Protein AF-0000000085048118 (afdb_homodimer)

Nearest PDB structures (foldseek):
  6hsn-assembly1_A-2  TM=8.984E-01  e=7.068E-44  Rattus norvegicus
  4u90-assembly1_A-2  TM=8.930E-01  e=2.311E-43  Rattus norvegicus
  4tk4-assembly1_B  TM=8.911E-01  e=8.958E-44  Rattus norvegicus
  2fu3-assembly1_A  TM=8.641E-01  e=7.173E-42  Rattus norvegicus
  1t3e-assembly1_A  TM=8.713E-01  e=2.640E-41  Rattus norvegicus

Organism: Alkalihalophilus pseudofirmus (strain ATCC BAA-2126 / JCM 17055 / OF4) (NCBI:txid398511)

Radius of gyration: 32.49 Å; Cα contacts (8 Å, |Δi|>4): 2235; chains: 2; bounding box: 49×119×71 Å

Foldseek 3Di:
DLPDFDADALQLQQVLLQVLFAAFDKDKDFLVPQAFFFAQFFFFAQAWVVNAKWFQAFFKFDQLVLQAPAAQVRWAKAWADEEDEAPDADPDADDRRYIHGYHHNHHRYHNTFEGDHHVQWDWDDDPNTIMIIGRHGDDGNYRIDGTRPVHGGGDGDGGQLDHCDPVNSVSCVNRPCRIGIGGDAFEEEEEEEDPQEDDPPDDDDPSHDHQDLLVVLCVVSVNLRHHYDYLYYQDQDLVSNLVSVVVVQVVGQEYEYEALQDSDPRRNVVVSCVVLVWAWSRQAHQEPPFRGWTWTDDDSYIYTYTYNARQRSNVCCLSHVQLSSSVNSVHQFSHFDKDKAFEAAKDFDAAQGWYWAFWDWDADPNGIYIYGQDDRDSNDDVSNVRGQKTWIDHHPDGIGGGGDMTMIGGNPDSGHNRDSD/DLPDFDADALQLQQVLLQVLFAAFDKDKDFLVPQAFFFAQFFFFAQAWVVNAKWFQAFFKFDQLVLQAPAAQVRKAKAWADEEDEAPDADPDADDRRYIHGYHHNHHRYHNTFEGDHPVQWDWDDDPNTIMIIGRHGDDGNYRIDGTRPVHGGGDGDGGQLDHCDPVNSVSCVVRPCSIGMGGDAFEEEEEEEDPQEDDPPDDDDPSHDHQDLLVVLCVVSVNLRHHYDYLYYQDQDLVSNLVSVVVVQVVGQEYEYEALLHSDPRRNVVVSCVVLVWAWSRQAHQEPPWRGWIWTDDDSYIYTYTYNARQRSNVCCLSHVQLSSSVNSVHQFSHFDKDKAFEAAKDFDAAQGWYWAFWDWDADPRGIYIYGQDDRDSNDDNSNVRGQKTWIDHHPDGIGGGGDMTMIGGNPDSGHNRDSD

pLDDT: mean 95.19, std 6.94, range [35.59, 98.88]

Secondary structure (DSSP, 8-state):
----PPPB-HHHHHHHHHTT--PPPEEEEEGGG-TT-BBSS-EE-SS-BSSS-B-SSSEEEE-GGGGTT--SSS-EEEEEEEEE-TT---SS---TTEEEEE-TTPBPPTT--EEEEGGGEEEEEETTEEEEEE-S---TTTT-BPTTSSB-TT-EEE-TT-B--HHHHHHHHHTT-SEEEEEPPPEEEEEEE-TTEEPTTSPP-TT-EE--HHHHHHHHHHHTT-EEEEEEEEPS-HHHHHHHHHHHHTT-SEEEEES--SSSTT--HHHHHHHHT-EEEES-BSEES--S-EEEEETTEEEEEE-SSHHHHHHHIIIIIHHHHHHHTT-S--BPEEEEEEE-S-B---BSSEEEEEEEEEEETTEEEEEE-S---TT--HHHHH-SEEEEE-TTB--B-TT-EEEEEETTS--BS----/----PPPB-HHHHHHHHHTT--PPPEEEEEGGG-TT-BBSS-EE-SS-BSSS-B-SSSEEEE-GGGGTT--SSS-EEEEEEEEE-TT---SS---TTEEEEE-TTPBPPTT--EEEEGGGEEEEEETTEEEEEE-S---TTTT-BPTTSSB-TT-EEE-TT-B--HHHHHHHHHTT-SEEEEEPPPEEEEEEE-TTEEPTTSPP-TT-EE--HHHHHHHHHHHTT-EEEEEEEEPS-HHHHHHHHHHHHTT-SEEEEES--SSSTT--HHHHHHHHT-EEEES-BSEES--S-EEEEETTEEEEEE-SSHHHHHHHIIIIIHHHHHHHTT-S--BPEEEEEEE-S-B---BSSEEEEEEEEEEETTEEEEEE-S---TT--HHHHH-SEEEEE-TTB--B-TT-EEEEEETTS--BS----

Solvent-accessible surface area (backbone atoms only — not comparable to full-atom values): 41717 Å² total; per-residue (Å²): 127,82,79,86,75,72,59,36,51,59,54,56,54,41,51,61,57,56,72,56,62,50,77,52,55,73,42,75,40,48,56,91,68,42,70,67,36,26,23,62,48,58,44,54,33,78,46,33,33,44,78,46,42,19,25,79,44,50,25,30,35,24,41,21,79,69,22,65,76,19,26,78,92,47,56,34,70,28,37,45,80,46,76,40,42,40,29,34,67,62,90,62,67,59,53,92,51,31,28,31,36,32,26,49,58,10,37,60,37,54,72,38,38,21,42,45,46,52,92,63,45,45,79,47,76,56,99,91,38,46,33,38,36,31,41,52,55,52,51,74,54,38,62,49,43,50,52,28,70,71,38,41,55,68,39,79,76,44,59,48,17,39,66,34,42,32,30,40,39,24,47,35,20,52,51,36,35,41,58,35,53,22,38,54,57,50,38,32,32,34,35,35,40,51,79,22,53,38,56,28,71,53,78,90,46,83,36,40,48,40,46,19,55,63,52,19,48,38,37,49,32,46,75,60,48,32,39,61,41,77,77,47,69,48,62,102,39,66,67,60,35,44,52,52,51,58,57,49,55,78,74,32,64,32,38,36,31,33,15,41,46,54,90,51,95,81,29,53,47,66,58,42,37,55,74,70,64,31,47,71,77,44,60,27,32,40,36,37,53,35,27,45,30,30,37,28,30,51,84,81,31,46,37,36,26,28,25,63,34,43,41,10,26,52,51,41,39,56,63,55,50,41,27,44,54,27,37,19,37,50,28,78,31,32,32,49,16,64,47,38,25,31,25,70,48,70,46,64,63,73,23,83,30,30,28,55,40,47,9,32,66,47,74,58,91,23,27,34,29,32,35,72,29,70,68,93,48,42,68,32,51,73,26,43,51,66,32,47,24,29,37,51,43,56,48,75,39,61,57,47,42,56,71,38,78,40,41,30,32,31,72,79,56,87,30,22,76,70,72,68,122,128,84,81,83,76,72,59,38,50,60,54,56,54,40,52,62,58,55,72,58,61,51,76,51,56,75,43,75,39,49,56,88,68,42,70,67,36,27,24,61,46,58,44,53,32,78,46,32,33,45,79,45,41,21,25,79,45,49,25,30,35,24,42,21,78,68,22,66,78,18,27,79,93,46,55,34,72,27,38,46,80,48,76,40,41,40,28,34,66,62,90,62,65,58,54,92,50,31,28,30,36,30,26,48,57,10,38,60,38,57,72,38,40,22,42,45,46,52,91,62,44,46,79,46,75,57,99,91,38,47,32,36,34,31,42,53,56,52,49,74,54,36,60,48,42,48,51,29,69,71,38,42,54,67,39,80,75,44,58,47,18,39,65,35,42,32,30,39,40,24,48,35,20,52,51,37,34,42,57,36,54,21,37,54,57,48,37,32,32,34,34,36,42,51,79,22,53,36,57,29,71,53,79,87,48,82,36,40,48,40,46,20,53,62,52,19,50,38,36,47,31,45,74,60,48,33,40,60,41,78,77,46,69,48,62,101,39,67,68,61,35,46,51,52,50,59,58,48,55,77,74,32,62,32,38,36,31,32,16,41,47,55,90,50,97,79,29,52,48,67,58,42,37,55,74,71,63,32,47,72,78,43,57,28,32,42,36,36,54,34,27,44,31,32,37,28,31,52,83,81,31,48,38,37,26,26,26,64,33,44,41,10,26,54,51,40,39,58,63,54,50,40,28,43,53,28,37,18,37,49,28,79,31,32,30,48,17,63,46,38,24,32,26,70,47,71,44,64,61,74,24,84,31,30,30,53,42,49,8,32,66,48,74,56,90,22,28,34,30,32,34,72,30,68,67,94,47,42,68,34,53,72,26,42,51,65,33,47,24,27,37,52,44,58,48,75,38,63,55,48,45,56,70,39,79,39,40,31,33,31,73,78,55,85,29,22,75,70,70,68,123

Sequence (842 aa):
MVERRKPIAVSEAVTRVMKYIKEGRVKMISIDECDGYYLAEEIKADHDVPPFDKSPYDGFAIRAEDTISATREHPVTLEVIEEIGAGSVASKSLKKGEAIRIMTGAQIPAAADAVVQFELTRECKEAERDFIEIKRSFLAGDNVSKQGEDTTKGSKLVSKGAKITPGVKALLATFGYAKVPVYQKPKVGIFATGTELLDVGDELVPGKIRNSNAYMTAGQLKKAGAEPVYFGKLVDDFDQCYEAISNAIDQVDFLITTGGVSVGDYDYLPAIYKKLGAEVLFNKVGMRPGSVTTVAALGDKLLFGLSGNPSACYVGFELFVRPILLSSFSHDKPHLQKERAVLDADFPKPNPFTRFVRSRVSIKEGRLHVIPTGLDKSGSVTSLSDANALIVLPGGTRGFTTGMDVEVLLLDGEGSKWPWEMVERRKPIAVSEAVTRVMKYIKEGRVKMISIDECDGYYLAEEIKADHDVPPFDKSPYDGFAIRAEDTISATREHPVTLEVIEEIGAGSVASKSLKKGEAIRIMTGAQIPAAADAVVQFELTRECKEAERDFIEIKRSFLAGDNVSKQGEDTTKGSKLVSKGAKITPGVKALLATFGYAKVPVYQKPKVGIFATGTELLDVGDELVPGKIRNSNAYMTAGQLKKAGAEPVYFGKLVDDFDQCYEAISNAIDQVDFLITTGGVSVGDYDYLPAIYKKLGAEVLFNKVGMRPGSVTTVAALGDKLLFGLSGNPSACYVGFELFVRPILLSSFSHDKPHLQKERAVLDADFPKPNPFTRFVRSRVSIKEGRLHVIPTGLDKSGSVTSLSDANALIVLPGGTRGFTTGMDVEVLLLDGEGSKWPWE

InterPro domains:
  IPR001453 MoaB/Mog domain [PF00994] (199-325)
  IPR001453 MoaB/Mog domain [SM00852] (189-327)
  IPR001453 MoaB/Mog domain [TIGR00177] (185-323)
  IPR005110 MoeA, N-terminal and linker domain [PF03453] (9-176)
  IPR005111 MoeA, C-terminal, domain IV [PF03454] (340-411)
  IPR036135 MoeA, N-terminal and linker domain superfamily [SSF63882] (8-185)
  IPR036425 MoaB/Mog-like domain superfamily [G3DSA:3.40.980.10] (184-337)
  IPR036425 MoaB/Mog-like domain superfamily [SSF53218] (186-331)
  IPR036688 MoeA, C-terminal, domain IV superfamily [G3DSA:2.40.340.10] (338-405)
  IPR036688 MoeA, C-terminal, domain IV superfamily [SSF63867] (338-413)
  IPR038987 Molybdopterin biosynthesis protein MoeA-like [PTHR10192] (6-411)
  IPR038987 Molybdopterin biosynthesis protein MoeA-like [cd00887] (10-411)

Structure (mmCIF, N/CA/C/O backbone):
data_AF-0000000085048118-model_v1
#
loop_
_entity.id
_entity.type
_entity.pdbx_description
1 polymer 'Molybdopterin molybdenumtransferase'
#
loop_
_atom_site.group_PDB
_atom_site.id
_atom_site.type_symbol
_atom_site.label_atom_id
_atom_site.label_alt_id
_atom_site.label_comp_id
_atom_site.label_asym_id
_atom_site.label_entity_id
_atom_site.label_seq_id
_atom_site.pdbx_PDB_ins_code
_atom_site.Cartn_x
_atom_site.Cartn_y
_atom_site.Cartn_z
_atom_site.occupancy
_atom_site.B_iso_or_equiv
_atom_site.auth_seq_id
_atom_site.auth_comp_id
_atom_site.auth_asym_id
_atom_site.auth_atom_id
_atom_site.pdbx_PDB_model_num
ATOM 1 N N . MET A 1 1 ? 12.445 41.781 16.516 1 35.59 1 MET A N 1
ATOM 2 C CA . MET A 1 1 ? 12.398 41.969 15.07 1 35.59 1 MET A CA 1
ATOM 3 C C . MET A 1 1 ? 12.148 40.625 14.359 1 35.59 1 MET A C 1
ATOM 5 O O . MET A 1 1 ? 12.734 39.625 14.727 1 35.59 1 MET A O 1
ATOM 9 N N . VAL A 1 2 ? 10.984 40.562 13.734 1 48.69 2 VAL A N 1
ATOM 10 C CA . VAL A 1 2 ? 10.609 39.344 13.062 1 48.69 2 VAL A CA 1
ATOM 11 C C . VAL A 1 2 ? 11.648 39 11.992 1 48.69 2 VAL A C 1
ATOM 13 O O . VAL A 1 2 ? 11.961 39.812 11.133 1 48.69 2 VAL A O 1
ATOM 16 N N . GLU A 1 3 ? 12.648 38.125 12.344 1 55.28 3 GLU A N 1
ATOM 17 C CA . GLU A 1 3 ? 13.617 37.688 11.344 1 55.28 3 GLU A CA 1
ATOM 18 C C . GLU A 1 3 ? 12.938 37.406 10.008 1 55.28 3 GLU A C 1
ATOM 20 O O . GLU A 1 3 ? 11.883 36.75 9.969 1 55.28 3 GLU A O 1
ATOM 25 N N . ARG A 1 4 ? 13.305 38.312 8.969 1 66.12 4 ARG A N 1
ATOM 26 C CA . ARG A 1 4 ? 12.773 38.125 7.617 1 66.12 4 ARG A CA 1
ATOM 27 C C . ARG A 1 4 ? 13.383 36.906 6.949 1 66.12 4 ARG A C 1
ATOM 29 O O . ARG A 1 4 ? 14.586 36.875 6.691 1 66.12 4 ARG A O 1
ATOM 36 N N . ARG A 1 5 ? 12.602 35.781 6.887 1 80.88 5 ARG A N 1
ATOM 37 C CA . ARG A 1 5 ? 13.023 34.531 6.227 1 80.88 5 ARG A CA 1
ATOM 38 C C . ARG A 1 5 ? 12.82 34.625 4.719 1 80.88 5 ARG A C 1
ATOM 40 O O . ARG A 1 5 ? 11.82 35.188 4.254 1 80.88 5 ARG A O 1
ATOM 47 N N . LYS A 1 6 ? 13.859 34.312 3.992 1 87.38 6 LYS A N 1
ATOM 48 C CA . LYS A 1 6 ? 13.758 34.219 2.537 1 87.38 6 LYS A CA 1
ATOM 49 C C . LYS A 1 6 ? 13.352 32.812 2.094 1 87.38 6 LYS A C 1
ATOM 51 O O . LYS A 1 6 ? 14.086 31.859 2.336 1 87.38 6 LYS A O 1
ATOM 56 N N . PRO A 1 7 ? 12.219 32.719 1.473 1 94.25 7 PRO A N 1
ATOM 57 C CA . PRO A 1 7 ? 11.789 31.391 1.032 1 94.25 7 PRO A CA 1
ATOM 58 C C . PRO A 1 7 ? 12.648 30.844 -0.105 1 94.25 7 PRO A C 1
ATOM 60 O O . PRO A 1 7 ? 13.086 31.609 -0.978 1 94.25 7 PRO A O 1
ATOM 63 N N . ILE A 1 8 ? 12.93 29.594 -0.047 1 96.69 8 ILE A N 1
ATOM 64 C CA . ILE A 1 8 ? 13.609 28.922 -1.153 1 96.69 8 ILE A CA 1
ATOM 65 C C . ILE A 1 8 ? 12.609 28.062 -1.928 1 96.69 8 ILE A C 1
ATOM 67 O O . ILE A 1 8 ? 11.531 27.75 -1.423 1 96.69 8 ILE A O 1
ATOM 71 N N . ALA A 1 9 ? 12.984 27.703 -3.154 1 96.56 9 ALA A N 1
ATOM 72 C CA . ALA A 1 9 ? 12.117 26.891 -3.99 1 96.56 9 ALA A CA 1
ATOM 73 C C . ALA A 1 9 ? 12.008 25.469 -3.438 1 96.56 9 ALA A C 1
ATOM 75 O O . ALA A 1 9 ? 12.945 24.969 -2.812 1 96.56 9 ALA A O 1
ATOM 76 N N . VAL A 1 10 ? 10.953 24.828 -3.713 1 97.88 10 VAL A N 1
ATOM 77 C CA . VAL A 1 10 ? 10.734 23.453 -3.258 1 97.88 10 VAL A CA 1
ATOM 78 C C . VAL A 1 10 ? 11.867 22.562 -3.754 1 97.88 10 VAL A C 1
ATOM 80 O O . VAL A 1 10 ? 12.43 21.781 -2.984 1 97.88 10 VAL A O 1
ATOM 83 N N . SER A 1 11 ? 12.203 22.688 -5.062 1 97.81 11 SER A N 1
ATOM 84 C CA . SER A 1 11 ? 13.258 21.875 -5.672 1 97.81 11 SER A CA 1
ATOM 85 C C . SER A 1 11 ? 14.586 22.062 -4.945 1 97.81 11 SER A C 1
ATOM 87 O O . SER A 1 11 ? 15.305 21.094 -4.699 1 97.81 11 SER A O 1
ATOM 89 N N . GLU A 1 12 ? 14.883 23.266 -4.566 1 98 12 GLU A N 1
ATOM 90 C CA . GLU A 1 12 ? 16.109 23.562 -3.85 1 98 12 GLU A CA 1
ATOM 91 C C . GLU A 1 12 ? 16.109 22.953 -2.453 1 98 12 GLU A C 1
ATOM 93 O O . GLU A 1 12 ? 17.109 22.375 -2.01 1 98 12 GLU A O 1
ATOM 98 N N . ALA A 1 13 ? 15 23.094 -1.766 1 98.5 13 ALA A N 1
ATOM 99 C CA . ALA A 1 13 ? 14.867 22.516 -0.428 1 98.5 13 ALA A CA 1
ATOM 100 C C . ALA A 1 13 ? 15.07 21 -0.452 1 98.5 13 ALA A C 1
ATOM 102 O O . ALA A 1 13 ? 15.828 20.469 0.357 1 98.5 13 ALA A O 1
ATOM 103 N N . VAL A 1 14 ? 14.469 20.312 -1.421 1 98.62 14 VAL A N 1
ATOM 104 C CA . VAL A 1 14 ? 14.594 18.875 -1.541 1 98.62 14 VAL A CA 1
ATOM 105 C C . VAL A 1 14 ? 16.047 18.5 -1.857 1 98.62 14 VAL A C 1
ATOM 107 O O . VAL A 1 14 ? 16.578 17.531 -1.301 1 98.62 14 VAL A O 1
ATOM 110 N N . THR A 1 15 ? 16.656 19.25 -2.754 1 98.44 15 THR A N 1
ATOM 111 C CA . THR A 1 15 ? 18.047 19.016 -3.121 1 98.44 15 THR A CA 1
ATOM 112 C C . THR A 1 15 ? 18.953 19.078 -1.893 1 98.44 15 THR A C 1
ATOM 114 O O . THR A 1 15 ? 19.812 18.219 -1.71 1 98.44 15 THR A O 1
ATOM 117 N N . ARG A 1 16 ? 18.703 20.062 -1.047 1 98.5 16 ARG A N 1
ATOM 118 C CA . ARG A 1 16 ? 19.531 20.234 0.15 1 98.5 16 ARG A CA 1
ATOM 119 C C . ARG A 1 16 ? 19.359 19.047 1.096 1 98.5 16 ARG A C 1
ATOM 121 O O . ARG A 1 16 ? 20.344 18.562 1.671 1 98.5 16 ARG A O 1
ATOM 128 N N . VAL A 1 17 ? 18.172 18.578 1.252 1 98.56 17 VAL A N 1
ATOM 129 C CA . VAL A 1 17 ? 17.906 17.438 2.121 1 98.56 17 VAL A CA 1
ATOM 130 C C . VAL A 1 17 ? 18.578 16.188 1.562 1 98.56 17 VAL A C 1
ATOM 132 O O . VAL A 1 17 ? 19.219 15.438 2.299 1 98.56 17 VAL A O 1
ATOM 135 N N . MET A 1 18 ? 18.484 15.984 0.236 1 98.12 18 MET A N 1
ATOM 136 C CA . MET A 1 18 ? 18.922 14.75 -0.422 1 98.12 18 MET A CA 1
ATOM 137 C C . MET A 1 18 ? 20.453 14.664 -0.44 1 98.12 18 MET A C 1
ATOM 139 O O . MET A 1 18 ? 21 13.602 -0.723 1 98.12 18 MET A O 1
ATOM 143 N N . LYS A 1 19 ? 21.156 15.719 -0.086 1 97.94 19 LYS A N 1
ATOM 144 C CA . LYS A 1 19 ? 22.609 15.688 0.043 1 97.94 19 LYS A CA 1
ATOM 145 C C . LYS A 1 19 ? 23.031 14.82 1.225 1 97.94 19 LYS A C 1
ATOM 147 O O . LYS A 1 19 ? 24.203 14.422 1.321 1 97.94 19 LYS A O 1
ATOM 152 N N . TYR A 1 20 ? 22.109 14.461 2.07 1 97.94 20 TYR A N 1
ATOM 153 C CA . TYR A 1 20 ? 22.438 13.758 3.307 1 97.94 20 TYR A CA 1
ATOM 154 C C . TYR A 1 20 ? 22.031 12.297 3.232 1 97.94 20 TYR A C 1
ATOM 156 O O . TYR A 1 20 ? 21.922 11.617 4.258 1 97.94 20 TYR A O 1
ATOM 164 N N . ILE A 1 21 ? 21.797 11.781 2.051 1 96.88 21 ILE A N 1
ATOM 165 C CA . ILE A 1 21 ? 21.438 10.383 1.867 1 96.88 21 ILE A CA 1
ATOM 166 C C . ILE A 1 21 ? 22.531 9.484 2.436 1 96.88 21 ILE A C 1
ATOM 168 O O . ILE A 1 21 ? 23.719 9.703 2.178 1 96.88 21 ILE A O 1
ATOM 172 N N . LYS A 1 22 ? 22.109 8.57 3.225 1 95.12 22 LYS A N 1
ATOM 173 C CA . LYS A 1 22 ? 22.969 7.5 3.721 1 95.12 22 LYS A CA 1
ATOM 174 C C . LYS A 1 22 ? 22.328 6.133 3.514 1 95.12 22 LYS A C 1
ATOM 176 O O . LYS A 1 22 ? 21.141 5.953 3.789 1 95.12 22 LYS A O 1
ATOM 181 N N . GLU A 1 23 ? 23.109 5.281 3.004 1 95.62 23 GLU A N 1
ATOM 182 C CA . GLU A 1 23 ? 22.578 3.934 2.828 1 95.62 23 GLU A CA 1
ATOM 183 C C . GLU A 1 23 ? 22.25 3.287 4.176 1 95.62 23 GLU A C 1
ATOM 185 O O . GLU A 1 23 ? 23.031 3.404 5.125 1 95.62 23 GLU A O 1
ATOM 190 N N . GLY A 1 24 ? 21.188 2.643 4.199 1 97 24 GLY A N 1
ATOM 191 C CA . GLY A 1 24 ? 20.734 2.01 5.426 1 97 24 GLY A CA 1
ATOM 192 C C . GLY A 1 24 ? 21.547 0.784 5.805 1 97 24 GLY A C 1
ATOM 193 O O . GLY A 1 24 ? 22.344 0.29 5.004 1 97 24 GLY A O 1
ATOM 194 N N . ARG A 1 25 ? 21.375 0.314 7.043 1 97.62 25 ARG A N 1
ATOM 195 C CA . ARG A 1 25 ? 21.984 -0.922 7.52 1 97.62 25 ARG A CA 1
ATOM 196 C C . ARG A 1 25 ? 21.234 -2.143 6.996 1 97.62 25 ARG A C 1
ATOM 198 O O . ARG A 1 25 ? 20.031 -2.084 6.777 1 97.62 25 ARG A O 1
ATOM 205 N N . VAL A 1 26 ? 21.953 -3.195 6.82 1 98.44 26 VAL A N 1
ATOM 206 C CA . VAL A 1 26 ? 21.406 -4.426 6.258 1 98.44 26 VAL A CA 1
ATOM 207 C C . VAL A 1 26 ? 21.266 -5.48 7.352 1 98.44 26 VAL A C 1
ATOM 209 O O . VAL A 1 26 ? 22.109 -5.566 8.242 1 98.44 26 VAL A O 1
ATOM 212 N N . LYS A 1 27 ? 20.188 -6.199 7.301 1 98.5 27 LYS A N 1
ATOM 213 C CA . LYS A 1 27 ? 20.031 -7.359 8.172 1 98.5 27 LYS A CA 1
ATOM 214 C C . LYS A 1 27 ? 19.406 -8.531 7.414 1 98.5 27 LYS A C 1
ATOM 216 O O . LYS A 1 27 ? 18.797 -8.336 6.359 1 98.5 27 LYS A O 1
ATOM 221 N N . MET A 1 28 ? 19.609 -9.734 7.918 1 98.69 28 MET A N 1
ATOM 222 C CA . MET A 1 28 ? 18.984 -10.938 7.395 1 98.69 28 MET A CA 1
ATOM 223 C C . MET A 1 28 ? 17.719 -11.281 8.188 1 98.69 28 MET A C 1
ATOM 225 O O . MET A 1 28 ? 17.766 -11.32 9.422 1 98.69 28 MET A O 1
ATOM 229 N N . ILE A 1 29 ? 16.672 -11.469 7.477 1 98.69 29 ILE A N 1
ATOM 230 C CA . ILE A 1 29 ? 15.453 -11.875 8.172 1 98.69 29 ILE A CA 1
ATOM 231 C C . ILE A 1 29 ? 14.828 -13.07 7.461 1 98.69 29 ILE A C 1
ATOM 233 O O . ILE A 1 29 ? 15.148 -13.352 6.305 1 98.69 29 ILE A O 1
ATOM 237 N N . SER A 1 30 ? 13.961 -13.781 8.219 1 98.75 30 SER A N 1
ATOM 238 C CA . SER A 1 30 ? 13.266 -14.922 7.637 1 98.75 30 SER A CA 1
ATOM 239 C C . SER A 1 30 ? 12.352 -14.484 6.496 1 98.75 30 SER A C 1
ATOM 241 O O . SER A 1 30 ? 11.727 -13.43 6.562 1 98.75 30 SER A O 1
ATOM 243 N N . ILE A 1 31 ? 12.211 -15.305 5.465 1 98.75 31 ILE A N 1
ATOM 244 C CA . ILE A 1 31 ? 11.305 -15.047 4.352 1 98.75 31 ILE A CA 1
ATOM 245 C C . ILE A 1 31 ? 9.875 -14.891 4.875 1 98.75 31 ILE A C 1
ATOM 247 O O . ILE A 1 31 ? 9.07 -14.18 4.281 1 98.75 31 ILE A O 1
ATOM 251 N N . ASP A 1 32 ? 9.594 -15.406 6.051 1 98.25 32 ASP A N 1
ATOM 252 C CA . ASP A 1 32 ? 8.25 -15.344 6.629 1 98.25 32 ASP A CA 1
ATOM 253 C C . ASP A 1 32 ? 7.934 -13.938 7.133 1 98.25 32 ASP A C 1
ATOM 255 O O . ASP A 1 32 ? 6.766 -13.586 7.312 1 98.25 32 ASP A O 1
ATOM 259 N N . GLU A 1 33 ? 8.953 -13.117 7.297 1 98.06 33 GLU A N 1
ATOM 260 C CA . GLU A 1 33 ? 8.781 -11.828 7.961 1 98.06 33 GLU A CA 1
ATOM 261 C C . GLU A 1 33 ? 9.141 -10.672 7.023 1 98.06 33 GLU A C 1
ATOM 263 O O . GLU A 1 33 ? 9.117 -9.508 7.43 1 98.06 33 GLU A O 1
ATOM 268 N N . CYS A 1 34 ? 9.391 -10.922 5.793 1 98.56 34 CYS A N 1
ATOM 269 C CA . CYS A 1 34 ? 10.094 -9.938 4.98 1 98.56 34 CYS A CA 1
ATOM 270 C C . CYS A 1 34 ? 9.109 -9.078 4.191 1 98.56 34 CYS A C 1
ATOM 272 O O . CYS A 1 34 ? 9.516 -8.133 3.51 1 98.56 34 CYS A O 1
ATOM 274 N N . ASP A 1 35 ? 7.797 -9.352 4.332 1 98.12 35 ASP A N 1
ATOM 275 C CA . ASP A 1 35 ? 6.809 -8.594 3.568 1 98.12 35 ASP A CA 1
ATOM 276 C C . ASP A 1 35 ? 6.91 -7.102 3.863 1 98.12 35 ASP A C 1
ATOM 278 O O . ASP A 1 35 ? 6.949 -6.695 5.027 1 98.12 35 ASP A O 1
ATOM 282 N N . GLY A 1 36 ? 7.012 -6.277 2.799 1 96.69 36 GLY A N 1
ATOM 283 C CA . GLY A 1 36 ? 6.992 -4.836 2.961 1 96.69 36 GLY A CA 1
ATOM 284 C C . GLY A 1 36 ? 8.375 -4.238 3.176 1 96.69 36 GLY A C 1
ATOM 285 O O . GLY A 1 36 ? 8.547 -3.021 3.107 1 96.69 36 GLY A O 1
ATOM 286 N N . TYR A 1 37 ? 9.391 -5.09 3.451 1 98.62 37 TYR A N 1
ATOM 287 C CA . TYR A 1 37 ? 10.773 -4.617 3.543 1 98.62 37 TYR A CA 1
ATOM 288 C C . TYR A 1 37 ? 11.336 -4.312 2.162 1 98.62 37 TYR A C 1
ATOM 290 O O . TYR A 1 37 ? 10.719 -4.633 1.146 1 98.62 37 TYR A O 1
ATOM 298 N N . TYR A 1 38 ? 12.453 -3.643 2.121 1 98.75 38 TYR A N 1
ATOM 299 C CA . TYR A 1 38 ? 13.188 -3.344 0.899 1 98.75 38 TYR A CA 1
ATOM 300 C C . TYR A 1 38 ? 14.438 -4.211 0.794 1 98.75 38 TYR A C 1
ATOM 302 O O . TYR A 1 38 ? 15.156 -4.398 1.78 1 98.75 38 TYR A O 1
ATOM 310 N N . LEU A 1 39 ? 14.672 -4.738 -0.385 1 98.81 39 LEU A N 1
ATOM 311 C CA . LEU A 1 39 ? 15.797 -5.633 -0.619 1 98.81 39 LEU A CA 1
ATOM 312 C C . LEU A 1 39 ? 17.125 -4.879 -0.508 1 98.81 39 LEU A C 1
ATOM 314 O O . LEU A 1 39 ? 17.281 -3.807 -1.098 1 98.81 39 LEU A O 1
ATOM 318 N N . ALA A 1 40 ? 18.078 -5.406 0.204 1 98.75 40 ALA A N 1
ATOM 319 C CA . ALA A 1 40 ? 19.391 -4.793 0.342 1 98.75 40 ALA A CA 1
ATOM 320 C C . ALA A 1 40 ? 20.359 -5.344 -0.702 1 98.75 40 ALA A C 1
ATOM 322 O O . ALA A 1 40 ? 21.484 -4.848 -0.839 1 98.75 40 ALA A O 1
ATOM 323 N N . GLU A 1 41 ? 19.938 -6.375 -1.42 1 98.25 41 GLU A N 1
ATOM 324 C CA . GLU A 1 41 ? 20.672 -6.977 -2.529 1 98.25 41 GLU A CA 1
ATOM 325 C C . GLU A 1 41 ? 19.734 -7.359 -3.67 1 98.25 41 GLU A C 1
ATOM 327 O O . GLU A 1 41 ? 18.531 -7.512 -3.465 1 98.25 41 GLU A O 1
ATOM 332 N N . GLU A 1 42 ? 20.297 -7.469 -4.828 1 98.06 42 GLU A N 1
ATOM 333 C CA . GLU A 1 42 ? 19.516 -7.945 -5.961 1 98.06 42 GLU A CA 1
ATOM 334 C C . GLU A 1 42 ? 19.172 -9.422 -5.809 1 98.06 42 GLU A C 1
ATOM 336 O O . GLU A 1 42 ? 19.875 -10.164 -5.117 1 98.06 42 GLU A O 1
ATOM 341 N N . ILE A 1 43 ? 18.109 -9.891 -6.352 1 97.88 43 ILE A N 1
ATOM 342 C CA . ILE A 1 43 ? 17.766 -11.305 -6.449 1 97.88 43 ILE A CA 1
ATOM 343 C C . ILE A 1 43 ? 18.312 -11.875 -7.754 1 97.88 43 ILE A C 1
ATOM 345 O O . ILE A 1 43 ? 18.031 -11.359 -8.836 1 97.88 43 ILE A O 1
ATOM 349 N N . LYS A 1 44 ? 19.047 -12.898 -7.684 1 97.56 44 LYS A N 1
ATOM 350 C CA . LYS A 1 44 ? 19.578 -13.609 -8.836 1 97.56 44 LYS A CA 1
ATOM 351 C C . LYS A 1 44 ? 19.062 -15.039 -8.898 1 97.56 44 LYS A C 1
ATOM 353 O O . LYS A 1 44 ? 18.891 -15.688 -7.863 1 97.56 44 LYS A O 1
ATOM 358 N N . ALA A 1 45 ? 18.844 -15.469 -10.078 1 97.5 45 ALA A N 1
ATOM 359 C CA . ALA A 1 45 ? 18.453 -16.859 -10.25 1 97.5 45 ALA A CA 1
ATOM 360 C C . ALA A 1 45 ? 19.625 -17.797 -9.961 1 97.5 45 ALA A C 1
ATOM 362 O O . ALA A 1 45 ? 20.703 -17.672 -10.562 1 97.5 45 ALA A O 1
ATOM 363 N N . ASP A 1 46 ? 19.469 -18.703 -9.109 1 95.94 46 ASP A N 1
ATOM 364 C CA . ASP A 1 46 ? 20.547 -19.641 -8.828 1 95.94 46 ASP A CA 1
ATOM 365 C C . ASP A 1 46 ? 20.406 -20.906 -9.656 1 95.94 46 ASP A C 1
ATOM 367 O O . ASP A 1 46 ? 21.25 -21.812 -9.562 1 95.94 46 ASP A O 1
ATOM 371 N N . HIS A 1 47 ? 19.453 -21.047 -10.438 1 97.56 47 HIS A N 1
ATOM 372 C CA . HIS A 1 47 ? 19.203 -22.125 -11.375 1 97.56 47 HIS A CA 1
ATOM 373 C C . HIS A 1 47 ? 18.266 -21.703 -12.492 1 97.56 47 HIS A C 1
ATOM 375 O O . HIS A 1 47 ? 17.641 -20.641 -12.398 1 97.56 47 HIS A O 1
ATOM 381 N N . ASP A 1 48 ? 18.156 -22.484 -13.508 1 97.69 48 ASP A N 1
ATOM 382 C CA . ASP A 1 48 ? 17.188 -22.266 -14.57 1 97.69 48 ASP A CA 1
ATOM 383 C C . ASP A 1 48 ? 15.758 -22.453 -14.062 1 97.69 48 ASP A C 1
ATOM 385 O O . ASP A 1 48 ? 15.523 -23.188 -13.102 1 97.69 48 ASP A O 1
ATOM 389 N N . VAL A 1 49 ? 14.781 -21.781 -14.688 1 96.44 49 VAL A N 1
ATOM 390 C CA . VAL A 1 49 ? 13.359 -22 -14.438 1 96.44 49 VAL A CA 1
ATOM 391 C C . VAL A 1 49 ? 12.641 -22.266 -15.758 1 96.44 49 VAL A C 1
ATOM 393 O O . VAL A 1 49 ? 12.609 -21.422 -16.641 1 96.44 49 VAL A O 1
ATOM 396 N N . PRO A 1 50 ? 12.094 -23.406 -15.852 1 96.19 50 PRO A N 1
ATOM 397 C CA . PRO A 1 50 ? 12.234 -24.562 -14.961 1 96.19 50 PRO A CA 1
ATOM 398 C C . PRO A 1 50 ? 13.656 -25.109 -14.922 1 96.19 50 PRO A C 1
ATOM 400 O O . PRO A 1 50 ? 14.453 -24.844 -15.828 1 96.19 50 PRO A O 1
ATOM 403 N N . PRO A 1 51 ? 14.016 -25.828 -13.883 1 96.88 51 PRO A N 1
ATOM 404 C CA . PRO A 1 51 ? 15.383 -26.344 -13.766 1 96.88 51 PRO A CA 1
ATOM 405 C C . PRO A 1 51 ? 15.641 -27.531 -14.695 1 96.88 51 PRO A C 1
ATOM 407 O O . PRO A 1 51 ? 16.797 -27.938 -14.867 1 96.88 51 PRO A O 1
ATOM 410 N N . PHE A 1 52 ? 14.656 -28.094 -15.367 1 96.94 52 PHE A N 1
ATOM 411 C CA . PHE A 1 52 ? 14.695 -29.203 -16.312 1 96.94 52 PHE A CA 1
ATOM 412 C C . PHE A 1 52 ? 13.539 -29.109 -17.297 1 96.94 52 PHE A C 1
ATOM 414 O O . PHE A 1 52 ? 12.578 -28.375 -17.078 1 96.94 52 PHE A O 1
ATOM 421 N N . ASP A 1 53 ? 13.758 -29.781 -18.391 1 97.5 53 ASP A N 1
ATOM 422 C CA . ASP A 1 53 ? 12.602 -29.922 -19.266 1 97.5 53 ASP A CA 1
ATOM 423 C C . ASP A 1 53 ? 11.445 -30.625 -18.531 1 97.5 53 ASP A C 1
ATOM 425 O O . ASP A 1 53 ? 11.633 -31.688 -17.953 1 97.5 53 ASP A O 1
ATOM 429 N N . LYS A 1 54 ? 10.305 -29.984 -18.531 1 96.44 54 LYS A N 1
ATOM 430 C CA . LYS A 1 54 ? 9.203 -30.578 -17.797 1 96.44 54 LYS A CA 1
ATOM 431 C C . LYS A 1 54 ? 7.938 -30.641 -18.641 1 96.44 54 LYS A C 1
ATOM 433 O O . LYS A 1 54 ? 7.824 -29.953 -19.641 1 96.44 54 LYS A O 1
ATOM 438 N N . SER A 1 55 ? 7.059 -31.5 -18.234 1 95.62 55 SER A N 1
ATOM 439 C CA . SER A 1 55 ? 5.805 -31.641 -18.969 1 95.62 55 SER A CA 1
ATOM 440 C C . SER A 1 55 ? 4.797 -30.578 -18.562 1 95.62 55 SER A C 1
ATOM 442 O O . SER A 1 55 ? 4.523 -30.406 -17.359 1 95.62 55 SER A O 1
ATOM 444 N N . PRO A 1 56 ? 4.223 -29.828 -19.438 1 92.75 56 PRO A N 1
ATOM 445 C CA . PRO A 1 56 ? 3.148 -28.891 -19.109 1 92.75 56 PRO A CA 1
ATOM 446 C C . PRO A 1 56 ? 1.774 -29.547 -19.062 1 92.75 56 PRO A C 1
ATOM 448 O O . PRO A 1 56 ? 0.781 -28.906 -18.719 1 92.75 56 PRO A O 1
ATOM 451 N N . TYR A 1 57 ? 1.734 -30.906 -19.406 1 91.25 57 TYR A N 1
ATOM 452 C CA . TYR A 1 57 ? 0.468 -31.625 -19.5 1 91.25 57 TYR A CA 1
ATOM 453 C C . TYR A 1 57 ? 0.567 -33 -18.859 1 91.25 57 TYR A C 1
ATOM 455 O O . TYR A 1 57 ? 1.666 -33.531 -18.703 1 91.25 57 TYR A O 1
ATOM 463 N N . ASP A 1 58 ? -0.625 -33.469 -18.484 1 91.38 58 ASP A N 1
ATOM 464 C CA . ASP A 1 58 ? -0.738 -34.906 -18.25 1 91.38 58 ASP A CA 1
ATOM 465 C C . ASP A 1 58 ? -0.814 -35.688 -19.562 1 91.38 58 ASP A C 1
ATOM 467 O O . ASP A 1 58 ? -1.532 -35.281 -20.469 1 91.38 58 ASP A O 1
ATOM 471 N N . GLY A 1 59 ? 0.022 -36.719 -19.609 1 95.62 59 GLY A N 1
ATOM 472 C CA . GLY A 1 59 ? 0.034 -37.469 -20.844 1 95.62 59 GLY A CA 1
ATOM 473 C C . GLY A 1 59 ? 1.12 -38.531 -20.891 1 95.62 59 GLY A C 1
ATOM 474 O O . GLY A 1 59 ? 1.271 -39.312 -19.938 1 95.62 59 GLY A O 1
ATOM 475 N N . PHE A 1 60 ? 1.734 -38.625 -22.062 1 98.06 60 PHE A N 1
ATOM 476 C CA . PHE A 1 60 ? 2.777 -39.625 -22.297 1 98.06 60 PHE A CA 1
ATOM 477 C C . PHE A 1 60 ? 4.004 -38.969 -22.938 1 98.06 60 PHE A C 1
ATOM 479 O O . PHE A 1 60 ? 3.893 -38.312 -23.953 1 98.06 60 PHE A O 1
ATOM 486 N N . ALA A 1 61 ? 5.152 -39.156 -22.266 1 98.5 61 ALA A N 1
ATOM 487 C CA . ALA A 1 61 ? 6.422 -38.781 -22.891 1 98.5 61 ALA A CA 1
ATOM 488 C C . ALA A 1 61 ? 6.832 -39.812 -23.953 1 98.5 61 ALA A C 1
ATOM 490 O O . ALA A 1 61 ? 6.789 -41.031 -23.719 1 98.5 61 ALA A O 1
ATOM 491 N N . ILE A 1 62 ? 7.25 -39.281 -25.125 1 98.56 62 ILE A N 1
ATOM 492 C CA . ILE A 1 62 ? 7.535 -40.156 -26.25 1 98.56 62 ILE A CA 1
ATOM 493 C C . ILE A 1 62 ? 8.766 -39.656 -27 1 98.56 62 ILE A C 1
ATOM 495 O O . ILE A 1 62 ? 9.242 -38.531 -26.75 1 98.56 62 ILE A O 1
ATOM 499 N N . ARG A 1 63 ? 9.297 -40.531 -27.812 1 98.31 63 ARG A N 1
ATOM 500 C CA . ARG A 1 63 ? 10.18 -40.094 -28.891 1 98.31 63 ARG A CA 1
ATOM 501 C C . ARG A 1 63 ? 9.375 -39.656 -30.109 1 98.31 63 ARG A C 1
ATOM 503 O O . ARG A 1 63 ? 8.656 -40.469 -30.719 1 98.31 63 ARG A O 1
ATOM 510 N N . ALA A 1 64 ? 9.492 -38.406 -30.469 1 98.12 64 ALA A N 1
ATOM 511 C CA . ALA A 1 64 ? 8.727 -37.875 -31.594 1 98.12 64 ALA A CA 1
ATOM 512 C C . ALA A 1 64 ? 8.938 -38.719 -32.844 1 98.12 64 ALA A C 1
ATOM 514 O O . ALA A 1 64 ? 8 -38.938 -33.625 1 98.12 64 ALA A O 1
ATOM 515 N N . GLU A 1 65 ? 10.141 -39.188 -33.094 1 97.69 65 GLU A N 1
ATOM 516 C CA . GLU A 1 65 ? 10.516 -39.969 -34.25 1 97.69 65 GLU A CA 1
ATOM 517 C C . GLU A 1 65 ? 9.672 -41.219 -34.375 1 97.69 65 GLU A C 1
ATOM 519 O O . GLU A 1 65 ? 9.453 -41.719 -35.5 1 97.69 65 GLU A O 1
ATOM 524 N N . ASP A 1 66 ? 9.203 -41.781 -33.25 1 97.88 66 ASP A N 1
ATOM 525 C CA . ASP A 1 66 ? 8.438 -43 -33.25 1 97.88 66 ASP A CA 1
ATOM 526 C C . ASP A 1 66 ? 7.008 -42.75 -33.75 1 97.88 66 ASP A C 1
ATOM 528 O O . ASP A 1 66 ? 6.242 -43.719 -33.938 1 97.88 66 ASP A O 1
ATOM 532 N N . THR A 1 67 ? 6.605 -41.5 -33.969 1 97.5 67 THR A N 1
ATOM 533 C CA . THR A 1 67 ? 5.223 -41.188 -34.344 1 97.5 67 THR A CA 1
ATOM 534 C C . THR A 1 67 ? 5.137 -40.688 -35.781 1 97.5 67 THR A C 1
ATOM 536 O O . THR A 1 67 ? 4.062 -40.281 -36.219 1 97.5 67 THR A O 1
ATOM 539 N N . ILE A 1 68 ? 6.215 -40.625 -36.531 1 96.25 68 ILE A N 1
ATOM 540 C CA . ILE A 1 68 ? 6.328 -39.969 -37.812 1 96.25 68 ILE A CA 1
ATOM 541 C C . ILE A 1 68 ? 5.289 -40.531 -38.781 1 96.25 68 ILE A C 1
ATOM 543 O O . ILE A 1 68 ? 4.75 -39.812 -39.625 1 96.25 68 ILE A O 1
ATOM 547 N N . SER A 1 69 ? 4.949 -41.75 -38.688 1 95.75 69 SER A N 1
ATOM 548 C CA . SER A 1 69 ? 4.051 -42.406 -39.656 1 95.75 69 SER A CA 1
ATOM 549 C C . SER A 1 69 ? 2.615 -42.438 -39.125 1 95.75 69 SER A C 1
ATOM 551 O O . SER A 1 69 ? 1.716 -42.938 -39.781 1 95.75 69 SER A O 1
ATOM 553 N N . ALA A 1 70 ? 2.402 -41.938 -37.969 1 96.69 70 ALA A N 1
ATOM 554 C CA . ALA A 1 70 ? 1.086 -42.031 -37.344 1 96.69 70 ALA A CA 1
ATOM 555 C C . ALA A 1 70 ? 0.069 -41.188 -38.094 1 96.69 70 ALA A C 1
ATOM 557 O O . ALA A 1 70 ? 0.314 -40 -38.375 1 96.69 70 ALA A O 1
ATOM 558 N N . THR A 1 71 ? -1.043 -41.75 -38.5 1 95.44 71 THR A N 1
ATOM 559 C CA . THR A 1 71 ? -2.209 -41.094 -39.062 1 95.44 71 THR A CA 1
ATOM 560 C C . THR A 1 71 ? -3.498 -41.625 -38.469 1 95.44 71 THR A C 1
ATOM 562 O O . THR A 1 71 ? -3.467 -42.625 -37.719 1 95.44 71 THR A O 1
ATOM 565 N N . ARG A 1 72 ? -4.547 -40.906 -38.719 1 94.75 72 ARG A N 1
ATOM 566 C CA . ARG A 1 72 ? -5.844 -41.375 -38.25 1 94.75 72 ARG A CA 1
ATOM 567 C C . ARG A 1 72 ? -6.125 -42.781 -38.781 1 94.75 72 ARG A C 1
ATOM 569 O O . ARG A 1 72 ? -6.684 -43.625 -38.062 1 94.75 72 ARG A O 1
ATOM 576 N N . GLU A 1 73 ? -5.785 -43.031 -40.062 1 95.75 73 GLU A N 1
ATOM 577 C CA . GLU A 1 73 ? -6.027 -44.312 -40.719 1 95.75 73 GLU A CA 1
ATOM 578 C C . GLU A 1 73 ? -5.012 -45.344 -40.281 1 95.75 73 GLU A C 1
ATOM 580 O O . GLU A 1 73 ? -5.324 -46.562 -40.219 1 95.75 73 GLU A O 1
ATOM 585 N N . HIS A 1 74 ? -3.83 -44.969 -39.969 1 96.19 74 HIS A N 1
ATOM 586 C CA . HIS A 1 74 ? -2.76 -45.875 -39.531 1 96.19 74 HIS A CA 1
ATOM 587 C C . HIS A 1 74 ? -2.131 -45.375 -38.219 1 96.19 74 HIS A C 1
ATOM 589 O O . HIS A 1 74 ? -1.013 -44.875 -38.219 1 96.19 74 HIS A O 1
ATOM 595 N N . PRO A 1 75 ? -2.768 -45.656 -37.125 1 97.12 75 PRO A N 1
ATOM 596 C CA . PRO A 1 75 ? -2.229 -45.219 -35.812 1 97.12 75 PRO A CA 1
ATOM 597 C C . PRO A 1 75 ? -0.967 -45.969 -35.438 1 97.12 75 PRO A C 1
ATOM 599 O O . PRO A 1 75 ? -0.733 -47.094 -35.906 1 97.12 75 PRO A O 1
ATOM 602 N N . VAL A 1 76 ? -0.167 -45.375 -34.656 1 97.44 76 VAL A N 1
ATOM 603 C CA . VAL A 1 76 ? 1.023 -46.031 -34.094 1 97.44 76 VAL A CA 1
ATOM 604 C C . VAL A 1 76 ? 0.761 -46.438 -32.656 1 97.44 76 VAL A C 1
ATOM 606 O O . VAL A 1 76 ? 0.064 -45.75 -31.922 1 97.44 76 VAL A O 1
ATOM 609 N N . THR A 1 77 ? 1.334 -47.562 -32.312 1 97.5 77 THR A N 1
ATOM 610 C CA . THR A 1 77 ? 1.183 -48.094 -30.953 1 97.5 77 THR A CA 1
ATOM 611 C C . THR A 1 77 ? 2.512 -48.062 -30.203 1 97.5 77 THR A C 1
ATOM 613 O O . THR A 1 77 ? 3.545 -48.469 -30.75 1 97.5 77 THR A O 1
ATOM 616 N N . LEU A 1 78 ? 2.455 -47.5 -29.031 1 98.19 78 LEU A N 1
ATOM 617 C CA . LEU A 1 78 ? 3.631 -47.438 -28.172 1 98.19 78 LEU A CA 1
ATOM 618 C C . LEU A 1 78 ? 3.385 -48.156 -26.859 1 98.19 78 LEU A C 1
ATOM 620 O O . LEU A 1 78 ? 2.297 -48.062 -26.281 1 98.19 78 LEU A O 1
ATOM 624 N N . GLU A 1 79 ? 4.402 -48.875 -26.312 1 98.25 79 GLU A N 1
ATOM 625 C CA . GLU A 1 79 ? 4.301 -49.594 -25.031 1 98.25 79 GLU A CA 1
ATOM 626 C C . GLU A 1 79 ? 4.609 -48.625 -23.875 1 98.25 79 GLU A C 1
ATOM 628 O O . GLU A 1 79 ? 5.625 -47.938 -23.891 1 98.25 79 GLU A O 1
ATOM 633 N N . VAL A 1 80 ? 3.746 -48.562 -22.922 1 98.38 80 VAL A N 1
ATOM 634 C CA . VAL A 1 80 ? 3.975 -47.719 -21.75 1 98.38 80 VAL A CA 1
ATOM 635 C C . VAL A 1 80 ? 4.82 -48.5 -20.734 1 98.38 80 VAL A C 1
ATOM 637 O O . VAL A 1 80 ? 4.363 -49.5 -20.156 1 98.38 80 VAL A O 1
ATOM 640 N N . ILE A 1 81 ? 6.027 -48.031 -20.375 1 97.31 81 ILE A N 1
ATOM 641 C CA . ILE A 1 81 ? 6.984 -48.844 -19.656 1 97.31 81 ILE A CA 1
ATOM 642 C C . ILE A 1 81 ? 7.145 -48.344 -18.234 1 97.31 81 ILE A C 1
ATOM 644 O O . ILE A 1 81 ? 7.727 -49.031 -17.391 1 97.31 81 ILE A O 1
ATOM 648 N N . GLU A 1 82 ? 6.672 -47.156 -17.969 1 96.94 82 GLU A N 1
ATOM 649 C CA . GLU A 1 82 ? 6.809 -46.531 -16.641 1 96.94 82 GLU A CA 1
ATOM 650 C C . GLU A 1 82 ? 5.824 -45.375 -16.469 1 96.94 82 GLU A C 1
ATOM 652 O O . GLU A 1 82 ? 5.23 -44.906 -17.453 1 96.94 82 GLU A O 1
ATOM 657 N N . GLU A 1 83 ? 5.484 -45.062 -15.289 1 95.19 83 GLU A N 1
ATOM 658 C CA . GLU A 1 83 ? 4.703 -43.906 -14.93 1 95.19 83 GLU A CA 1
ATOM 659 C C . GLU A 1 83 ? 5.461 -43 -13.945 1 95.19 83 GLU A C 1
ATOM 661 O O . GLU A 1 83 ? 6.039 -43.5 -12.977 1 95.19 83 GLU A O 1
ATOM 666 N N . ILE A 1 84 ? 5.516 -41.75 -14.266 1 94.19 84 ILE A N 1
ATOM 667 C CA . ILE A 1 84 ? 6.191 -40.812 -13.352 1 94.19 84 ILE A CA 1
ATOM 668 C C . ILE A 1 84 ? 5.312 -39.594 -13.094 1 94.19 84 ILE A C 1
ATOM 670 O O . ILE A 1 84 ? 4.605 -39.125 -13.992 1 94.19 84 ILE A O 1
ATOM 674 N N . GLY A 1 85 ? 5.344 -39.156 -11.867 1 90.88 85 GLY A N 1
ATOM 675 C CA . GLY A 1 85 ? 4.699 -37.906 -11.469 1 90.88 85 GLY A CA 1
ATOM 676 C C . GLY A 1 85 ? 5.684 -36.781 -11.188 1 90.88 85 GLY A C 1
ATOM 677 O O . GLY A 1 85 ? 6.895 -37 -11.25 1 90.88 85 GLY A O 1
ATOM 678 N N . ALA A 1 86 ? 5.098 -35.625 -10.922 1 89.75 86 ALA A N 1
ATOM 679 C CA . ALA A 1 86 ? 5.953 -34.5 -10.539 1 89.75 86 ALA A CA 1
ATOM 680 C C . ALA A 1 86 ? 6.801 -34.875 -9.32 1 89.75 86 ALA A C 1
ATOM 682 O O . ALA A 1 86 ? 6.312 -35.469 -8.367 1 89.75 86 ALA A O 1
ATOM 683 N N . GLY A 1 87 ? 8.047 -34.562 -9.43 1 92.25 87 GLY A N 1
ATOM 684 C CA . GLY A 1 87 ? 8.945 -34.812 -8.32 1 92.25 87 GLY A CA 1
ATOM 685 C C . GLY A 1 87 ? 9.781 -36.094 -8.516 1 92.25 87 GLY A C 1
ATOM 686 O O . GLY A 1 87 ? 10.742 -36.312 -7.781 1 92.25 87 GLY A O 1
ATOM 687 N N . SER A 1 88 ? 9.359 -36.844 -9.484 1 92.31 88 SER A N 1
ATOM 688 C CA . SER A 1 88 ? 10.086 -38.094 -9.742 1 92.31 88 SER A CA 1
ATOM 689 C C . SER A 1 88 ? 10.852 -38.031 -11.062 1 92.31 88 SER A C 1
ATOM 691 O O . SER A 1 88 ? 10.508 -37.219 -11.938 1 92.31 88 SER A O 1
ATOM 693 N N . VAL A 1 89 ? 11.891 -38.844 -11.102 1 95.56 89 VAL A N 1
ATOM 694 C CA . VAL A 1 89 ? 12.688 -39 -12.312 1 95.56 89 VAL A CA 1
ATOM 695 C C . VAL A 1 89 ? 12.523 -40.406 -12.859 1 95.56 89 VAL A C 1
ATOM 697 O O . VAL A 1 89 ? 12.5 -41.375 -12.094 1 95.56 89 VAL A O 1
ATOM 700 N N . ALA A 1 90 ? 12.406 -40.438 -14.156 1 96.62 90 ALA A N 1
ATOM 701 C CA . ALA A 1 90 ? 12.242 -41.75 -14.773 1 96.62 90 ALA A CA 1
ATOM 702 C C . ALA A 1 90 ? 13.469 -42.656 -14.516 1 96.62 90 ALA A C 1
ATOM 704 O O . ALA A 1 90 ? 14.602 -42.156 -14.562 1 96.62 90 ALA A O 1
ATOM 705 N N . SER A 1 91 ? 13.195 -43.844 -14.203 1 96.12 91 SER A N 1
ATOM 706 C CA . SER A 1 91 ? 14.281 -44.812 -13.992 1 96.12 91 SER A CA 1
ATOM 707 C C . SER A 1 91 ? 14.711 -45.438 -15.305 1 96.12 91 SER A C 1
ATOM 709 O O . SER A 1 91 ? 15.852 -45.906 -15.43 1 96.12 91 SER A O 1
ATOM 711 N N . LYS A 1 92 ? 13.805 -45.375 -16.25 1 94.88 92 LYS A N 1
ATOM 712 C CA . LYS A 1 92 ? 14.062 -46.031 -17.531 1 94.88 92 LYS A CA 1
ATOM 713 C C . LYS A 1 92 ? 14.258 -45 -18.641 1 94.88 92 LYS A C 1
ATOM 715 O O . LYS A 1 92 ? 13.695 -43.906 -18.578 1 94.88 92 LYS A O 1
ATOM 720 N N . SER A 1 93 ? 15.023 -45.375 -19.578 1 94.94 93 SER A N 1
ATOM 721 C CA . SER A 1 93 ? 15.172 -44.594 -20.797 1 94.94 93 SER A CA 1
ATOM 722 C C . SER A 1 93 ? 14.289 -45.156 -21.922 1 94.94 93 SER A C 1
ATOM 724 O O . SER A 1 93 ? 14.172 -46.375 -22.078 1 94.94 93 SER A O 1
ATOM 726 N N . LEU A 1 94 ? 13.742 -44.312 -22.672 1 96.69 94 LEU A N 1
ATOM 727 C CA . LEU A 1 94 ? 12.828 -44.75 -23.719 1 96.69 94 LEU A CA 1
ATOM 728 C C . LEU A 1 94 ? 13.586 -45.375 -24.875 1 96.69 94 LEU A C 1
ATOM 730 O O . LEU A 1 94 ? 14.617 -44.875 -25.312 1 96.69 94 LEU A O 1
ATOM 734 N N . LYS A 1 95 ? 13.094 -46.469 -25.281 1 96.94 95 LYS A N 1
ATOM 735 C CA . LYS A 1 95 ? 13.508 -47.094 -26.547 1 96.94 95 LYS A CA 1
ATOM 736 C C . LYS A 1 95 ? 12.453 -46.906 -27.625 1 96.94 95 LYS A C 1
ATOM 738 O O . LYS A 1 95 ? 11.414 -46.281 -27.375 1 96.94 95 LYS A O 1
ATOM 743 N N . LYS A 1 96 ? 12.852 -47.344 -28.875 1 97.38 96 LYS A N 1
ATOM 744 C CA . LYS A 1 96 ? 11.906 -47.25 -29.984 1 97.38 96 LYS A CA 1
ATOM 745 C C . LYS A 1 96 ? 10.602 -47.969 -29.641 1 97.38 96 LYS A C 1
ATOM 747 O O . LYS A 1 96 ? 10.617 -49.094 -29.141 1 97.38 96 LYS A O 1
ATOM 752 N N . GLY A 1 97 ? 9.508 -47.281 -29.844 1 97.44 97 GLY A N 1
ATOM 753 C CA . GLY A 1 97 ? 8.203 -47.906 -29.656 1 97.44 97 GLY A CA 1
ATOM 754 C C . GLY A 1 97 ? 7.727 -47.875 -28.219 1 97.44 97 GLY A C 1
ATOM 755 O O . GLY A 1 97 ? 6.758 -48.531 -27.859 1 97.44 97 GLY A O 1
ATOM 756 N N . GLU A 1 98 ? 8.383 -47.094 -27.344 1 98 98 GLU A N 1
ATOM 757 C CA . GLU A 1 98 ? 8.031 -47.031 -25.922 1 98 98 GLU A CA 1
ATOM 758 C C . GLU A 1 98 ? 7.539 -45.625 -25.547 1 98 98 GLU A C 1
ATOM 760 O O . GLU A 1 98 ? 7.777 -44.656 -26.266 1 98 98 GLU A O 1
ATOM 765 N N . ALA A 1 99 ? 6.84 -45.531 -24.484 1 98.44 99 ALA A N 1
ATOM 766 C CA . ALA A 1 99 ? 6.34 -44.312 -23.891 1 98.44 99 ALA A CA 1
ATOM 767 C C . ALA A 1 99 ? 6.387 -44.375 -22.375 1 98.44 99 ALA A C 1
ATOM 769 O O . ALA A 1 99 ? 6.469 -45.469 -21.797 1 98.44 99 ALA A O 1
ATOM 770 N N . ILE A 1 100 ? 6.449 -43.281 -21.734 1 98.12 100 ILE A N 1
ATOM 771 C CA . ILE A 1 100 ? 6.34 -43.188 -20.281 1 98.12 100 ILE A CA 1
ATOM 772 C C . ILE A 1 100 ? 5.164 -42.281 -19.922 1 98.12 100 ILE A C 1
ATOM 774 O O . ILE A 1 100 ? 5.055 -41.156 -20.422 1 98.12 100 ILE A O 1
ATOM 778 N N . ARG A 1 101 ? 4.246 -42.844 -19.125 1 96.81 101 ARG A N 1
ATOM 779 C CA . ARG A 1 101 ? 3.172 -42.031 -18.578 1 96.81 101 ARG A CA 1
ATOM 780 C C . ARG A 1 101 ? 3.729 -40.906 -17.688 1 96.81 101 ARG A C 1
ATOM 782 O O . ARG A 1 101 ? 4.535 -41.188 -16.797 1 96.81 101 ARG A O 1
ATOM 789 N N . ILE A 1 102 ? 3.357 -39.625 -17.938 1 95.69 102 ILE A N 1
ATOM 790 C CA . ILE A 1 102 ? 3.982 -38.5 -17.266 1 95.69 102 ILE A CA 1
ATOM 791 C C . ILE A 1 102 ? 2.914 -37.5 -16.844 1 95.69 102 ILE A C 1
ATOM 793 O O . ILE A 1 102 ? 1.962 -37.25 -17.578 1 95.69 102 ILE A O 1
ATOM 797 N N . MET A 1 103 ? 3.062 -36.938 -15.648 1 91.69 103 MET A N 1
ATOM 798 C CA . MET A 1 103 ? 2.131 -35.938 -15.156 1 91.69 103 MET A CA 1
ATOM 799 C C . MET A 1 103 ? 2.723 -34.531 -15.281 1 91.69 103 MET A C 1
ATOM 801 O O . MET A 1 103 ? 3.934 -34.375 -15.453 1 91.69 103 MET A O 1
ATOM 805 N N . THR A 1 104 ? 1.79 -33.562 -15.227 1 90.94 104 THR A N 1
ATOM 806 C CA . THR A 1 104 ? 2.178 -32.156 -15.305 1 90.94 104 THR A CA 1
ATOM 807 C C . THR A 1 104 ? 3.252 -31.844 -14.273 1 90.94 104 THR A C 1
ATOM 809 O O . THR A 1 104 ? 3.129 -32.219 -13.102 1 90.94 104 THR A O 1
ATOM 812 N N . GLY A 1 105 ? 4.277 -31.234 -14.75 1 92.12 105 GLY A N 1
ATOM 813 C CA . GLY A 1 105 ? 5.332 -30.781 -13.859 1 92.12 105 GLY A CA 1
ATOM 814 C C . GLY A 1 105 ? 6.496 -31.75 -13.773 1 92.12 105 GLY A C 1
ATOM 815 O O . GLY A 1 105 ? 7.578 -31.391 -13.297 1 92.12 105 GLY A O 1
ATOM 816 N N . ALA A 1 106 ? 6.332 -32.969 -14.227 1 94.81 106 ALA A N 1
ATOM 817 C CA . ALA A 1 106 ? 7.371 -34 -14.133 1 94.81 106 ALA A CA 1
ATOM 818 C C . ALA A 1 106 ? 8.492 -33.75 -15.125 1 94.81 106 ALA A C 1
ATOM 820 O O . ALA A 1 106 ? 8.258 -33.188 -16.219 1 94.81 106 ALA A O 1
ATOM 821 N N . GLN A 1 107 ? 9.719 -34.156 -14.766 1 97.31 107 GLN A N 1
ATOM 822 C CA . GLN A 1 107 ? 10.883 -34.031 -15.633 1 97.31 107 GLN A CA 1
ATOM 823 C C . GLN A 1 107 ? 10.773 -34.938 -16.844 1 97.31 107 GLN A C 1
ATOM 825 O O . GLN A 1 107 ? 10.461 -36.125 -16.703 1 97.31 107 GLN A O 1
ATOM 830 N N . ILE A 1 108 ? 11.031 -34.375 -18.016 1 98.12 108 ILE A N 1
ATOM 831 C CA . ILE A 1 108 ? 11.008 -35.188 -19.234 1 98.12 108 ILE A CA 1
ATOM 832 C C . ILE A 1 108 ? 12.062 -36.281 -19.156 1 98.12 108 ILE A C 1
ATOM 834 O O . ILE A 1 108 ? 13.234 -36 -18.875 1 98.12 108 ILE A O 1
ATOM 838 N N . PRO A 1 109 ? 11.656 -37.531 -19.359 1 97.69 109 PRO A N 1
ATOM 839 C CA . PRO A 1 109 ? 12.617 -38.656 -19.281 1 97.69 109 PRO A CA 1
ATOM 840 C C . PRO A 1 109 ? 13.695 -38.562 -20.359 1 97.69 109 PRO A C 1
ATOM 842 O O . PRO A 1 109 ? 13.516 -37.906 -21.375 1 97.69 109 PRO A O 1
ATOM 845 N N . ALA A 1 110 ? 14.727 -39.344 -20.031 1 93.56 110 ALA A N 1
ATOM 846 C CA . ALA A 1 110 ? 15.805 -39.438 -21 1 93.56 110 ALA A CA 1
ATOM 847 C C . ALA A 1 110 ? 15.297 -40 -22.328 1 93.56 110 ALA A C 1
ATOM 849 O O . ALA A 1 110 ? 14.477 -40.906 -22.344 1 93.56 110 ALA A O 1
ATOM 850 N N . ALA A 1 111 ? 15.68 -39.469 -23.406 1 95.56 111 ALA A N 1
ATOM 851 C CA . ALA A 1 111 ? 15.422 -39.906 -24.781 1 95.56 111 ALA A CA 1
ATOM 852 C C . ALA A 1 111 ? 14.039 -39.438 -25.25 1 95.56 111 ALA A C 1
ATOM 854 O O . ALA A 1 111 ? 13.695 -39.594 -26.422 1 95.56 111 ALA A O 1
ATOM 855 N N . ALA A 1 112 ? 13.188 -39.031 -24.328 1 98 112 ALA A N 1
ATOM 856 C CA . ALA A 1 112 ? 11.914 -38.438 -24.75 1 98 112 ALA A CA 1
ATOM 857 C C . ALA A 1 112 ? 12.094 -37 -25.188 1 98 112 ALA A C 1
ATOM 859 O O . ALA A 1 112 ? 12.906 -36.25 -24.625 1 98 112 ALA A O 1
ATOM 860 N N . ASP A 1 113 ? 11.297 -36.531 -26.219 1 98.12 113 ASP A N 1
ATOM 861 C CA . ASP A 1 113 ? 11.445 -35.156 -26.688 1 98.12 113 ASP A CA 1
ATOM 862 C C . ASP A 1 113 ? 10.086 -34.562 -27.031 1 98.12 113 ASP A C 1
ATOM 864 O O . ASP A 1 113 ? 10.023 -33.469 -27.625 1 98.12 113 ASP A O 1
ATOM 868 N N . ALA A 1 114 ? 9.031 -35.25 -26.688 1 98.44 114 ALA A N 1
ATOM 869 C CA . ALA A 1 114 ? 7.672 -34.719 -26.844 1 98.44 114 ALA A CA 1
ATOM 870 C C . ALA A 1 114 ? 6.719 -35.375 -25.828 1 98.44 114 ALA A C 1
ATOM 872 O O . ALA A 1 114 ? 7.012 -36.406 -25.266 1 98.44 114 ALA A O 1
ATOM 873 N N . VAL A 1 115 ? 5.641 -34.719 -25.578 1 98.38 115 VAL A N 1
ATOM 874 C CA . VAL A 1 115 ? 4.582 -35.219 -24.719 1 98.38 115 VAL A CA 1
ATOM 875 C C . VAL A 1 115 ? 3.256 -35.219 -25.469 1 98.38 115 VAL A C 1
ATOM 877 O O . VAL A 1 115 ? 2.898 -34.25 -26.125 1 98.38 115 VAL A O 1
ATOM 880 N N . VAL A 1 116 ? 2.598 -36.344 -25.438 1 97.88 116 VAL A N 1
ATOM 881 C CA . VAL A 1 116 ? 1.258 -36.438 -26 1 97.88 116 VAL A CA 1
ATOM 882 C C . VAL A 1 116 ? 0.217 -36.375 -24.891 1 97.88 116 VAL A C 1
ATOM 884 O O . VAL A 1 116 ? 0.267 -37.188 -23.938 1 97.88 116 VAL A O 1
ATOM 887 N N . GLN A 1 117 ? -0.693 -35.5 -25.016 1 94.75 117 GLN A N 1
ATOM 888 C CA . GLN A 1 117 ? -1.726 -35.344 -24 1 94.75 117 GLN A CA 1
ATOM 889 C C . GLN A 1 117 ? -2.594 -36.594 -23.906 1 94.75 117 GLN A C 1
ATOM 891 O O . GLN A 1 117 ? -2.838 -37.281 -24.922 1 94.75 117 GLN A O 1
ATOM 896 N N . PHE A 1 118 ? -3.123 -36.875 -22.766 1 92.75 118 PHE A N 1
ATOM 897 C CA . PHE A 1 118 ? -3.984 -38.031 -22.547 1 92.75 118 PHE A CA 1
ATOM 898 C C . PHE A 1 118 ? -5.137 -38.031 -23.547 1 92.75 118 PHE A C 1
ATOM 900 O O . PHE A 1 118 ? -5.48 -39.094 -24.078 1 92.75 118 PHE A O 1
ATOM 907 N N . GLU A 1 119 ? -5.68 -36.781 -23.844 1 90.5 119 GLU A N 1
ATOM 908 C CA . GLU A 1 119 ? -6.875 -36.625 -24.656 1 90.5 119 GLU A CA 1
ATOM 909 C C . GLU A 1 119 ? -6.609 -37.062 -26.109 1 90.5 119 GLU A C 1
ATOM 911 O O . GLU A 1 119 ? -7.547 -37.344 -26.859 1 90.5 119 GLU A O 1
ATOM 916 N N . LEU A 1 120 ? -5.387 -37.156 -26.453 1 94.25 120 LEU A N 1
ATOM 917 C CA . LEU A 1 120 ? -5.023 -37.438 -27.828 1 94.25 120 LEU A CA 1
ATOM 918 C C . LEU A 1 120 ? -4.555 -38.875 -27.969 1 94.25 120 LEU A C 1
ATOM 920 O O . LEU A 1 120 ? -4.023 -39.281 -29.016 1 94.25 120 LEU A O 1
ATOM 924 N N . THR A 1 121 ? -4.754 -39.688 -26.953 1 95.5 121 THR A N 1
ATOM 925 C CA . THR A 1 121 ? -4.309 -41.062 -26.984 1 95.5 121 THR A CA 1
ATOM 926 C C . THR A 1 121 ? -5.457 -42.031 -26.641 1 95.5 121 THR A C 1
ATOM 928 O O . THR A 1 121 ? -6.453 -41.594 -26.047 1 95.5 121 THR A O 1
ATOM 931 N N . ARG A 1 122 ? -5.363 -43.188 -27.141 1 95.31 122 ARG A N 1
ATOM 932 C CA . ARG A 1 122 ? -6.223 -44.281 -26.719 1 95.31 122 ARG A CA 1
ATOM 933 C C . ARG A 1 122 ? -5.422 -45.344 -26 1 95.31 122 ARG A C 1
ATOM 935 O O . ARG A 1 122 ? -4.473 -45.906 -26.547 1 95.31 122 ARG A O 1
ATOM 942 N N . GLU A 1 123 ? -5.781 -45.594 -24.781 1 94.69 123 GLU A N 1
ATOM 943 C CA . GLU A 1 123 ? -5.078 -46.594 -24 1 94.69 123 GLU A CA 1
ATOM 944 C C . GLU A 1 123 ? -5.605 -48 -24.297 1 94.69 123 GLU A C 1
ATOM 946 O O . GLU A 1 123 ? -6.809 -48.188 -24.484 1 94.69 123 GLU A O 1
ATOM 951 N N . CYS A 1 124 ? -4.711 -49 -24.375 1 93.31 124 CYS A N 1
ATOM 952 C CA . CYS A 1 124 ? -5.086 -50.375 -24.609 1 93.31 124 CYS A CA 1
ATOM 953 C C . CYS A 1 124 ? -4.18 -51.312 -23.828 1 93.31 124 CYS A C 1
ATOM 955 O O . CYS A 1 124 ? -3.078 -50.938 -23.422 1 93.31 124 CYS A O 1
ATOM 957 N N . LYS A 1 125 ? -4.684 -52.438 -23.516 1 93.06 125 LYS A N 1
ATOM 958 C CA . LYS A 1 125 ? -3.938 -53.469 -22.781 1 93.06 125 LYS A CA 1
ATOM 959 C C . LYS A 1 125 ? -3.814 -54.75 -23.609 1 93.06 125 LYS A C 1
ATOM 961 O O . LYS A 1 125 ? -4.77 -55.156 -24.266 1 93.06 125 LYS A O 1
ATOM 966 N N . GLU A 1 126 ? -2.559 -55.188 -23.688 1 90.19 126 GLU A N 1
ATOM 967 C CA . GLU A 1 126 ? -2.287 -56.469 -24.328 1 90.19 126 GLU A CA 1
ATOM 968 C C . GLU A 1 126 ? -1.421 -57.344 -23.438 1 90.19 126 GLU A C 1
ATOM 970 O O . GLU A 1 126 ? -0.282 -57 -23.125 1 90.19 126 GLU A O 1
ATOM 975 N N . ALA A 1 127 ? -1.817 -58.656 -23.125 1 91.06 127 ALA A N 1
ATOM 976 C CA . ALA A 1 127 ? -1.08 -59.625 -22.344 1 91.06 127 ALA A CA 1
ATOM 977 C C . ALA A 1 127 ? -0.524 -59 -21.062 1 91.06 127 ALA A C 1
ATOM 979 O O . ALA A 1 127 ? 0.661 -59.156 -20.75 1 91.06 127 ALA A O 1
ATOM 980 N N . GLU A 1 128 ? -1.128 -58.094 -20.406 1 89.62 128 GLU A N 1
ATOM 981 C CA . GLU A 1 128 ? -0.823 -57.469 -19.125 1 89.62 128 GLU A CA 1
ATOM 982 C C . GLU A 1 128 ? 0.098 -56.281 -19.297 1 89.62 128 GLU A C 1
ATOM 984 O O . GLU A 1 128 ? 0.638 -55.75 -18.328 1 89.62 128 GLU A O 1
ATOM 989 N N . ARG A 1 129 ? 0.404 -56 -20.562 1 93.81 129 ARG A N 1
ATOM 990 C CA . ARG A 1 129 ? 1.207 -54.812 -20.859 1 93.81 129 ARG A CA 1
ATOM 991 C C . ARG A 1 129 ? 0.324 -53.656 -21.297 1 93.81 129 ARG A C 1
ATOM 993 O O . ARG A 1 129 ? -0.733 -53.875 -21.891 1 93.81 129 ARG A O 1
ATOM 1000 N N . ASP A 1 130 ? 0.755 -52.469 -20.922 1 96.31 130 ASP A N 1
ATOM 1001 C CA . ASP A 1 130 ? 0.007 -51.25 -21.234 1 96.31 130 ASP A CA 1
ATOM 1002 C C . ASP A 1 130 ? 0.537 -50.625 -22.516 1 96.31 130 ASP A C 1
ATOM 1004 O O . ASP A 1 130 ? 1.75 -50.5 -22.703 1 96.31 130 ASP A O 1
ATOM 1008 N N . PHE A 1 131 ? -0.355 -50.25 -23.375 1 97.5 131 PHE A N 1
ATOM 1009 C CA . PHE A 1 131 ? -0.005 -49.594 -24.625 1 97.5 131 PHE A CA 1
ATOM 1010 C C . PHE A 1 131 ? -0.856 -48.344 -24.828 1 97.5 131 PHE A C 1
ATOM 1012 O O . PHE A 1 131 ? -1.894 -48.188 -24.172 1 97.5 131 PHE A O 1
ATOM 1019 N N . ILE A 1 132 ? -0.397 -47.406 -25.688 1 97.62 132 ILE A N 1
ATOM 1020 C CA . ILE A 1 132 ? -1.19 -46.281 -26.141 1 97.62 132 ILE A CA 1
ATOM 1021 C C . ILE A 1 132 ? -1.166 -46.219 -27.656 1 97.62 132 ILE A C 1
ATOM 1023 O O . ILE A 1 132 ? -0.172 -46.594 -28.297 1 97.62 132 ILE A O 1
ATOM 1027 N N . GLU A 1 133 ? -2.256 -45.781 -28.188 1 97.5 133 GLU A N 1
ATOM 1028 C CA . GLU A 1 133 ? -2.381 -45.531 -29.625 1 97.5 133 GLU A CA 1
ATOM 1029 C C . GLU A 1 133 ? -2.436 -44.031 -29.922 1 97.5 133 GLU A C 1
ATOM 1031 O O . GLU A 1 133 ? -3.176 -43.312 -29.281 1 97.5 133 GLU A O 1
ATOM 1036 N N . ILE A 1 134 ? -1.62 -43.625 -30.875 1 97.5 134 ILE A N 1
ATOM 1037 C CA . ILE A 1 134 ? -1.525 -42.25 -31.281 1 97.5 134 ILE A CA 1
ATOM 1038 C C . ILE A 1 134 ? -1.895 -42.125 -32.75 1 97.5 134 ILE A C 1
ATOM 1040 O O . ILE A 1 134 ? -1.398 -42.875 -33.594 1 97.5 134 ILE A O 1
ATOM 1044 N N . LYS A 1 135 ? -2.693 -41.062 -33.125 1 97.06 135 LYS A N 1
ATOM 1045 C CA . LYS A 1 135 ? -3.256 -40.969 -34.469 1 97.06 135 LYS A CA 1
ATOM 1046 C C . LYS A 1 135 ? -2.654 -39.812 -35.219 1 97.06 135 LYS A C 1
ATOM 1048 O O . LYS A 1 135 ? -3.182 -39.406 -36.281 1 97.06 135 LYS A O 1
ATOM 1053 N N . ARG A 1 136 ? -1.688 -39.156 -34.656 1 96.88 136 ARG A N 1
ATOM 1054 C CA . ARG A 1 136 ? -0.999 -38.094 -35.375 1 96.88 136 ARG A CA 1
ATOM 1055 C C . ARG A 1 136 ? 0.481 -38.062 -35 1 96.88 136 ARG A C 1
ATOM 1057 O O . ARG A 1 136 ? 0.885 -38.625 -33.969 1 96.88 136 ARG A O 1
ATOM 1064 N N . SER A 1 137 ? 1.246 -37.406 -35.844 1 97.5 137 SER A N 1
ATOM 1065 C CA . SER A 1 137 ? 2.678 -37.25 -35.594 1 97.5 137 SER A CA 1
ATOM 1066 C C . SER A 1 137 ? 2.971 -36.062 -34.688 1 97.5 137 SER A C 1
ATOM 1068 O O . SER A 1 137 ? 2.152 -35.156 -34.594 1 97.5 137 SER A O 1
ATOM 1070 N N . PHE A 1 138 ? 4.055 -36.156 -33.969 1 98.06 138 PHE A N 1
ATOM 1071 C CA . PHE A 1 138 ? 4.566 -35.094 -33.125 1 98.06 138 PHE A CA 1
ATOM 1072 C C . PHE A 1 138 ? 5.992 -34.719 -33.5 1 98.06 138 PHE A C 1
ATOM 1074 O O . PHE A 1 138 ? 6.707 -35.562 -34.094 1 98.06 138 PHE A O 1
ATOM 1081 N N . LEU A 1 139 ? 6.383 -33.5 -33.25 1 97.94 139 LEU A N 1
ATOM 1082 C CA . LEU A 1 139 ? 7.746 -33.031 -33.5 1 97.94 139 LEU A CA 1
ATOM 1083 C C . LEU A 1 139 ? 8.516 -32.938 -32.156 1 97.94 139 LEU A C 1
ATOM 1085 O O . LEU A 1 139 ? 7.914 -32.781 -31.109 1 97.94 139 LEU A O 1
ATOM 1089 N N . ALA A 1 140 ? 9.828 -33.062 -32.312 1 97.56 140 ALA A N 1
ATOM 1090 C CA . ALA A 1 140 ? 10.656 -32.844 -31.141 1 97.56 140 ALA A CA 1
ATOM 1091 C C . ALA A 1 140 ? 10.375 -31.453 -30.547 1 97.56 140 ALA A C 1
ATOM 1093 O O . ALA A 1 140 ? 10.344 -30.453 -31.281 1 97.56 140 ALA A O 1
ATOM 1094 N N . GLY A 1 141 ? 10.117 -31.422 -29.203 1 97.38 141 GLY A N 1
ATOM 1095 C CA . GLY A 1 141 ? 9.859 -30.156 -28.531 1 97.38 141 GLY A CA 1
ATOM 1096 C C . GLY A 1 141 ? 8.383 -29.906 -28.281 1 97.38 141 GLY A C 1
ATOM 1097 O O . GLY A 1 141 ? 8.016 -29.031 -27.5 1 97.38 141 GLY A O 1
ATOM 1098 N N . ASP A 1 142 ? 7.539 -30.703 -28.969 1 97.62 142 ASP A N 1
ATOM 1099 C CA . ASP A 1 142 ? 6.102 -30.516 -28.781 1 97.62 142 ASP A CA 1
ATOM 1100 C C . ASP A 1 142 ? 5.691 -30.766 -27.328 1 97.62 142 ASP A C 1
ATOM 1102 O O . ASP A 1 142 ? 6 -31.812 -26.766 1 97.62 142 ASP A O 1
ATOM 1106 N N . ASN A 1 143 ? 5.023 -29.797 -26.766 1 96.75 143 ASN A N 1
ATOM 1107 C CA . ASN A 1 143 ? 4.43 -29.906 -25.438 1 96.75 143 ASN A CA 1
ATOM 1108 C C . ASN A 1 143 ? 5.488 -30.172 -24.375 1 96.75 143 ASN A C 1
ATOM 1110 O O . ASN A 1 143 ? 5.301 -31.016 -23.5 1 96.75 143 ASN A O 1
ATOM 1114 N N . VAL A 1 144 ? 6.602 -29.531 -24.547 1 97.31 144 VAL A N 1
ATOM 1115 C CA . VAL A 1 144 ? 7.672 -29.562 -23.547 1 97.31 144 VAL A CA 1
ATOM 1116 C C . VAL A 1 144 ? 8.008 -28.156 -23.094 1 97.31 144 VAL A C 1
ATOM 1118 O O . VAL A 1 144 ? 8.234 -27.266 -23.906 1 97.31 144 VAL A O 1
ATOM 1121 N N . SER A 1 145 ? 7.902 -27.922 -21.828 1 96 145 SER A N 1
ATOM 1122 C CA . SER A 1 145 ? 8.453 -26.688 -21.25 1 96 145 SER A CA 1
ATOM 1123 C C . SER A 1 145 ? 9.969 -26.797 -21.094 1 96 145 SER A C 1
ATOM 1125 O O . SER A 1 145 ? 10.453 -27.609 -20.312 1 96 145 SER A O 1
ATOM 1127 N N . LYS A 1 146 ? 10.633 -25.938 -21.719 1 96.94 146 LYS A N 1
ATOM 1128 C CA . LYS A 1 146 ? 12.086 -26.078 -21.812 1 96.94 146 LYS A CA 1
ATOM 1129 C C . LYS A 1 146 ? 12.766 -25.5 -20.578 1 96.94 146 LYS A C 1
ATOM 1131 O O . LYS A 1 146 ? 12.344 -24.484 -20.047 1 96.94 146 LYS A O 1
ATOM 1136 N N . GLN A 1 147 ? 13.836 -26.203 -20.219 1 97.12 147 GLN A N 1
ATOM 1137 C CA . GLN A 1 147 ? 14.688 -25.688 -19.156 1 97.12 147 GLN A CA 1
ATOM 1138 C C . GLN A 1 147 ? 15.117 -24.25 -19.438 1 97.12 147 GLN A C 1
ATOM 1140 O O . GLN A 1 147 ? 15.555 -23.938 -20.547 1 97.12 147 GLN A O 1
ATOM 1145 N N . GLY A 1 148 ? 14.891 -23.328 -18.484 1 97 148 GLY A N 1
ATOM 1146 C CA . GLY A 1 148 ? 15.383 -21.969 -18.578 1 97 148 GLY A CA 1
ATOM 1147 C C . GLY A 1 148 ? 14.5 -21.062 -19.422 1 97 148 GLY A C 1
ATOM 1148 O O . GLY A 1 148 ? 14.844 -19.906 -19.672 1 97 148 GLY A O 1
ATOM 1149 N N . GLU A 1 149 ? 13.414 -21.531 -19.844 1 96.12 149 GLU A N 1
ATOM 1150 C CA . GLU A 1 149 ? 12.578 -20.734 -20.734 1 96.12 149 GLU A CA 1
ATOM 1151 C C . GLU A 1 149 ? 12.031 -19.5 -20.016 1 96.12 149 GLU A C 1
ATOM 1153 O O . GLU A 1 149 ? 11.789 -18.469 -20.641 1 96.12 149 GLU A O 1
ATOM 1158 N N . ASP A 1 150 ? 11.812 -19.609 -18.719 1 95.88 150 ASP A N 1
ATOM 1159 C CA . ASP A 1 150 ? 11.359 -18.469 -17.938 1 95.88 150 ASP A CA 1
ATOM 1160 C C . ASP A 1 150 ? 12.531 -17.562 -17.562 1 95.88 150 ASP A C 1
ATOM 1162 O O . ASP A 1 150 ? 12.453 -16.344 -17.719 1 95.88 150 ASP A O 1
ATOM 1166 N N . THR A 1 151 ? 13.531 -18.141 -17.031 1 96.19 151 THR A N 1
ATOM 1167 C CA . THR A 1 151 ? 14.766 -17.422 -16.734 1 96.19 151 THR A CA 1
ATOM 1168 C C . THR A 1 151 ? 15.945 -18.391 -16.641 1 96.19 151 THR A C 1
ATOM 1170 O O . THR A 1 151 ? 15.758 -19.594 -16.422 1 96.19 151 THR A O 1
ATOM 1173 N N . THR A 1 152 ? 17.156 -17.875 -16.844 1 97.62 152 THR A N 1
ATOM 1174 C CA . THR A 1 152 ? 18.359 -18.688 -16.812 1 97.62 152 THR A CA 1
ATOM 1175 C C . THR A 1 152 ? 19.172 -18.406 -15.555 1 97.62 152 THR A C 1
ATOM 1177 O O . THR A 1 152 ? 19.094 -17.328 -14.977 1 97.62 152 THR A O 1
ATOM 1180 N N . LYS A 1 153 ? 19.922 -19.422 -15.18 1 97.81 153 LYS A N 1
ATOM 1181 C CA . LYS A 1 153 ? 20.828 -19.281 -14.039 1 97.81 153 LYS A CA 1
ATOM 1182 C C . LYS A 1 153 ? 21.703 -18.047 -14.203 1 97.81 153 LYS A C 1
ATOM 1184 O O . LYS A 1 153 ? 22.25 -17.797 -15.281 1 97.81 153 LYS A O 1
ATOM 1189 N N . GLY A 1 154 ? 21.75 -17.25 -13.195 1 97.31 154 GLY A N 1
ATOM 1190 C CA . GLY A 1 154 ? 22.609 -16.094 -13.195 1 97.31 154 GLY A CA 1
ATOM 1191 C C . GLY A 1 154 ? 21.875 -14.805 -13.539 1 97.31 154 GLY A C 1
ATOM 1192 O O . GLY A 1 154 ? 22.391 -13.711 -13.312 1 97.31 154 GLY A O 1
ATOM 1193 N N . SER A 1 155 ? 20.656 -14.93 -14.016 1 96.94 155 SER A N 1
ATOM 1194 C CA . SER A 1 155 ? 19.891 -13.75 -14.391 1 96.94 155 SER A CA 1
ATOM 1195 C C . SER A 1 155 ? 19.594 -12.875 -13.18 1 96.94 155 SER A C 1
ATOM 1197 O O . SER A 1 155 ? 19.297 -13.375 -12.094 1 96.94 155 SER A O 1
ATOM 1199 N N . LYS A 1 156 ? 19.688 -11.562 -13.359 1 96.88 156 LYS A N 1
ATOM 1200 C CA . LYS A 1 156 ? 19.25 -10.594 -12.359 1 96.88 156 LYS A CA 1
ATOM 1201 C C . LYS A 1 156 ? 17.734 -10.367 -12.453 1 96.88 156 LYS A C 1
ATOM 1203 O O . LYS A 1 156 ? 17.234 -9.945 -13.5 1 96.88 156 LYS A O 1
ATOM 1208 N N . LEU A 1 157 ? 17.047 -10.617 -11.422 1 96.56 157 LEU A N 1
ATOM 1209 C CA . LEU A 1 157 ? 15.594 -10.664 -11.5 1 96.56 157 LEU A CA 1
ATOM 1210 C C . LEU A 1 157 ? 14.977 -9.445 -10.828 1 96.56 157 LEU A C 1
ATOM 1212 O O . LEU A 1 157 ? 14.016 -8.867 -11.344 1 96.56 157 LEU A O 1
ATOM 1216 N N . VAL A 1 158 ? 15.453 -9.047 -9.633 1 97.69 158 VAL A N 1
ATOM 1217 C CA . VAL A 1 158 ? 14.953 -7.898 -8.891 1 97.69 158 VAL A CA 1
ATOM 1218 C C . VAL A 1 158 ? 16.125 -7.066 -8.383 1 97.69 158 VAL A C 1
ATOM 1220 O O . VAL A 1 158 ? 17.094 -7.609 -7.855 1 97.69 158 VAL A O 1
ATOM 1223 N N . SER A 1 159 ? 16.031 -5.785 -8.516 1 97.75 159 SER A N 1
ATOM 1224 C CA . SER A 1 159 ? 17.125 -4.887 -8.148 1 97.75 159 SER A CA 1
ATOM 1225 C C . SER A 1 159 ? 17.141 -4.633 -6.641 1 97.75 159 SER A C 1
ATOM 1227 O O . SER A 1 159 ? 16.109 -4.719 -5.98 1 97.75 159 SER A O 1
ATOM 1229 N N . LYS A 1 160 ? 18.344 -4.336 -6.215 1 97.88 160 LYS A N 1
ATOM 1230 C CA . LYS A 1 160 ? 18.469 -3.766 -4.879 1 97.88 160 LYS A CA 1
ATOM 1231 C C . LYS A 1 160 ? 17.578 -2.537 -4.711 1 97.88 160 LYS A C 1
ATOM 1233 O O . LYS A 1 160 ? 17.453 -1.732 -5.637 1 97.88 160 LYS A O 1
ATOM 1238 N N . GLY A 1 161 ? 16.922 -2.432 -3.52 1 98.25 161 GLY A N 1
ATOM 1239 C CA . GLY A 1 161 ? 16.078 -1.275 -3.258 1 98.25 161 GLY A CA 1
ATOM 1240 C C . GLY A 1 161 ? 14.617 -1.523 -3.568 1 98.25 161 GLY A C 1
ATOM 1241 O O . GLY A 1 161 ? 13.766 -0.696 -3.25 1 98.25 161 GLY A O 1
ATOM 1242 N N . ALA A 1 162 ? 14.328 -2.684 -4.148 1 97.88 162 ALA A N 1
ATOM 1243 C CA . ALA A 1 162 ? 12.938 -3.01 -4.465 1 97.88 162 ALA A CA 1
ATOM 1244 C C . ALA A 1 162 ? 12.164 -3.408 -3.209 1 97.88 162 ALA A C 1
ATOM 1246 O O . ALA A 1 162 ? 12.703 -4.102 -2.34 1 97.88 162 ALA A O 1
ATOM 1247 N N . LYS A 1 163 ? 10.938 -2.973 -3.137 1 97.81 163 LYS A N 1
ATOM 1248 C CA . LYS A 1 163 ? 10.055 -3.422 -2.068 1 97.81 163 LYS A CA 1
ATOM 1249 C C . LYS A 1 163 ? 9.648 -4.879 -2.268 1 97.81 163 LYS A C 1
ATOM 1251 O O . LYS A 1 163 ? 9.383 -5.305 -3.395 1 97.81 163 LYS A O 1
ATOM 1256 N N . ILE A 1 164 ? 9.516 -5.625 -1.228 1 98.5 164 ILE A N 1
ATOM 1257 C CA . ILE A 1 164 ? 9.172 -7.039 -1.326 1 98.5 164 ILE A CA 1
ATOM 1258 C C . ILE A 1 164 ? 7.648 -7.195 -1.382 1 98.5 164 ILE A C 1
ATOM 1260 O O . ILE A 1 164 ? 6.969 -7.078 -0.361 1 98.5 164 ILE A O 1
ATOM 1264 N N . THR A 1 165 ? 7.141 -7.414 -2.549 1 97.88 165 THR A N 1
ATOM 1265 C CA . THR A 1 165 ? 5.746 -7.734 -2.83 1 97.88 165 THR A CA 1
ATOM 1266 C C . THR A 1 165 ? 5.543 -9.25 -2.879 1 97.88 165 THR A C 1
ATOM 1268 O O . THR A 1 165 ? 6.508 -10.016 -2.836 1 97.88 165 THR A O 1
ATOM 1271 N N . PRO A 1 166 ? 4.309 -9.695 -2.926 1 98.38 166 PRO A N 1
ATOM 1272 C CA . PRO A 1 166 ? 4.082 -11.141 -3.051 1 98.38 166 PRO A CA 1
ATOM 1273 C C . PRO A 1 166 ? 4.805 -11.75 -4.25 1 98.38 166 PRO A C 1
ATOM 1275 O O . PRO A 1 166 ? 5.344 -12.852 -4.152 1 98.38 166 PRO A O 1
ATOM 1278 N N . GLY A 1 167 ? 4.836 -11.008 -5.316 1 97.88 167 GLY A N 1
ATOM 1279 C CA . GLY A 1 167 ? 5.574 -11.484 -6.477 1 97.88 167 GLY A CA 1
ATOM 1280 C C . GLY A 1 167 ? 7.066 -11.609 -6.223 1 97.88 167 GLY A C 1
ATOM 1281 O O . GLY A 1 167 ? 7.688 -12.594 -6.637 1 97.88 167 GLY A O 1
ATOM 1282 N N . VAL A 1 168 ? 7.645 -10.648 -5.543 1 98.44 168 VAL A N 1
ATOM 1283 C CA . VAL A 1 168 ? 9.055 -10.695 -5.191 1 98.44 168 VAL A CA 1
ATOM 1284 C C . VAL A 1 168 ? 9.312 -11.844 -4.215 1 98.44 168 VAL A C 1
ATOM 1286 O O . VAL A 1 168 ? 10.312 -12.555 -4.328 1 98.44 168 VAL A O 1
ATOM 1289 N N . LYS A 1 169 ? 8.414 -12.078 -3.312 1 98.38 169 LYS A N 1
ATOM 1290 C CA . LYS A 1 169 ? 8.523 -13.164 -2.338 1 98.38 169 LYS A CA 1
ATOM 1291 C C . LYS A 1 169 ? 8.5 -14.523 -3.027 1 98.38 169 LYS A C 1
ATOM 1293 O O . LYS A 1 169 ? 9.203 -15.445 -2.609 1 98.38 169 LYS A O 1
ATOM 1298 N N . ALA A 1 170 ? 7.691 -14.664 -4.062 1 98.5 170 ALA A N 1
ATOM 1299 C CA . ALA A 1 170 ? 7.688 -15.883 -4.863 1 98.5 170 ALA A CA 1
ATOM 1300 C C . ALA A 1 170 ? 9.07 -16.172 -5.438 1 98.5 170 ALA A C 1
ATOM 1302 O O . ALA A 1 170 ? 9.531 -17.312 -5.434 1 98.5 170 ALA A O 1
ATOM 1303 N N . LEU A 1 171 ? 9.75 -15.141 -5.922 1 98.38 171 LEU A N 1
ATOM 1304 C CA . LEU A 1 171 ? 11.086 -15.305 -6.473 1 98.38 171 LEU A CA 1
ATOM 1305 C C . LEU A 1 171 ? 12.086 -15.672 -5.379 1 98.38 171 LEU A C 1
ATOM 1307 O O . LEU A 1 171 ? 12.938 -16.531 -5.574 1 98.38 171 LEU A O 1
ATOM 1311 N N . LEU A 1 172 ? 11.945 -14.953 -4.227 1 98.69 172 LEU A N 1
ATOM 1312 C CA . LEU A 1 172 ? 12.812 -15.289 -3.1 1 98.69 172 LEU A CA 1
ATOM 1313 C C . LEU A 1 172 ? 12.703 -16.766 -2.75 1 98.69 172 LEU A C 1
ATOM 1315 O O . LEU A 1 172 ? 13.719 -17.453 -2.586 1 98.69 172 LEU A O 1
ATOM 1319 N N . ALA A 1 173 ? 11.477 -17.281 -2.717 1 98.56 173 ALA A N 1
ATOM 1320 C CA . ALA A 1 173 ? 11.234 -18.688 -2.385 1 98.56 173 ALA A CA 1
ATOM 1321 C C . ALA A 1 173 ? 11.773 -19.609 -3.479 1 98.56 173 ALA A C 1
ATOM 1323 O O . ALA A 1 173 ? 12.422 -20.625 -3.189 1 98.56 173 ALA A O 1
ATOM 1324 N N . THR A 1 174 ? 11.547 -19.234 -4.711 1 98.19 174 THR A N 1
ATOM 1325 C CA . THR A 1 174 ? 11.969 -20.031 -5.863 1 98.19 174 THR A CA 1
ATOM 1326 C C . THR A 1 174 ? 13.477 -20.234 -5.863 1 98.19 174 THR A C 1
ATOM 1328 O O . THR A 1 174 ? 13.969 -21.312 -6.18 1 98.19 174 THR A O 1
ATOM 1331 N N . PHE A 1 175 ? 14.195 -19.234 -5.418 1 98.19 175 PHE A N 1
ATOM 1332 C CA . PHE A 1 175 ? 15.641 -19.266 -5.586 1 98.19 175 PHE A CA 1
ATOM 1333 C C . PHE A 1 175 ? 16.344 -19.469 -4.246 1 98.19 175 PHE A C 1
ATOM 1335 O O . PHE A 1 175 ? 17.547 -19.234 -4.125 1 98.19 175 PHE A O 1
ATOM 1342 N N . GLY A 1 176 ? 15.602 -19.766 -3.209 1 98.06 176 GLY A N 1
ATOM 1343 C CA . GLY A 1 176 ? 16.188 -20.344 -2.014 1 98.06 176 GLY A CA 1
ATOM 1344 C C . GLY A 1 176 ? 16.578 -19.312 -0.976 1 98.06 176 GLY A C 1
ATOM 1345 O O . GLY A 1 176 ? 17.453 -19.578 -0.139 1 98.06 176 GLY A O 1
ATOM 1346 N N . TYR A 1 177 ? 15.992 -18.172 -0.995 1 98.25 177 TYR A N 1
ATOM 1347 C CA . TYR A 1 177 ? 16.281 -17.156 0.002 1 98.25 177 TYR A CA 1
ATOM 1348 C C . TYR A 1 177 ? 15.469 -17.375 1.268 1 98.25 177 TYR A C 1
ATOM 1350 O O . TYR A 1 177 ? 14.539 -16.609 1.554 1 98.25 177 TYR A O 1
ATOM 1358 N N . ALA A 1 178 ? 15.875 -18.359 2.047 1 98.38 178 ALA A N 1
ATOM 1359 C CA . ALA A 1 178 ? 15.211 -18.594 3.33 1 98.38 178 ALA A CA 1
ATOM 1360 C C . ALA A 1 178 ? 15.461 -17.438 4.289 1 98.38 178 ALA A C 1
ATOM 1362 O O . ALA A 1 178 ? 14.594 -17.094 5.102 1 98.38 178 ALA A O 1
ATOM 1363 N N . LYS A 1 179 ? 16.625 -16.906 4.191 1 98.56 179 LYS A N 1
ATOM 1364 C CA . LYS A 1 179 ? 16.984 -15.648 4.816 1 98.56 179 LYS A CA 1
ATOM 1365 C C . LYS A 1 179 ? 17.188 -14.555 3.77 1 98.56 179 LYS A C 1
ATOM 1367 O O . LYS A 1 179 ? 17.906 -14.75 2.787 1 98.56 179 LYS A O 1
ATOM 1372 N N . VAL A 1 180 ? 16.531 -13.461 3.955 1 98.81 180 VAL A N 1
ATOM 1373 C CA . VAL A 1 180 ? 16.453 -12.406 2.949 1 98.81 180 VAL A CA 1
ATOM 1374 C C . VAL A 1 180 ? 17.234 -11.18 3.422 1 98.81 180 VAL A C 1
ATOM 1376 O O . VAL A 1 180 ? 17.016 -10.688 4.535 1 98.81 180 VAL A O 1
ATOM 1379 N N . PRO A 1 181 ? 18.188 -10.703 2.645 1 98.81 181 PRO A N 1
ATOM 1380 C CA . PRO A 1 181 ? 18.844 -9.438 2.986 1 98.81 181 PRO A CA 1
ATOM 1381 C C . PRO A 1 181 ? 17.922 -8.234 2.777 1 98.81 181 PRO A C 1
ATOM 1383 O O . PRO A 1 181 ? 17.547 -7.934 1.645 1 98.81 181 PRO A O 1
ATOM 1386 N N . VAL A 1 182 ? 17.594 -7.539 3.848 1 98.88 182 VAL A N 1
ATOM 1387 C CA . VAL A 1 182 ? 16.719 -6.375 3.758 1 98.88 182 VAL A CA 1
ATOM 1388 C C . VAL A 1 182 ? 17.375 -5.191 4.48 1 98.88 182 VAL A C 1
ATOM 1390 O O . VAL A 1 182 ? 18.297 -5.367 5.266 1 98.88 182 VAL A O 1
ATOM 1393 N N . TYR A 1 183 ? 16.938 -4.027 4.145 1 98.81 183 TYR A N 1
ATOM 1394 C CA . TYR A 1 183 ? 17.328 -2.852 4.918 1 98.81 183 TYR A CA 1
ATOM 1395 C C . TYR A 1 183 ? 16.578 -2.801 6.242 1 98.81 183 TYR A C 1
ATOM 1397 O O . TYR A 1 183 ? 15.375 -3.082 6.297 1 98.81 183 TYR A O 1
ATOM 1405 N N . GLN A 1 184 ? 17.312 -2.422 7.273 1 98.5 184 GLN A N 1
ATOM 1406 C CA . GLN A 1 184 ? 16.688 -2.195 8.57 1 98.5 184 GLN A CA 1
ATOM 1407 C C . GLN A 1 184 ? 15.766 -0.981 8.531 1 98.5 184 GLN A C 1
ATOM 1409 O O . GLN A 1 184 ? 16.047 -0.001 7.84 1 98.5 184 GLN A O 1
ATOM 1414 N N . LYS A 1 185 ? 14.688 -1.093 9.25 1 98.31 185 LYS A N 1
ATOM 1415 C CA . LYS A 1 185 ? 13.82 0.072 9.383 1 98.31 185 LYS A CA 1
ATOM 1416 C C . LYS A 1 185 ? 14.477 1.156 10.234 1 98.31 185 LYS A C 1
ATOM 1418 O O . LYS A 1 185 ? 14.812 0.925 11.398 1 98.31 185 LYS A O 1
ATOM 1423 N N . PRO A 1 186 ? 14.703 2.35 9.664 1 98.31 186 PRO A N 1
ATOM 1424 C CA . PRO A 1 186 ? 15.258 3.422 10.492 1 98.31 186 PRO A CA 1
ATOM 1425 C C . PRO A 1 186 ? 14.32 3.836 11.625 1 98.31 186 PRO A C 1
ATOM 1427 O O . PRO A 1 186 ? 13.102 3.873 11.445 1 98.31 186 PRO A O 1
ATOM 1430 N N . LYS A 1 187 ? 14.922 4.051 12.766 1 98.44 187 LYS A N 1
ATOM 1431 C CA . LYS A 1 187 ? 14.18 4.625 13.883 1 98.44 187 LYS A CA 1
ATOM 1432 C C . LYS A 1 187 ? 14.039 6.137 13.734 1 98.44 187 LYS A C 1
ATOM 1434 O O . LYS A 1 187 ? 15.039 6.848 13.609 1 98.44 187 LYS A O 1
ATOM 1439 N N . VAL A 1 188 ? 12.812 6.617 13.703 1 98.81 188 VAL A N 1
ATOM 1440 C CA . VAL A 1 188 ? 12.57 8.047 13.555 1 98.81 188 VAL A CA 1
ATOM 1441 C C . VAL A 1 188 ? 11.797 8.57 14.758 1 98.81 188 VAL A C 1
ATOM 1443 O O . VAL A 1 188 ? 10.672 8.125 15.031 1 98.81 188 VAL A O 1
ATOM 1446 N N . GLY A 1 189 ? 12.445 9.5 15.5 1 98.81 189 GLY A N 1
ATOM 1447 C CA . GLY A 1 189 ? 11.797 10.109 16.656 1 98.81 189 GLY A CA 1
ATOM 1448 C C . GLY A 1 189 ? 10.789 11.18 16.266 1 98.81 189 GLY A C 1
ATOM 1449 O O . GLY A 1 189 ? 10.977 11.891 15.281 1 98.81 189 GLY A O 1
ATOM 1450 N N . ILE A 1 190 ? 9.773 11.305 17.047 1 98.81 190 ILE A N 1
ATOM 1451 C CA . ILE A 1 190 ? 8.75 12.328 16.859 1 98.81 190 ILE A CA 1
ATOM 1452 C C . ILE A 1 190 ? 8.516 13.07 18.172 1 98.81 190 ILE A C 1
ATOM 1454 O O . ILE A 1 190 ? 8.305 12.445 19.219 1 98.81 190 ILE A O 1
ATOM 1458 N N . PHE A 1 191 ? 8.625 14.359 18.156 1 98 191 PHE A N 1
ATOM 1459 C CA . PHE A 1 191 ? 8.117 15.219 19.203 1 98 191 PHE A CA 1
ATOM 1460 C C . PHE A 1 191 ? 6.961 16.078 18.703 1 98 191 PHE A C 1
ATOM 1462 O O . PHE A 1 191 ? 7.004 16.578 17.578 1 98 191 PHE A O 1
ATOM 1469 N N . ALA A 1 192 ? 5.977 16.188 19.5 1 96.44 192 ALA A N 1
ATOM 1470 C CA . ALA A 1 192 ? 4.945 17.203 19.25 1 96.44 192 ALA A CA 1
ATOM 1471 C C . ALA A 1 192 ? 5.199 18.453 20.062 1 96.44 192 ALA A C 1
ATOM 1473 O O . ALA A 1 192 ? 5.555 18.391 21.25 1 96.44 192 ALA A O 1
ATOM 1474 N N . THR A 1 193 ? 5.109 19.547 19.375 1 91.44 193 THR A N 1
ATOM 1475 C CA . THR A 1 193 ? 5.277 20.828 20.047 1 91.44 193 THR A CA 1
ATOM 1476 C C . THR A 1 193 ? 3.979 21.641 20.016 1 91.44 193 THR A C 1
ATOM 1478 O O . THR A 1 193 ? 3.299 21.688 19 1 91.44 193 THR A O 1
ATOM 1481 N N . GLY A 1 194 ? 3.691 22.203 21.188 1 88.69 194 GLY A N 1
ATOM 1482 C CA . GLY A 1 194 ? 2.508 23.047 21.297 1 88.69 194 GLY A CA 1
ATOM 1483 C C . GLY A 1 194 ? 1.803 22.906 22.625 1 88.69 194 GLY A C 1
ATOM 1484 O O . GLY A 1 194 ? 1.378 21.797 23 1 88.69 194 GLY A O 1
ATOM 1485 N N . THR A 1 195 ? 1.652 24.016 23.281 1 88.12 195 THR A N 1
ATOM 1486 C CA . THR A 1 195 ? 0.985 24.016 24.578 1 88.12 195 THR A CA 1
ATOM 1487 C C . THR A 1 195 ? -0.504 23.719 24.422 1 88.12 195 THR A C 1
ATOM 1489 O O . THR A 1 195 ? -1.168 23.328 25.375 1 88.12 195 THR A O 1
ATOM 1492 N N . GLU A 1 196 ? -0.95 23.906 23.266 1 93.25 196 GLU A N 1
ATOM 1493 C CA . GLU A 1 196 ? -2.369 23.719 22.984 1 93.25 196 GLU A CA 1
ATOM 1494 C C . GLU A 1 196 ? -2.719 22.234 22.859 1 93.25 196 GLU A C 1
ATOM 1496 O O . GLU A 1 196 ? -3.896 21.859 22.875 1 93.25 196 GLU A O 1
ATOM 1501 N N . LEU A 1 197 ? -1.761 21.344 22.844 1 96.06 197 LEU A N 1
ATOM 1502 C CA . LEU A 1 197 ? -2.008 19.953 22.453 1 96.06 197 LEU A CA 1
ATOM 1503 C C . LEU A 1 197 ? -2.416 19.109 23.656 1 96.06 197 LEU A C 1
ATOM 1505 O O . LEU A 1 197 ? -1.784 19.188 24.719 1 96.06 197 LEU A O 1
ATOM 1509 N N . LEU A 1 198 ? -3.467 18.391 23.453 1 97.25 198 LEU A N 1
ATOM 1510 C CA . LEU A 1 198 ? -3.9 17.328 24.359 1 97.25 198 LEU A CA 1
ATOM 1511 C C . LEU A 1 198 ? -3.492 15.961 23.828 1 97.25 198 LEU A C 1
ATOM 1513 O O . LEU A 1 198 ? -3.166 15.82 22.641 1 97.25 198 LEU A O 1
ATOM 1517 N N . ASP A 1 199 ? -3.48 14.953 24.75 1 96.94 199 ASP A N 1
ATOM 1518 C CA . ASP A 1 199 ? -3.363 13.578 24.281 1 96.94 199 ASP A CA 1
ATOM 1519 C C . ASP A 1 199 ? -4.668 13.102 23.641 1 96.94 199 ASP A C 1
ATOM 1521 O O . ASP A 1 199 ? -5.734 13.664 23.906 1 96.94 199 ASP A O 1
ATOM 1525 N N . VAL A 1 200 ? -4.605 12.086 22.875 1 97.69 200 VAL A N 1
ATOM 1526 C CA . VAL A 1 200 ? -5.738 11.602 22.094 1 97.69 200 VAL A CA 1
ATOM 1527 C C . VAL A 1 200 ? -6.891 11.242 23.031 1 97.69 200 VAL A C 1
ATOM 1529 O O . VAL A 1 200 ? -8.047 11.547 22.75 1 97.69 200 VAL A O 1
ATOM 1532 N N . GLY A 1 201 ? -6.582 10.68 24.125 1 96.94 201 GLY A N 1
ATOM 1533 C CA . GLY A 1 201 ? -7.613 10.188 25.031 1 96.94 201 GLY A CA 1
ATOM 1534 C C . GLY A 1 201 ? -8.117 11.242 25.984 1 96.94 201 GLY A C 1
ATOM 1535 O O . GLY A 1 201 ? -9.047 10.992 26.766 1 96.94 201 GLY A O 1
ATOM 1536 N N . ASP A 1 202 ? -7.582 12.461 25.969 1 97 202 ASP A N 1
ATOM 1537 C CA . ASP A 1 202 ? -7.934 13.523 26.922 1 97 202 ASP A CA 1
ATOM 1538 C C . ASP A 1 202 ? -9.281 14.141 26.562 1 97 202 ASP A C 1
ATOM 1540 O O . ASP A 1 202 ? -9.672 14.188 25.406 1 97 202 ASP A O 1
ATOM 1544 N N . GLU A 1 203 ? -9.906 14.633 27.578 1 96.62 203 GLU A N 1
ATOM 1545 C CA . GLU A 1 203 ? -11.078 15.477 27.375 1 96.62 203 GLU A CA 1
ATOM 1546 C C . GLU A 1 203 ? -10.672 16.844 26.812 1 96.62 203 GLU A C 1
ATOM 1548 O O . GLU A 1 203 ? -9.602 17.359 27.125 1 96.62 203 GLU A O 1
ATOM 1553 N N . LEU A 1 204 ? -11.586 17.375 26.078 1 96.38 204 LEU A N 1
ATOM 1554 C CA . LEU A 1 204 ? -11.297 18.688 25.5 1 96.38 204 LEU A CA 1
ATOM 1555 C C . LEU A 1 204 ? -11.297 19.766 26.578 1 96.38 204 LEU A C 1
ATOM 1557 O O . LEU A 1 204 ? -12.102 19.719 27.516 1 96.38 204 LEU A O 1
ATOM 1561 N N . VAL A 1 205 ? -10.375 20.719 26.391 1 95.75 205 VAL A N 1
ATOM 1562 C CA . VAL A 1 205 ? -10.203 21.891 27.234 1 95.75 205 VAL A CA 1
ATOM 1563 C C . VAL A 1 205 ? -10.273 23.156 26.391 1 95.75 205 VAL A C 1
ATOM 1565 O O . VAL A 1 205 ? -9.766 23.188 25.266 1 95.75 205 VAL A O 1
ATOM 1568 N N . PRO A 1 206 ? -10.922 24.203 26.922 1 95.06 206 PRO A N 1
ATOM 1569 C CA . PRO A 1 206 ? -10.969 25.438 26.141 1 95.06 206 PRO A CA 1
ATOM 1570 C C . PRO A 1 206 ? -9.586 25.891 25.688 1 95.06 206 PRO A C 1
ATOM 1572 O O . PRO A 1 206 ? -8.633 25.891 26.469 1 95.06 206 PRO A O 1
ATOM 1575 N N . GLY A 1 207 ? -9.57 26.172 24.391 1 95.88 207 GLY A N 1
ATOM 1576 C CA . GLY A 1 207 ? -8.344 26.688 23.828 1 95.88 207 GLY A CA 1
ATOM 1577 C C . GLY A 1 207 ? -7.375 25.609 23.391 1 95.88 207 GLY A C 1
ATOM 1578 O O . GLY A 1 207 ? -6.324 25.906 22.812 1 95.88 207 GLY A O 1
ATOM 1579 N N . LYS A 1 208 ? -7.781 24.375 23.625 1 96.88 208 LYS A N 1
ATOM 1580 C CA . LYS A 1 208 ? -6.844 23.312 23.312 1 96.88 208 LYS A CA 1
ATOM 1581 C C . LYS A 1 208 ? -7.445 22.344 22.297 1 96.88 208 LYS A C 1
ATOM 1583 O O . LYS A 1 208 ? -8.648 22.375 22.031 1 96.88 208 LYS A O 1
ATOM 1588 N N . ILE A 1 209 ? -6.586 21.562 21.656 1 96.56 209 ILE A N 1
ATOM 1589 C CA . ILE A 1 209 ? -6.969 20.562 20.656 1 96.56 209 ILE A CA 1
ATOM 1590 C C . ILE A 1 209 ? -6.156 19.297 20.859 1 96.56 209 ILE A C 1
ATOM 1592 O O . ILE A 1 209 ? -5.109 19.312 21.5 1 96.56 209 ILE A O 1
ATOM 1596 N N . ARG A 1 210 ? -6.59 18.203 20.344 1 97.44 210 ARG A N 1
ATOM 1597 C CA . ARG A 1 210 ? -5.871 16.938 20.453 1 97.44 210 ARG A CA 1
ATOM 1598 C C . ARG A 1 210 ? -4.754 16.844 19.422 1 97.44 210 ARG A C 1
ATOM 1600 O O . ARG A 1 210 ? -4.902 17.344 18.297 1 97.44 210 ARG A O 1
ATOM 1607 N N . ASN A 1 211 ? -3.703 16.172 19.766 1 96.94 211 ASN A N 1
ATOM 1608 C CA . ASN A 1 211 ? -2.527 15.984 18.922 1 96.94 211 ASN A CA 1
ATOM 1609 C C . ASN A 1 211 ? -2.805 15 17.781 1 96.94 211 ASN A C 1
ATOM 1611 O O . ASN A 1 211 ? -2.914 13.797 18.016 1 96.94 211 ASN A O 1
ATOM 1615 N N . SER A 1 212 ? -2.926 15.477 16.594 1 97.62 212 SER A N 1
ATOM 1616 C CA . SER A 1 212 ? -3.164 14.602 15.453 1 97.62 212 SER A CA 1
ATOM 1617 C C . SER A 1 212 ? -1.888 14.375 14.648 1 97.62 212 SER A C 1
ATOM 1619 O O . SER A 1 212 ? -1.662 13.289 14.117 1 97.62 212 SER A O 1
ATOM 1621 N N . ASN A 1 213 ? -1.021 15.375 14.617 1 98.12 213 ASN A N 1
ATOM 1622 C CA . ASN A 1 213 ? 0.144 15.375 13.734 1 98.12 213 ASN A CA 1
ATOM 1623 C C . ASN A 1 213 ? 1.102 14.234 14.078 1 98.12 213 ASN A C 1
ATOM 1625 O O . ASN A 1 213 ? 1.624 13.562 13.188 1 98.12 213 ASN A O 1
ATOM 1629 N N . ALA A 1 214 ? 1.334 14.031 15.383 1 98.44 214 ALA A N 1
ATOM 1630 C CA . ALA A 1 214 ? 2.283 12.992 15.773 1 98.44 214 ALA A CA 1
ATOM 1631 C C . ALA A 1 214 ? 1.831 11.617 15.281 1 98.44 214 ALA A C 1
ATOM 1633 O O . ALA A 1 214 ? 2.639 10.836 14.773 1 98.44 214 ALA A O 1
ATOM 1634 N N . TYR A 1 215 ? 0.583 11.352 15.391 1 98.56 215 TYR A N 1
ATOM 1635 C CA . TYR A 1 215 ? 0.036 10.055 15.023 1 98.56 215 TYR A CA 1
ATOM 1636 C C . TYR A 1 215 ? -0.034 9.906 13.508 1 98.56 215 TYR A C 1
ATOM 1638 O O . TYR A 1 215 ? 0.245 8.836 12.969 1 98.56 215 TYR A O 1
ATOM 1646 N N . MET A 1 216 ? -0.419 10.984 12.82 1 98.62 216 MET A N 1
ATOM 1647 C CA . MET A 1 216 ? -0.394 11.023 11.359 1 98.62 216 MET A CA 1
ATOM 1648 C C . MET A 1 216 ? 1.013 10.766 10.828 1 98.62 216 MET A C 1
ATOM 1650 O O . MET A 1 216 ? 1.206 9.914 9.961 1 98.62 216 MET A O 1
ATOM 1654 N N . THR A 1 217 ? 1.985 11.414 11.43 1 98.81 217 THR A N 1
ATOM 1655 C CA . THR A 1 217 ? 3.381 11.281 11.023 1 98.81 217 THR A CA 1
ATOM 1656 C C . THR A 1 217 ? 3.889 9.867 11.297 1 98.81 217 THR A C 1
ATOM 1658 O O . THR A 1 217 ? 4.605 9.297 10.477 1 98.81 217 THR A O 1
ATOM 1661 N N . ALA A 1 218 ? 3.494 9.312 12.43 1 98.88 218 ALA A N 1
ATOM 1662 C CA . ALA A 1 218 ? 3.861 7.934 12.727 1 98.88 218 ALA A CA 1
ATOM 1663 C C . ALA A 1 218 ? 3.328 6.98 11.656 1 98.88 218 ALA A C 1
ATOM 1665 O O . ALA A 1 218 ? 4.023 6.055 11.242 1 98.88 218 ALA A O 1
ATOM 1666 N N . GLY A 1 219 ? 2.105 7.211 11.242 1 98.75 219 GLY A N 1
ATOM 1667 C CA . GLY A 1 219 ? 1.541 6.41 10.172 1 98.75 219 GLY A CA 1
ATOM 1668 C C . GLY A 1 219 ? 2.291 6.559 8.859 1 98.75 219 GLY A C 1
ATOM 1669 O O . GLY A 1 219 ? 2.521 5.574 8.156 1 98.75 219 GLY A O 1
ATOM 1670 N N . GLN A 1 220 ? 2.678 7.828 8.5 1 98.81 220 GLN A N 1
ATOM 1671 C CA . GLN A 1 220 ? 3.441 8.078 7.285 1 98.81 220 GLN A CA 1
ATOM 1672 C C . GLN A 1 220 ? 4.801 7.387 7.336 1 98.81 220 GLN A C 1
ATOM 1674 O O . GLN A 1 220 ? 5.273 6.863 6.324 1 98.81 220 GLN A O 1
ATOM 1679 N N . LEU A 1 221 ? 5.395 7.398 8.539 1 98.88 221 LEU A N 1
ATOM 1680 C CA . LEU A 1 221 ? 6.684 6.746 8.727 1 98.88 221 LEU A CA 1
ATOM 1681 C C . LEU A 1 221 ? 6.574 5.242 8.492 1 98.88 221 LEU A C 1
ATOM 1683 O O . LEU A 1 221 ? 7.395 4.66 7.777 1 98.88 221 LEU A O 1
ATOM 1687 N N . LYS A 1 222 ? 5.566 4.613 9.062 1 98.5 222 LYS A N 1
ATOM 1688 C CA . LYS A 1 222 ? 5.367 3.182 8.867 1 98.5 222 LYS A CA 1
ATOM 1689 C C . LYS A 1 222 ? 5.137 2.855 7.395 1 98.5 222 LYS A C 1
ATOM 1691 O O . LYS A 1 222 ? 5.707 1.896 6.867 1 98.5 222 LYS A O 1
ATOM 1696 N N . LYS A 1 223 ? 4.371 3.68 6.77 1 97.94 223 LYS A N 1
ATOM 1697 C CA . LYS A 1 223 ? 4.09 3.496 5.348 1 97.94 223 LYS A CA 1
ATOM 1698 C C . LYS A 1 223 ? 5.367 3.59 4.52 1 97.94 223 LYS A C 1
ATOM 1700 O O . LYS A 1 223 ? 5.523 2.869 3.529 1 97.94 223 LYS A O 1
ATOM 1705 N N . ALA A 1 224 ? 6.281 4.43 4.961 1 98.06 224 ALA A N 1
ATOM 1706 C CA . ALA A 1 224 ? 7.531 4.648 4.234 1 98.06 224 ALA A CA 1
ATOM 1707 C C . ALA A 1 224 ? 8.57 3.602 4.613 1 98.06 224 ALA A C 1
ATOM 1709 O O . ALA A 1 224 ? 9.688 3.6 4.078 1 98.06 224 ALA A O 1
ATOM 1710 N N . GLY A 1 225 ? 8.281 2.699 5.523 1 97.69 225 GLY A N 1
ATOM 1711 C CA . GLY A 1 225 ? 9.172 1.604 5.867 1 97.69 225 GLY A CA 1
ATOM 1712 C C . GLY A 1 225 ? 10.062 1.914 7.055 1 97.69 225 GLY A C 1
ATOM 1713 O O . GLY A 1 225 ? 11.109 1.289 7.23 1 97.69 225 GLY A O 1
ATOM 1714 N N . ALA A 1 226 ? 9.688 2.926 7.891 1 98.56 226 ALA A N 1
ATOM 1715 C CA . ALA A 1 226 ? 10.477 3.301 9.062 1 98.56 226 ALA A CA 1
ATOM 1716 C C . ALA A 1 226 ? 9.781 2.883 10.352 1 98.56 226 ALA A C 1
ATOM 1718 O O . ALA A 1 226 ? 8.648 2.391 10.32 1 98.56 226 ALA A O 1
ATOM 1719 N N . GLU A 1 227 ? 10.492 2.955 11.453 1 98.44 227 GLU A N 1
ATOM 1720 C CA . GLU A 1 227 ? 9.977 2.68 12.789 1 98.44 227 GLU A CA 1
ATOM 1721 C C . GLU A 1 227 ? 9.836 3.963 13.602 1 98.44 227 GLU A C 1
ATOM 1723 O O . GLU A 1 227 ? 10.836 4.543 14.023 1 98.44 227 GLU A O 1
ATOM 1728 N N . PRO A 1 228 ? 8.586 4.418 13.812 1 98.75 228 PRO A N 1
ATOM 1729 C CA . PRO A 1 228 ? 8.406 5.648 14.586 1 98.75 228 PRO A CA 1
ATOM 1730 C C . PRO A 1 228 ? 8.633 5.438 16.078 1 98.75 228 PRO A C 1
ATOM 1732 O O . PRO A 1 228 ? 8.273 4.387 16.625 1 98.75 228 PRO A O 1
ATOM 1735 N N . VAL A 1 229 ? 9.242 6.363 16.719 1 98.69 229 VAL A N 1
ATOM 1736 C CA . VAL A 1 229 ? 9.391 6.457 18.156 1 98.69 229 VAL A CA 1
ATOM 1737 C C . VAL A 1 229 ? 8.812 7.781 18.656 1 98.69 229 VAL A C 1
ATOM 1739 O O . VAL A 1 229 ? 9.445 8.836 18.516 1 98.69 229 VAL A O 1
ATOM 1742 N N . TYR A 1 230 ? 7.668 7.691 19.219 1 98.5 230 TYR A N 1
ATOM 1743 C CA . TYR A 1 230 ? 7.051 8.914 19.719 1 98.5 230 TYR A CA 1
ATOM 1744 C C . TYR A 1 230 ? 7.543 9.227 21.125 1 98.5 230 TYR A C 1
ATOM 1746 O O . TYR A 1 230 ? 7.312 8.453 22.062 1 98.5 230 TYR A O 1
ATOM 1754 N N . PHE A 1 231 ? 8.188 10.398 21.328 1 98.06 231 PHE A N 1
ATOM 1755 C CA . PHE A 1 231 ? 8.805 10.781 22.609 1 98.06 231 PHE A CA 1
ATOM 1756 C C . PHE A 1 231 ? 7.859 11.664 23.422 1 98.06 231 PHE A C 1
ATOM 1758 O O . PHE A 1 231 ? 8.172 12.031 24.547 1 98.06 231 PHE A O 1
ATOM 1765 N N . GLY A 1 232 ? 6.727 12.016 22.828 1 96.81 232 GLY A N 1
ATOM 1766 C CA . GLY A 1 232 ? 5.754 12.82 23.547 1 96.81 232 GLY A CA 1
ATOM 1767 C C . GLY A 1 232 ? 5.789 14.281 23.172 1 96.81 232 GLY A C 1
ATOM 1768 O O . GLY A 1 232 ? 6.293 14.641 22.109 1 96.81 232 GLY A O 1
ATOM 1769 N N . LYS A 1 233 ? 5.16 15.133 23.953 1 95.38 233 LYS A N 1
ATOM 1770 C CA . LYS A 1 233 ? 5.055 16.578 23.75 1 95.38 233 LYS A CA 1
ATOM 1771 C C . LYS A 1 233 ? 6.191 17.312 24.438 1 95.38 233 LYS A C 1
ATOM 1773 O O . LYS A 1 233 ? 6.574 16.969 25.562 1 95.38 233 LYS A O 1
ATOM 1778 N N . LEU A 1 234 ? 6.715 18.297 23.766 1 92.88 234 LEU A N 1
ATOM 1779 C CA . LEU A 1 234 ? 7.703 19.172 24.391 1 92.88 234 LEU A CA 1
ATOM 1780 C C . LEU A 1 234 ? 7.027 20.219 25.266 1 92.88 234 LEU A C 1
ATOM 1782 O O . LEU A 1 234 ? 5.953 20.719 24.922 1 92.88 234 LEU A O 1
ATOM 1786 N N . VAL A 1 235 ? 7.707 20.547 26.312 1 84.38 235 VAL A N 1
ATOM 1787 C CA . VAL A 1 235 ? 7.176 21.547 27.25 1 84.38 235 VAL A CA 1
ATOM 1788 C C . VAL A 1 235 ? 7.645 22.938 26.828 1 84.38 235 VAL A C 1
ATOM 1790 O O . VAL A 1 235 ? 8.633 23.078 26.109 1 84.38 235 VAL A O 1
ATOM 1793 N N . ASP A 1 236 ? 6.961 23.906 27.266 1 81.62 236 ASP A N 1
ATOM 1794 C CA . ASP A 1 236 ? 7.285 25.281 26.891 1 81.62 236 ASP A CA 1
ATOM 1795 C C . ASP A 1 236 ? 8.398 25.844 27.781 1 81.62 236 ASP A C 1
ATOM 1797 O O . ASP A 1 236 ? 8.219 26.875 28.438 1 81.62 236 ASP A O 1
ATOM 1801 N N . ASP A 1 237 ? 9.453 25.172 27.812 1 88.62 237 ASP A N 1
ATOM 1802 C CA . ASP A 1 237 ? 10.672 25.547 28.516 1 88.62 237 ASP A CA 1
ATOM 1803 C C . ASP A 1 237 ? 11.914 25.203 27.688 1 88.62 237 ASP A C 1
ATOM 1805 O O . ASP A 1 237 ? 12.117 24.047 27.312 1 88.62 237 ASP A O 1
ATOM 1809 N N . PHE A 1 238 ? 12.703 26.188 27.469 1 91.75 238 PHE A N 1
ATOM 1810 C CA . PHE A 1 238 ? 13.828 26.078 26.547 1 91.75 238 PHE A CA 1
ATOM 1811 C C . PHE A 1 238 ? 14.781 24.969 26.984 1 91.75 238 PHE A C 1
ATOM 1813 O O . PHE A 1 238 ? 15.133 24.094 26.203 1 91.75 238 PHE A O 1
ATOM 1820 N N . ASP A 1 239 ? 15.164 24.984 28.25 1 95.12 239 ASP A N 1
ATOM 1821 C CA . ASP A 1 239 ? 16.172 24.047 28.75 1 95.12 239 ASP A CA 1
ATOM 1822 C C . ASP A 1 239 ? 15.625 22.625 28.734 1 95.12 239 ASP A C 1
ATOM 1824 O O . ASP A 1 239 ? 16.344 21.672 28.391 1 95.12 239 ASP A O 1
ATOM 1828 N N . GLN A 1 240 ? 14.414 22.453 29.094 1 94.12 240 GLN A N 1
ATOM 1829 C CA . GLN A 1 240 ? 13.789 21.141 29.094 1 94.12 240 GLN A CA 1
ATOM 1830 C C . GLN A 1 240 ? 13.633 20.609 27.672 1 94.12 240 GLN A C 1
ATOM 1832 O O . GLN A 1 240 ? 13.82 19.422 27.422 1 94.12 240 GLN A O 1
ATOM 1837 N N . CYS A 1 241 ? 13.336 21.516 26.812 1 94.44 241 CYS A N 1
ATOM 1838 C CA . CYS A 1 241 ? 13.227 21.125 25.422 1 94.44 241 CYS A CA 1
ATOM 1839 C C . CYS A 1 241 ? 14.578 20.719 24.859 1 94.44 241 CYS A C 1
ATOM 1841 O O . CYS A 1 241 ? 14.688 19.688 24.172 1 94.44 241 CYS A O 1
ATOM 1843 N N . TYR A 1 242 ? 15.57 21.516 25.172 1 96 242 TYR A N 1
ATOM 1844 C CA . TYR A 1 242 ? 16.922 21.219 24.703 1 96 242 TYR A CA 1
ATOM 1845 C C . TYR A 1 242 ? 17.359 19.844 25.203 1 96 242 TYR A C 1
ATOM 1847 O O . TYR A 1 242 ? 17.891 19.047 24.422 1 96 242 TYR A O 1
ATOM 1855 N N . GLU A 1 243 ? 17.125 19.578 26.453 1 97 243 GLU A N 1
ATOM 1856 C CA . GLU A 1 243 ? 17.531 18.297 27.031 1 97 243 GLU A CA 1
ATOM 1857 C C . GLU A 1 243 ? 16.781 17.141 26.391 1 97 243 GLU A C 1
ATOM 1859 O O . GLU A 1 243 ? 17.375 16.094 26.078 1 97 243 GLU A O 1
ATOM 1864 N N . ALA A 1 244 ? 15.523 17.266 26.234 1 96.94 244 ALA A N 1
ATOM 1865 C CA . ALA A 1 244 ? 14.695 16.219 25.641 1 96.94 244 ALA A CA 1
ATOM 1866 C C . ALA A 1 244 ? 15.156 15.914 24.219 1 96.94 244 ALA A C 1
ATOM 1868 O O . ALA A 1 244 ? 15.352 14.742 23.859 1 96.94 244 ALA A O 1
ATOM 1869 N N . ILE A 1 245 ? 15.383 16.922 23.453 1 97.19 245 ILE A N 1
ATOM 1870 C CA . ILE A 1 245 ? 15.781 16.781 22.062 1 97.19 245 ILE A CA 1
ATOM 1871 C C . ILE A 1 245 ? 17.172 16.156 21.984 1 97.19 245 ILE A C 1
ATOM 1873 O O . ILE A 1 245 ? 17.406 15.219 21.219 1 97.19 245 ILE A O 1
ATOM 1877 N N . SER A 1 246 ? 18.047 16.656 22.797 1 97.44 246 SER A N 1
ATOM 1878 C CA . SER A 1 246 ? 19.422 16.141 22.828 1 97.44 246 SER A CA 1
ATOM 1879 C C . SER A 1 246 ? 19.438 14.656 23.141 1 97.44 246 SER A C 1
ATOM 1881 O O . SER A 1 246 ? 20.141 13.883 22.484 1 97.44 246 SER A O 1
ATOM 1883 N N . ASN A 1 247 ? 18.656 14.266 24.078 1 97.75 247 ASN A N 1
ATOM 1884 C CA . ASN A 1 247 ? 18.578 12.867 24.484 1 97.75 247 ASN A CA 1
ATOM 1885 C C . ASN A 1 247 ? 17.953 12 23.375 1 97.75 247 ASN A C 1
ATOM 1887 O O . ASN A 1 247 ? 18.406 10.883 23.141 1 97.75 247 ASN A O 1
ATOM 1891 N N . ALA A 1 248 ? 16.969 12.492 22.766 1 98.12 248 ALA A N 1
ATOM 1892 C CA . ALA A 1 248 ? 16.25 11.742 21.734 1 98.12 248 ALA A CA 1
ATOM 1893 C C . ALA A 1 248 ? 17.125 11.531 20.5 1 98.12 248 ALA A C 1
ATOM 1895 O O . ALA A 1 248 ? 17.078 10.461 19.891 1 98.12 248 ALA A O 1
ATOM 1896 N N . ILE A 1 249 ? 17.891 12.531 20.156 1 97.88 249 ILE A N 1
ATOM 1897 C CA . ILE A 1 249 ? 18.719 12.484 18.953 1 97.88 249 ILE A CA 1
ATOM 1898 C C . ILE A 1 249 ? 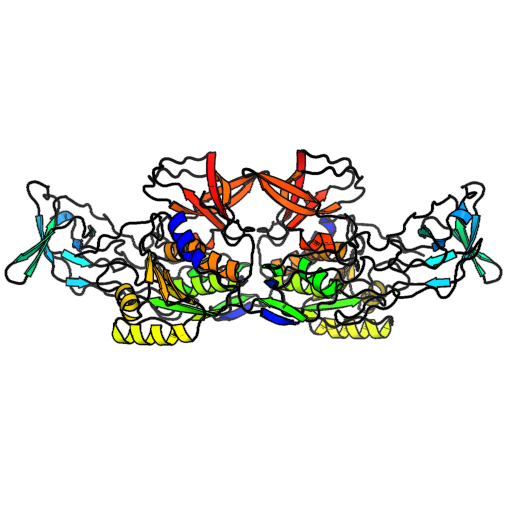19.641 11.281 19.016 1 97.88 249 ILE A C 1
ATOM 1900 O O . ILE A 1 249 ? 19.859 10.602 18 1 97.88 249 ILE A O 1
ATOM 1904 N N . ASP A 1 250 ? 20.094 10.875 20.156 1 96.31 250 ASP A N 1
ATOM 1905 C CA . ASP A 1 250 ? 21.047 9.781 20.328 1 96.31 250 ASP A CA 1
ATOM 1906 C C . ASP A 1 250 ? 20.359 8.43 20.172 1 96.31 250 ASP A C 1
ATOM 1908 O O . ASP A 1 250 ? 21.016 7.406 20 1 96.31 250 ASP A O 1
ATOM 1912 N N . GLN A 1 251 ? 19.094 8.406 20.156 1 97.88 251 GLN A N 1
ATOM 1913 C CA . GLN A 1 251 ? 18.359 7.148 20.188 1 97.88 251 GLN A CA 1
ATOM 1914 C C . GLN A 1 251 ? 17.766 6.828 18.812 1 97.88 251 GLN A C 1
ATOM 1916 O O . GLN A 1 251 ? 17.219 5.738 18.609 1 97.88 251 GLN A O 1
ATOM 1921 N N . VAL A 1 252 ? 17.828 7.766 17.891 1 98.19 252 VAL A N 1
ATOM 1922 C CA . VAL A 1 252 ? 17.094 7.598 16.625 1 98.19 252 VAL A CA 1
ATOM 1923 C C . VAL A 1 252 ? 18 7.949 15.453 1 98.19 252 VAL A C 1
ATOM 1925 O O . VAL A 1 252 ? 19.078 8.516 15.641 1 98.19 252 VAL A O 1
ATOM 1928 N N . ASP A 1 253 ? 17.578 7.566 14.242 1 97.62 253 ASP A N 1
ATOM 1929 C CA . ASP A 1 253 ? 18.312 7.871 13.016 1 97.62 253 ASP A CA 1
ATOM 1930 C C . ASP A 1 253 ? 17.922 9.25 12.484 1 97.62 253 ASP A C 1
ATOM 1932 O O . ASP A 1 253 ? 18.75 9.93 11.859 1 97.62 253 ASP A O 1
ATOM 1936 N N . PHE A 1 254 ? 16.688 9.68 12.672 1 97.88 254 PHE A N 1
ATOM 1937 C CA . PHE A 1 254 ? 16.125 10.984 12.344 1 97.88 254 PHE A CA 1
ATOM 1938 C C . PHE A 1 254 ? 15.211 11.477 13.461 1 97.88 254 PHE A C 1
ATOM 1940 O O . PHE A 1 254 ? 14.711 10.68 14.258 1 97.88 254 PHE A O 1
ATOM 1947 N N . LEU A 1 255 ? 15.078 12.773 13.531 1 98.62 255 LEU A N 1
ATOM 1948 C CA . LEU A 1 255 ? 14.141 13.359 14.484 1 98.62 255 LEU A CA 1
ATOM 1949 C C . LEU A 1 255 ? 13.18 14.312 13.781 1 98.62 255 LEU A C 1
ATOM 1951 O O . LEU A 1 255 ? 13.602 15.133 12.961 1 98.62 255 LEU A O 1
ATOM 1955 N N . ILE A 1 256 ? 11.906 14.148 14.039 1 98.69 256 ILE A N 1
ATOM 1956 C CA . ILE A 1 256 ? 10.859 15.023 13.531 1 98.69 256 ILE A CA 1
ATOM 1957 C C . ILE A 1 256 ? 10.18 15.742 14.688 1 98.69 256 ILE A C 1
ATOM 1959 O O . ILE A 1 256 ? 9.828 15.125 15.695 1 98.69 256 ILE A O 1
ATOM 1963 N N . THR A 1 257 ? 10.094 17.016 14.578 1 97.38 257 THR A N 1
ATOM 1964 C CA . THR A 1 257 ? 9.219 17.781 15.453 1 97.38 257 THR A CA 1
ATOM 1965 C C . THR A 1 257 ? 8.031 18.344 14.672 1 97.38 257 THR A C 1
ATOM 1967 O O . THR A 1 257 ? 8.188 18.797 13.531 1 97.38 257 THR A O 1
ATOM 1970 N N . THR A 1 258 ? 6.855 18.203 15.18 1 95.94 258 THR A N 1
ATOM 1971 C CA . THR A 1 258 ? 5.676 18.828 14.586 1 95.94 258 THR A CA 1
ATOM 1972 C C . THR A 1 258 ? 5.27 20.078 15.359 1 95.94 258 THR A C 1
ATOM 1974 O O . THR A 1 258 ? 5.023 20.016 16.562 1 95.94 258 THR A O 1
ATOM 1977 N N . GLY A 1 259 ? 5.281 21.172 14.672 1 89.75 259 GLY A N 1
ATOM 1978 C CA . GLY A 1 259 ? 5.062 22.469 15.32 1 89.75 259 GLY A CA 1
ATOM 1979 C C . GLY A 1 259 ? 6.344 23.109 15.797 1 89.75 259 GLY A C 1
ATOM 1980 O O . GLY A 1 259 ? 7.434 22.578 15.602 1 89.75 259 GLY A O 1
ATOM 1981 N N . GLY A 1 260 ? 6.301 24.328 16.297 1 78 260 GLY A N 1
ATOM 1982 C CA . GLY A 1 260 ? 7.395 25.016 16.953 1 78 260 GLY A CA 1
ATOM 1983 C C . GLY A 1 260 ? 8.391 25.625 16 1 78 260 GLY A C 1
ATOM 1984 O O . GLY A 1 260 ? 9.5 25.984 16.391 1 78 260 GLY A O 1
ATOM 1985 N N . VAL A 1 261 ? 7.988 25.688 14.742 1 72.31 261 VAL A N 1
ATOM 1986 C CA . VAL A 1 261 ? 8.977 26.156 13.773 1 72.31 261 VAL A CA 1
ATOM 1987 C C . VAL A 1 261 ? 8.586 27.531 13.242 1 72.31 261 VAL A C 1
ATOM 1989 O O . VAL A 1 261 ? 9.242 28.062 12.352 1 72.31 261 VAL A O 1
ATOM 1992 N N . SER A 1 262 ? 7.621 28.062 13.789 1 69.94 262 SER A N 1
ATOM 1993 C CA . SER A 1 262 ? 7.203 29.375 13.328 1 69.94 262 SER A CA 1
ATOM 1994 C C . SER A 1 262 ? 7.957 30.484 14.055 1 69.94 262 SER A C 1
ATOM 1996 O O . SER A 1 262 ? 8.938 30.219 14.758 1 69.94 262 SER A O 1
ATOM 1998 N N . VAL A 1 263 ? 7.852 31.703 13.633 1 56.53 263 VAL A N 1
ATOM 1999 C CA . VAL A 1 263 ? 8.609 32.844 14.133 1 56.53 263 VAL A CA 1
ATOM 2000 C C . VAL A 1 263 ? 7.953 33.375 15.406 1 56.53 263 VAL A C 1
ATOM 2002 O O . VAL A 1 263 ? 8.453 34.344 16.016 1 56.53 263 VAL A O 1
ATOM 2005 N N . GLY A 1 264 ? 7.039 32.656 15.875 1 58.41 264 GLY A N 1
ATOM 2006 C CA . GLY A 1 264 ? 6.391 33.25 17.047 1 58.41 264 GLY A CA 1
ATOM 2007 C C . GLY A 1 264 ? 7.227 33.125 18.297 1 58.41 264 GLY A C 1
ATOM 2008 O O . GLY A 1 264 ? 8.211 32.406 18.344 1 58.41 264 GLY A O 1
ATOM 2009 N N . ASP A 1 265 ? 6.992 33.938 19.234 1 53.31 265 ASP A N 1
ATOM 2010 C CA . ASP A 1 265 ? 7.699 34.094 20.5 1 53.31 265 ASP A CA 1
ATOM 2011 C C . ASP A 1 265 ? 7.82 32.781 21.25 1 53.31 265 ASP A C 1
ATOM 2013 O O . ASP A 1 265 ? 8.711 32.625 22.078 1 53.31 265 ASP A O 1
ATOM 2017 N N . TYR A 1 266 ? 7.145 31.844 20.812 1 60.78 266 TYR A N 1
ATOM 2018 C CA . TYR A 1 266 ? 7.105 30.609 21.578 1 60.78 266 TYR A CA 1
ATOM 2019 C C . TYR A 1 266 ? 7.734 29.453 20.812 1 60.78 266 TYR A C 1
ATOM 2021 O O . TYR A 1 266 ? 7.641 28.297 21.219 1 60.78 266 TYR A O 1
ATOM 2029 N N . ASP A 1 267 ? 8.461 29.859 19.797 1 77.44 267 ASP A N 1
ATOM 2030 C CA . ASP A 1 267 ? 9.078 28.781 19.016 1 77.44 267 ASP A CA 1
ATOM 2031 C C . ASP A 1 267 ? 10.562 28.656 19.344 1 77.44 267 ASP A C 1
ATOM 2033 O O . ASP A 1 267 ? 11.383 29.453 18.859 1 77.44 267 ASP A O 1
ATOM 2037 N N . TYR A 1 268 ? 10.945 27.641 20.109 1 83.62 268 TYR A N 1
ATOM 2038 C CA . TYR A 1 268 ? 12.281 27.453 20.656 1 83.62 268 TYR A CA 1
ATOM 2039 C C . TYR A 1 268 ? 13.164 26.688 19.672 1 83.62 268 TYR A C 1
ATOM 2041 O O . TYR A 1 268 ? 14.391 26.656 19.828 1 83.62 268 TYR A O 1
ATOM 2049 N N . LEU A 1 269 ? 12.617 26.125 18.641 1 89 269 LEU A N 1
ATOM 2050 C CA . LEU A 1 269 ? 13.344 25.156 17.828 1 89 269 LEU A CA 1
ATOM 2051 C C . LEU A 1 269 ? 14.531 25.812 17.125 1 89 269 LEU A C 1
ATOM 2053 O O . LEU A 1 269 ? 15.633 25.266 17.109 1 89 269 LEU A O 1
ATOM 2057 N N . PRO A 1 270 ? 14.336 27.016 16.578 1 87.44 270 PRO A N 1
ATOM 2058 C CA . PRO A 1 270 ? 15.508 27.672 15.969 1 87.44 270 PRO A CA 1
ATOM 2059 C C . PRO A 1 270 ? 16.656 27.859 16.953 1 87.44 270 PRO A C 1
ATOM 2061 O O . PRO A 1 270 ? 17.812 27.609 16.625 1 87.44 270 PRO A O 1
ATOM 2064 N N . ALA A 1 271 ? 16.297 28.281 18.156 1 91.06 271 ALA A N 1
ATOM 2065 C CA . ALA A 1 271 ? 17.312 28.484 19.172 1 91.06 271 ALA A CA 1
ATOM 2066 C C . ALA A 1 271 ? 17.922 27.156 19.609 1 91.06 271 ALA A C 1
ATOM 2068 O O . ALA A 1 271 ? 19.109 27.078 19.922 1 91.06 271 ALA A O 1
ATOM 2069 N N . ILE A 1 272 ? 17.156 26.172 19.656 1 93.94 272 ILE A N 1
ATOM 2070 C CA . ILE A 1 272 ? 17.609 24.828 20.047 1 93.94 272 ILE A CA 1
ATOM 2071 C C . ILE A 1 272 ? 18.594 24.312 19 1 93.94 272 ILE A C 1
ATOM 2073 O O . ILE A 1 272 ? 19.625 23.734 19.344 1 93.94 272 ILE A O 1
ATOM 2077 N N . TYR A 1 273 ? 18.328 24.484 17.703 1 95 273 TYR A N 1
ATOM 2078 C CA . TYR A 1 273 ? 19.234 24.062 16.641 1 95 273 TYR A CA 1
ATOM 2079 C C . TYR A 1 273 ? 20.594 24.75 16.781 1 95 273 TYR A C 1
ATOM 2081 O O . TYR A 1 273 ? 21.641 24.109 16.641 1 95 273 TYR A O 1
ATOM 2089 N N . LYS A 1 274 ? 20.531 26.031 17.125 1 95.06 274 LYS A N 1
ATOM 2090 C CA . LYS A 1 274 ? 21.75 26.797 17.312 1 95.06 274 LYS A CA 1
ATOM 2091 C C . LYS A 1 274 ? 22.562 26.25 18.484 1 95.06 274 LYS A C 1
ATOM 2093 O O . LYS A 1 274 ? 23.781 26.031 18.359 1 95.06 274 LYS A O 1
ATOM 2098 N N . LYS A 1 275 ? 21.875 26.031 19.562 1 96.62 275 LYS A N 1
ATOM 2099 C CA . LYS A 1 275 ? 22.562 25.531 20.75 1 96.62 275 LYS A CA 1
ATOM 2100 C C . LYS A 1 275 ? 23.156 24.141 20.5 1 96.62 275 LYS A C 1
ATOM 2102 O O . LYS A 1 275 ? 24.234 23.828 21.016 1 96.62 275 LYS A O 1
ATOM 2107 N N . LEU A 1 276 ? 22.5 23.359 19.719 1 97.06 276 LEU A N 1
ATOM 2108 C CA . LEU A 1 276 ? 22.969 22.031 19.375 1 97.06 276 LEU A CA 1
ATOM 2109 C C . LEU A 1 276 ? 24.172 22.094 18.438 1 97.06 276 LEU A C 1
ATOM 2111 O O . LEU A 1 276 ? 24.906 21.109 18.297 1 97.06 276 LEU A O 1
ATOM 2115 N N . GLY A 1 277 ? 24.344 23.203 17.75 1 97.44 277 GLY A N 1
ATOM 2116 C CA . GLY A 1 277 ? 25.359 23.328 16.719 1 97.44 277 GLY A CA 1
ATOM 2117 C C . GLY A 1 277 ? 24.922 22.734 15.383 1 97.44 277 GLY A C 1
ATOM 2118 O O . GLY A 1 277 ? 25.75 22.328 14.57 1 97.44 277 GLY A O 1
ATOM 2119 N N . ALA A 1 278 ? 23.641 22.703 15.164 1 97.75 278 ALA A N 1
ATOM 2120 C CA . ALA A 1 278 ? 23.109 22.156 13.914 1 97.75 278 ALA A CA 1
ATOM 2121 C C . ALA A 1 278 ? 23.156 23.203 12.797 1 97.75 278 ALA A C 1
ATOM 2123 O O . ALA A 1 278 ? 23 24.406 13.055 1 97.75 278 ALA A O 1
ATOM 2124 N N . GLU A 1 279 ? 23.359 22.766 11.609 1 97.75 279 GLU A N 1
ATOM 2125 C CA . GLU A 1 279 ? 23.281 23.609 10.422 1 97.75 279 GLU A CA 1
ATOM 2126 C C . GLU A 1 279 ? 21.859 23.656 9.859 1 97.75 279 GLU A C 1
ATOM 2128 O O . GLU A 1 279 ? 21.344 22.625 9.406 1 97.75 279 GLU A O 1
ATOM 2133 N N . VAL A 1 280 ? 21.266 24.797 9.898 1 96.94 280 VAL A N 1
ATOM 2134 C CA . VAL A 1 280 ? 19.938 24.938 9.32 1 96.94 280 VAL A CA 1
ATOM 2135 C C . VAL A 1 280 ? 20.031 24.984 7.793 1 96.94 280 VAL A C 1
ATOM 2137 O O . VAL A 1 280 ? 20.578 25.922 7.227 1 96.94 280 VAL A O 1
ATOM 2140 N N . LEU A 1 281 ? 19.469 23.969 7.133 1 97.69 281 LEU A N 1
ATOM 2141 C CA . LEU A 1 281 ? 19.531 23.875 5.68 1 97.69 281 LEU A CA 1
ATOM 2142 C C . LEU A 1 281 ? 18.562 24.875 5.035 1 97.69 281 LEU A C 1
ATOM 2144 O O . LEU A 1 281 ? 18.859 25.438 3.982 1 97.69 281 LEU A O 1
ATOM 2148 N N . PHE A 1 282 ? 17.438 25.031 5.621 1 96.88 282 PHE A N 1
ATOM 2149 C CA . PHE A 1 282 ? 16.453 26.031 5.266 1 96.88 282 PHE A CA 1
ATOM 2150 C C . PHE A 1 282 ? 15.398 26.172 6.359 1 96.88 282 PHE A C 1
ATOM 2152 O O . PHE A 1 282 ? 15.25 25.281 7.199 1 96.88 282 PHE A O 1
ATOM 2159 N N . ASN A 1 283 ? 14.703 27.266 6.41 1 95.5 283 ASN A N 1
ATOM 2160 C CA . ASN A 1 283 ? 13.672 27.484 7.418 1 95.5 283 ASN A CA 1
ATOM 2161 C C . ASN A 1 283 ? 12.414 28.094 6.816 1 95.5 283 ASN A C 1
ATOM 2163 O O . ASN A 1 283 ? 11.5 28.5 7.543 1 95.5 283 ASN A O 1
ATOM 2167 N N . LYS A 1 284 ? 12.352 28.219 5.539 1 95.69 284 LYS A N 1
ATOM 2168 C CA . LYS A 1 284 ? 11.172 28.688 4.809 1 95.69 284 LYS A CA 1
ATOM 2169 C C . LYS A 1 284 ? 11.211 28.219 3.355 1 95.69 284 LYS A C 1
ATOM 2171 O O . LYS A 1 284 ? 12.242 28.312 2.693 1 95.69 284 LYS A O 1
ATOM 2176 N N . VAL A 1 285 ? 10.117 27.672 2.893 1 96.69 285 VAL A N 1
ATOM 2177 C CA . VAL A 1 285 ? 10.008 27.141 1.538 1 96.69 285 VAL A CA 1
ATOM 2178 C C . VAL A 1 285 ? 8.867 27.844 0.8 1 96.69 285 VAL A C 1
ATOM 2180 O O . VAL A 1 285 ? 7.812 28.109 1.383 1 96.69 285 VAL A O 1
ATOM 2183 N N . GLY A 1 286 ? 9.047 28.172 -0.449 1 96.25 286 GLY A N 1
ATOM 2184 C CA . GLY A 1 286 ? 8.031 28.812 -1.276 1 96.25 286 GLY A CA 1
ATOM 2185 C C . GLY A 1 286 ? 6.918 27.859 -1.679 1 96.25 286 GLY A C 1
ATOM 2186 O O . GLY A 1 286 ? 6.73 27.578 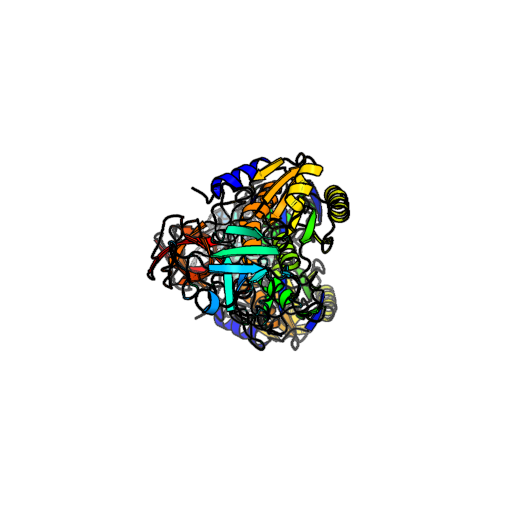-2.865 1 96.25 286 GLY A O 1
ATOM 2187 N N . MET A 1 287 ? 6.152 27.406 -0.686 1 96.5 287 MET A N 1
ATOM 2188 C CA . MET A 1 287 ? 5.062 26.469 -0.942 1 96.5 287 MET A CA 1
ATOM 2189 C C . MET A 1 287 ? 3.893 26.719 -0 1 96.5 287 MET A C 1
ATOM 2191 O O . MET A 1 287 ? 4.047 27.375 1.027 1 96.5 287 MET A O 1
ATOM 2195 N N . ARG A 1 288 ? 2.746 26.281 -0.369 1 95.12 288 ARG A N 1
ATOM 2196 C CA . ARG A 1 288 ? 1.543 26.219 0.455 1 95.12 288 ARG A CA 1
ATOM 2197 C C . ARG A 1 288 ? 0.833 24.875 0.296 1 95.12 288 ARG A C 1
ATOM 2199 O O . ARG A 1 288 ? 0.607 24.422 -0.826 1 95.12 288 ARG A O 1
ATOM 2206 N N . PRO A 1 289 ? 0.481 24.281 1.32 1 95.19 289 PRO A N 1
ATOM 2207 C CA . PRO A 1 289 ? 0.875 24.609 2.693 1 95.19 289 PRO A CA 1
ATOM 2208 C C . PRO A 1 289 ? 2.322 24.234 2.996 1 95.19 289 PRO A C 1
ATOM 2210 O O . PRO A 1 289 ? 3 23.641 2.148 1 95.19 289 PRO A O 1
ATOM 2213 N N . GLY A 1 290 ? 2.871 24.594 4.129 1 94.25 290 GLY A N 1
ATOM 2214 C CA . GLY A 1 290 ? 4.137 24.094 4.633 1 94.25 290 GLY A CA 1
ATOM 2215 C C . GLY A 1 290 ? 5.289 25.062 4.445 1 94.25 290 GLY A C 1
ATOM 2216 O O . GLY A 1 290 ? 6.453 24.656 4.492 1 94.25 290 GLY A O 1
ATOM 2217 N N . SER A 1 291 ? 4.941 26.344 4.238 1 94.31 291 SER A N 1
ATOM 2218 C CA . SER A 1 291 ? 5.977 27.344 4.023 1 94.31 291 SER A CA 1
ATOM 2219 C C . SER A 1 291 ? 6.969 27.375 5.184 1 94.31 291 SER A C 1
ATOM 2221 O O . SER A 1 291 ? 8.164 27.562 4.977 1 94.31 291 SER A O 1
ATOM 2223 N N . VAL A 1 292 ? 6.422 27.172 6.352 1 91.06 292 VAL A N 1
ATOM 2224 C CA . VAL A 1 292 ? 7.285 27.234 7.527 1 91.06 292 VAL A CA 1
ATOM 2225 C C . VAL A 1 292 ? 7.75 25.828 7.898 1 91.06 292 VAL A C 1
ATOM 2227 O O . VAL A 1 292 ? 7.188 25.203 8.797 1 91.06 292 VAL A O 1
ATOM 2230 N N . THR A 1 293 ? 8.562 25.203 7.188 1 95.06 293 THR A N 1
ATOM 2231 C CA . THR A 1 293 ? 9.273 23.953 7.418 1 95.06 293 THR A CA 1
ATOM 2232 C C . THR A 1 293 ? 10.766 24.219 7.605 1 95.06 293 THR A C 1
ATOM 2234 O O . THR A 1 293 ? 11.359 25.016 6.879 1 95.06 293 THR A O 1
ATOM 2237 N N . THR A 1 294 ? 11.305 23.656 8.641 1 96.44 294 THR A N 1
ATOM 2238 C CA . THR A 1 294 ? 12.727 23.797 8.906 1 96.44 294 THR A CA 1
ATOM 2239 C C . THR A 1 294 ? 13.414 22.422 8.898 1 96.44 294 THR A C 1
ATOM 2241 O O . THR A 1 294 ? 12.891 21.469 9.469 1 96.44 294 THR A O 1
ATOM 2244 N N . VAL A 1 295 ? 14.523 22.328 8.172 1 98 295 VAL A N 1
ATOM 2245 C CA . VAL A 1 295 ? 15.367 21.141 8.234 1 98 295 VAL A CA 1
ATOM 2246 C C . VAL A 1 295 ? 16.797 21.547 8.617 1 98 295 VAL A C 1
ATOM 2248 O O . VAL A 1 295 ? 17.344 22.516 8.086 1 98 295 VAL A O 1
ATOM 2251 N N . ALA A 1 296 ? 17.297 20.891 9.594 1 98 296 ALA A N 1
ATOM 2252 C CA . ALA A 1 296 ? 18.656 21.109 10.055 1 98 296 ALA A CA 1
ATOM 2253 C C . ALA A 1 296 ? 19.469 19.812 10.055 1 98 296 ALA A C 1
ATOM 2255 O O . ALA A 1 296 ? 18.891 18.719 10.039 1 98 296 ALA A O 1
ATOM 2256 N N . ALA A 1 297 ? 20.766 19.969 9.961 1 98.31 297 ALA A N 1
ATOM 2257 C CA . ALA A 1 297 ? 21.672 18.828 10.016 1 98.31 297 ALA A CA 1
ATOM 2258 C C . ALA A 1 297 ? 22.609 18.922 11.227 1 98.31 297 ALA A C 1
ATOM 2260 O O . ALA A 1 297 ? 23.281 19.938 11.422 1 98.31 297 ALA A O 1
ATOM 2261 N N . LEU A 1 298 ? 22.562 18.016 12.078 1 97.94 298 LEU A N 1
ATOM 2262 C CA . LEU A 1 298 ? 23.547 17.797 13.133 1 97.94 298 LEU A CA 1
ATOM 2263 C C . LEU A 1 298 ? 24.516 16.688 12.75 1 97.94 298 LEU A C 1
ATOM 2265 O O . LEU A 1 298 ? 24.219 15.5 12.969 1 97.94 298 LEU A O 1
ATOM 2269 N N . GLY A 1 299 ? 25.672 17.031 12.219 1 95.19 299 GLY A N 1
ATOM 2270 C CA . GLY A 1 299 ? 26.469 16.031 11.531 1 95.19 299 GLY A CA 1
ATOM 2271 C C . GLY A 1 299 ? 25.75 15.422 10.336 1 95.19 299 GLY A C 1
ATOM 2272 O O . GLY A 1 299 ? 25.297 16.141 9.445 1 95.19 299 GLY A O 1
ATOM 2273 N N . ASP A 1 300 ? 25.562 14.203 10.43 1 92.56 300 ASP A N 1
ATOM 2274 C CA . ASP A 1 300 ? 24.891 13.523 9.32 1 92.56 300 ASP A CA 1
ATOM 2275 C C . ASP A 1 300 ? 23.438 13.242 9.656 1 92.56 300 ASP A C 1
ATOM 2277 O O . ASP A 1 300 ? 22.719 12.648 8.844 1 92.56 300 ASP A O 1
ATOM 2281 N N . LYS A 1 301 ? 23 13.719 10.781 1 96.44 301 LYS A N 1
ATOM 2282 C CA . LYS A 1 301 ? 21.641 13.445 11.203 1 96.44 301 LYS A CA 1
ATOM 2283 C C . LYS A 1 301 ? 20.719 14.617 10.867 1 96.44 301 LYS A C 1
ATOM 2285 O O . LYS A 1 301 ? 21 15.758 11.227 1 96.44 301 LYS A O 1
ATOM 2290 N N . LEU A 1 302 ? 19.672 14.312 10.211 1 98.38 302 LEU A N 1
ATOM 2291 C CA . LEU A 1 302 ? 18.719 15.344 9.836 1 98.38 302 LEU A CA 1
ATOM 2292 C C . LEU A 1 302 ? 17.656 15.523 10.922 1 98.38 302 LEU A C 1
ATOM 2294 O O . LEU A 1 302 ? 17.172 14.539 11.484 1 98.38 302 LEU A O 1
ATOM 2298 N N . LEU A 1 303 ? 17.391 16.734 11.25 1 98.38 303 LEU A N 1
ATOM 2299 C CA . LEU A 1 303 ? 16.312 17.188 12.133 1 98.38 303 LEU A CA 1
ATOM 2300 C C . LEU A 1 303 ? 15.234 17.922 11.352 1 98.38 303 LEU A C 1
ATOM 2302 O O . LEU A 1 303 ? 15.5 18.969 10.742 1 98.38 303 LEU A O 1
ATOM 2306 N N . PHE A 1 304 ? 14.039 17.328 11.32 1 98.38 304 PHE A N 1
ATOM 2307 C CA . PHE A 1 304 ? 12.938 17.891 10.547 1 98.38 304 PHE A CA 1
ATOM 2308 C C . PHE A 1 304 ? 11.969 18.625 11.461 1 98.38 304 PHE A C 1
ATOM 2310 O O . PHE A 1 304 ? 11.352 18.031 12.344 1 98.38 304 PHE A O 1
ATOM 2317 N N . GLY A 1 305 ? 11.875 19.938 11.297 1 97.25 305 GLY A N 1
ATOM 2318 C CA . GLY A 1 305 ? 10.82 20.719 11.906 1 97.25 305 GLY A CA 1
ATOM 2319 C C . GLY A 1 305 ? 9.648 20.969 10.977 1 97.25 305 GLY A C 1
ATOM 2320 O O . GLY A 1 305 ? 9.664 21.906 10.172 1 97.25 305 GLY A O 1
ATOM 2321 N N . LEU A 1 306 ? 8.562 20.141 11.117 1 97.12 306 LEU A N 1
ATOM 2322 C CA . LEU A 1 306 ? 7.375 20.266 10.273 1 97.12 306 LEU A CA 1
ATOM 2323 C C . LEU A 1 306 ? 6.344 21.172 10.914 1 97.12 306 LEU A C 1
ATOM 2325 O O . LEU A 1 306 ? 6.41 21.453 12.117 1 97.12 306 LEU A O 1
ATOM 2329 N N . SER A 1 307 ? 5.453 21.641 10.117 1 94.06 307 SER A N 1
ATOM 2330 C CA . SER A 1 307 ? 4.406 22.562 10.562 1 94.06 307 SER A CA 1
ATOM 2331 C C . SER A 1 307 ? 3.51 21.906 11.609 1 94.06 307 SER A C 1
ATOM 2333 O O . SER A 1 307 ? 3.297 20.688 11.578 1 94.06 307 SER A O 1
ATOM 2335 N N . GLY A 1 308 ? 2.965 22.75 12.453 1 93.12 308 GLY A N 1
ATOM 2336 C CA . GLY A 1 308 ? 1.972 22.25 13.398 1 93.12 308 GLY A CA 1
ATOM 2337 C C . GLY A 1 308 ? 0.596 22.094 12.781 1 93.12 308 GLY A C 1
ATOM 2338 O O . GLY A 1 308 ? -0.28 21.453 13.367 1 93.12 308 GLY A O 1
ATOM 2339 N N . ASN A 1 309 ? 0.372 22.703 11.633 1 93.25 309 ASN A N 1
ATOM 2340 C CA . ASN A 1 309 ? -0.876 22.516 10.906 1 93.25 309 ASN A CA 1
ATOM 2341 C C . ASN A 1 309 ? -0.912 21.172 10.188 1 93.25 309 ASN A C 1
ATOM 2343 O O . ASN A 1 309 ? 0.028 20.812 9.477 1 93.25 309 ASN A O 1
ATOM 2347 N N . PRO A 1 310 ? -1.928 20.422 10.336 1 95.88 310 PRO A N 1
ATOM 2348 C CA . PRO A 1 310 ? -1.961 19.016 9.883 1 95.88 310 PRO A CA 1
ATOM 2349 C C . PRO A 1 310 ? -1.662 18.875 8.398 1 95.88 310 PRO A C 1
ATOM 2351 O O . PRO A 1 310 ? -0.822 18.062 8.008 1 95.88 310 PRO A O 1
ATOM 2354 N N . SER A 1 311 ? -2.311 19.641 7.531 1 96 311 SER A N 1
ATOM 2355 C CA . SER A 1 311 ? -2.092 19.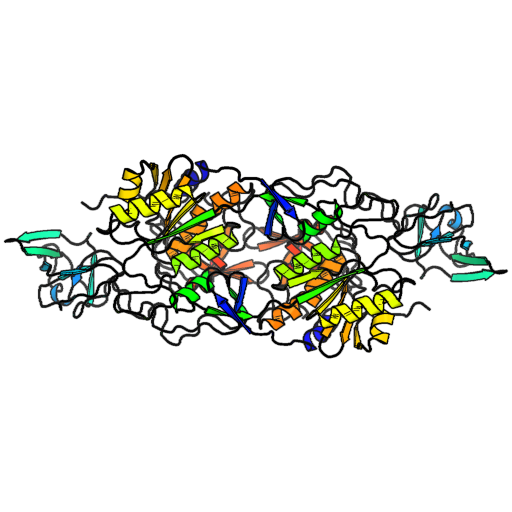516 6.094 1 96 311 SER A CA 1
ATOM 2356 C C . SER A 1 311 ? -0.662 19.891 5.723 1 96 311 SER A C 1
ATOM 2358 O O . SER A 1 311 ? -0.045 19.234 4.879 1 96 311 SER A O 1
ATOM 2360 N N . ALA A 1 312 ? -0.179 20.953 6.359 1 96.12 312 ALA A N 1
ATOM 2361 C CA . ALA A 1 312 ? 1.199 21.375 6.121 1 96.12 312 ALA A CA 1
ATOM 2362 C C . ALA A 1 312 ? 2.186 20.312 6.594 1 96.12 312 ALA A C 1
ATOM 2364 O O . ALA A 1 312 ? 3.174 20.016 5.914 1 96.12 312 ALA A O 1
ATOM 2365 N N . CYS A 1 313 ? 1.921 19.734 7.746 1 97.31 313 CYS A N 1
ATOM 2366 C CA . CYS A 1 313 ? 2.74 18.656 8.297 1 97.31 313 CYS A CA 1
ATOM 2367 C C . CYS A 1 313 ? 2.787 17.469 7.352 1 97.31 313 CYS A C 1
ATOM 2369 O O . CYS A 1 313 ? 3.867 16.969 7.027 1 97.31 313 CYS A O 1
ATOM 2371 N N . TYR A 1 314 ? 1.625 17.094 6.848 1 98.38 314 TYR A N 1
ATOM 2372 C CA . TYR A 1 314 ? 1.479 15.961 5.945 1 98.38 314 TYR A CA 1
ATOM 2373 C C . TYR A 1 314 ? 2.287 16.172 4.672 1 98.38 314 TYR A C 1
ATOM 2375 O O . TYR A 1 314 ? 3.049 15.289 4.262 1 98.38 314 TYR A O 1
ATOM 2383 N N . VAL A 1 315 ? 2.141 17.312 4.086 1 98.31 315 VAL A N 1
ATOM 2384 C CA . VAL A 1 315 ? 2.801 17.609 2.822 1 98.31 315 VAL A CA 1
ATOM 2385 C C . VAL A 1 315 ? 4.312 17.703 3.035 1 98.31 315 VAL A C 1
ATOM 2387 O O . VAL A 1 315 ? 5.09 17.188 2.232 1 98.31 315 VAL A O 1
ATOM 2390 N N . GLY A 1 316 ? 4.723 18.344 4.117 1 98.44 316 GLY A N 1
ATOM 2391 C CA . GLY A 1 316 ? 6.141 18.406 4.426 1 98.44 316 GLY A CA 1
ATOM 2392 C C . GLY A 1 316 ? 6.793 17.047 4.555 1 98.44 316 GLY A C 1
ATOM 2393 O O . GLY A 1 316 ? 7.906 16.828 4.066 1 98.44 316 GLY A O 1
ATOM 2394 N N . PHE A 1 317 ? 6.09 16.125 5.258 1 98.81 317 PHE A N 1
ATOM 2395 C CA . PHE A 1 317 ? 6.594 14.758 5.379 1 98.81 317 PHE A CA 1
ATOM 2396 C C . PHE A 1 317 ? 6.824 14.141 4 1 98.81 317 PHE A C 1
ATOM 2398 O O . PHE A 1 317 ? 7.902 13.609 3.725 1 98.81 317 PHE A O 1
ATOM 2405 N N . GLU A 1 318 ? 5.824 14.227 3.123 1 98.75 318 GLU A N 1
ATOM 2406 C CA . GLU A 1 318 ? 5.859 13.57 1.818 1 98.75 318 GLU A CA 1
ATOM 2407 C C . GLU A 1 318 ? 6.961 14.148 0.938 1 98.75 318 GLU A C 1
ATOM 2409 O O . GLU A 1 318 ? 7.562 13.438 0.131 1 98.75 318 GLU A O 1
ATOM 2414 N N . LEU A 1 319 ? 7.262 15.453 1.124 1 98.69 319 LEU A N 1
ATOM 2415 C CA . LEU A 1 319 ? 8.188 16.109 0.216 1 98.69 319 LEU A CA 1
ATOM 2416 C C . LEU A 1 319 ? 9.625 15.992 0.718 1 98.69 319 LEU A C 1
ATOM 2418 O O . LEU A 1 319 ? 10.562 15.945 -0.079 1 98.69 319 LEU A O 1
ATOM 2422 N N . PHE A 1 320 ? 9.789 15.914 2.043 1 98.75 320 PHE A N 1
ATOM 2423 C CA . PHE A 1 320 ? 11.148 16.094 2.543 1 98.75 320 PHE A CA 1
ATOM 2424 C C . PHE A 1 320 ? 11.602 14.859 3.322 1 98.75 320 PHE A C 1
ATOM 2426 O O . PHE A 1 320 ? 12.758 14.445 3.225 1 98.75 320 PHE A O 1
ATOM 2433 N N . VAL A 1 321 ? 10.734 14.195 4.109 1 98.81 321 VAL A N 1
ATOM 2434 C CA . VAL A 1 321 ? 11.109 13.062 4.953 1 98.81 321 VAL A CA 1
ATOM 2435 C C . VAL A 1 321 ? 11.094 11.781 4.133 1 98.81 321 VAL A C 1
ATOM 2437 O O . VAL A 1 321 ? 12.078 11.031 4.109 1 98.81 321 VAL A O 1
ATOM 2440 N N . ARG A 1 322 ? 10.062 11.555 3.367 1 98.69 322 ARG A N 1
ATOM 2441 C CA . ARG A 1 322 ? 9.844 10.328 2.605 1 98.69 322 ARG A CA 1
ATOM 2442 C C . ARG A 1 322 ? 11.008 10.062 1.651 1 98.69 322 ARG A C 1
ATOM 2444 O O . ARG A 1 322 ? 11.547 8.961 1.616 1 98.69 322 ARG A O 1
ATOM 2451 N N . PRO A 1 323 ? 11.461 11.078 0.885 1 98.69 323 PRO A N 1
ATOM 2452 C CA . PRO A 1 323 ? 12.5 10.773 -0.104 1 98.69 323 PRO A CA 1
ATOM 2453 C C . PRO A 1 323 ? 13.812 10.336 0.536 1 98.69 323 PRO A C 1
ATOM 2455 O O . PRO A 1 323 ? 14.5 9.461 0.004 1 98.69 323 PRO A O 1
ATOM 2458 N N . ILE A 1 324 ? 14.141 10.922 1.644 1 98 324 ILE A N 1
ATOM 2459 C CA . ILE A 1 324 ? 15.398 10.555 2.285 1 98 324 ILE A CA 1
ATOM 2460 C C . ILE A 1 324 ? 15.281 9.148 2.867 1 98 324 ILE A C 1
ATOM 2462 O O . ILE A 1 324 ? 16.234 8.367 2.816 1 98 324 ILE A O 1
ATOM 2466 N N . LEU A 1 325 ? 14.156 8.812 3.432 1 98.44 325 LEU A N 1
ATOM 2467 C CA . LEU A 1 325 ? 13.938 7.469 3.961 1 98.44 325 LEU A CA 1
ATOM 2468 C C . LEU A 1 325 ? 14.039 6.422 2.854 1 98.44 325 LEU A C 1
ATOM 2470 O O . LEU A 1 325 ? 14.766 5.441 2.986 1 98.44 325 LEU A O 1
ATOM 2474 N N . LEU A 1 326 ? 13.359 6.637 1.741 1 98.62 326 LEU A N 1
ATOM 2475 C CA . LEU A 1 326 ? 13.344 5.676 0.645 1 98.62 326 LEU A CA 1
ATOM 2476 C C . LEU A 1 326 ? 14.719 5.574 -0.008 1 98.62 326 LEU A C 1
ATOM 2478 O O . LEU A 1 326 ? 15.117 4.496 -0.459 1 98.62 326 LEU A O 1
ATOM 2482 N N . SER A 1 327 ? 15.398 6.715 -0.042 1 98.38 327 SER A N 1
ATOM 2483 C CA . SER A 1 327 ? 16.75 6.688 -0.584 1 98.38 327 SER A CA 1
ATOM 2484 C C . SER A 1 327 ? 17.672 5.836 0.281 1 98.38 327 SER A C 1
ATOM 2486 O O . SER A 1 327 ? 18.594 5.195 -0.229 1 98.38 327 SER A O 1
ATOM 2488 N N . SER A 1 328 ? 17.438 5.832 1.558 1 97.88 328 SER A N 1
ATOM 2489 C CA . SER A 1 328 ? 18.266 5.023 2.453 1 97.88 328 SER A CA 1
ATOM 2490 C C . SER A 1 328 ? 18.094 3.535 2.168 1 97.88 328 SER A C 1
ATOM 2492 O O . SER A 1 328 ? 18.938 2.725 2.535 1 97.88 328 SER A O 1
ATOM 2494 N N . PHE A 1 329 ? 17.016 3.137 1.503 1 98.5 329 PHE A N 1
ATOM 2495 C CA . PHE A 1 329 ? 16.766 1.76 1.087 1 98.5 329 PHE A CA 1
ATOM 2496 C C . PHE A 1 329 ? 17.297 1.521 -0.326 1 98.5 329 PHE A C 1
ATOM 2498 O O . PHE A 1 329 ? 16.969 0.506 -0.947 1 98.5 329 PHE A O 1
ATOM 2505 N N . SER A 1 330 ? 17.906 2.469 -0.938 1 98 330 SER A N 1
ATOM 2506 C CA . SER A 1 330 ? 18.375 2.408 -2.318 1 98 330 SER A CA 1
ATOM 2507 C C . SER A 1 330 ? 17.219 2.305 -3.295 1 98 330 SER A C 1
ATOM 2509 O O . SER A 1 330 ? 17.328 1.681 -4.352 1 98 330 SER A O 1
ATOM 2511 N N . HIS A 1 331 ? 16.094 2.809 -2.859 1 97.81 331 HIS A N 1
ATOM 2512 C CA . HIS A 1 331 ? 14.961 2.863 -3.773 1 97.81 331 HIS A CA 1
ATOM 2513 C C . HIS A 1 331 ? 15.234 3.809 -4.938 1 97.81 331 HIS A C 1
ATOM 2515 O O . HIS A 1 331 ? 15.711 4.93 -4.734 1 97.81 331 HIS A O 1
ATOM 2521 N N . ASP A 1 332 ? 14.961 3.484 -6.133 1 96.38 332 ASP A N 1
ATOM 2522 C CA . ASP A 1 332 ? 15.367 4.242 -7.312 1 96.38 332 ASP A CA 1
ATOM 2523 C C . ASP A 1 332 ? 14.398 5.387 -7.598 1 96.38 332 ASP A C 1
ATOM 2525 O O . ASP A 1 332 ? 14.719 6.305 -8.359 1 96.38 332 ASP A O 1
ATOM 2529 N N . LYS A 1 333 ? 13.219 5.344 -7.031 1 98 333 LYS A N 1
ATOM 2530 C CA . LYS A 1 333 ? 12.203 6.383 -7.188 1 98 333 LYS A CA 1
ATOM 2531 C C . LYS A 1 333 ? 11.727 6.891 -5.832 1 98 333 LYS A C 1
ATOM 2533 O O . LYS A 1 333 ? 10.562 6.707 -5.465 1 98 333 LYS A O 1
ATOM 2538 N N . PRO A 1 334 ? 12.547 7.605 -5.117 1 98.25 334 PRO A N 1
ATOM 2539 C CA . PRO A 1 334 ? 12.227 7.938 -3.725 1 98.25 334 PRO A CA 1
ATOM 2540 C C . PRO A 1 334 ? 11.195 9.055 -3.602 1 98.25 334 PRO A C 1
ATOM 2542 O O . PRO A 1 334 ? 10.594 9.234 -2.537 1 98.25 334 PRO A O 1
ATOM 2545 N N . HIS A 1 335 ? 10.938 9.852 -4.672 1 98.69 335 HIS A N 1
ATOM 2546 C CA . HIS A 1 335 ? 9.984 10.953 -4.621 1 98.69 335 HIS A CA 1
ATOM 2547 C C . HIS A 1 335 ? 8.594 10.5 -5.047 1 98.69 335 HIS A C 1
ATOM 2549 O O . HIS A 1 335 ? 8.438 9.414 -5.617 1 98.69 335 HIS A O 1
ATOM 2555 N N . LEU A 1 336 ? 7.539 11.281 -4.738 1 98.62 336 LEU A N 1
ATOM 2556 C CA . LEU A 1 336 ? 6.188 10.969 -5.176 1 98.62 336 LEU A CA 1
ATOM 2557 C C . LEU A 1 336 ? 6.102 10.93 -6.699 1 98.62 336 LEU A C 1
ATOM 2559 O O . LEU A 1 336 ? 6.766 11.711 -7.379 1 98.62 336 LEU A O 1
ATOM 2563 N N . GLN A 1 337 ? 5.312 10.039 -7.145 1 98.25 337 GLN A N 1
ATOM 2564 C CA . GLN A 1 337 ? 5.086 9.938 -8.586 1 98.25 337 GLN A CA 1
ATOM 2565 C C . GLN A 1 337 ? 4.336 11.156 -9.109 1 98.25 337 GLN A C 1
ATOM 2567 O O . GLN A 1 337 ? 3.27 11.508 -8.602 1 98.25 337 GLN A O 1
ATOM 2572 N N . LYS A 1 338 ? 4.906 11.789 -10.023 1 98.31 338 LYS A N 1
ATOM 2573 C CA . LYS A 1 338 ? 4.285 12.953 -10.656 1 98.31 338 LYS A CA 1
ATOM 2574 C C . LYS A 1 338 ? 3.627 12.57 -11.977 1 98.31 338 LYS A C 1
ATOM 2576 O O . LYS A 1 338 ? 4.238 11.898 -12.812 1 98.31 338 LYS A O 1
ATOM 2581 N N . GLU A 1 339 ? 2.369 12.938 -12.148 1 98.19 339 GLU A N 1
ATOM 2582 C CA . GLU A 1 339 ? 1.609 12.672 -13.367 1 98.19 339 GLU A CA 1
ATOM 2583 C C . GLU A 1 339 ? 0.729 13.859 -13.742 1 98.19 339 GLU A C 1
ATOM 2585 O O . GLU A 1 339 ? 0.659 14.844 -13.008 1 98.19 339 GLU A O 1
ATOM 2590 N N . ARG A 1 340 ? 0.116 13.797 -14.922 1 97.94 340 ARG A N 1
ATOM 2591 C CA . ARG A 1 340 ? -0.883 14.773 -15.352 1 97.94 340 ARG A CA 1
ATOM 2592 C C . ARG A 1 340 ? -2.293 14.219 -15.188 1 97.94 340 ARG A C 1
ATOM 2594 O O . ARG A 1 340 ? -2.514 13.016 -15.328 1 97.94 340 ARG A O 1
ATOM 2601 N N . ALA A 1 341 ? -3.24 15.016 -14.867 1 98.69 341 ALA A N 1
ATOM 2602 C CA . ALA A 1 341 ? -4.645 14.656 -14.711 1 98.69 341 ALA A CA 1
ATOM 2603 C C . ALA A 1 341 ? -5.559 15.789 -15.156 1 98.69 341 ALA A C 1
ATOM 2605 O O . ALA A 1 341 ? -5.16 16.953 -15.141 1 98.69 341 ALA A O 1
ATOM 2606 N N . VAL A 1 342 ? -6.738 15.445 -15.531 1 98.69 342 VAL A N 1
ATOM 2607 C CA . VAL A 1 342 ? -7.742 16.438 -15.883 1 98.69 342 VAL A CA 1
ATOM 2608 C C . VAL A 1 342 ? -8.406 16.969 -14.617 1 98.69 342 VAL A C 1
ATOM 2610 O O . VAL A 1 342 ? -8.922 16.203 -13.805 1 98.69 342 VAL A O 1
ATOM 2613 N N . LEU A 1 343 ? -8.391 18.266 -14.5 1 98.44 343 LEU A N 1
ATOM 2614 C CA . LEU A 1 343 ? -9.008 18.906 -13.336 1 98.44 343 LEU A CA 1
ATOM 2615 C C . LEU A 1 343 ? -10.523 18.891 -13.445 1 98.44 343 LEU A C 1
ATOM 2617 O O . LEU A 1 343 ? -11.086 19.344 -14.445 1 98.44 343 LEU A O 1
ATOM 2621 N N . ASP A 1 344 ? -11.242 18.438 -12.406 1 98 344 ASP A N 1
ATOM 2622 C CA . ASP A 1 344 ? -12.688 18.281 -12.469 1 98 344 ASP A CA 1
ATOM 2623 C C . ASP A 1 344 ? -13.391 19.328 -11.602 1 98 344 ASP A C 1
ATOM 2625 O O . ASP A 1 344 ? -14.578 19.188 -11.289 1 98 344 ASP A O 1
ATOM 2629 N N . ALA A 1 345 ? -12.703 20.312 -11.117 1 96.62 345 ALA A N 1
ATOM 2630 C CA . ALA A 1 345 ? -13.266 21.438 -10.359 1 96.62 345 ALA A CA 1
ATOM 2631 C C . ALA A 1 345 ? -12.477 22.719 -10.602 1 96.62 345 ALA A C 1
ATOM 2633 O O . ALA A 1 345 ? -11.266 22.672 -10.836 1 96.62 345 ALA A O 1
ATOM 2634 N N . ASP A 1 346 ? -13.164 23.812 -10.484 1 95.81 346 ASP A N 1
ATOM 2635 C CA . ASP A 1 346 ? -12.477 25.094 -10.625 1 95.81 346 ASP A CA 1
ATOM 2636 C C . ASP A 1 346 ? -11.602 25.391 -9.414 1 95.81 346 ASP A C 1
ATOM 2638 O O . ASP A 1 346 ? -11.945 25.016 -8.289 1 95.81 346 ASP A O 1
ATOM 2642 N N . PHE A 1 347 ? -10.484 25.984 -9.648 1 94.56 347 PHE A N 1
ATOM 2643 C CA . PHE A 1 347 ? -9.609 26.531 -8.625 1 94.56 347 PHE A CA 1
ATOM 2644 C C . PHE A 1 347 ? -9.133 27.938 -9.016 1 94.56 347 PHE A C 1
ATOM 2646 O O . PHE A 1 347 ? -7.996 28.109 -9.453 1 94.56 347 PHE A O 1
ATOM 2653 N N . PRO A 1 348 ? -9.898 28.922 -8.734 1 92.81 348 PRO A N 1
ATOM 2654 C CA . PRO A 1 348 ? -9.641 30.25 -9.289 1 92.81 348 PRO A CA 1
ATOM 2655 C C . PRO A 1 348 ? -8.633 31.047 -8.461 1 92.81 348 PRO A C 1
ATOM 2657 O O . PRO A 1 348 ? -8.141 32.094 -8.922 1 92.81 348 PRO A O 1
ATOM 2660 N N . LYS A 1 349 ? -8.211 30.609 -7.363 1 90.06 349 LYS A N 1
ATOM 2661 C CA . LYS A 1 349 ? -7.344 31.359 -6.453 1 90.06 349 LYS A CA 1
ATOM 2662 C C . LYS A 1 349 ? -5.949 31.531 -7.039 1 90.06 349 LYS A C 1
ATOM 2664 O O . LYS A 1 349 ? -5.414 30.625 -7.668 1 90.06 349 LYS A O 1
ATOM 2669 N N . PRO A 1 350 ? -5.398 32.75 -6.793 1 93.19 350 PRO A N 1
ATOM 2670 C CA . PRO A 1 350 ? -4 32.938 -7.195 1 93.19 350 PRO A CA 1
ATOM 2671 C C . PRO A 1 350 ? -3.035 32.094 -6.371 1 93.19 350 PRO A C 1
ATOM 2673 O O . PRO A 1 350 ? -3.307 31.797 -5.203 1 93.19 350 PRO A O 1
ATOM 2676 N N . ASN A 1 351 ? -1.917 31.781 -7.043 1 93.19 351 ASN A N 1
ATOM 2677 C CA . ASN A 1 351 ? -0.877 31 -6.387 1 93.19 351 ASN A CA 1
ATOM 2678 C C . ASN A 1 351 ? 0.46 31.734 -6.375 1 93.19 351 ASN A C 1
ATOM 2680 O O . ASN A 1 351 ? 1.31 31.5 -7.238 1 93.19 351 ASN A O 1
ATOM 2684 N N . PRO A 1 352 ? 0.683 32.562 -5.395 1 92.12 352 PRO A N 1
ATOM 2685 C CA . PRO A 1 352 ? 1.979 33.25 -5.324 1 92.12 352 PRO A CA 1
ATOM 2686 C C . PRO A 1 352 ? 3.139 32.281 -5.098 1 92.12 352 PRO A C 1
ATOM 2688 O O . PRO A 1 352 ? 4.273 32.562 -5.492 1 92.12 352 PRO A O 1
ATOM 2691 N N . PHE A 1 353 ? 2.865 31.141 -4.516 1 93.94 353 PHE A N 1
ATOM 2692 C CA . PHE A 1 353 ? 3.791 30.047 -4.277 1 93.94 353 PHE A CA 1
ATOM 2693 C C . PHE A 1 353 ? 3.242 28.75 -4.855 1 93.94 353 PHE A C 1
ATOM 2695 O O . PHE A 1 353 ? 2.068 28.672 -5.223 1 93.94 353 PHE A O 1
ATOM 2702 N N . THR A 1 354 ? 4.227 27.797 -5 1 96.19 354 THR A N 1
ATOM 2703 C CA . THR A 1 354 ? 3.738 26.484 -5.406 1 96.19 354 THR A CA 1
ATOM 2704 C C . THR A 1 354 ? 2.719 25.938 -4.402 1 96.19 354 THR A C 1
ATOM 2706 O O . THR A 1 354 ? 2.967 25.953 -3.195 1 96.19 354 THR A O 1
ATOM 2709 N N . ARG A 1 355 ? 1.597 25.562 -4.902 1 96.81 355 ARG A N 1
ATOM 2710 C CA . ARG A 1 355 ? 0.541 25.062 -4.035 1 96.81 355 ARG A CA 1
ATOM 2711 C C . ARG A 1 355 ? 0.387 23.547 -4.191 1 96.81 355 ARG A C 1
ATOM 2713 O O . ARG A 1 355 ? 0.408 23.031 -5.309 1 96.81 355 ARG A O 1
ATOM 2720 N N . PHE A 1 356 ? 0.334 22.891 -3.129 1 97.5 356 PHE A N 1
ATOM 2721 C CA . PHE A 1 356 ? 0.014 21.484 -3.061 1 97.5 356 PHE A CA 1
ATOM 2722 C C . PHE A 1 356 ? -1.383 21.266 -2.488 1 97.5 356 PHE A C 1
ATOM 2724 O O . PHE A 1 356 ? -1.578 21.328 -1.273 1 97.5 356 PHE A O 1
ATOM 2731 N N . VAL A 1 357 ? -2.328 20.953 -3.352 1 97.06 357 VAL A N 1
ATOM 2732 C CA . VAL A 1 357 ? -3.73 20.875 -2.957 1 97.06 357 VAL A CA 1
ATOM 2733 C C . VAL A 1 357 ? -4.117 19.406 -2.721 1 97.06 357 VAL A C 1
ATOM 2735 O O . VAL A 1 357 ? -4 18.578 -3.623 1 97.06 357 VAL A O 1
ATOM 2738 N N . ARG A 1 358 ? -4.543 19.109 -1.514 1 97.44 358 ARG A N 1
ATOM 2739 C CA . ARG A 1 358 ? -5.062 17.766 -1.257 1 97.44 358 ARG A CA 1
ATOM 2740 C C . ARG A 1 358 ? -6.199 17.422 -2.213 1 97.44 358 ARG A C 1
ATOM 2742 O O . ARG A 1 358 ? -7.137 18.203 -2.375 1 97.44 358 ARG A O 1
ATOM 2749 N N . SER A 1 359 ? -6.07 16.234 -2.779 1 97.94 359 SER A N 1
ATOM 2750 C CA . SER A 1 359 ? -7.008 15.914 -3.852 1 97.94 359 SER A CA 1
ATOM 2751 C C . SER A 1 359 ? -7.199 14.406 -3.986 1 97.94 359 SER A C 1
ATOM 2753 O O . SER A 1 359 ? -6.555 13.625 -3.285 1 97.94 359 SER A O 1
ATOM 2755 N N . ARG A 1 360 ? -8.164 14.094 -4.766 1 97.75 360 ARG A N 1
ATOM 2756 C CA . ARG A 1 360 ? -8.438 12.695 -5.094 1 97.75 360 ARG A CA 1
ATOM 2757 C C . ARG A 1 360 ? -8.375 12.469 -6.602 1 97.75 360 ARG A C 1
ATOM 2759 O O . ARG A 1 360 ? -9.078 13.125 -7.367 1 97.75 360 ARG A O 1
ATOM 2766 N N . VAL A 1 361 ? -7.516 11.586 -6.984 1 97.94 361 VAL A N 1
ATOM 2767 C CA . VAL A 1 361 ? -7.406 11.164 -8.375 1 97.94 361 VAL A CA 1
ATOM 2768 C C . VAL A 1 361 ? -8.312 9.961 -8.625 1 97.94 361 VAL A C 1
ATOM 2770 O O . VAL A 1 361 ? -8.406 9.062 -7.781 1 97.94 361 VAL A O 1
ATOM 2773 N N . SER A 1 362 ? -8.977 9.938 -9.664 1 97.56 362 SER A N 1
ATOM 2774 C CA . SER A 1 362 ? -9.75 8.805 -10.172 1 97.56 362 SER A CA 1
ATOM 2775 C C . SER A 1 362 ? -9.43 8.531 -11.641 1 97.56 362 SER A C 1
ATOM 2777 O O . SER A 1 362 ? -8.789 9.352 -12.305 1 97.56 362 SER A O 1
ATOM 2779 N N . ILE A 1 363 ? -9.734 7.371 -12.094 1 97.62 363 ILE A N 1
ATOM 2780 C CA . ILE A 1 363 ? -9.516 6.992 -13.484 1 97.62 363 ILE A CA 1
ATOM 2781 C C . ILE A 1 363 ? -10.852 6.938 -14.227 1 97.62 363 ILE A C 1
ATOM 2783 O O . ILE A 1 363 ? -11.789 6.266 -13.781 1 97.62 363 ILE A O 1
ATOM 2787 N N . LYS A 1 364 ? -10.984 7.707 -15.234 1 96.19 364 LYS A N 1
ATOM 2788 C CA . LYS A 1 364 ? -12.148 7.699 -16.109 1 96.19 364 LYS A CA 1
ATOM 2789 C C . LYS A 1 364 ? -11.742 7.375 -17.547 1 96.19 364 LYS A C 1
ATOM 2791 O O . LYS A 1 364 ? -11.031 8.156 -18.188 1 96.19 364 LYS A O 1
ATOM 2796 N N . GLU A 1 365 ? -12.156 6.207 -18 1 94.38 365 GLU A N 1
ATOM 2797 C CA . GLU A 1 365 ? -11.844 5.75 -19.344 1 94.38 365 GLU A CA 1
ATOM 2798 C C . GLU A 1 365 ? -10.344 5.738 -19.594 1 94.38 365 GLU A C 1
ATOM 2800 O O . GLU A 1 365 ? -9.867 6.266 -20.609 1 94.38 365 GLU A O 1
ATOM 2805 N N . GLY A 1 366 ? -9.672 5.375 -18.625 1 96.44 366 GLY A N 1
ATOM 2806 C CA . GLY A 1 366 ? -8.234 5.184 -18.734 1 96.44 366 GLY A CA 1
ATOM 2807 C C . GLY A 1 366 ? -7.445 6.457 -18.5 1 96.44 366 GLY A C 1
ATOM 2808 O O . GLY A 1 366 ? -6.211 6.445 -18.562 1 96.44 366 GLY A O 1
ATOM 2809 N N . ARG A 1 367 ? -8.133 7.559 -18.203 1 97.5 367 ARG A N 1
ATOM 2810 C CA . ARG A 1 367 ? -7.457 8.836 -17.984 1 97.5 367 ARG A CA 1
ATOM 2811 C C . ARG A 1 367 ? -7.598 9.297 -16.547 1 97.5 367 ARG A C 1
ATOM 2813 O O . ARG A 1 367 ? -8.664 9.164 -15.945 1 97.5 367 ARG A O 1
ATOM 2820 N N . LEU A 1 368 ? -6.543 9.938 -16.062 1 98.56 368 LEU A N 1
ATOM 2821 C CA . LEU A 1 368 ? -6.562 10.445 -14.695 1 98.56 368 LEU A CA 1
ATOM 2822 C C . LEU A 1 368 ? -7.383 11.727 -14.602 1 98.56 368 LEU A C 1
ATOM 2824 O O . LEU A 1 368 ? -7.234 12.625 -15.438 1 98.56 368 LEU A O 1
ATOM 2828 N N . HIS A 1 369 ? -8.258 11.758 -13.664 1 98.69 369 HIS A N 1
ATOM 2829 C CA . HIS A 1 369 ? -9 12.945 -13.266 1 98.69 369 HIS A CA 1
ATOM 2830 C C . HIS A 1 369 ? -8.742 13.289 -11.805 1 98.69 369 HIS A C 1
ATOM 2832 O O . HIS A 1 369 ? -8.422 12.414 -11 1 98.69 369 HIS A O 1
ATOM 2838 N N . VAL A 1 370 ? -8.852 14.555 -11.484 1 98.56 370 VAL A N 1
ATOM 2839 C CA . VAL A 1 370 ? -8.531 14.922 -10.102 1 98.56 370 VAL A CA 1
ATOM 2840 C C . VAL A 1 370 ? -9.484 16.016 -9.625 1 98.56 370 VAL A C 1
ATOM 2842 O O . VAL A 1 370 ? -9.922 16.859 -10.414 1 98.56 370 VAL A O 1
ATOM 2845 N N . ILE A 1 371 ? -9.836 15.969 -8.375 1 97.88 371 ILE A N 1
ATOM 2846 C CA . ILE A 1 371 ? -10.688 16.953 -7.727 1 97.88 371 ILE A CA 1
ATOM 2847 C C . ILE A 1 371 ? -10.148 17.266 -6.328 1 97.88 371 ILE A C 1
ATOM 2849 O O . ILE A 1 371 ? -9.727 16.359 -5.609 1 97.88 371 ILE A O 1
ATOM 2853 N N . PRO A 1 372 ? -10.008 18.5 -5.895 1 96.06 372 PRO A N 1
ATOM 2854 C CA . PRO A 1 372 ? -9.625 18.812 -4.512 1 96.06 372 PRO A CA 1
ATOM 2855 C C . PRO A 1 372 ? -10.555 18.156 -3.49 1 96.06 372 PRO A C 1
ATOM 2857 O O . PRO A 1 372 ? -11.758 18.016 -3.748 1 96.06 372 PRO A O 1
ATOM 2860 N N . THR A 1 373 ? -9.859 17.703 -2.354 1 92.19 373 THR A N 1
ATOM 2861 C CA . THR A 1 373 ? -10.641 17.047 -1.315 1 92.19 373 THR A CA 1
ATOM 2862 C C . THR A 1 373 ? -11.047 18.031 -0.227 1 92.19 373 THR A C 1
ATOM 2864 O O . THR A 1 373 ? -10.203 18.484 0.551 1 92.19 373 THR A O 1
ATOM 2867 N N . GLY A 1 374 ? -12.047 18.75 -0.256 1 84.19 374 GLY A N 1
ATOM 2868 C CA . GLY A 1 374 ? -12.57 19.547 0.843 1 84.19 374 GLY A CA 1
ATOM 2869 C C . GLY A 1 374 ? -11.938 20.922 0.928 1 84.19 374 GLY A C 1
ATOM 2870 O O . GLY A 1 374 ? -11.523 21.484 -0.087 1 84.19 374 GLY A O 1
ATOM 2871 N N . LEU A 1 375 ? -11.891 21.422 2.23 1 83.88 375 LEU A N 1
ATOM 2872 C CA . LEU A 1 375 ? -11.414 22.766 2.51 1 83.88 375 LEU A CA 1
ATOM 2873 C C . LEU A 1 375 ? -9.906 22.859 2.295 1 83.88 375 LEU A C 1
ATOM 2875 O O . LEU A 1 375 ? -9.148 22.047 2.816 1 83.88 375 LEU A O 1
ATOM 2879 N N . ASP A 1 376 ? -9.5 23.781 1.44 1 85.44 376 ASP A N 1
ATOM 2880 C CA . ASP A 1 376 ? -8.078 23.969 1.146 1 85.44 376 ASP A CA 1
ATOM 2881 C C . ASP A 1 376 ? -7.441 24.953 2.117 1 85.44 376 ASP A C 1
ATOM 2883 O O . ASP A 1 376 ? -7.078 26.062 1.729 1 85.44 376 ASP A O 1
ATOM 2887 N N . LYS A 1 377 ? -7.32 24.562 3.338 1 87.38 377 LYS A N 1
ATOM 2888 C CA . LYS A 1 377 ? -6.637 25.297 4.395 1 87.38 377 LYS A CA 1
ATOM 2889 C C . LYS A 1 377 ? -5.594 24.438 5.09 1 87.38 377 LYS A C 1
ATOM 2891 O O . LYS A 1 377 ? -5.762 23.219 5.199 1 87.38 377 LYS A O 1
ATOM 2896 N N . SER A 1 378 ? -4.562 25.062 5.555 1 83.06 378 SER A N 1
ATOM 2897 C CA . SER A 1 378 ? -3.43 24.344 6.133 1 83.06 378 SER A CA 1
ATOM 2898 C C . SER A 1 378 ? -3.84 23.594 7.391 1 83.06 378 SER A C 1
ATOM 2900 O O . SER A 1 378 ? -3.238 22.562 7.73 1 83.06 378 SER A O 1
ATOM 2902 N N . GLY A 1 379 ? -4.844 24.094 8.039 1 85.38 379 GLY A N 1
ATOM 2903 C CA . GLY A 1 379 ? -5.262 23.484 9.297 1 85.38 379 GLY A CA 1
ATOM 2904 C C . GLY A 1 379 ? -6.32 22.406 9.117 1 85.38 379 GLY A C 1
ATOM 2905 O O . GLY A 1 379 ? -6.691 21.734 10.078 1 85.38 379 GLY A O 1
ATOM 2906 N N . SER A 1 380 ? -6.719 22.188 7.902 1 88.06 380 SER A N 1
ATOM 2907 C CA . SER A 1 380 ? -7.777 21.219 7.656 1 88.06 380 SER A CA 1
ATOM 2908 C C . SER A 1 380 ? -7.262 19.797 7.809 1 88.06 380 SER A C 1
ATOM 2910 O O . SER A 1 380 ? -6.203 19.453 7.285 1 88.06 380 SER A O 1
ATOM 2912 N N . VAL A 1 381 ? -8 18.984 8.523 1 91.5 381 VAL A N 1
ATOM 2913 C CA . VAL A 1 381 ? -7.598 17.609 8.758 1 91.5 381 VAL A CA 1
ATOM 2914 C C . VAL A 1 381 ? -8.523 16.656 7.996 1 91.5 381 VAL A C 1
ATOM 2916 O O . VAL A 1 381 ? -8.109 15.57 7.59 1 91.5 381 VAL A O 1
ATOM 2919 N N . THR A 1 382 ? -9.711 17.062 7.707 1 91.94 382 THR A N 1
ATOM 2920 C CA . THR A 1 382 ? -10.719 16.172 7.129 1 91.94 382 THR A CA 1
ATOM 2921 C C . THR A 1 382 ? -10.359 15.828 5.684 1 91.94 382 THR A C 1
ATOM 2923 O O . THR A 1 382 ? -10.648 14.727 5.219 1 91.94 382 THR A O 1
ATOM 2926 N N . SER A 1 383 ? -9.727 16.75 5.012 1 92.06 383 SER A N 1
ATOM 2927 C CA . SER A 1 383 ? -9.406 16.547 3.604 1 92.06 383 SER A CA 1
ATOM 2928 C C . SER A 1 383 ? -8.344 15.461 3.432 1 92.06 383 SER A C 1
ATOM 2930 O O . SER A 1 383 ? -8.188 14.898 2.342 1 92.06 383 SER A O 1
ATOM 2932 N N . LEU A 1 384 ? -7.609 15.156 4.453 1 93.94 384 LEU A N 1
ATOM 2933 C CA . LEU A 1 384 ? -6.48 14.234 4.379 1 93.94 384 LEU A CA 1
ATOM 2934 C C . LEU A 1 384 ? -6.961 12.789 4.262 1 93.94 384 LEU A C 1
ATOM 2936 O O . LEU A 1 384 ? -6.305 11.961 3.621 1 93.94 384 LEU A O 1
ATOM 2940 N N . SER A 1 385 ? -8.117 12.484 4.844 1 93.25 385 SER A N 1
ATOM 2941 C CA . SER A 1 385 ? -8.602 11.109 4.875 1 93.25 385 SER A CA 1
ATOM 2942 C C . SER A 1 385 ? -9.016 10.641 3.486 1 93.25 385 SER A C 1
ATOM 2944 O O . SER A 1 385 ? -8.859 9.461 3.154 1 93.25 385 SER A O 1
ATOM 2946 N N . ASP A 1 386 ? -9.391 11.555 2.643 1 93 386 ASP A N 1
ATOM 2947 C CA . ASP A 1 386 ? -9.898 11.164 1.33 1 93 386 ASP A CA 1
ATOM 2948 C C . ASP A 1 386 ? -8.852 11.398 0.245 1 93 386 ASP A C 1
ATOM 2950 O O . ASP A 1 386 ? -9.016 10.953 -0.892 1 93 386 ASP A O 1
ATOM 2954 N N . ALA A 1 387 ? -7.812 12.07 0.614 1 96.5 387 ALA A N 1
ATOM 2955 C CA . ALA A 1 387 ? -6.812 12.445 -0.385 1 96.5 387 ALA A CA 1
ATOM 2956 C C . ALA A 1 387 ? -5.957 11.242 -0.778 1 96.5 387 ALA A C 1
ATOM 2958 O O . ALA A 1 387 ? -5.555 10.453 0.078 1 96.5 387 ALA A O 1
ATOM 2959 N N . ASN A 1 388 ? -5.754 11.086 -2.104 1 97.69 388 ASN A N 1
ATOM 2960 C CA . ASN A 1 388 ? -4.797 10.102 -2.6 1 97.69 388 ASN A CA 1
ATOM 2961 C C . ASN A 1 388 ? -3.791 10.734 -3.559 1 97.69 388 ASN A C 1
ATOM 2963 O O . ASN A 1 388 ? -3.023 10.031 -4.215 1 97.69 388 ASN A O 1
ATOM 2967 N N . ALA A 1 389 ? -3.859 12.07 -3.611 1 98.38 389 ALA A N 1
ATOM 2968 C CA . ALA A 1 389 ? -2.934 12.836 -4.441 1 98.38 389 ALA A CA 1
ATOM 2969 C C . ALA A 1 389 ? -2.832 14.281 -3.961 1 98.38 389 ALA A C 1
ATOM 2971 O O . ALA A 1 389 ? -3.607 14.711 -3.104 1 98.38 389 ALA A O 1
ATOM 2972 N N . LEU A 1 390 ? -1.827 14.984 -4.465 1 98.5 390 LEU A N 1
ATOM 2973 C CA . LEU A 1 390 ? -1.681 16.438 -4.348 1 98.5 390 LEU A CA 1
ATOM 2974 C C . LEU A 1 390 ? -1.654 17.094 -5.727 1 98.5 390 LEU A C 1
ATOM 2976 O O . LEU A 1 390 ? -0.801 16.766 -6.555 1 98.5 390 LEU A O 1
ATOM 2980 N N . ILE A 1 391 ? -2.564 17.984 -6.004 1 98.19 391 ILE A N 1
ATOM 2981 C CA . ILE A 1 391 ? -2.43 18.828 -7.188 1 98.19 391 ILE A CA 1
ATOM 2982 C C . ILE A 1 391 ? -1.269 19.812 -7 1 98.19 391 ILE A C 1
ATOM 2984 O O . ILE A 1 391 ? -1.111 20.391 -5.926 1 98.19 391 ILE A O 1
ATOM 2988 N N . VAL A 1 392 ? -0.455 19.953 -7.98 1 98.12 392 VAL A N 1
ATOM 2989 C CA . VAL A 1 392 ? 0.652 20.891 -7.945 1 98.12 392 VAL A CA 1
ATOM 2990 C C . VAL A 1 392 ? 0.326 22.109 -8.82 1 98.12 392 VAL A C 1
ATOM 2992 O O . VAL A 1 392 ? 0.263 22 -10.047 1 98.12 392 VAL A O 1
ATOM 2995 N N . LEU A 1 393 ? 0.11 23.203 -8.227 1 97.19 393 LEU A N 1
ATOM 2996 C CA . LEU A 1 393 ? -0.12 24.469 -8.93 1 97.19 393 LEU A CA 1
ATOM 2997 C C . LEU A 1 393 ? 1.095 25.375 -8.812 1 97.19 393 LEU A C 1
ATOM 2999 O O . LEU A 1 393 ? 1.422 25.859 -7.723 1 97.19 393 LEU A O 1
ATOM 3003 N N . PRO A 1 394 ? 1.745 25.672 -9.906 1 95.44 394 PRO A N 1
ATOM 3004 C CA . PRO A 1 394 ? 2.996 26.438 -9.852 1 95.44 394 PRO A CA 1
ATOM 3005 C C . PRO A 1 394 ? 2.801 27.859 -9.344 1 95.44 394 PRO A C 1
ATOM 3007 O O . PRO A 1 394 ? 1.753 28.469 -9.586 1 95.44 394 PRO A O 1
ATOM 3010 N N . GLY A 1 395 ? 3.816 28.312 -8.633 1 93.81 395 GLY A N 1
ATOM 3011 C CA . GLY A 1 395 ? 3.811 29.719 -8.234 1 93.81 395 GLY A CA 1
ATOM 3012 C C . GLY A 1 395 ? 3.707 30.672 -9.406 1 93.81 395 GLY A C 1
ATOM 3013 O O . GLY A 1 395 ? 4.309 30.438 -10.453 1 93.81 395 GLY A O 1
ATOM 3014 N N . GLY A 1 396 ? 2.91 31.734 -9.195 1 93.12 396 GLY A N 1
ATOM 3015 C CA . GLY A 1 396 ? 2.756 32.75 -10.234 1 93.12 396 GLY A CA 1
ATOM 3016 C C . GLY A 1 396 ? 1.578 32.469 -11.148 1 93.12 396 GLY A C 1
ATOM 3017 O O . GLY A 1 396 ? 1.362 33.219 -12.117 1 93.12 396 GLY A O 1
ATOM 3018 N N . THR A 1 397 ? 0.84 31.422 -10.82 1 91.62 397 THR A N 1
ATOM 3019 C CA . THR A 1 397 ? -0.292 31.062 -11.672 1 91.62 397 THR A CA 1
ATOM 3020 C C . THR A 1 397 ? -1.608 31.453 -11 1 91.62 397 THR A C 1
ATOM 3022 O O . THR A 1 397 ? -1.638 31.781 -9.812 1 91.62 397 THR A O 1
ATOM 3025 N N . ARG A 1 398 ? -2.662 31.594 -11.797 1 86.69 398 ARG A N 1
ATOM 3026 C CA . ARG A 1 398 ? -4.031 31.734 -11.312 1 86.69 398 ARG A CA 1
ATOM 3027 C C . ARG A 1 398 ? -5.031 31.172 -12.32 1 86.69 398 ARG A C 1
ATOM 3029 O O . ARG A 1 398 ? -4.68 30.938 -13.477 1 86.69 398 ARG A O 1
ATOM 3036 N N . GLY A 1 399 ? -6.188 30.859 -11.727 1 86 399 GLY A N 1
ATOM 3037 C CA . GLY A 1 399 ? -7.324 30.641 -12.602 1 86 399 GLY A CA 1
ATOM 3038 C C . GLY A 1 399 ? -7.324 29.266 -13.242 1 86 399 GLY A C 1
ATOM 3039 O O . GLY A 1 399 ? -7.594 29.141 -14.445 1 86 399 GLY A O 1
ATOM 3040 N N . PHE A 1 400 ? -7.109 28.203 -12.516 1 95.62 400 PHE A N 1
ATOM 3041 C CA . PHE A 1 400 ? -7.32 26.875 -13.07 1 95.62 400 PHE A CA 1
ATOM 3042 C C . PHE A 1 400 ? -8.805 26.531 -13.117 1 95.62 400 PHE A C 1
ATOM 3044 O O . PHE A 1 400 ? -9.555 26.844 -12.18 1 95.62 400 PHE A O 1
ATOM 3051 N N . THR A 1 401 ? -9.25 25.969 -14.234 1 97 401 THR A N 1
ATOM 3052 C CA . THR A 1 401 ? -10.672 25.672 -14.406 1 97 401 THR A CA 1
ATOM 3053 C C . THR A 1 401 ? -10.867 24.203 -14.805 1 97 401 THR A C 1
ATOM 3055 O O . THR A 1 401 ? -9.938 23.547 -15.273 1 97 401 THR A O 1
ATOM 3058 N N . THR A 1 402 ? -12.047 23.766 -14.625 1 97.5 402 THR A N 1
ATOM 3059 C CA . THR A 1 402 ? -12.445 22.422 -14.984 1 97.5 402 THR A CA 1
ATOM 3060 C C . THR A 1 402 ? -12.047 22.094 -16.422 1 97.5 402 THR A C 1
ATOM 3062 O O . THR A 1 402 ? -12.227 22.922 -17.312 1 97.5 402 THR A O 1
ATOM 3065 N N . GLY A 1 403 ? -11.469 20.938 -16.609 1 97.44 403 GLY A N 1
ATOM 3066 C CA . GLY A 1 403 ? -11.094 20.484 -17.938 1 97.44 403 GLY A CA 1
ATOM 3067 C C . GLY A 1 403 ? -9.617 20.688 -18.234 1 97.44 403 GLY A C 1
ATOM 3068 O O . GLY A 1 403 ? -9.07 20.062 -19.141 1 97.44 403 GLY A O 1
ATOM 3069 N N . MET A 1 404 ? -8.977 21.531 -17.484 1 97.25 404 MET A N 1
ATOM 3070 C CA . MET A 1 404 ? -7.555 21.781 -17.688 1 97.25 404 MET A CA 1
ATOM 3071 C C . MET A 1 404 ? -6.719 20.594 -17.219 1 97.25 404 MET A C 1
ATOM 3073 O O . MET A 1 404 ? -7.117 19.891 -16.297 1 97.25 404 MET A O 1
ATOM 3077 N N . ASP A 1 405 ? -5.52 20.453 -17.828 1 97.06 405 ASP A N 1
ATOM 3078 C CA . ASP A 1 405 ? -4.527 19.5 -17.328 1 97.06 405 ASP A CA 1
ATOM 3079 C C . ASP A 1 405 ? -3.689 20.109 -16.203 1 97.06 405 ASP A C 1
ATOM 3081 O O . ASP A 1 405 ? -3.203 21.234 -16.344 1 97.06 405 ASP A O 1
ATOM 3085 N N . VAL A 1 406 ? -3.602 19.391 -15.164 1 97.94 406 VAL A N 1
ATOM 3086 C CA . VAL A 1 406 ? -2.766 19.812 -14.047 1 97.94 406 VAL A CA 1
ATOM 3087 C C . VAL A 1 406 ? -1.807 18.688 -13.656 1 97.94 406 VAL A C 1
ATOM 3089 O O . VAL A 1 406 ? -2.014 17.531 -14.031 1 97.94 406 VAL A O 1
ATOM 3092 N N . GLU A 1 407 ? -0.744 19.062 -12.992 1 97.94 407 GLU A N 1
ATOM 3093 C CA . GLU A 1 407 ? 0.17 18.062 -12.438 1 97.94 407 GLU A CA 1
ATOM 3094 C C . GLU A 1 407 ? -0.31 17.578 -11.07 1 97.94 407 GLU A C 1
ATOM 3096 O O . GLU A 1 407 ? -0.867 18.344 -10.289 1 97.94 407 GLU A O 1
ATOM 3101 N N . VAL A 1 408 ? -0.134 16.266 -10.844 1 98.56 408 VAL A N 1
ATOM 3102 C CA . VAL A 1 408 ? -0.51 15.68 -9.562 1 98.56 408 VAL A CA 1
ATOM 3103 C C . VAL A 1 408 ? 0.639 14.82 -9.031 1 98.56 408 VAL A C 1
ATOM 3105 O O . VAL A 1 408 ? 1.403 14.242 -9.812 1 98.56 408 VAL A O 1
ATOM 3108 N N . LEU A 1 409 ? 0.836 14.781 -7.766 1 98.75 409 LEU A N 1
ATOM 3109 C CA . LEU A 1 409 ? 1.681 13.836 -7.047 1 98.75 409 LEU A CA 1
ATOM 3110 C C . LEU A 1 409 ? 0.84 12.734 -6.402 1 98.75 409 LEU A C 1
ATOM 3112 O O . LEU A 1 409 ? -0.027 13.023 -5.574 1 98.75 409 LEU A O 1
ATOM 3116 N N . LEU A 1 410 ? 1.086 11.523 -6.82 1 98.5 410 LEU A N 1
ATOM 3117 C CA . LEU A 1 410 ? 0.319 10.398 -6.293 1 98.5 410 LEU A CA 1
ATOM 3118 C C . LEU A 1 410 ? 0.868 9.945 -4.945 1 98.5 410 LEU A C 1
ATOM 3120 O O . LEU A 1 410 ? 2.064 9.688 -4.812 1 98.5 410 LEU A O 1
ATOM 3124 N N . LEU A 1 411 ? 0.003 9.828 -3.963 1 98.12 411 LEU A N 1
ATOM 3125 C CA . LEU A 1 411 ? 0.426 9.492 -2.607 1 98.12 411 LEU A CA 1
ATOM 3126 C C . LEU A 1 411 ? 0.675 7.996 -2.467 1 98.12 411 LEU A C 1
ATOM 3128 O O . LEU A 1 411 ? 1.359 7.562 -1.539 1 98.12 411 LEU A O 1
ATOM 3132 N N . ASP A 1 412 ? 0.054 7.176 -3.385 1 95.38 412 ASP A N 1
ATOM 3133 C CA . ASP A 1 412 ? 0.242 5.727 -3.4 1 95.38 412 ASP A CA 1
ATOM 3134 C C . ASP A 1 412 ? 0.703 5.246 -4.773 1 95.38 412 ASP A C 1
ATOM 3136 O O . ASP A 1 412 ? 0.193 4.254 -5.293 1 95.38 412 ASP A O 1
ATOM 3140 N N . GLY A 1 413 ? 1.612 5.98 -5.375 1 95.5 413 GLY A N 1
ATOM 3141 C CA . GLY A 1 413 ? 2.15 5.609 -6.676 1 95.5 413 GLY A CA 1
ATOM 3142 C C . GLY A 1 413 ? 3.506 4.934 -6.59 1 95.5 413 GLY A C 1
ATOM 3143 O O . GLY A 1 413 ? 3.957 4.574 -5.504 1 95.5 413 GLY A O 1
ATOM 3144 N N . GLU A 1 414 ? 4.145 4.707 -7.758 1 95.31 414 GLU A N 1
ATOM 3145 C CA . GLU A 1 414 ? 5.414 3.998 -7.848 1 95.31 414 GLU A CA 1
ATOM 3146 C C . GLU A 1 414 ? 6.586 4.914 -7.512 1 95.31 414 GLU A C 1
ATOM 3148 O O . GLU A 1 414 ? 7.719 4.457 -7.355 1 95.31 414 GLU A O 1
ATOM 3153 N N . GLY A 1 415 ? 6.344 6.203 -7.418 1 97.5 415 GLY A N 1
ATOM 3154 C CA . GLY A 1 415 ? 7.402 7.164 -7.148 1 97.5 415 GLY A CA 1
ATOM 3155 C C . GLY A 1 415 ? 8.023 7.734 -8.406 1 97.5 415 GLY A C 1
ATOM 3156 O O . GLY A 1 415 ? 7.52 7.516 -9.508 1 97.5 415 GLY A O 1
ATOM 3157 N N . SER A 1 416 ? 8.969 8.602 -8.227 1 97.88 416 SER A N 1
ATOM 3158 C CA . SER A 1 416 ? 9.734 9.195 -9.32 1 97.88 416 SER A CA 1
ATOM 3159 C C . SER A 1 416 ? 11.164 9.508 -8.883 1 97.88 416 SER A C 1
ATOM 3161 O O . SER A 1 416 ? 11.461 9.555 -7.691 1 97.88 416 SER A O 1
ATOM 3163 N N . LYS A 1 417 ? 12.016 9.617 -9.852 1 97.12 417 LYS A N 1
ATOM 3164 C CA . LYS A 1 417 ? 13.406 9.953 -9.57 1 97.12 417 LYS A CA 1
ATOM 3165 C C . LYS A 1 417 ? 13.531 11.406 -9.102 1 97.12 417 LYS A C 1
ATOM 3167 O O . LYS A 1 417 ? 14.273 11.695 -8.164 1 97.12 417 LYS A O 1
ATOM 3172 N N . TRP A 1 418 ? 12.766 12.352 -9.75 1 97.56 418 TRP A N 1
ATOM 3173 C CA . TRP A 1 418 ? 12.82 13.781 -9.477 1 97.56 418 TRP A CA 1
ATOM 3174 C C . TRP A 1 418 ? 11.609 14.5 -10.062 1 97.56 418 TRP A C 1
ATOM 3176 O O . TRP A 1 418 ? 11.57 14.773 -11.266 1 97.56 418 TRP A O 1
ATOM 3186 N N . PRO A 1 419 ? 10.664 14.914 -9.242 1 95.94 419 PRO A N 1
ATOM 3187 C CA . PRO A 1 419 ? 9.438 15.492 -9.789 1 95.94 419 PRO A CA 1
ATOM 3188 C C . PRO A 1 419 ? 9.492 17.016 -9.875 1 95.94 419 PRO A C 1
ATOM 3190 O O . PRO A 1 419 ? 8.492 17.656 -10.195 1 95.94 419 PRO A O 1
ATOM 3193 N N . TRP A 1 420 ? 10.633 17.672 -9.562 1 92.19 420 TRP A N 1
ATOM 3194 C CA . TRP A 1 420 ? 10.672 19.125 -9.398 1 92.19 420 TRP A CA 1
ATOM 3195 C C . TRP A 1 420 ? 11.305 19.797 -10.609 1 92.19 420 TRP A C 1
ATOM 3197 O O . TRP A 1 420 ? 11.82 20.906 -10.516 1 92.19 420 TRP A O 1
ATOM 3207 N N . GLU A 1 421 ? 11.188 19.219 -11.836 1 79.19 421 GLU A N 1
ATOM 3208 C CA . GLU A 1 421 ? 11.727 19.875 -13.023 1 79.19 421 GLU A CA 1
ATOM 3209 C C . GLU A 1 421 ? 10.883 21.078 -13.414 1 79.19 421 GLU A C 1
ATOM 3211 O O . GLU A 1 421 ? 9.688 21.125 -13.125 1 79.19 421 GLU A O 1
ATOM 3216 N N . MET B 1 1 ? -11.688 -42.906 -15.484 1 35.62 1 MET B N 1
ATOM 3217 C CA . MET B 1 1 ? -12.344 -42 -16.422 1 35.62 1 MET B CA 1
ATOM 3218 C C . MET B 1 1 ? -12.164 -40.562 -15.992 1 35.62 1 MET B C 1
ATOM 3220 O O . MET B 1 1 ? -12.273 -40.219 -14.812 1 35.62 1 MET B O 1
ATOM 3224 N N . VAL B 1 2 ? -11.406 -39.844 -16.828 1 49.06 2 VAL B N 1
ATOM 3225 C CA . VAL B 1 2 ? -11.125 -38.438 -16.5 1 49.06 2 VAL B CA 1
ATOM 3226 C C . VAL B 1 2 ? -12.445 -37.656 -16.344 1 49.06 2 VAL B C 1
ATOM 3228 O O . VAL B 1 2 ? -13.289 -37.688 -17.234 1 49.06 2 VAL B O 1
ATOM 3231 N N . GLU B 1 3 ? -12.961 -37.562 -15.07 1 55.16 3 GLU B N 1
ATOM 3232 C CA . GLU B 1 3 ? -14.156 -36.75 -14.836 1 55.16 3 GLU B CA 1
ATOM 3233 C C . GLU B 1 3 ? -14.125 -35.469 -15.656 1 55.16 3 GLU B C 1
ATOM 3235 O O . GLU B 1 3 ? -13.102 -34.781 -15.695 1 55.16 3 GLU B O 1
ATOM 3240 N N . ARG B 1 4 ? -15.094 -35.406 -16.703 1 66 4 ARG B N 1
ATOM 3241 C CA . ARG B 1 4 ? -15.219 -34.219 -17.547 1 66 4 ARG B CA 1
ATOM 3242 C C . ARG B 1 4 ? -15.797 -33.062 -16.75 1 66 4 ARG B C 1
ATOM 3244 O O . ARG B 1 4 ? -16.938 -33.125 -16.297 1 66 4 ARG B O 1
ATOM 3251 N N . ARG B 1 5 ? -14.922 -32.094 -16.328 1 80.81 5 ARG B N 1
ATOM 3252 C CA . ARG B 1 5 ? -15.328 -30.875 -15.617 1 80.81 5 ARG B CA 1
ATOM 3253 C C . ARG B 1 5 ? -15.867 -29.828 -16.578 1 80.81 5 ARG B C 1
ATOM 3255 O O . ARG B 1 5 ? -15.344 -29.656 -17.672 1 80.81 5 ARG B O 1
ATOM 3262 N N . LYS B 1 6 ? -17.031 -29.312 -16.266 1 87.19 6 LYS B N 1
ATOM 3263 C CA . LYS B 1 6 ? -17.594 -28.203 -17.031 1 87.19 6 LYS B CA 1
ATOM 3264 C C . LYS B 1 6 ? -17.156 -26.859 -16.453 1 87.19 6 LYS B C 1
ATOM 3266 O O . LYS B 1 6 ? -17.469 -26.547 -15.305 1 87.19 6 LYS B O 1
ATOM 3271 N N . PRO B 1 7 ? -16.438 -26.125 -17.234 1 94.19 7 PRO B N 1
ATOM 3272 C CA . PRO B 1 7 ? -15.984 -24.844 -16.734 1 94.19 7 PRO B CA 1
ATOM 3273 C C . PRO B 1 7 ? -17.125 -23.844 -16.547 1 94.19 7 PRO B C 1
ATOM 3275 O O . PRO B 1 7 ? -18.062 -23.812 -17.359 1 94.19 7 PRO B O 1
ATOM 3278 N N . ILE B 1 8 ? -17.094 -23.094 -15.5 1 96.69 8 ILE B N 1
ATOM 3279 C CA . ILE B 1 8 ? -18.047 -22.016 -15.305 1 96.69 8 ILE B CA 1
ATOM 3280 C C . ILE B 1 8 ? -17.359 -20.672 -15.562 1 96.69 8 ILE B C 1
ATOM 3282 O O . ILE B 1 8 ? -16.125 -20.594 -15.57 1 96.69 8 ILE B O 1
ATOM 3286 N N . ALA B 1 9 ? -18.156 -19.641 -15.789 1 96.56 9 ALA B N 1
ATOM 3287 C CA . ALA B 1 9 ? -17.625 -18.312 -16.047 1 96.56 9 ALA B CA 1
ATOM 3288 C C . ALA B 1 9 ? -16.984 -17.719 -14.789 1 96.56 9 ALA B C 1
ATOM 3290 O O . ALA B 1 9 ? -17.391 -18.031 -13.672 1 96.56 9 ALA B O 1
ATOM 3291 N N . VAL B 1 10 ? -16.062 -16.875 -14.969 1 97.88 10 VAL B N 1
ATOM 3292 C CA . VAL B 1 10 ? -15.367 -16.234 -13.859 1 97.88 10 VAL B CA 1
ATOM 3293 C C . VAL B 1 10 ? -16.375 -15.523 -12.961 1 97.88 10 VAL B C 1
ATOM 3295 O O . VAL B 1 10 ? -16.344 -15.664 -11.742 1 97.88 10 VAL B O 1
ATOM 3298 N N . SER B 1 11 ? -17.312 -14.742 -13.594 1 97.81 11 SER B N 1
ATOM 3299 C CA . SER B 1 11 ? -18.328 -14 -12.859 1 97.81 11 SER B CA 1
ATOM 3300 C C . SER B 1 11 ? -19.172 -14.922 -11.992 1 97.81 11 SER B C 1
ATOM 3302 O O . SER B 1 11 ? -19.484 -14.602 -10.844 1 97.81 11 SER B O 1
ATOM 3304 N N . GLU B 1 12 ? -19.5 -16.062 -12.508 1 98 12 GLU B N 1
ATOM 3305 C CA . GLU B 1 12 ? -20.297 -17.031 -11.766 1 98 12 GLU B CA 1
ATOM 3306 C C . GLU B 1 12 ? -19.516 -17.609 -10.594 1 98 12 GLU B C 1
ATOM 3308 O O . GLU B 1 12 ? -20.047 -17.75 -9.492 1 98 12 GLU B O 1
ATOM 3313 N N . ALA B 1 13 ? -18.281 -17.953 -10.836 1 98.5 13 ALA B N 1
ATOM 3314 C CA . ALA B 1 13 ? -17.422 -18.5 -9.781 1 98.5 13 ALA B CA 1
ATOM 3315 C C . ALA B 1 13 ? -17.297 -17.516 -8.625 1 98.5 13 ALA B C 1
ATOM 3317 O O . ALA B 1 13 ? -17.453 -17.875 -7.461 1 98.5 13 ALA B O 1
ATOM 3318 N N . VAL B 1 14 ? -17.078 -16.234 -8.93 1 98.62 14 VAL B N 1
ATOM 3319 C CA . VAL B 1 14 ? -16.922 -15.203 -7.902 1 98.62 14 VAL B CA 1
ATOM 3320 C C . VAL B 1 14 ? -18.234 -15.031 -7.145 1 98.62 14 VAL B C 1
ATOM 3322 O O . VAL B 1 14 ? -18.234 -14.906 -5.918 1 98.62 14 VAL B O 1
ATOM 3325 N N . THR B 1 15 ? -19.344 -15.039 -7.875 1 98.44 15 THR B N 1
ATOM 3326 C CA . THR B 1 15 ? -20.656 -14.914 -7.262 1 98.44 15 THR B CA 1
ATOM 3327 C C . THR B 1 15 ? -20.891 -16.016 -6.238 1 98.44 15 THR B C 1
ATOM 3329 O O . THR B 1 15 ? -21.375 -15.766 -5.133 1 98.44 15 THR B O 1
ATOM 3332 N N . ARG B 1 16 ? -20.5 -17.234 -6.605 1 98.5 16 ARG B N 1
ATOM 3333 C CA . ARG B 1 16 ? -20.688 -18.375 -5.707 1 98.5 16 ARG B CA 1
ATOM 3334 C C . ARG B 1 16 ? -19.859 -18.203 -4.438 1 98.5 16 ARG B C 1
ATOM 3336 O O . ARG B 1 16 ? -20.344 -18.5 -3.34 1 98.5 16 ARG B O 1
ATOM 3343 N N . VAL B 1 17 ? -18.656 -17.75 -4.559 1 98.56 17 VAL B N 1
ATOM 3344 C CA . VAL B 1 17 ? -17.781 -17.547 -3.414 1 98.56 17 VAL B CA 1
ATOM 3345 C C . VAL B 1 17 ? -18.359 -16.453 -2.514 1 98.56 17 VAL B C 1
ATOM 3347 O O . VAL B 1 17 ? -18.422 -16.609 -1.293 1 98.56 17 VAL B O 1
ATOM 3350 N N . MET B 1 18 ? -18.859 -15.359 -3.115 1 98.12 18 MET B N 1
ATOM 3351 C CA . MET B 1 18 ? -19.266 -14.164 -2.393 1 98.12 18 MET B CA 1
ATOM 3352 C C . MET B 1 18 ? -20.578 -14.406 -1.636 1 98.12 18 MET B C 1
ATOM 3354 O O . MET B 1 18 ? -20.953 -13.617 -0.777 1 98.12 18 MET B O 1
ATOM 3358 N N . LYS B 1 19 ? -21.234 -15.523 -1.878 1 97.94 19 LYS B N 1
ATOM 3359 C CA . LYS B 1 19 ? -22.422 -15.906 -1.117 1 97.94 19 LYS B CA 1
ATOM 3360 C C . LYS B 1 19 ? -22.062 -16.25 0.324 1 97.94 19 LYS B C 1
ATOM 3362 O O . LYS B 1 19 ? -22.938 -16.312 1.192 1 97.94 19 L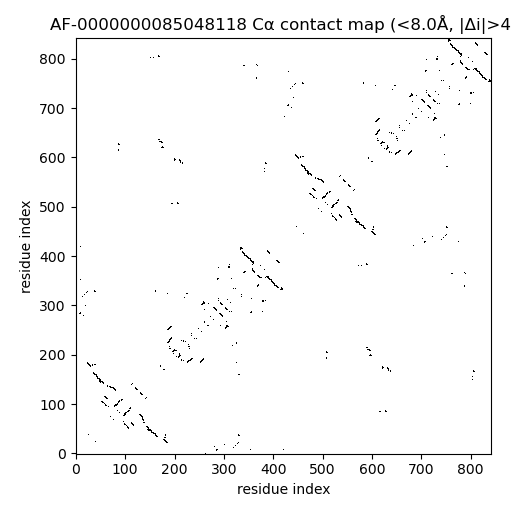YS B O 1
ATOM 3367 N N . TYR B 1 20 ? -20.797 -16.422 0.607 1 97.94 20 TYR B N 1
ATOM 3368 C CA . TYR B 1 20 ? -20.375 -16.906 1.915 1 97.94 20 TYR B CA 1
ATOM 3369 C C . TYR B 1 20 ? -19.75 -15.773 2.73 1 97.94 20 TYR B C 1
ATOM 3371 O O . TYR B 1 20 ? -19.031 -16.031 3.707 1 97.94 20 TYR B O 1
ATOM 3379 N N . ILE B 1 21 ? -19.984 -14.531 2.367 1 96.94 21 ILE B N 1
ATOM 3380 C CA . ILE B 1 21 ? -19.453 -13.391 3.098 1 96.94 21 ILE B CA 1
ATOM 3381 C C . ILE B 1 21 ? -19.938 -13.422 4.543 1 96.94 21 ILE B C 1
ATOM 3383 O O . ILE B 1 21 ? -21.125 -13.641 4.797 1 96.94 21 ILE B O 1
ATOM 3387 N N . LYS B 1 22 ? -19.016 -13.289 5.418 1 95.12 22 LYS B N 1
ATOM 3388 C CA . LYS B 1 22 ? -19.312 -13.109 6.84 1 95.12 22 LYS B CA 1
ATOM 3389 C C . LYS B 1 22 ? -18.562 -11.906 7.402 1 95.12 22 LYS B C 1
ATOM 3391 O O . LYS B 1 22 ? -17.359 -11.727 7.133 1 95.12 22 LYS B O 1
ATOM 3396 N N . GLU B 1 23 ? -19.281 -11.148 8.094 1 95.69 23 GLU B N 1
ATOM 3397 C CA . GLU B 1 23 ? -18.609 -10 8.711 1 95.69 23 GLU B CA 1
ATOM 3398 C C . GLU B 1 23 ? -17.578 -10.453 9.742 1 95.69 23 GLU B C 1
ATOM 3400 O O . GLU B 1 23 ? -17.844 -11.375 10.516 1 95.69 23 GLU B O 1
ATOM 3405 N N . GLY B 1 24 ? -16.516 -9.82 9.719 1 97.06 24 GLY B N 1
ATOM 3406 C CA . GLY B 1 24 ? -15.414 -10.172 10.617 1 97.06 24 GLY B CA 1
ATOM 3407 C C . GLY B 1 24 ? -15.688 -9.797 12.062 1 97.06 24 GLY B C 1
ATOM 3408 O O . GLY B 1 24 ? -16.641 -9.07 12.352 1 97.06 24 GLY B O 1
ATOM 3409 N N . ARG B 1 25 ? -14.875 -10.312 12.977 1 97.69 25 ARG B N 1
ATOM 3410 C CA . ARG B 1 25 ? -14.922 -9.953 14.391 1 97.69 25 ARG B CA 1
ATOM 3411 C C . ARG B 1 25 ? -14.25 -8.609 14.641 1 97.69 25 ARG B C 1
ATOM 3413 O O . ARG B 1 25 ? -13.32 -8.234 13.922 1 97.69 25 ARG B O 1
ATOM 3420 N N . VAL B 1 26 ? -14.734 -7.93 15.609 1 98.44 26 VAL B N 1
ATOM 3421 C CA . VAL B 1 26 ? -14.25 -6.59 15.93 1 98.44 26 VAL B CA 1
ATOM 3422 C C . VAL B 1 26 ? -13.406 -6.633 17.203 1 98.44 26 VAL B C 1
ATOM 3424 O O . VAL B 1 26 ? -13.711 -7.383 18.125 1 98.44 26 VAL B O 1
ATOM 3427 N N . LYS B 1 27 ? -12.344 -5.887 17.203 1 98.5 27 LYS B N 1
ATOM 3428 C CA . LYS B 1 27 ? -11.555 -5.691 18.406 1 98.5 27 LYS B CA 1
ATOM 3429 C C . LYS B 1 27 ? -11.109 -4.238 18.547 1 98.5 27 LYS B C 1
ATOM 3431 O O . LYS B 1 27 ? -11.125 -3.486 17.578 1 98.5 27 LYS B O 1
ATOM 3436 N N . MET B 1 28 ? -10.812 -3.844 19.781 1 98.69 28 MET B N 1
ATOM 3437 C CA . MET B 1 28 ? -10.242 -2.527 20.062 1 98.69 28 MET B CA 1
ATOM 3438 C C . MET B 1 28 ? -8.727 -2.596 20.156 1 98.69 28 MET B C 1
ATOM 3440 O O . MET B 1 28 ? -8.18 -3.453 20.844 1 98.69 28 MET B O 1
ATOM 3444 N N . ILE B 1 29 ? -8.094 -1.733 19.422 1 98.69 29 ILE B N 1
ATOM 3445 C CA . ILE B 1 29 ? -6.641 -1.696 19.531 1 98.69 29 ILE B CA 1
ATOM 3446 C C . ILE B 1 29 ? -6.172 -0.254 19.703 1 98.69 29 ILE B C 1
ATOM 3448 O O . ILE B 1 29 ? -6.922 0.688 19.438 1 98.69 29 ILE B O 1
ATOM 3452 N N . SER B 1 30 ? -4.934 -0.131 20.219 1 98.75 30 SER B N 1
ATOM 3453 C CA . SER B 1 30 ? -4.355 1.197 20.406 1 98.75 30 SER B CA 1
ATOM 3454 C C . SER B 1 30 ? -4.191 1.913 19.062 1 98.75 30 SER B C 1
ATOM 3456 O O . SER B 1 30 ? -3.842 1.289 18.062 1 98.75 30 SER B O 1
ATOM 3458 N N . ILE B 1 31 ? -4.375 3.219 19.031 1 98.75 31 ILE B N 1
ATOM 3459 C CA . ILE B 1 31 ? -4.156 4.035 17.844 1 98.75 31 ILE B CA 1
ATOM 3460 C C . ILE B 1 31 ? -2.721 3.863 17.344 1 98.75 31 ILE B C 1
ATOM 3462 O O . ILE B 1 31 ? -2.447 3.98 16.156 1 98.75 31 ILE B O 1
ATOM 3466 N N . ASP B 1 32 ? -1.822 3.426 18.219 1 98.25 32 ASP B N 1
ATOM 3467 C CA . ASP B 1 32 ? -0.415 3.266 17.875 1 98.25 32 ASP B CA 1
ATOM 3468 C C . ASP B 1 32 ? -0.204 2.033 16.984 1 98.25 32 ASP B C 1
ATOM 3470 O O . ASP B 1 32 ? 0.813 1.919 16.312 1 98.25 32 ASP B O 1
ATOM 3474 N N . GLU B 1 33 ? -1.179 1.148 16.969 1 98.06 33 GLU B N 1
ATOM 3475 C CA . GLU B 1 33 ? -1 -0.15 16.312 1 98.06 33 GLU B CA 1
ATOM 3476 C C . GLU B 1 33 ? -1.983 -0.333 15.164 1 98.06 33 GLU B C 1
ATOM 3478 O O . GLU B 1 33 ? -2.023 -1.395 14.539 1 98.06 33 GLU B O 1
ATOM 3483 N N . CYS B 1 34 ? -2.717 0.65 14.797 1 98.56 34 CYS B N 1
ATOM 3484 C CA . CYS B 1 34 ? -3.906 0.421 13.984 1 98.56 34 CYS B CA 1
ATOM 3485 C C . CYS B 1 34 ? -3.602 0.616 12.508 1 98.56 34 CYS B C 1
ATOM 3487 O O . CYS B 1 34 ? -4.461 0.383 11.656 1 98.56 34 CYS B O 1
ATOM 3489 N N . ASP B 1 35 ? -2.346 0.983 12.172 1 98.12 35 ASP B N 1
ATOM 3490 C CA . ASP B 1 35 ? -2.004 1.232 10.773 1 98.12 35 ASP B CA 1
ATOM 3491 C C . ASP B 1 35 ? -2.277 0.001 9.914 1 98.12 35 ASP B C 1
ATOM 3493 O O . ASP B 1 35 ? -1.867 -1.108 10.266 1 98.12 35 ASP B O 1
ATOM 3497 N N . GLY B 1 36 ? -3.029 0.189 8.805 1 96.62 36 GLY B N 1
ATOM 3498 C CA . GLY B 1 36 ? -3.248 -0.888 7.852 1 96.62 36 GLY B CA 1
ATOM 3499 C C . GLY B 1 36 ? -4.461 -1.735 8.18 1 96.62 36 GLY B C 1
ATOM 3500 O O . GLY B 1 36 ? -4.895 -2.549 7.359 1 96.62 36 GLY B O 1
ATOM 3501 N N . TYR B 1 37 ? -5.039 -1.586 9.398 1 98.62 37 TYR B N 1
ATOM 3502 C CA . TYR B 1 37 ? -6.285 -2.264 9.742 1 98.62 37 TYR B CA 1
ATOM 3503 C C . TYR B 1 37 ? -7.473 -1.604 9.055 1 98.62 37 TYR B C 1
ATOM 3505 O O . TYR B 1 37 ? -7.336 -0.535 8.453 1 98.62 37 TYR B O 1
ATOM 3513 N N . TYR B 1 38 ? -8.602 -2.268 9.07 1 98.75 38 TYR B N 1
ATOM 3514 C CA . TYR B 1 38 ? -9.859 -1.758 8.547 1 98.75 38 TYR B CA 1
ATOM 3515 C C . TYR B 1 38 ? -10.805 -1.371 9.68 1 98.75 38 TYR B C 1
ATOM 3517 O O . TYR B 1 38 ? -10.93 -2.1 10.664 1 98.75 38 TYR B O 1
ATOM 3525 N N . LEU B 1 39 ? -11.422 -0.222 9.531 1 98.81 39 LEU B N 1
ATOM 3526 C CA . LEU B 1 39 ? -12.312 0.3 10.562 1 98.81 39 LEU B CA 1
ATOM 3527 C C . LEU B 1 39 ? -13.562 -0.565 10.688 1 98.81 39 LEU B C 1
ATOM 3529 O O . LEU B 1 39 ? -14.203 -0.897 9.688 1 98.81 39 LEU B O 1
ATOM 3533 N N . ALA B 1 40 ? -13.953 -0.927 11.875 1 98.75 40 ALA B N 1
ATOM 3534 C CA . ALA B 1 40 ? -15.156 -1.713 12.125 1 98.75 40 ALA B CA 1
ATOM 3535 C C . ALA B 1 40 ? -16.359 -0.808 12.398 1 98.75 40 ALA B C 1
ATOM 3537 O O . ALA B 1 40 ? -17.5 -1.278 12.477 1 98.75 40 ALA B O 1
ATOM 3538 N N . GLU B 1 41 ? -16.094 0.479 12.562 1 98.25 41 GLU B N 1
ATOM 3539 C CA . GLU B 1 41 ? -17.109 1.516 12.734 1 98.25 41 GLU B CA 1
ATOM 3540 C C . GLU B 1 41 ? -16.734 2.781 11.969 1 98.25 41 GLU B C 1
ATOM 3542 O O . GLU B 1 41 ? -15.57 2.994 11.633 1 98.25 41 GLU B O 1
ATOM 3547 N N . GLU B 1 42 ? -17.734 3.561 11.688 1 98.06 42 GLU B N 1
ATOM 3548 C CA . GLU B 1 42 ? -17.484 4.855 11.062 1 98.06 42 GLU B CA 1
ATOM 3549 C C . GLU B 1 42 ? -16.797 5.809 12.039 1 98.06 42 GLU B C 1
ATOM 3551 O O . GLU B 1 42 ? -16.922 5.664 13.258 1 98.06 42 GLU B O 1
ATOM 3556 N N . ILE B 1 43 ? -16.031 6.742 11.594 1 97.88 43 ILE B N 1
ATOM 3557 C CA . ILE B 1 43 ? -15.484 7.832 12.391 1 97.88 43 ILE B CA 1
ATOM 3558 C C . ILE B 1 43 ? -16.438 9.023 12.359 1 97.88 43 ILE B C 1
ATOM 3560 O O . ILE B 1 43 ? -16.797 9.508 11.281 1 97.88 43 ILE B O 1
ATOM 3564 N N . LYS B 1 44 ? -16.797 9.5 13.461 1 97.62 44 LYS B N 1
ATOM 3565 C CA . LYS B 1 44 ? -17.656 10.68 13.594 1 97.62 44 LYS B CA 1
ATOM 3566 C C . LYS B 1 44 ? -16.922 11.797 14.344 1 97.62 44 LYS B C 1
ATOM 3568 O O . LYS B 1 44 ? -16.156 11.531 15.273 1 97.62 44 LYS B O 1
ATOM 3573 N N . ALA B 1 45 ? -17.188 12.961 13.922 1 97.5 45 ALA B N 1
ATOM 3574 C CA . ALA B 1 45 ? -16.641 14.102 14.648 1 97.5 45 ALA B CA 1
ATOM 3575 C C . ALA B 1 45 ? -17.312 14.273 16 1 97.5 45 ALA B C 1
ATOM 3577 O O . ALA B 1 45 ? -18.547 14.383 16.078 1 97.5 45 ALA B O 1
ATOM 3578 N N . ASP B 1 46 ? -16.594 14.32 17.031 1 96 46 ASP B N 1
ATOM 3579 C CA . ASP B 1 46 ? -17.188 14.508 18.344 1 96 46 ASP B CA 1
ATOM 3580 C C . ASP B 1 46 ? -17.188 15.977 18.75 1 96 46 ASP B C 1
ATOM 3582 O O . ASP B 1 46 ? -17.672 16.328 19.828 1 96 46 ASP B O 1
ATOM 3586 N N . HIS B 1 47 ? -16.688 16.828 17.984 1 97.56 47 HIS B N 1
ATOM 3587 C CA . HIS B 1 47 ? -16.672 18.281 18.156 1 97.56 47 HIS B CA 1
ATOM 3588 C C . HIS B 1 47 ? -16.469 18.984 16.812 1 97.56 47 HIS B C 1
ATOM 3590 O O . HIS B 1 47 ? -16.109 18.344 15.82 1 97.56 47 HIS B O 1
ATOM 3596 N N . ASP B 1 48 ? -16.688 20.266 16.781 1 97.75 48 ASP B N 1
ATOM 3597 C CA . ASP B 1 48 ? -16.391 21.078 15.617 1 97.75 48 ASP B CA 1
ATOM 3598 C C . ASP B 1 48 ? -14.883 21.141 15.359 1 97.75 48 ASP B C 1
ATOM 3600 O O . ASP B 1 48 ? -14.078 21.016 16.297 1 97.75 48 ASP B O 1
ATOM 3604 N N . VAL B 1 49 ? -14.469 21.344 14.102 1 96.5 49 VAL B N 1
ATOM 3605 C CA . VAL B 1 49 ? -13.078 21.609 13.742 1 96.5 49 VAL B CA 1
ATOM 3606 C C . VAL B 1 49 ? -13 22.891 12.898 1 96.5 49 VAL B C 1
ATOM 3608 O O . VAL B 1 49 ? -13.57 22.953 11.805 1 96.5 49 VAL B O 1
ATOM 3611 N N . PRO B 1 50 ? -12.336 23.828 13.398 1 96.25 50 PRO B N 1
ATOM 3612 C CA . PRO B 1 50 ? -11.805 23.938 14.758 1 96.25 50 PRO B CA 1
ATOM 3613 C C . PRO B 1 50 ? -12.891 23.969 15.828 1 96.25 50 PRO B C 1
ATOM 3615 O O . PRO B 1 50 ? -14.055 24.266 15.516 1 96.25 50 PRO B O 1
ATOM 3618 N N . PRO B 1 51 ? -12.57 23.641 17.062 1 96.94 51 PRO B N 1
ATOM 3619 C CA . PRO B 1 51 ? -13.578 23.609 18.125 1 96.94 51 PRO B CA 1
ATOM 3620 C C . PRO B 1 51 ? -13.984 25.016 18.594 1 96.94 51 PRO B C 1
ATOM 3622 O O . PRO B 1 51 ? -14.969 25.172 19.312 1 96.94 51 PRO B O 1
ATOM 3625 N N . PHE B 1 52 ? -13.312 26.062 18.172 1 97 52 PHE B N 1
ATOM 3626 C CA . PHE B 1 52 ? -13.555 27.469 18.484 1 97 52 PHE B CA 1
ATOM 3627 C C . PHE B 1 52 ? -13.031 28.359 17.359 1 97 52 PHE B C 1
ATOM 3629 O O . PHE B 1 52 ? -12.25 27.922 16.516 1 97 52 PHE B O 1
ATOM 3636 N N . ASP B 1 53 ? -13.578 29.547 17.359 1 97.5 53 ASP B N 1
ATOM 3637 C CA . ASP B 1 53 ? -12.953 30.516 16.453 1 97.5 53 ASP B CA 1
ATOM 3638 C C . ASP B 1 53 ? -11.477 30.703 16.812 1 97.5 53 ASP B C 1
ATOM 3640 O O . ASP B 1 53 ? -11.141 30.969 17.969 1 97.5 53 ASP B O 1
ATOM 3644 N N . LYS B 1 54 ? -10.625 30.516 15.836 1 96.5 54 LYS B N 1
ATOM 3645 C CA . LYS B 1 54 ? -9.203 30.625 16.156 1 96.5 54 LYS B CA 1
ATOM 3646 C C . LYS B 1 54 ? -8.492 31.547 15.156 1 96.5 54 LYS B C 1
ATOM 3648 O O . LYS B 1 54 ? -9.008 31.812 14.07 1 96.5 54 LYS B O 1
ATOM 3653 N N . SER B 1 55 ? -7.363 32.031 15.578 1 95.81 55 SER B N 1
ATOM 3654 C CA . SER B 1 55 ? -6.59 32.906 14.711 1 95.81 55 SER B CA 1
ATOM 3655 C C . SER B 1 55 ? -5.75 32.125 13.719 1 95.81 55 SER B C 1
ATOM 3657 O O . SER B 1 55 ? -5.004 31.219 14.109 1 95.81 55 SER B O 1
ATOM 3659 N N . PRO B 1 56 ? -5.812 32.344 12.461 1 92.88 56 PRO B N 1
ATOM 3660 C CA . PRO B 1 56 ? -4.934 31.719 11.477 1 92.88 56 PRO B CA 1
ATOM 3661 C C . PRO B 1 56 ? -3.592 32.438 11.336 1 92.88 56 PRO B C 1
ATOM 3663 O O . PRO B 1 56 ? -2.715 31.969 10.602 1 92.88 56 PRO B O 1
ATOM 3666 N N . TYR B 1 57 ? -3.424 33.594 12.109 1 91.31 57 TYR B N 1
ATOM 3667 C CA . TYR B 1 57 ? -2.227 34.438 11.977 1 91.31 57 TYR B CA 1
ATOM 3668 C C . TYR B 1 57 ? -1.722 34.875 13.344 1 91.31 57 TYR B C 1
ATOM 3670 O O . TYR B 1 57 ? -2.477 34.875 14.32 1 91.31 57 TYR B O 1
ATOM 3678 N N . ASP B 1 58 ? -0.421 35.188 13.328 1 91.44 58 ASP B N 1
ATOM 3679 C CA . ASP B 1 58 ? 0.097 35.969 14.43 1 91.44 58 ASP B CA 1
ATOM 3680 C C . ASP B 1 58 ? -0.275 37.469 14.25 1 91.44 58 ASP B C 1
ATOM 3682 O O . ASP B 1 58 ? -0.161 38 13.148 1 91.44 58 ASP B O 1
ATOM 3686 N N . GLY B 1 59 ? -0.812 38 15.328 1 95.69 59 GLY B N 1
ATOM 3687 C CA . GLY B 1 59 ? -1.228 39.406 15.227 1 95.69 59 GLY B CA 1
ATOM 3688 C C . GLY B 1 59 ? -1.953 39.906 16.453 1 95.69 59 GLY B C 1
ATOM 3689 O O . GLY B 1 59 ? -1.483 39.688 17.578 1 95.69 59 GLY B O 1
ATOM 3690 N N . PHE B 1 60 ? -3.014 40.656 16.156 1 98.06 60 PHE B N 1
ATOM 3691 C CA . PHE B 1 60 ? -3.803 41.25 17.234 1 98.06 60 PHE B CA 1
ATOM 3692 C C . PHE B 1 60 ? -5.293 41.031 17 1 98.06 60 PHE B C 1
ATOM 3694 O O . PHE B 1 60 ? -5.809 41.312 15.922 1 98.06 60 PHE B O 1
ATOM 3701 N N . ALA B 1 61 ? -5.934 40.438 18.016 1 98.5 61 ALA B N 1
ATOM 3702 C CA . ALA B 1 61 ? -7.391 40.375 18 1 98.5 61 ALA B CA 1
ATOM 3703 C C . ALA B 1 61 ? -8.023 41.719 18.344 1 98.5 61 ALA B C 1
ATOM 3705 O O . ALA B 1 61 ? -7.613 42.375 19.312 1 98.5 61 ALA B O 1
ATOM 3706 N N . ILE B 1 62 ? -9.031 42.094 17.531 1 98.56 62 ILE B N 1
ATOM 3707 C CA . ILE B 1 62 ? -9.609 43.438 17.688 1 98.56 62 ILE B CA 1
ATOM 3708 C C . ILE B 1 62 ? -11.125 43.344 17.5 1 98.56 62 ILE B C 1
ATOM 3710 O O . ILE B 1 62 ? -11.656 42.344 17.062 1 98.56 62 ILE B O 1
ATOM 3714 N N . ARG B 1 63 ? -11.758 44.406 17.953 1 98.31 63 ARG B N 1
ATOM 3715 C CA . ARG B 1 63 ? -13.109 44.719 17.469 1 98.31 63 ARG B CA 1
ATOM 3716 C C . ARG B 1 63 ? -13.07 45.438 16.141 1 98.31 63 ARG B C 1
ATOM 3718 O O . ARG B 1 63 ? -12.555 46.562 16.047 1 98.31 63 ARG B O 1
ATOM 3725 N N . ALA B 1 64 ? -13.602 44.844 15.109 1 98.12 64 ALA B N 1
ATOM 3726 C CA . ALA B 1 64 ? -13.57 45.438 13.773 1 98.12 64 ALA B CA 1
ATOM 3727 C C . ALA B 1 64 ? -14.156 46.844 13.797 1 98.12 64 ALA B C 1
ATOM 3729 O O . ALA B 1 64 ? -13.648 47.75 13.125 1 98.12 64 ALA B O 1
ATOM 3730 N N . GLU B 1 65 ? -15.188 47.062 14.562 1 97.69 65 GLU B N 1
ATOM 3731 C CA . GLU B 1 65 ? -15.891 48.344 14.648 1 97.69 65 GLU B CA 1
ATOM 3732 C C . GLU B 1 65 ? -14.953 49.469 15.102 1 97.69 65 GLU B C 1
ATOM 3734 O O . GLU B 1 65 ? -15.164 50.625 14.758 1 97.69 65 GLU B O 1
ATOM 3739 N N . ASP B 1 66 ? -13.914 49.125 15.875 1 97.88 66 ASP B N 1
ATOM 3740 C CA . ASP B 1 66 ? -12.992 50.125 16.406 1 97.88 66 ASP B CA 1
ATOM 3741 C C . ASP B 1 66 ? -12.031 50.594 15.312 1 97.88 66 ASP B C 1
ATOM 3743 O O . ASP B 1 66 ? -11.258 51.531 15.531 1 97.88 66 ASP B O 1
ATOM 3747 N N . THR B 1 67 ? -12.062 50.031 14.109 1 97.5 67 THR B N 1
ATOM 3748 C CA . THR B 1 67 ? -11.102 50.375 13.062 1 97.5 67 THR B CA 1
ATOM 3749 C C . THR B 1 67 ? -11.797 51.062 11.898 1 97.5 67 THR B C 1
ATOM 3751 O O . THR B 1 67 ? -11.164 51.375 10.883 1 97.5 67 THR B O 1
ATOM 3754 N N . ILE B 1 68 ? -13.078 51.312 11.945 1 96.12 68 ILE B N 1
ATOM 3755 C CA . ILE B 1 68 ? -13.906 51.781 10.836 1 96.12 68 ILE B CA 1
ATOM 3756 C C . ILE B 1 68 ? -13.336 53.062 10.258 1 96.12 68 ILE B C 1
ATOM 3758 O O . ILE B 1 68 ? -13.414 53.312 9.047 1 96.12 68 ILE B O 1
ATOM 3762 N N . SER B 1 69 ? -12.75 53.906 11.031 1 95.69 69 SER B N 1
ATOM 3763 C CA . SER B 1 69 ? -12.266 55.219 10.586 1 95.69 69 SER B CA 1
ATOM 3764 C C . SER B 1 69 ? -10.789 55.156 10.211 1 95.69 69 SER B C 1
ATOM 3766 O O . SER B 1 69 ? -10.203 56.188 9.82 1 95.69 69 SER B O 1
ATOM 3768 N N . ALA B 1 70 ? -10.172 54.062 10.391 1 96.62 70 ALA B N 1
ATOM 3769 C CA . ALA B 1 70 ? -8.727 53.938 10.172 1 96.62 70 ALA B CA 1
ATOM 3770 C C . ALA B 1 70 ? -8.383 54.125 8.695 1 96.62 70 ALA B C 1
ATOM 3772 O O . ALA B 1 70 ? -8.977 53.469 7.824 1 96.62 70 ALA B O 1
ATOM 3773 N N . THR B 1 71 ? -7.484 55.031 8.375 1 95.38 71 THR B N 1
ATOM 3774 C CA . THR B 1 71 ? -6.883 55.25 7.062 1 95.38 71 THR B CA 1
ATOM 3775 C C . THR B 1 71 ? -5.379 55.469 7.188 1 95.38 71 THR B C 1
ATOM 3777 O O . THR B 1 71 ? -4.852 55.562 8.297 1 95.38 71 THR B O 1
ATOM 3780 N N . ARG B 1 72 ? -4.727 55.375 6.059 1 94.75 72 ARG B N 1
ATOM 3781 C CA . ARG B 1 72 ? -3.291 55.625 6.055 1 94.75 72 ARG B CA 1
ATOM 3782 C C . ARG B 1 72 ? -2.988 57 6.645 1 94.75 72 ARG B C 1
ATOM 3784 O O . ARG B 1 72 ? -1.997 57.188 7.359 1 94.75 72 ARG B O 1
ATOM 3791 N N . GLU B 1 73 ? -3.822 58.031 6.285 1 95.69 73 GLU B N 1
ATOM 3792 C CA . GLU B 1 73 ? -3.645 59.406 6.734 1 95.69 73 GLU B CA 1
ATOM 3793 C C . GLU B 1 73 ? -4.09 59.562 8.188 1 95.69 73 GLU B C 1
ATOM 3795 O O . GLU B 1 73 ? -3.541 60.375 8.922 1 95.69 73 GLU B O 1
ATOM 3800 N N . HIS B 1 74 ? -5.059 58.812 8.617 1 96.19 74 HIS B N 1
ATOM 3801 C CA . HIS B 1 74 ? -5.594 58.906 9.977 1 96.19 74 HIS B CA 1
ATOM 3802 C C . HIS B 1 74 ? -5.641 57.5 10.617 1 96.19 74 HIS B C 1
ATOM 3804 O O . HIS B 1 74 ? -6.719 56.938 10.766 1 96.19 74 HIS B O 1
ATOM 3810 N N . PRO B 1 75 ? -4.527 57.031 11.086 1 97.12 75 PRO B N 1
ATOM 3811 C CA . PRO B 1 75 ? -4.496 55.688 11.711 1 97.12 75 PRO B CA 1
ATOM 3812 C C . PRO B 1 75 ? -5.234 55.656 13.047 1 97.12 75 PRO B C 1
ATOM 3814 O O . PRO B 1 75 ? -5.422 56.688 13.688 1 97.12 7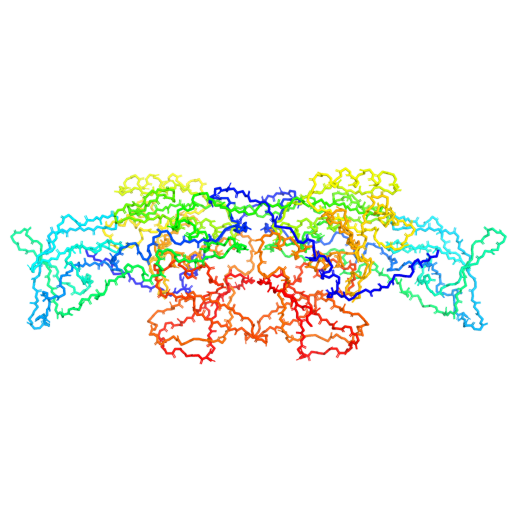5 PRO B O 1
ATOM 3817 N N . VAL B 1 76 ? -5.695 54.531 13.406 1 97.44 76 VAL B N 1
ATOM 3818 C CA . VAL B 1 76 ? -6.332 54.312 14.695 1 97.44 76 VAL B CA 1
ATOM 3819 C C . VAL B 1 76 ? -5.355 53.625 15.648 1 97.44 76 VAL B C 1
ATOM 3821 O O . VAL B 1 76 ? -4.562 52.781 15.219 1 97.44 76 VAL B O 1
ATOM 3824 N N . THR B 1 77 ? -5.453 54.031 16.891 1 97.5 77 THR B N 1
ATOM 3825 C CA . THR B 1 77 ? -4.594 53.438 17.922 1 97.5 77 THR B CA 1
ATOM 3826 C C . THR B 1 77 ? -5.406 52.594 18.891 1 97.5 77 THR B C 1
ATOM 3828 O O . THR B 1 77 ? -6.453 53.031 19.375 1 97.5 77 THR B O 1
ATOM 3831 N N . LEU B 1 78 ? -4.93 51.406 19.094 1 98.19 78 LEU B N 1
ATOM 3832 C CA . LEU B 1 78 ? -5.562 50.5 20.062 1 98.19 78 LEU B CA 1
ATOM 3833 C C . LEU B 1 78 ? -4.59 50.094 21.156 1 98.19 78 LEU B C 1
ATOM 3835 O O . LEU B 1 78 ? -3.408 49.844 20.891 1 98.19 78 LEU B O 1
ATOM 3839 N N . GLU B 1 79 ? -5.07 50 22.422 1 98.25 79 GLU B N 1
ATOM 3840 C CA . GLU B 1 79 ? -4.246 49.562 23.547 1 98.25 79 GLU B CA 1
ATOM 3841 C C . GLU B 1 79 ? -4.184 48.031 23.641 1 98.25 79 GLU B C 1
ATOM 3843 O O . GLU B 1 79 ? -5.219 47.375 23.609 1 98.25 79 GLU B O 1
ATOM 3848 N N . VAL B 1 80 ? -3.021 47.5 23.688 1 98.38 80 VAL B N 1
ATOM 3849 C CA . VAL B 1 80 ? -2.852 46.031 23.844 1 98.38 80 VAL B CA 1
ATOM 3850 C C . VAL B 1 80 ? -2.953 45.656 25.312 1 98.38 80 VAL B C 1
ATOM 3852 O O . VAL B 1 80 ? -2.086 46.031 26.109 1 98.38 80 VAL B O 1
ATOM 3855 N N . ILE B 1 81 ? -3.922 44.844 25.719 1 97.31 81 ILE B N 1
ATOM 3856 C CA . ILE B 1 81 ? -4.242 44.688 27.141 1 97.31 81 ILE B CA 1
ATOM 3857 C C . ILE B 1 81 ? -3.828 43.281 27.609 1 97.31 81 ILE B C 1
ATOM 3859 O O . ILE B 1 81 ? -3.793 43.031 28.812 1 97.31 81 ILE B O 1
ATOM 3863 N N . GLU B 1 82 ? -3.568 42.406 26.672 1 96.94 82 GLU B N 1
ATOM 3864 C CA . GLU B 1 82 ? -3.213 41 27 1 96.94 82 GLU B CA 1
ATOM 3865 C C . GLU B 1 82 ? -2.529 40.344 25.812 1 96.94 82 GLU B C 1
ATOM 3867 O O . GLU B 1 82 ? -2.562 40.844 24.703 1 96.94 82 GLU B O 1
ATOM 3872 N N . GLU B 1 83 ? -1.758 39.344 26.094 1 95.19 83 GLU B N 1
ATOM 3873 C CA . GLU B 1 83 ? -1.17 38.469 25.078 1 95.19 83 GLU B CA 1
ATOM 3874 C C . GLU B 1 83 ? -1.566 37.031 25.312 1 95.19 83 GLU B C 1
ATOM 3876 O O . GLU B 1 83 ? -1.519 36.531 26.453 1 95.19 83 GLU B O 1
ATOM 3881 N N . ILE B 1 84 ? -2.025 36.375 24.266 1 94.31 84 ILE B N 1
ATOM 3882 C CA . ILE B 1 84 ? -2.385 34.969 24.406 1 94.31 84 ILE B CA 1
ATOM 3883 C C . ILE B 1 84 ? -1.771 34.156 23.266 1 94.31 84 ILE B C 1
ATOM 3885 O O . ILE B 1 84 ? -1.672 34.656 22.141 1 94.31 84 ILE B O 1
ATOM 3889 N N . GLY B 1 85 ? -1.338 32.969 23.609 1 91.06 85 GLY B N 1
ATOM 3890 C CA . GLY B 1 85 ? -0.863 32 22.641 1 91.06 85 GLY B CA 1
ATOM 3891 C C . GLY B 1 85 ? -1.816 30.828 22.453 1 91.06 85 GLY B C 1
ATOM 3892 O O . GLY B 1 85 ? -2.846 30.75 23.125 1 91.06 85 GLY B O 1
ATOM 3893 N N . ALA B 1 86 ? -1.437 30 21.5 1 90 86 ALA B N 1
ATOM 3894 C CA . ALA B 1 86 ? -2.234 28.781 21.312 1 90 86 ALA B CA 1
ATOM 3895 C C . ALA B 1 86 ? -2.326 27.984 22.609 1 90 86 ALA B C 1
ATOM 3897 O O . ALA B 1 86 ? -1.334 27.828 23.328 1 90 86 ALA B O 1
ATOM 3898 N N . GLY B 1 87 ? -3.516 27.594 22.906 1 92.44 87 GLY B N 1
ATOM 3899 C CA . GLY B 1 87 ? -3.723 26.781 24.094 1 92.44 87 GLY B CA 1
ATOM 3900 C C . GLY B 1 87 ? -4.262 27.594 25.266 1 92.44 87 GLY B C 1
ATOM 3901 O O . GLY B 1 87 ? -4.707 27.016 26.266 1 92.44 87 GLY B O 1
ATOM 3902 N N . SER B 1 88 ? -4.18 28.891 25.109 1 92.38 88 SER B N 1
ATOM 3903 C CA . SER B 1 88 ? -4.664 29.75 26.172 1 92.38 88 SER B CA 1
ATOM 3904 C C . SER B 1 88 ? -5.941 30.484 25.766 1 92.38 88 SER B C 1
ATOM 3906 O O . SER B 1 88 ? -6.207 30.656 24.578 1 92.38 88 SER B O 1
ATOM 3908 N N . VAL B 1 89 ? -6.688 30.828 26.812 1 95.62 89 VAL B N 1
ATOM 3909 C CA . VAL B 1 89 ? -7.895 31.641 26.641 1 95.62 89 VAL B CA 1
ATOM 3910 C C . VAL B 1 89 ? -7.703 33 27.281 1 95.62 89 VAL B C 1
ATOM 3912 O O . VAL B 1 89 ? -7.125 33.125 28.375 1 95.62 89 VAL B O 1
ATOM 3915 N N . ALA B 1 90 ? -8.188 33.969 26.562 1 96.62 90 ALA B N 1
ATOM 3916 C CA . ALA B 1 90 ? -8.055 35.344 27.109 1 96.62 90 ALA B CA 1
ATOM 3917 C C . ALA B 1 90 ? -8.805 35.469 28.422 1 96.62 90 ALA B C 1
ATOM 3919 O O . ALA B 1 90 ? -9.906 34.938 28.578 1 96.62 90 ALA B O 1
ATOM 3920 N N . SER B 1 91 ? -8.164 36.094 29.328 1 96.12 91 SER B N 1
ATOM 3921 C CA . SER B 1 91 ? -8.797 36.375 30.609 1 96.12 91 SER B CA 1
ATOM 3922 C C . SER B 1 91 ? -9.633 37.625 30.578 1 96.12 91 SER B C 1
ATOM 3924 O O . SER B 1 91 ? -10.57 37.781 31.359 1 96.12 91 SER B O 1
ATOM 3926 N N . LYS B 1 92 ? -9.305 38.469 29.609 1 94.81 92 LYS B N 1
ATOM 3927 C CA . LYS B 1 92 ? -9.984 39.75 29.5 1 94.81 92 LYS B CA 1
ATOM 3928 C C . LYS B 1 92 ? -10.867 39.812 28.266 1 94.81 92 LYS B C 1
ATOM 3930 O O . LYS B 1 92 ? -10.586 39.156 27.266 1 94.81 92 LYS B O 1
ATOM 3935 N N . SER B 1 93 ? -11.883 40.562 28.406 1 94.81 93 SER B N 1
ATOM 3936 C CA . SER B 1 93 ? -12.734 40.875 27.266 1 94.81 93 SER B CA 1
ATOM 3937 C C . SER B 1 93 ? -12.367 42.25 26.656 1 94.81 93 SER B C 1
ATOM 3939 O O . SER B 1 93 ? -12.07 43.188 27.391 1 94.81 93 SER B O 1
ATOM 3941 N N . LEU B 1 94 ? -12.422 42.344 25.406 1 96.62 94 LEU B N 1
ATOM 3942 C CA . LEU B 1 94 ? -12.023 43.562 24.734 1 96.62 94 LEU B CA 1
ATOM 3943 C C . LEU B 1 94 ? -13.07 44.656 24.922 1 96.62 94 LEU B C 1
ATOM 3945 O O . LEU B 1 94 ? -14.273 44.406 24.797 1 96.62 94 LEU B O 1
ATOM 3949 N N . LYS B 1 95 ? -12.594 45.781 25.266 1 96.94 95 LYS B N 1
ATOM 3950 C CA . LYS B 1 95 ? -13.398 47 25.234 1 96.94 95 LYS B CA 1
ATOM 3951 C C . LYS B 1 95 ? -13.023 47.875 24.031 1 96.94 95 LYS B C 1
ATOM 3953 O O . LYS B 1 95 ? -12.148 47.5 23.234 1 96.94 95 LYS B O 1
ATOM 3958 N N . LYS B 1 96 ? -13.852 48.969 23.859 1 97.38 96 LYS B N 1
ATOM 3959 C CA . LYS B 1 96 ? -13.562 49.906 22.781 1 97.38 96 LYS B CA 1
ATOM 3960 C C . LYS B 1 96 ? -12.133 50.406 22.859 1 97.38 96 LYS B C 1
ATOM 3962 O O . LYS B 1 96 ? -11.672 50.812 23.938 1 97.38 96 LYS B O 1
ATOM 3967 N N . GLY B 1 97 ? -11.43 50.344 21.766 1 97.44 97 GLY B N 1
ATOM 3968 C CA . GLY B 1 97 ? -10.094 50.906 21.703 1 97.44 97 GLY B CA 1
ATOM 3969 C C . GLY B 1 97 ? -9.023 49.938 22.219 1 97.44 97 GLY B C 1
ATOM 3970 O O . GLY B 1 97 ? -7.883 50.344 22.438 1 97.44 97 GLY B O 1
ATOM 3971 N N . GLU B 1 98 ? -9.359 48.656 22.438 1 98 98 GLU B N 1
ATOM 3972 C CA . GLU B 1 98 ? -8.414 47.688 22.984 1 98 98 GLU B CA 1
ATOM 3973 C C . GLU B 1 98 ? -8.109 46.594 21.969 1 98 98 GLU B C 1
ATOM 3975 O O . GLU B 1 98 ? -8.859 46.406 21 1 98 98 GLU B O 1
ATOM 3980 N N . ALA B 1 99 ? -7.051 45.938 22.141 1 98.44 99 ALA B N 1
ATOM 3981 C CA . ALA B 1 99 ? -6.609 44.781 21.344 1 98.44 99 ALA B CA 1
ATOM 3982 C C . ALA B 1 99 ? -5.934 43.75 22.234 1 98.44 99 ALA B C 1
ATOM 3984 O O . ALA B 1 99 ? -5.508 44.031 23.344 1 98.44 99 ALA B O 1
ATOM 3985 N N . ILE B 1 100 ? -5.93 42.531 21.812 1 98.12 100 ILE B N 1
ATOM 3986 C CA . ILE B 1 100 ? -5.191 41.469 22.469 1 98.12 100 ILE B CA 1
ATOM 3987 C C . ILE B 1 100 ? -4.199 40.844 21.469 1 98.12 100 ILE B C 1
ATOM 3989 O O . ILE B 1 100 ? -4.578 40.469 20.359 1 98.12 100 ILE B O 1
ATOM 3993 N N . ARG B 1 101 ? -2.914 40.844 21.891 1 96.88 101 ARG B N 1
ATOM 3994 C CA . ARG B 1 101 ? -1.921 40.156 21.094 1 96.88 101 ARG B CA 1
ATOM 3995 C C . ARG B 1 101 ? -2.225 38.656 21.047 1 96.88 101 ARG B C 1
ATOM 3997 O O . ARG B 1 101 ? -2.457 38.031 22.078 1 96.88 101 ARG B O 1
ATOM 4004 N N . ILE B 1 102 ? -2.299 38.062 19.828 1 95.75 102 ILE B N 1
ATOM 4005 C CA . ILE B 1 102 ? -2.773 36.688 19.656 1 95.75 102 ILE B CA 1
ATOM 4006 C C . ILE B 1 102 ? -1.872 35.938 18.672 1 95.75 102 ILE B C 1
ATOM 4008 O O . ILE B 1 102 ? -1.444 36.5 17.672 1 95.75 102 ILE B O 1
ATOM 4012 N N . MET B 1 103 ? -1.566 34.688 19 1 91.88 103 MET B N 1
ATOM 4013 C CA . MET B 1 103 ? -0.749 33.844 18.125 1 91.88 103 MET B CA 1
ATOM 4014 C C . MET B 1 103 ? -1.616 32.875 17.328 1 91.88 103 MET B C 1
ATOM 4016 O O . MET B 1 103 ? -2.77 32.656 17.688 1 91.88 103 MET B O 1
ATOM 4020 N N . THR B 1 104 ? -0.993 32.406 16.234 1 91.12 104 THR B N 1
ATOM 4021 C CA . THR B 1 104 ? -1.664 31.422 15.375 1 91.12 104 THR B CA 1
ATOM 4022 C C . THR B 1 104 ? -2.186 30.25 16.188 1 91.12 104 THR B C 1
ATOM 4024 O O . THR B 1 104 ? -1.464 29.688 17.016 1 91.12 104 THR B O 1
ATOM 4027 N N . GLY B 1 105 ? -3.418 29.969 15.961 1 92.25 105 GLY B N 1
ATOM 4028 C CA . GLY B 1 105 ? -4.012 28.812 16.609 1 92.25 105 GLY B CA 1
ATOM 4029 C C . GLY B 1 105 ? -4.773 29.141 17.875 1 92.25 105 GLY B C 1
ATOM 4030 O O . GLY B 1 105 ? -5.562 28.344 18.359 1 92.25 105 GLY B O 1
ATOM 4031 N N . ALA B 1 106 ? -4.57 30.328 18.438 1 94.94 106 ALA B N 1
ATOM 4032 C CA . ALA B 1 106 ? -5.203 30.719 19.688 1 94.94 106 ALA B CA 1
ATOM 4033 C C . ALA B 1 106 ? -6.688 31.016 19.484 1 94.94 106 ALA B C 1
ATOM 4035 O O . ALA B 1 106 ? -7.098 31.469 18.422 1 94.94 106 ALA B O 1
ATOM 4036 N N . GLN B 1 107 ? -7.492 30.781 20.531 1 97.38 107 GLN B N 1
ATOM 4037 C CA . GLN B 1 107 ? -8.922 31.062 20.531 1 97.38 107 GLN B CA 1
ATOM 4038 C C . GLN B 1 107 ? -9.195 32.562 20.484 1 97.38 107 GLN B C 1
ATOM 4040 O O . GLN B 1 107 ? -8.609 33.312 21.25 1 97.38 107 GLN B O 1
ATOM 4045 N N . ILE B 1 108 ? -10.078 32.969 19.562 1 98.12 108 ILE B N 1
ATOM 4046 C CA . ILE B 1 108 ? -10.445 34.375 19.469 1 98.12 108 ILE B CA 1
ATOM 4047 C C . ILE B 1 108 ? -11.086 34.812 20.797 1 98.12 108 ILE B C 1
ATOM 4049 O O . ILE B 1 108 ? -12.023 34.188 21.281 1 98.12 108 ILE B O 1
ATOM 4053 N N . PRO B 1 109 ? -10.555 35.875 21.375 1 97.69 109 PRO B N 1
ATOM 4054 C CA . PRO B 1 109 ? -11.102 36.375 22.656 1 97.69 109 PRO B CA 1
ATOM 4055 C C . PRO B 1 109 ? -12.539 36.844 22.531 1 97.69 109 PRO B C 1
ATOM 4057 O O . PRO B 1 109 ? -13 37.156 21.422 1 97.69 109 PRO B O 1
ATOM 4060 N N . ALA B 1 110 ? -13.117 36.906 23.719 1 93.62 110 ALA B N 1
ATOM 4061 C CA . ALA B 1 110 ? -14.469 37.438 23.781 1 93.62 110 ALA B CA 1
ATOM 4062 C C . ALA B 1 110 ? -14.516 38.875 23.234 1 93.62 110 ALA B C 1
ATOM 4064 O O . ALA B 1 110 ? -13.625 39.688 23.516 1 93.62 110 ALA B O 1
ATOM 4065 N N . ALA B 1 111 ? -15.461 39.219 22.453 1 95.62 111 ALA B N 1
ATOM 4066 C CA . ALA B 1 111 ? -15.773 40.531 21.922 1 95.62 111 ALA B CA 1
ATOM 4067 C C . ALA B 1 111 ? -14.891 40.844 20.719 1 95.62 111 ALA B C 1
ATOM 4069 O O . ALA B 1 111 ? -15.102 41.875 20.047 1 95.62 111 ALA B O 1
ATOM 4070 N N . ALA B 1 112 ? -13.836 40.094 20.516 1 98 112 ALA B N 1
ATOM 4071 C CA . ALA B 1 112 ? -13.047 40.281 19.297 1 98 112 ALA B CA 1
ATOM 4072 C C . ALA B 1 112 ? -13.719 39.594 18.109 1 98 112 ALA B C 1
ATOM 4074 O O . ALA B 1 112 ? -14.328 38.531 18.266 1 98 112 ALA B O 1
ATOM 4075 N N . ASP B 1 113 ? -13.602 40.188 16.875 1 98.12 113 ASP B N 1
ATOM 4076 C CA . ASP B 1 113 ? -14.234 39.562 15.719 1 98.12 113 ASP B CA 1
ATOM 4077 C C . ASP B 1 113 ? -13.359 39.688 14.469 1 98.12 113 ASP B C 1
ATOM 4079 O O . ASP B 1 113 ? -13.805 39.406 13.359 1 98.12 113 ASP B O 1
ATOM 4083 N N . ALA B 1 114 ? -12.133 40.125 14.664 1 98.38 114 ALA B N 1
ATOM 4084 C CA . ALA B 1 114 ? -11.156 40.188 13.586 1 98.38 114 ALA B CA 1
ATOM 4085 C C . ALA B 1 114 ? -9.734 40.094 14.133 1 98.38 114 ALA B C 1
ATOM 4087 O O . ALA B 1 114 ? -9.5 40.312 15.32 1 98.38 114 ALA B O 1
ATOM 4088 N N . VAL B 1 115 ? -8.828 39.688 13.305 1 98.38 115 VAL B N 1
ATOM 4089 C CA . VAL B 1 115 ? -7.41 39.656 13.648 1 98.38 115 VAL B CA 1
ATOM 4090 C C . VAL B 1 115 ? -6.609 40.469 12.641 1 98.38 115 VAL B C 1
ATOM 4092 O O . VAL B 1 115 ? -6.809 40.344 11.43 1 98.38 115 VAL B O 1
ATOM 4095 N N . VAL B 1 116 ? -5.785 41.344 13.141 1 97.88 116 VAL B N 1
ATOM 4096 C CA . VAL B 1 116 ? -4.867 42.094 12.312 1 97.88 116 VAL B CA 1
ATOM 4097 C C . VAL B 1 116 ? -3.469 41.5 12.383 1 97.88 116 VAL B C 1
ATOM 4099 O O . VAL B 1 116 ? -2.908 41.344 13.469 1 97.88 116 VAL B O 1
ATOM 4102 N N . GLN B 1 117 ? -2.938 41.188 11.266 1 94.75 117 GLN B N 1
ATOM 4103 C CA . GLN B 1 117 ? -1.609 40.594 11.227 1 94.75 117 GLN B CA 1
ATOM 4104 C C . GLN B 1 117 ? -0.553 41.562 11.766 1 94.75 117 GLN B C 1
ATOM 4106 O O . GLN B 1 117 ? -0.665 42.75 11.602 1 94.75 117 GLN B O 1
ATOM 4111 N N . PHE B 1 118 ? 0.484 41 12.312 1 92.81 118 PHE B N 1
ATOM 4112 C CA . PHE 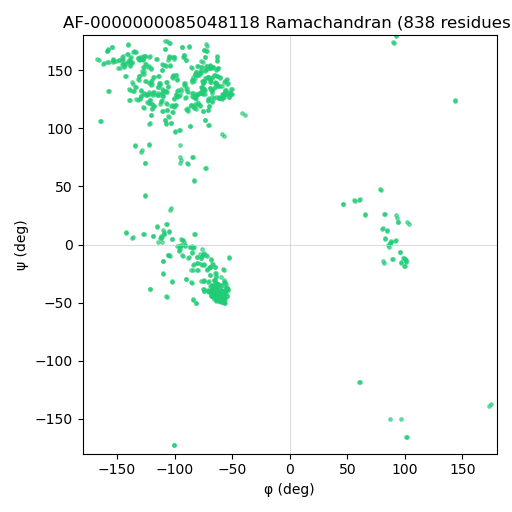B 1 118 ? 1.575 41.812 12.859 1 92.81 118 PHE B CA 1
ATOM 4113 C C . PHE B 1 118 ? 2.113 42.781 11.812 1 92.81 118 PHE B C 1
ATOM 4115 O O . PHE B 1 118 ? 2.393 43.938 12.117 1 92.81 118 PHE B O 1
ATOM 4122 N N . GLU B 1 119 ? 2.168 42.281 10.516 1 90.62 119 GLU B N 1
ATOM 4123 C CA . GLU B 1 119 ? 2.789 43 9.422 1 90.62 119 GLU B CA 1
ATOM 4124 C C . GLU B 1 119 ? 1.988 44.25 9.078 1 90.62 119 GLU B C 1
ATOM 4126 O O . GLU B 1 119 ? 2.514 45.188 8.461 1 90.62 119 GLU B O 1
ATOM 4131 N N . LEU B 1 120 ? 0.798 44.312 9.523 1 94.19 120 LEU B N 1
ATOM 4132 C CA . LEU B 1 120 ? -0.089 45.406 9.172 1 94.19 120 LEU B CA 1
ATOM 4133 C C . LEU B 1 120 ? -0.246 46.375 10.336 1 94.19 120 LEU B C 1
ATOM 4135 O O . LEU B 1 120 ? -1.102 47.281 10.305 1 94.19 120 LEU B O 1
ATOM 4139 N N . THR B 1 121 ? 0.564 46.219 11.352 1 95.5 121 THR B N 1
ATOM 4140 C CA . THR B 1 121 ? 0.464 47.094 12.531 1 95.5 121 THR B CA 1
ATOM 4141 C C . THR B 1 121 ? 1.812 47.719 12.852 1 95.5 121 THR B C 1
ATOM 4143 O O . THR B 1 121 ? 2.857 47.219 12.422 1 95.5 121 THR B O 1
ATOM 4146 N N . ARG B 1 122 ? 1.753 48.844 13.453 1 95.25 122 ARG B N 1
ATOM 4147 C CA . ARG B 1 122 ? 2.924 49.438 14.07 1 95.25 122 ARG B CA 1
ATOM 4148 C C . ARG B 1 122 ? 2.793 49.469 15.586 1 95.25 122 ARG B C 1
ATOM 4150 O O . ARG B 1 122 ? 1.837 50.062 16.125 1 95.25 122 ARG B O 1
ATOM 4157 N N . GLU B 1 123 ? 3.705 48.875 16.234 1 94.69 123 GLU B N 1
ATOM 4158 C CA . GLU B 1 123 ? 3.674 48.844 17.703 1 94.69 123 GLU B CA 1
ATOM 4159 C C . GLU B 1 123 ? 4.297 50.094 18.297 1 94.69 123 GLU B C 1
ATOM 4161 O O . GLU B 1 123 ? 5.289 50.594 17.781 1 94.69 123 GLU B O 1
ATOM 4166 N N . CYS B 1 124 ? 3.695 50.625 19.359 1 93.31 124 CYS B N 1
ATOM 4167 C CA . CYS B 1 124 ? 4.215 51.781 20.062 1 93.31 124 CYS B CA 1
ATOM 4168 C C . CYS B 1 124 ? 3.986 51.688 21.562 1 93.31 124 CYS B C 1
ATOM 4170 O O . CYS B 1 124 ? 3.137 50.906 22.016 1 93.31 124 CYS B O 1
ATOM 4172 N N . LYS B 1 125 ? 4.809 52.312 22.281 1 93.06 125 LYS B N 1
ATOM 4173 C CA . LYS B 1 125 ? 4.715 52.312 23.734 1 93.06 125 LYS B CA 1
ATOM 4174 C C . LYS B 1 125 ? 4.508 53.719 24.266 1 93.06 125 LYS B C 1
ATOM 4176 O O . LYS B 1 125 ? 5.117 54.656 23.766 1 93.06 125 LYS B O 1
ATOM 4181 N N . GLU B 1 126 ? 3.484 53.812 25.109 1 90.25 126 GLU B N 1
ATOM 4182 C CA . GLU B 1 126 ? 3.234 55.094 25.812 1 90.25 126 GLU B CA 1
ATOM 4183 C C . GLU B 1 126 ? 3.078 54.844 27.312 1 90.25 126 GLU B C 1
ATOM 4185 O O . GLU B 1 126 ? 2.16 54.156 27.75 1 90.25 126 GLU B O 1
ATOM 4190 N N . ALA B 1 127 ? 3.834 55.562 28.234 1 91.12 127 ALA B N 1
ATOM 4191 C CA . ALA B 1 127 ? 3.766 55.5 29.688 1 91.12 127 ALA B CA 1
ATOM 4192 C C . ALA B 1 127 ? 3.73 54.062 30.172 1 91.12 127 ALA B C 1
ATOM 4194 O O . ALA B 1 127 ? 2.875 53.688 30.969 1 91.12 127 ALA B O 1
ATOM 4195 N N . GLU B 1 128 ? 4.371 53.094 29.578 1 89.56 128 GLU B N 1
ATOM 4196 C CA . GLU B 1 128 ? 4.562 51.719 29.953 1 89.56 128 GLU B CA 1
ATOM 4197 C C . GLU B 1 128 ? 3.426 50.844 29.438 1 89.56 128 GLU B C 1
ATOM 4199 O O . GLU B 1 128 ? 3.297 49.688 29.828 1 89.56 128 GLU B O 1
ATOM 4204 N N . ARG B 1 129 ? 2.535 51.5 28.719 1 93.88 129 ARG B N 1
ATOM 4205 C CA . ARG B 1 129 ? 1.449 50.75 28.094 1 93.88 129 ARG B CA 1
ATOM 4206 C C . ARG B 1 129 ? 1.766 50.469 26.625 1 93.88 129 ARG B C 1
ATOM 4208 O O . ARG B 1 129 ? 2.447 51.25 25.969 1 93.88 129 ARG B O 1
ATOM 4215 N N . ASP B 1 130 ? 1.311 49.312 26.188 1 96.38 130 ASP B N 1
ATOM 4216 C CA . ASP B 1 130 ? 1.553 48.875 24.812 1 96.38 130 ASP B CA 1
ATOM 4217 C C . ASP B 1 130 ? 0.373 49.25 23.906 1 96.38 130 ASP B C 1
ATOM 4219 O O . ASP B 1 130 ? -0.785 49.062 24.297 1 96.38 130 ASP B O 1
ATOM 4223 N N . PHE B 1 131 ? 0.67 49.812 22.797 1 97.5 131 PHE B N 1
ATOM 4224 C CA . PHE B 1 131 ? -0.347 50.188 21.812 1 97.5 131 PHE B CA 1
ATOM 4225 C C . PHE B 1 131 ? 0.03 49.688 20.422 1 97.5 131 PHE B C 1
ATOM 4227 O O . PHE B 1 131 ? 1.187 49.312 20.172 1 97.5 131 PHE B O 1
ATOM 4234 N N . ILE B 1 132 ? -0.957 49.562 19.531 1 97.62 132 ILE B N 1
ATOM 4235 C CA . ILE B 1 132 ? -0.726 49.312 18.109 1 97.62 132 ILE B CA 1
ATOM 4236 C C . ILE B 1 132 ? -1.459 50.344 17.266 1 97.62 132 ILE B C 1
ATOM 4238 O O . ILE B 1 132 ? -2.52 50.844 17.656 1 97.62 132 ILE B O 1
ATOM 4242 N N . GLU B 1 133 ? -0.853 50.656 16.172 1 97.5 133 GLU B N 1
ATOM 4243 C CA . GLU B 1 133 ? -1.453 51.531 15.18 1 97.5 133 GLU B CA 1
ATOM 4244 C C . GLU B 1 133 ? -1.863 50.75 13.93 1 97.5 133 GLU B C 1
ATOM 4246 O O . GLU B 1 133 ? -1.082 49.969 13.406 1 97.5 133 GLU B O 1
ATOM 4251 N N . ILE B 1 134 ? -3.088 51 13.508 1 97.5 134 ILE B N 1
ATOM 4252 C CA . ILE B 1 134 ? -3.654 50.344 12.344 1 97.5 134 ILE B CA 1
ATOM 4253 C C . ILE B 1 134 ? -4.039 51.375 11.297 1 97.5 134 ILE B C 1
ATOM 4255 O O . ILE B 1 134 ? -4.691 52.375 11.609 1 97.5 134 ILE B O 1
ATOM 4259 N N . LYS B 1 135 ? -3.74 51.094 9.984 1 97.06 135 LYS B N 1
ATOM 4260 C CA . LYS B 1 135 ? -3.889 52.094 8.945 1 97.06 135 LYS B CA 1
ATOM 4261 C C . LYS B 1 135 ? -5.012 51.75 7.98 1 97.06 135 LYS B C 1
ATOM 4263 O O . LYS B 1 135 ? -5.117 52.344 6.898 1 97.06 135 LYS B O 1
ATOM 4268 N N . ARG B 1 136 ? -5.727 50.719 8.273 1 96.88 136 ARG B N 1
ATOM 4269 C CA . ARG B 1 136 ? -6.871 50.344 7.453 1 96.88 136 ARG B CA 1
ATOM 4270 C C . ARG B 1 136 ? -7.984 49.75 8.305 1 96.88 136 ARG B C 1
ATOM 4272 O O . ARG B 1 136 ? -7.75 49.312 9.438 1 96.88 136 ARG B O 1
ATOM 4279 N N . SER B 1 137 ? -9.172 49.75 7.727 1 97.44 137 SER B N 1
ATOM 4280 C CA . SER B 1 137 ? -10.32 49.156 8.422 1 97.44 137 SER B CA 1
ATOM 4281 C C . SER B 1 137 ? -10.414 47.656 8.188 1 97.44 137 SER B C 1
ATOM 4283 O O . SER B 1 137 ? -9.859 47.156 7.219 1 97.44 137 SER B O 1
ATOM 4285 N N . PHE B 1 138 ? -11 46.969 9.156 1 98.06 138 PHE B N 1
ATOM 4286 C CA . PHE B 1 138 ? -11.281 45.562 9.078 1 98.06 138 PHE B CA 1
ATOM 4287 C C . PHE B 1 138 ? -12.766 45.281 9.266 1 98.06 138 PHE B C 1
ATOM 4289 O O . PHE B 1 138 ? -13.477 46.094 9.867 1 98.06 138 PHE B O 1
ATOM 4296 N N . LEU B 1 139 ? -13.25 44.188 8.711 1 97.88 139 LEU B N 1
ATOM 4297 C CA . LEU B 1 139 ? -14.625 43.75 8.891 1 97.88 139 LEU B CA 1
ATOM 4298 C C . LEU B 1 139 ? -14.703 42.594 9.867 1 97.88 139 LEU B C 1
ATOM 4300 O O . LEU B 1 139 ? -13.734 41.844 10.031 1 97.88 139 LEU B O 1
ATOM 4304 N N . ALA B 1 140 ? -15.875 42.5 10.492 1 97.56 140 ALA B N 1
ATOM 4305 C CA . ALA B 1 140 ? -16.094 41.312 11.328 1 97.56 140 ALA B CA 1
ATOM 4306 C C . ALA B 1 140 ? -15.883 40.031 10.523 1 97.56 140 ALA B C 1
ATOM 4308 O O . ALA B 1 140 ? -16.406 39.906 9.414 1 97.56 140 ALA B O 1
ATOM 4309 N N . GLY B 1 141 ? -15.047 39.125 11.102 1 97.38 141 GLY B N 1
ATOM 4310 C CA . GLY B 1 141 ? -14.781 37.844 10.438 1 97.38 141 GLY B CA 1
ATOM 4311 C C . GLY B 1 141 ? -13.445 37.844 9.711 1 97.38 141 GLY B C 1
ATOM 4312 O O . GLY B 1 141 ? -12.953 36.75 9.344 1 97.38 141 GLY B O 1
ATOM 4313 N N . ASP B 1 142 ? -12.875 39.031 9.531 1 97.62 142 ASP B N 1
ATOM 4314 C CA . ASP B 1 142 ? -11.594 39.094 8.828 1 97.62 142 ASP B CA 1
ATOM 4315 C C . ASP B 1 142 ? -10.523 38.312 9.586 1 97.62 142 ASP B C 1
ATOM 4317 O O . ASP B 1 142 ? -10.297 38.531 10.773 1 97.62 142 ASP B O 1
ATOM 4321 N N . ASN B 1 143 ? -9.891 37.406 8.891 1 96.81 143 ASN B N 1
ATOM 4322 C CA . ASN B 1 143 ? -8.742 36.656 9.406 1 96.81 143 ASN B CA 1
ATOM 4323 C C . ASN B 1 143 ? -9.117 35.844 10.641 1 96.81 143 ASN B C 1
ATOM 4325 O O . ASN B 1 143 ? -8.367 35.844 11.625 1 96.81 143 ASN B O 1
ATOM 4329 N N . VAL B 1 144 ? -10.281 35.281 10.609 1 97.31 144 VAL B N 1
ATOM 4330 C CA . VAL B 1 144 ? -10.734 34.375 11.664 1 97.31 144 VAL B CA 1
ATOM 4331 C C . VAL B 1 144 ? -11.117 33.031 11.055 1 97.31 144 VAL B C 1
ATOM 4333 O O . VAL B 1 144 ? -11.875 32.969 10.086 1 97.31 144 VAL B O 1
ATOM 4336 N N . SER B 1 145 ? -10.5 32 11.516 1 96.06 145 SER B N 1
ATOM 4337 C CA . SER B 1 145 ? -10.977 30.656 11.203 1 96.06 145 SER B CA 1
ATOM 4338 C C . SER B 1 145 ? -12.18 30.281 12.055 1 96.06 145 SER B C 1
ATOM 4340 O O . SER B 1 145 ? -12.078 30.188 13.281 1 96.06 145 SER B O 1
ATOM 4342 N N . LYS B 1 146 ? -13.227 30.031 11.414 1 97 146 LYS B N 1
ATOM 4343 C CA . LYS B 1 146 ? -14.492 29.875 12.125 1 97 146 LYS B CA 1
ATOM 4344 C C . LYS B 1 146 ? -14.633 28.469 12.695 1 97 146 LYS B C 1
ATOM 4346 O O . LYS B 1 146 ? -14.25 27.484 12.055 1 97 146 LYS B O 1
ATOM 4351 N N . GLN B 1 147 ? -15.242 28.453 13.875 1 97.19 147 GLN B N 1
ATOM 4352 C CA . GLN B 1 147 ? -15.594 27.172 14.461 1 97.19 147 GLN B CA 1
ATOM 4353 C C . GLN B 1 147 ? -16.406 26.312 13.484 1 97.19 147 GLN B C 1
ATOM 4355 O O . GLN B 1 147 ? -17.359 26.797 12.883 1 97.19 147 GLN B O 1
ATOM 4360 N N . GLY B 1 148 ? -15.969 25.062 13.227 1 97.06 148 GLY B N 1
ATOM 4361 C CA . GLY B 1 148 ? -16.734 24.109 12.438 1 97.06 148 GLY B CA 1
ATOM 4362 C C . GLY B 1 148 ? -16.547 24.297 10.945 1 97.06 148 GLY B C 1
ATOM 4363 O O . GLY B 1 148 ? -17.203 23.625 10.141 1 97.06 148 GLY B O 1
ATOM 4364 N N . GLU B 1 149 ? -15.703 25.156 10.555 1 96.19 149 GLU B N 1
ATOM 4365 C CA . GLU B 1 149 ? -15.562 25.422 9.125 1 96.19 149 GLU B CA 1
ATOM 4366 C C . GLU B 1 149 ? -15.016 24.203 8.383 1 96.19 149 GLU B C 1
ATOM 4368 O O . GLU B 1 149 ? -15.312 24.016 7.207 1 96.19 149 GLU B O 1
ATOM 4373 N N . ASP B 1 150 ? -14.219 23.406 9.039 1 95.88 150 ASP B N 1
ATOM 4374 C CA . ASP B 1 150 ? -13.703 22.172 8.445 1 95.88 150 ASP B CA 1
ATOM 4375 C C . ASP B 1 150 ? -14.734 21.047 8.539 1 95.88 150 ASP B C 1
ATOM 4377 O O . ASP B 1 150 ? -15 20.375 7.543 1 95.88 150 ASP B O 1
ATOM 4381 N N . THR B 1 151 ? -15.234 20.859 9.695 1 96.25 151 THR B N 1
ATOM 4382 C CA . THR B 1 151 ? -16.312 19.906 9.906 1 96.25 151 THR B CA 1
ATOM 4383 C C . THR B 1 151 ? -17.078 20.219 11.188 1 96.25 151 THR B C 1
ATOM 4385 O O . THR B 1 151 ? -16.562 20.922 12.062 1 96.25 151 THR B O 1
ATOM 4388 N N . THR B 1 152 ? -18.344 19.75 11.273 1 97.62 152 THR B N 1
ATOM 4389 C CA . THR B 1 152 ? -19.188 20.031 12.43 1 97.62 152 THR B CA 1
ATOM 4390 C C . THR B 1 152 ? -19.359 18.766 13.273 1 97.62 152 THR B C 1
ATOM 4392 O O . THR B 1 152 ? -19.25 17.656 12.758 1 97.62 152 THR B O 1
ATOM 4395 N N . LYS B 1 153 ? -19.625 19.016 14.523 1 97.81 153 LYS B N 1
ATOM 4396 C CA . LYS B 1 153 ? -19.906 17.922 15.438 1 97.81 153 LYS B CA 1
ATOM 4397 C C . LYS B 1 153 ? -21 17.016 14.875 1 97.81 153 LYS B C 1
ATOM 4399 O O . LYS B 1 153 ? -22.016 17.5 14.367 1 97.81 153 LYS B O 1
ATOM 4404 N N . GLY B 1 154 ? -20.75 15.758 14.883 1 97.38 154 GLY B N 1
ATOM 4405 C CA . GLY B 1 154 ? -21.75 14.789 14.445 1 97.38 154 GLY B CA 1
ATOM 4406 C C . GLY B 1 154 ? -21.547 14.336 13.016 1 97.38 154 GLY B C 1
ATOM 4407 O O . GLY B 1 154 ? -22.125 13.336 12.586 1 97.38 154 GLY B O 1
ATOM 4408 N N . SER B 1 155 ? -20.688 15.016 12.289 1 96.94 155 SER B N 1
ATOM 4409 C CA . SER B 1 155 ? -20.438 14.664 10.898 1 96.94 155 SER B CA 1
ATOM 4410 C C . SER B 1 155 ? -19.812 13.273 10.781 1 96.94 155 SER B C 1
ATOM 4412 O O . SER B 1 155 ? -18.953 12.906 11.578 1 96.94 155 SER B O 1
ATOM 4414 N N . LYS B 1 156 ? -20.266 12.5 9.797 1 96.94 156 LYS B N 1
ATOM 4415 C CA . LYS B 1 156 ? -19.625 11.234 9.43 1 96.94 156 LYS B CA 1
ATOM 4416 C C . LYS B 1 156 ? -18.422 11.469 8.523 1 96.94 156 LYS B C 1
ATOM 4418 O O . LYS B 1 156 ? -18.562 12.039 7.441 1 96.94 156 LYS B O 1
ATOM 4423 N N . LEU B 1 157 ? -17.297 11.062 8.938 1 96.56 157 LEU B N 1
ATOM 4424 C CA . LEU B 1 157 ? -16.062 11.461 8.266 1 96.56 157 LEU B CA 1
ATOM 4425 C C . LEU B 1 157 ? -15.484 10.297 7.465 1 96.56 157 LEU B C 1
ATOM 4427 O O . LEU B 1 157 ? -15.016 10.484 6.34 1 96.56 157 LEU B O 1
ATOM 4431 N N . VAL B 1 158 ? -15.438 9.078 8.047 1 97.69 158 VAL B N 1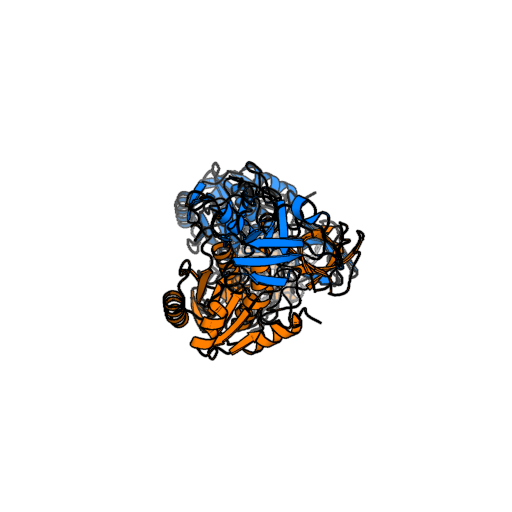
ATOM 4432 C CA . VAL B 1 158 ? -14.914 7.887 7.387 1 97.69 158 VAL B CA 1
ATOM 4433 C C . VAL B 1 158 ? -15.859 6.711 7.605 1 97.69 158 VAL B C 1
ATOM 4435 O O . VAL B 1 158 ? -16.344 6.492 8.719 1 97.69 158 VAL B O 1
ATOM 4438 N N . SER B 1 159 ? -16.125 5.984 6.582 1 97.75 159 SER B N 1
ATOM 4439 C CA . SER B 1 159 ? -17.078 4.883 6.637 1 97.75 159 SER B CA 1
ATOM 4440 C C . SER B 1 159 ? -16.453 3.639 7.262 1 97.75 159 SER B C 1
ATOM 4442 O O . SER B 1 159 ? -15.242 3.451 7.199 1 97.75 159 SER B O 1
ATOM 4444 N N . LYS B 1 160 ? -17.359 2.865 7.828 1 97.88 160 LYS B N 1
ATOM 4445 C CA . LYS B 1 160 ? -16.984 1.503 8.195 1 97.88 160 LYS B CA 1
ATOM 4446 C C . LYS B 1 160 ? -16.406 0.753 7 1 97.88 160 LYS B C 1
ATOM 4448 O O . LYS B 1 160 ? -16.891 0.897 5.875 1 97.88 160 LYS B O 1
ATOM 4453 N N . GLY B 1 161 ? -15.312 -0.025 7.273 1 98.25 161 GLY B N 1
ATOM 4454 C CA . GLY B 1 161 ? -14.711 -0.804 6.199 1 98.25 161 GLY B CA 1
ATOM 4455 C C . GLY B 1 161 ? -13.539 -0.105 5.535 1 98.25 161 GLY B C 1
ATOM 4456 O O . GLY B 1 161 ? -12.836 -0.701 4.719 1 98.25 161 GLY B O 1
ATOM 4457 N N . ALA B 1 162 ? -13.297 1.15 5.918 1 97.88 162 ALA B N 1
ATOM 4458 C CA . ALA B 1 162 ? -12.172 1.892 5.34 1 97.88 162 ALA B CA 1
ATOM 4459 C C . ALA B 1 162 ? -10.844 1.43 5.938 1 97.88 162 ALA B C 1
ATOM 4461 O O . ALA B 1 162 ? -10.758 1.157 7.137 1 97.88 162 ALA B O 1
ATOM 4462 N N . LYS B 1 163 ? -9.859 1.345 5.105 1 97.75 163 LYS B N 1
ATOM 4463 C CA . LYS B 1 163 ? -8.5 1.075 5.586 1 97.75 163 LYS B CA 1
ATOM 4464 C C . LYS B 1 163 ? -7.934 2.277 6.328 1 97.75 163 LYS B C 1
ATOM 4466 O O . LYS B 1 163 ? -8.133 3.422 5.914 1 97.75 163 LYS B O 1
ATOM 4471 N N . ILE B 1 164 ? -7.184 2.072 7.344 1 98.5 164 ILE B N 1
ATOM 4472 C CA . ILE B 1 164 ? -6.629 3.162 8.141 1 98.5 164 ILE B CA 1
ATOM 4473 C C . ILE B 1 164 ? -5.312 3.633 7.523 1 98.5 164 ILE B C 1
ATOM 4475 O O . ILE B 1 164 ? -4.281 2.973 7.668 1 98.5 164 ILE B O 1
ATOM 4479 N N . THR B 1 165 ? -5.363 4.723 6.836 1 97.88 165 THR B N 1
ATOM 4480 C CA . THR B 1 165 ? -4.223 5.438 6.273 1 97.88 165 THR B CA 1
ATOM 4481 C C . THR B 1 165 ? -3.744 6.523 7.227 1 97.88 165 THR B C 1
ATOM 4483 O O . THR B 1 165 ? -4.391 6.797 8.242 1 97.88 165 THR B O 1
ATOM 4486 N N . PRO B 1 166 ? -2.605 7.125 6.953 1 98.38 166 PRO B N 1
ATOM 4487 C CA . PRO B 1 166 ? -2.158 8.227 7.809 1 98.38 166 PRO B CA 1
ATOM 4488 C C . PRO B 1 166 ? -3.201 9.336 7.941 1 98.38 166 PRO B C 1
ATOM 4490 O O . PRO B 1 166 ? -3.387 9.891 9.023 1 98.38 166 PRO B O 1
ATOM 4493 N N . GLY B 1 167 ? -3.877 9.602 6.859 1 97.88 167 GLY B N 1
ATOM 4494 C CA . GLY B 1 167 ? -4.945 10.586 6.918 1 97.88 167 GLY B CA 1
ATOM 4495 C C . GLY B 1 167 ? -6.086 10.172 7.828 1 97.88 167 GLY B C 1
ATOM 4496 O O . GLY B 1 167 ? -6.605 10.992 8.594 1 97.88 167 GLY B O 1
ATOM 4497 N N . VAL B 1 168 ? -6.469 8.922 7.777 1 98.44 168 VAL B N 1
ATOM 4498 C CA . VAL B 1 168 ? -7.52 8.398 8.648 1 98.44 168 VAL B CA 1
ATOM 4499 C C . VAL B 1 168 ? -7.039 8.422 10.102 1 98.44 168 VAL B C 1
ATOM 4501 O O . VAL B 1 168 ? -7.805 8.758 11.008 1 98.44 168 VAL B O 1
ATOM 4504 N N . LYS B 1 169 ? -5.812 8.117 10.336 1 98.44 169 LYS B N 1
ATOM 4505 C CA . LYS B 1 169 ? -5.227 8.133 11.672 1 98.44 169 LYS B CA 1
ATOM 4506 C C . LYS B 1 169 ? -5.234 9.539 12.266 1 98.44 169 LYS B C 1
ATOM 4508 O O . LYS B 1 169 ? -5.445 9.711 13.469 1 98.44 169 LYS B O 1
ATOM 4513 N N . ALA B 1 170 ? -4.992 10.547 11.43 1 98.5 170 ALA B N 1
ATOM 4514 C CA . ALA B 1 170 ? -5.098 11.93 11.867 1 98.5 170 ALA B CA 1
ATOM 4515 C C . ALA B 1 170 ? -6.492 12.234 12.406 1 98.5 170 ALA B C 1
ATOM 4517 O O . ALA B 1 170 ? -6.641 12.898 13.43 1 98.5 170 ALA B O 1
ATOM 4518 N N . LEU B 1 171 ? -7.504 11.742 11.727 1 98.38 171 LEU B N 1
ATOM 4519 C CA . LEU B 1 171 ? -8.883 11.953 12.172 1 98.38 171 LEU B CA 1
ATOM 4520 C C . LEU B 1 171 ? -9.156 11.211 13.469 1 98.38 171 LEU B C 1
ATOM 4522 O O . LEU B 1 171 ? -9.797 11.75 14.375 1 98.38 171 LEU B O 1
ATOM 4526 N N . LEU B 1 172 ? -8.664 9.938 13.516 1 98.69 172 LEU B N 1
ATOM 4527 C CA . LEU B 1 172 ? -8.82 9.18 14.75 1 98.69 172 LEU B CA 1
ATOM 4528 C C . LEU B 1 172 ? -8.25 9.945 15.938 1 98.69 172 LEU B C 1
ATOM 4530 O O . LEU B 1 172 ? -8.906 10.062 16.969 1 98.69 172 LEU B O 1
ATOM 4534 N N . ALA B 1 173 ? -7.07 10.523 15.758 1 98.56 173 ALA B N 1
ATOM 4535 C CA . ALA B 1 173 ? -6.414 11.281 16.828 1 98.56 173 ALA B CA 1
ATOM 4536 C C . ALA B 1 173 ? -7.18 12.562 17.141 1 98.56 173 ALA B C 1
ATOM 4538 O O . ALA B 1 173 ? -7.395 12.891 18.312 1 98.56 173 ALA B O 1
ATOM 4539 N N . THR B 1 174 ? -7.633 13.242 16.125 1 98.19 174 THR B N 1
ATOM 4540 C CA . THR B 1 174 ? -8.352 14.5 16.266 1 98.19 174 THR B CA 1
ATOM 4541 C C . THR B 1 174 ? -9.617 14.312 17.094 1 98.19 174 THR B C 1
ATOM 4543 O O . THR B 1 174 ? -9.953 15.164 17.922 1 98.19 174 THR B O 1
ATOM 4546 N N . PHE B 1 175 ? -10.234 13.18 16.938 1 98.19 175 PHE B N 1
ATOM 4547 C CA . PHE B 1 175 ? -11.555 13.008 17.547 1 98.19 175 PHE B CA 1
ATOM 4548 C C . PHE B 1 175 ? -11.5 12.039 18.719 1 98.19 175 PHE B C 1
ATOM 4550 O O . PHE B 1 175 ? -12.531 11.539 19.172 1 98.19 175 PHE B O 1
ATOM 4557 N N . GLY B 1 176 ? -10.336 11.656 19.141 1 98.06 176 GLY B N 1
ATOM 4558 C CA . GLY B 1 176 ? -10.156 11.07 20.469 1 98.06 176 GLY B CA 1
ATOM 4559 C C . GLY B 1 176 ? -10.25 9.555 20.469 1 98.06 176 GLY B C 1
ATOM 4560 O O . GLY B 1 176 ? -10.562 8.953 21.5 1 98.06 176 GLY B O 1
ATOM 4561 N N . TYR B 1 177 ? -9.984 8.93 19.391 1 98.25 177 TYR B N 1
ATOM 4562 C CA . TYR B 1 177 ? -10 7.469 19.328 1 98.25 177 TYR B CA 1
ATOM 4563 C C . TYR B 1 177 ? -8.664 6.891 19.781 1 98.25 177 TYR B C 1
ATOM 4565 O O . TYR B 1 177 ? -7.898 6.367 18.969 1 98.25 177 TYR B O 1
ATOM 4573 N N . ALA B 1 178 ? -8.445 6.918 21.078 1 98.44 178 ALA B N 1
ATOM 4574 C CA . ALA B 1 178 ? -7.242 6.301 21.625 1 98.44 178 ALA B CA 1
ATOM 4575 C C . ALA B 1 178 ? -7.258 4.789 21.422 1 98.44 178 ALA B C 1
ATOM 4577 O O . ALA B 1 178 ? -6.207 4.172 21.219 1 98.44 178 ALA B O 1
ATOM 4578 N N . LYS B 1 179 ? -8.414 4.258 21.531 1 98.56 179 LYS B N 1
ATOM 4579 C CA . LYS B 1 179 ? -8.711 2.885 21.125 1 98.56 179 LYS B CA 1
ATOM 4580 C C . LYS B 1 179 ? -9.594 2.857 19.891 1 98.56 179 LYS B C 1
ATOM 4582 O O . LYS B 1 179 ? -10.625 3.529 19.844 1 98.56 179 LYS B O 1
ATOM 4587 N N . VAL B 1 180 ? -9.18 2.129 18.906 1 98.81 180 VAL B N 1
ATOM 4588 C CA . VAL B 1 180 ? -9.805 2.16 17.578 1 98.81 180 VAL B CA 1
ATOM 4589 C C . VAL B 1 180 ? -10.516 0.835 17.312 1 98.81 180 VAL B C 1
ATOM 4591 O O . VAL B 1 180 ? -9.922 -0.236 17.469 1 98.81 180 VAL B O 1
ATOM 4594 N N . PRO B 1 181 ? -11.797 0.87 17.016 1 98.81 181 PRO B N 1
ATOM 4595 C CA . PRO B 1 181 ? -12.469 -0.36 16.594 1 98.81 181 PRO B CA 1
ATOM 4596 C C . PRO B 1 181 ? -12.047 -0.826 15.203 1 98.81 181 PRO B C 1
ATOM 4598 O O . PRO B 1 181 ? -12.297 -0.133 14.211 1 98.81 181 PRO B O 1
ATOM 4601 N N . VAL B 1 182 ? -11.422 -1.988 15.125 1 98.88 182 VAL B N 1
ATOM 4602 C CA . VAL B 1 182 ? -10.953 -2.52 13.844 1 98.88 182 VAL B CA 1
ATOM 4603 C C . VAL B 1 182 ? -11.43 -3.961 13.68 1 98.88 182 VAL B C 1
ATOM 4605 O O . VAL B 1 182 ? -11.836 -4.602 14.656 1 98.88 182 VAL B O 1
ATOM 4608 N N . TYR B 1 183 ? -11.453 -4.402 12.484 1 98.81 183 TYR B N 1
ATOM 4609 C CA . TYR B 1 183 ? -11.688 -5.82 12.234 1 98.81 183 TYR B CA 1
ATOM 4610 C C . TYR B 1 183 ? -10.438 -6.641 12.562 1 98.81 183 TYR B C 1
ATOM 4612 O O . TYR B 1 183 ? -9.32 -6.234 12.234 1 98.81 183 TYR B O 1
ATOM 4620 N N . GLN B 1 184 ? -10.688 -7.789 13.18 1 98.5 184 GLN B N 1
ATOM 4621 C CA . GLN B 1 184 ? -9.602 -8.727 13.422 1 98.5 184 GLN B CA 1
ATOM 4622 C C . GLN B 1 184 ? -9.086 -9.312 12.109 1 98.5 184 GLN B C 1
ATOM 4624 O O . GLN B 1 184 ? -9.852 -9.539 11.18 1 98.5 184 GLN B O 1
ATOM 4629 N N . LYS B 1 185 ? -7.797 -9.523 12.078 1 98.25 185 LYS B N 1
ATOM 4630 C CA . LYS B 1 185 ? -7.23 -10.211 10.922 1 98.25 185 LYS B CA 1
ATOM 4631 C C . LYS B 1 185 ? -7.641 -11.68 10.914 1 98.25 185 LYS B C 1
ATOM 4633 O O . LYS B 1 185 ? -7.34 -12.422 11.852 1 98.25 185 LYS B O 1
ATOM 4638 N N . PRO B 1 186 ? -8.352 -12.125 9.875 1 98.31 186 PRO B N 1
ATOM 4639 C CA . PRO B 1 186 ? -8.68 -13.555 9.805 1 98.31 186 PRO B CA 1
ATOM 4640 C C . PRO B 1 186 ? -7.438 -14.438 9.688 1 98.31 186 PRO B C 1
ATOM 4642 O O . PRO B 1 186 ? -6.477 -14.07 9 1 98.31 186 PRO B O 1
ATOM 4645 N N . LYS B 1 187 ? -7.469 -15.523 10.414 1 98.5 187 LYS B N 1
ATOM 4646 C CA . LYS B 1 187 ? -6.434 -16.531 10.258 1 98.5 187 LYS B CA 1
ATOM 4647 C C . LYS B 1 187 ? -6.707 -17.406 9.039 1 98.5 187 LYS B C 1
ATOM 4649 O O . LYS B 1 187 ? -7.773 -18.016 8.93 1 98.5 187 LYS B O 1
ATOM 4654 N N . VAL B 1 188 ? -5.777 -17.453 8.109 1 98.81 188 VAL B N 1
ATOM 4655 C CA . VAL B 1 188 ? -5.941 -18.25 6.898 1 98.81 188 VAL B CA 1
ATOM 4656 C C . VAL B 1 188 ? -4.832 -19.297 6.812 1 98.81 188 VAL B C 1
ATOM 4658 O O . VAL B 1 188 ? -3.648 -18.938 6.754 1 98.81 188 VAL B O 1
ATOM 4661 N N . GLY B 1 189 ? -5.238 -20.578 6.848 1 98.81 189 GLY B N 1
ATOM 4662 C CA . GLY B 1 189 ? -4.281 -21.672 6.727 1 98.81 189 GLY B CA 1
ATOM 4663 C C . GLY B 1 189 ? -3.816 -21.891 5.301 1 98.81 189 GLY B C 1
ATOM 4664 O O . GLY B 1 189 ? -4.582 -21.703 4.352 1 98.81 189 GLY B O 1
ATOM 4665 N N . ILE B 1 190 ? -2.613 -22.312 5.152 1 98.81 190 ILE B N 1
ATOM 4666 C CA . ILE B 1 190 ? -2.039 -22.641 3.854 1 98.81 190 ILE B CA 1
ATOM 4667 C C . ILE B 1 190 ? -1.392 -24.031 3.916 1 98.81 190 ILE B C 1
ATOM 4669 O O . ILE B 1 190 ? -0.603 -24.312 4.82 1 98.81 190 ILE B O 1
ATOM 4673 N N . PHE B 1 191 ? -1.769 -24.891 3.043 1 98 191 PHE B N 1
ATOM 4674 C CA . PHE B 1 191 ? -1.027 -26.109 2.758 1 98 191 PHE B CA 1
ATOM 4675 C C . PHE B 1 191 ? -0.449 -26.078 1.348 1 98 191 PHE B C 1
ATOM 4677 O O . PHE B 1 191 ? -1.106 -25.625 0.412 1 98 191 PHE B O 1
ATOM 4684 N N . ALA B 1 192 ? 0.741 -26.531 1.232 1 96.5 192 ALA B N 1
ATOM 4685 C CA . ALA B 1 192 ? 1.301 -26.797 -0.089 1 96.5 192 ALA B CA 1
ATOM 4686 C C . ALA B 1 192 ? 1.186 -28.281 -0.437 1 96.5 192 ALA B C 1
ATOM 4688 O O . ALA B 1 192 ? 1.429 -29.141 0.409 1 96.5 192 ALA B O 1
ATOM 4689 N N . THR B 1 193 ? 0.704 -28.5 -1.624 1 91.56 193 THR B N 1
ATOM 4690 C CA . THR B 1 193 ? 0.591 -29.875 -2.098 1 91.56 193 THR B CA 1
ATOM 4691 C C . THR B 1 193 ? 1.529 -30.109 -3.275 1 91.56 193 THR B C 1
ATOM 4693 O O . THR B 1 193 ? 1.624 -29.281 -4.184 1 91.56 193 THR B O 1
ATOM 4696 N N . GLY B 1 194 ? 2.195 -31.266 -3.184 1 88.81 194 GLY B N 1
ATOM 4697 C CA . GLY B 1 194 ? 3.088 -31.656 -4.262 1 88.81 194 GLY B CA 1
ATOM 4698 C C . GLY B 1 194 ? 4.34 -32.375 -3.771 1 88.81 194 GLY B C 1
ATOM 4699 O O . GLY B 1 194 ? 5.109 -31.812 -2.99 1 88.81 194 GLY B O 1
ATOM 4700 N N . THR B 1 195 ? 4.535 -33.531 -4.289 1 88.19 195 THR B N 1
ATOM 4701 C CA . THR B 1 195 ? 5.703 -34.312 -3.916 1 88.19 195 THR B CA 1
ATOM 4702 C C . THR B 1 195 ? 6.98 -33.688 -4.469 1 88.19 195 THR B C 1
ATOM 4704 O O . THR B 1 195 ? 8.078 -33.969 -3.973 1 88.19 195 THR B O 1
ATOM 4707 N N . GLU B 1 196 ? 6.793 -32.906 -5.418 1 93.19 196 GLU B N 1
ATOM 4708 C CA . GLU B 1 196 ? 7.926 -32.25 -6.094 1 93.19 196 GLU B CA 1
ATOM 4709 C C . GLU B 1 196 ? 8.492 -31.109 -5.262 1 93.19 196 GLU B C 1
ATOM 4711 O O . GLU B 1 196 ? 9.586 -30.625 -5.539 1 93.19 196 GLU B O 1
ATOM 4716 N N . LEU B 1 197 ? 7.844 -30.703 -4.195 1 96.06 197 LEU B N 1
ATOM 4717 C CA . LEU B 1 197 ? 8.172 -29.438 -3.535 1 96.06 197 LEU B CA 1
ATOM 4718 C C . LEU B 1 197 ? 9.258 -29.656 -2.48 1 96.06 197 LEU B C 1
ATOM 4720 O O . LEU B 1 197 ? 9.18 -30.594 -1.681 1 96.06 197 LEU B O 1
ATOM 4724 N N . LEU B 1 198 ? 10.227 -28.797 -2.561 1 97.25 198 LEU B N 1
ATOM 4725 C CA . LEU B 1 198 ? 11.242 -28.641 -1.524 1 97.25 198 LEU B CA 1
ATOM 4726 C C . LEU B 1 198 ? 10.93 -27.438 -0.646 1 97.25 198 LEU B C 1
ATOM 4728 O O . LEU B 1 198 ? 10.141 -26.562 -1.026 1 97.25 198 LEU B O 1
ATOM 4732 N N . ASP B 1 199 ? 11.562 -27.422 0.572 1 97 199 ASP B N 1
ATOM 4733 C CA . ASP B 1 199 ? 11.531 -26.188 1.352 1 97 199 ASP B CA 1
ATOM 4734 C C . ASP B 1 199 ? 12.469 -25.141 0.754 1 97 199 ASP B C 1
ATOM 4736 O O . ASP B 1 199 ? 13.391 -25.484 0.01 1 97 199 ASP B O 1
ATOM 4740 N N . VAL B 1 200 ? 12.281 -23.938 1.088 1 97.69 200 VAL B N 1
ATOM 4741 C CA . VAL B 1 200 ? 13 -22.812 0.492 1 97.69 200 VAL B CA 1
ATOM 4742 C C . VAL B 1 200 ? 14.5 -22.984 0.716 1 97.69 200 VAL B C 1
ATOM 4744 O O . VAL B 1 200 ? 15.297 -22.734 -0.189 1 97.69 200 VAL B O 1
ATOM 4747 N N . GLY B 1 201 ? 14.867 -23.453 1.848 1 97 201 GLY B N 1
ATOM 4748 C CA . GLY B 1 201 ? 16.281 -23.547 2.199 1 97 201 GLY B CA 1
ATOM 4749 C C . GLY B 1 201 ? 16.922 -24.828 1.729 1 97 201 GLY B C 1
ATOM 4750 O O . GLY B 1 201 ? 18.141 -25.016 1.887 1 97 201 GLY B O 1
ATOM 4751 N N . ASP B 1 202 ? 16.188 -25.75 1.108 1 97.06 202 ASP B N 1
ATOM 4752 C CA . ASP B 1 202 ? 16.703 -27.047 0.698 1 97.06 202 ASP B CA 1
ATOM 4753 C C . ASP B 1 202 ? 17.578 -26.938 -0.549 1 97.06 202 ASP B C 1
ATOM 4755 O O . ASP B 1 202 ? 17.359 -26.047 -1.379 1 97.06 202 ASP B O 1
ATOM 4759 N N . GLU B 1 203 ? 18.469 -27.859 -0.647 1 96.62 203 GLU B N 1
ATOM 4760 C CA . GLU B 1 203 ? 19.203 -28.016 -1.902 1 96.62 203 GLU B CA 1
ATOM 4761 C C . GLU B 1 203 ? 18.312 -28.625 -2.982 1 96.62 203 GLU B C 1
ATOM 4763 O O . GLU B 1 203 ? 17.406 -29.422 -2.686 1 96.62 203 GLU B O 1
ATOM 4768 N N . LEU B 1 204 ? 18.641 -28.266 -4.176 1 96.38 204 LEU B N 1
ATOM 4769 C CA . LEU B 1 204 ? 17.844 -28.797 -5.281 1 96.38 204 LEU B CA 1
ATOM 4770 C C . LEU B 1 204 ? 18.109 -30.281 -5.48 1 96.38 204 LEU B C 1
ATOM 4772 O O . LEU B 1 204 ? 19.234 -30.75 -5.32 1 96.38 204 LEU B O 1
ATOM 4776 N N . VAL B 1 205 ? 17.031 -30.969 -5.836 1 95.75 205 VAL B N 1
ATOM 4777 C CA . VAL B 1 205 ? 17.016 -32.406 -6.137 1 95.75 205 VAL B CA 1
ATOM 4778 C C . VAL B 1 205 ? 16.406 -32.625 -7.52 1 95.75 205 VAL B C 1
ATOM 4780 O O . VAL B 1 205 ? 15.453 -31.953 -7.902 1 95.75 205 VAL B O 1
ATOM 4783 N N . PRO B 1 206 ? 16.984 -33.562 -8.281 1 95.06 206 PRO B N 1
ATOM 4784 C CA . PRO B 1 206 ? 16.406 -33.844 -9.594 1 95.06 206 PRO B CA 1
ATOM 4785 C C . PRO B 1 206 ? 14.906 -34.094 -9.531 1 95.06 206 PRO B C 1
ATOM 4787 O O . PRO B 1 206 ? 14.445 -34.875 -8.672 1 95.06 206 PRO B O 1
ATOM 4790 N N . GLY B 1 207 ? 14.242 -33.375 -10.398 1 95.81 207 GLY B N 1
ATOM 4791 C CA . GLY B 1 207 ? 12.812 -33.562 -10.508 1 95.81 207 GLY B CA 1
ATOM 4792 C C . GLY B 1 207 ? 12.016 -32.75 -9.523 1 95.81 207 GLY B C 1
ATOM 4793 O O . GLY B 1 207 ? 10.781 -32.75 -9.547 1 95.81 207 GLY B O 1
ATOM 4794 N N . LYS B 1 208 ? 12.734 -32 -8.719 1 96.81 208 LYS B N 1
ATOM 4795 C CA . LYS B 1 208 ? 12.016 -31.266 -7.691 1 96.81 208 LYS B CA 1
ATOM 4796 C C . LYS B 1 208 ? 12.273 -29.766 -7.816 1 96.81 208 LYS B C 1
ATOM 4798 O O . LYS B 1 208 ? 13.18 -29.344 -8.531 1 96.81 208 LYS B O 1
ATOM 4803 N N . ILE B 1 209 ? 11.406 -28.953 -7.211 1 96.5 209 ILE B N 1
ATOM 4804 C CA . ILE B 1 209 ? 11.492 -27.5 -7.207 1 96.5 209 ILE B CA 1
ATOM 4805 C C . ILE B 1 209 ? 11.156 -26.969 -5.816 1 96.5 209 ILE B C 1
ATOM 4807 O O . ILE B 1 209 ? 10.547 -27.672 -5.008 1 96.5 209 ILE B O 1
ATOM 4811 N N . ARG B 1 210 ? 11.523 -25.781 -5.516 1 97.44 210 ARG B N 1
ATOM 4812 C CA . ARG B 1 210 ? 11.227 -25.172 -4.223 1 97.44 210 ARG B CA 1
ATOM 4813 C C . ARG B 1 210 ? 9.805 -24.609 -4.199 1 97.44 210 ARG B C 1
ATOM 4815 O O . ARG B 1 210 ? 9.312 -24.109 -5.211 1 97.44 210 ARG B O 1
ATOM 4822 N N . ASN B 1 211 ? 9.195 -24.625 -3.061 1 96.94 211 ASN B N 1
ATOM 4823 C CA . ASN B 1 211 ? 7.836 -24.156 -2.834 1 96.94 211 ASN B CA 1
ATOM 4824 C C . ASN B 1 211 ? 7.77 -22.625 -2.865 1 96.94 211 ASN B C 1
ATOM 4826 O O . ASN B 1 211 ? 8.227 -21.969 -1.935 1 96.94 211 ASN B O 1
ATOM 4830 N N . SER B 1 212 ? 7.227 -22.078 -3.893 1 97.62 212 SER B N 1
ATOM 4831 C CA . SER B 1 212 ? 7.098 -20.625 -3.984 1 97.62 212 SER B CA 1
ATOM 4832 C C . SER B 1 212 ? 5.672 -20.172 -3.666 1 97.62 212 SER B C 1
ATOM 4834 O O . SER B 1 212 ? 5.469 -19.109 -3.068 1 97.62 212 SER B O 1
ATOM 4836 N N . ASN B 1 213 ? 4.695 -21 -3.986 1 98.12 213 ASN B N 1
ATOM 4837 C CA . ASN B 1 213 ? 3.289 -20.625 -3.914 1 98.12 213 ASN B CA 1
ATOM 4838 C C . ASN B 1 213 ? 2.865 -20.312 -2.482 1 98.12 213 ASN B C 1
ATOM 4840 O O . ASN B 1 213 ? 2.146 -19.344 -2.242 1 98.12 213 ASN B O 1
ATOM 4844 N N . ALA B 1 214 ? 3.309 -21.141 -1.54 1 98.5 214 ALA B N 1
ATOM 4845 C CA . ALA B 1 214 ? 2.893 -20.938 -0.156 1 98.5 214 ALA B CA 1
ATOM 4846 C C . ALA B 1 214 ? 3.35 -19.562 0.35 1 98.5 214 ALA B C 1
ATOM 4848 O O . ALA B 1 214 ? 2.588 -18.859 1.008 1 98.5 214 ALA B O 1
ATOM 4849 N N . TYR B 1 215 ? 4.535 -19.203 0.02 1 98.56 215 TYR B N 1
ATOM 4850 C CA . TYR B 1 215 ? 5.113 -17.953 0.495 1 98.56 215 TYR B CA 1
ATOM 4851 C C . TYR B 1 215 ? 4.508 -16.766 -0.24 1 98.56 215 TYR B C 1
ATOM 4853 O O . TYR B 1 215 ? 4.254 -15.719 0.364 1 98.56 215 TYR B O 1
ATOM 4861 N N . MET B 1 216 ? 4.289 -16.906 -1.546 1 98.62 216 MET B N 1
ATOM 4862 C CA . MET B 1 216 ? 3.588 -15.906 -2.34 1 98.62 216 MET B CA 1
ATOM 4863 C C . MET B 1 216 ? 2.189 -15.648 -1.788 1 98.62 216 MET B C 1
ATOM 4865 O O . MET B 1 216 ? 1.805 -14.508 -1.559 1 98.62 216 MET B O 1
ATOM 4869 N N . THR B 1 217 ? 1.493 -16.734 -1.486 1 98.81 217 THR B N 1
ATOM 4870 C CA . THR B 1 217 ? 0.133 -16.641 -0.966 1 98.81 217 THR B CA 1
ATOM 4871 C C . THR B 1 217 ? 0.121 -16 0.417 1 98.81 217 THR B C 1
ATOM 4873 O O . THR B 1 217 ? -0.75 -15.188 0.72 1 98.81 217 THR B O 1
ATOM 4876 N N . ALA B 1 218 ? 1.097 -16.344 1.231 1 98.88 218 ALA B N 1
ATOM 4877 C CA . ALA B 1 218 ? 1.212 -15.719 2.541 1 98.88 218 ALA B CA 1
ATOM 4878 C C . ALA B 1 218 ? 1.383 -14.203 2.406 1 98.88 218 ALA B C 1
ATOM 4880 O O . ALA B 1 218 ? 0.785 -13.438 3.162 1 98.88 218 ALA B O 1
ATOM 4881 N N . GLY B 1 219 ? 2.197 -13.805 1.454 1 98.75 219 GLY B N 1
ATOM 4882 C CA . GLY B 1 219 ? 2.359 -12.383 1.189 1 98.75 219 GLY B CA 1
ATOM 4883 C C . GLY B 1 219 ? 1.079 -11.711 0.733 1 98.75 219 GLY B C 1
ATOM 4884 O O . GLY B 1 219 ? 0.767 -10.602 1.164 1 98.75 219 GLY B O 1
ATOM 4885 N N . GLN B 1 220 ? 0.312 -12.391 -0.173 1 98.81 220 GLN B N 1
ATOM 4886 C CA . GLN B 1 220 ? -0.96 -11.859 -0.649 1 98.81 220 GLN B CA 1
ATOM 4887 C C . GLN B 1 220 ? -1.961 -11.727 0.495 1 98.81 220 GLN B C 1
ATOM 4889 O O . GLN B 1 220 ? -2.721 -10.758 0.549 1 98.81 220 GLN B O 1
ATOM 4894 N N . LEU B 1 221 ? -1.915 -12.711 1.404 1 98.88 221 LEU B N 1
ATOM 4895 C CA . LEU B 1 221 ? -2.803 -12.68 2.561 1 98.88 221 LEU B CA 1
ATOM 4896 C C . LEU B 1 221 ? -2.496 -11.484 3.451 1 98.88 221 LEU B C 1
ATOM 4898 O O . LEU B 1 221 ? -3.408 -10.766 3.865 1 98.88 221 LEU B O 1
ATOM 4902 N N . LYS B 1 222 ? -1.236 -11.258 3.74 1 98.5 222 LYS B N 1
ATOM 4903 C CA . LYS B 1 222 ? -0.847 -10.109 4.562 1 98.5 222 LYS B CA 1
ATOM 4904 C C . LYS B 1 222 ? -1.256 -8.797 3.906 1 98.5 222 LYS B C 1
ATOM 4906 O O . LYS B 1 222 ? -1.785 -7.902 4.57 1 98.5 222 LYS B O 1
ATOM 4911 N N . LYS B 1 223 ? -1.065 -8.742 2.631 1 97.94 223 LYS B N 1
ATOM 4912 C CA . LYS B 1 223 ? -1.438 -7.551 1.875 1 97.94 223 LYS B CA 1
ATOM 4913 C C . LYS B 1 223 ? -2.939 -7.297 1.953 1 97.94 223 LYS B C 1
ATOM 4915 O O . LYS B 1 223 ? -3.377 -6.145 2.012 1 97.94 223 LYS B O 1
ATOM 4920 N N . ALA B 1 224 ? -3.699 -8.375 2.006 1 98.06 224 ALA B N 1
ATOM 4921 C CA . ALA B 1 224 ? -5.156 -8.266 2.039 1 98.06 224 ALA B CA 1
ATOM 4922 C C . ALA B 1 224 ? -5.66 -8.062 3.465 1 98.06 224 ALA B C 1
ATOM 4924 O O . ALA B 1 224 ? -6.867 -7.93 3.689 1 98.06 224 ALA B O 1
ATOM 4925 N N . GLY B 1 225 ? -4.793 -8.039 4.453 1 97.69 225 GLY B N 1
ATOM 4926 C CA . GLY B 1 225 ? -5.172 -7.742 5.828 1 97.69 225 GLY B CA 1
ATOM 4927 C C . GLY B 1 225 ? -5.461 -8.984 6.645 1 97.69 225 GLY B C 1
ATOM 4928 O O . GLY B 1 225 ? -6.156 -8.922 7.66 1 97.69 225 GLY B O 1
ATOM 4929 N N . ALA B 1 226 ? -4.969 -10.172 6.203 1 98.56 226 ALA B N 1
ATOM 4930 C CA . ALA B 1 226 ? -5.188 -11.43 6.918 1 98.56 226 ALA B CA 1
ATOM 4931 C C . ALA B 1 226 ? -3.9 -11.914 7.578 1 98.56 226 ALA B C 1
ATOM 4933 O O . ALA B 1 226 ? -2.836 -11.32 7.391 1 98.56 226 ALA B O 1
ATOM 4934 N N . GLU B 1 227 ? -4.027 -12.898 8.445 1 98.44 227 GLU B N 1
ATOM 4935 C CA . GLU B 1 227 ? -2.904 -13.547 9.109 1 98.44 227 GLU B CA 1
ATOM 4936 C C . GLU B 1 227 ? -2.689 -14.961 8.57 1 98.44 227 GLU B C 1
ATOM 4938 O O . GLU B 1 227 ? -3.482 -15.867 8.844 1 98.44 227 GLU B O 1
ATOM 4943 N N . PRO B 1 228 ? -1.614 -15.148 7.785 1 98.81 228 PRO B N 1
ATOM 4944 C CA . PRO B 1 228 ? -1.361 -16.484 7.242 1 98.81 228 PRO B CA 1
ATOM 4945 C C . PRO B 1 228 ? -0.823 -17.453 8.289 1 98.81 228 PRO B C 1
ATOM 4947 O O . PRO B 1 228 ? -0.041 -17.062 9.164 1 98.81 228 PRO B O 1
ATOM 4950 N N . VAL B 1 229 ? -1.265 -18.656 8.258 1 98.69 229 VAL B N 1
ATOM 4951 C CA . VAL B 1 229 ? -0.748 -19.781 9.023 1 98.69 229 VAL B CA 1
ATOM 4952 C C . VAL B 1 229 ? -0.306 -20.891 8.078 1 98.69 229 VAL B C 1
ATOM 4954 O O . VAL B 1 229 ? -1.14 -21.625 7.543 1 98.69 229 VAL B O 1
ATOM 4957 N N . TYR B 1 230 ? 0.958 -21 7.922 1 98.5 230 TYR B N 1
ATOM 4958 C CA . TYR B 1 230 ? 1.467 -22.047 7.035 1 98.5 230 TYR B CA 1
ATOM 4959 C C . TYR B 1 230 ? 1.622 -23.359 7.785 1 98.5 230 TYR B C 1
ATOM 4961 O O . TYR B 1 230 ? 2.412 -23.453 8.727 1 98.5 230 TYR B O 1
ATOM 4969 N N . PHE B 1 231 ? 0.917 -24.422 7.359 1 98.06 231 PHE B N 1
ATOM 4970 C CA . PHE B 1 231 ? 0.89 -25.719 8.039 1 98.06 231 PHE B CA 1
ATOM 4971 C C . PHE B 1 231 ? 1.889 -26.672 7.41 1 98.06 231 PHE B C 1
ATOM 4973 O O . PHE B 1 231 ? 2.066 -27.797 7.895 1 98.06 231 PHE B O 1
ATOM 4980 N N . GLY B 1 232 ? 2.52 -26.266 6.324 1 96.81 232 GLY B N 1
ATOM 4981 C CA . GLY B 1 232 ? 3.52 -27.109 5.691 1 96.81 232 GLY B CA 1
ATOM 4982 C C . GLY B 1 232 ? 3 -27.828 4.461 1 96.81 232 GLY B C 1
ATOM 4983 O O . GLY B 1 232 ? 1.995 -27.422 3.875 1 96.81 232 GLY B O 1
ATOM 4984 N N . LYS B 1 233 ? 3.717 -28.812 4 1 95.38 233 LYS B N 1
ATOM 4985 C CA . LYS B 1 233 ? 3.402 -29.609 2.814 1 95.38 233 LYS B CA 1
ATOM 4986 C C . LYS B 1 233 ? 2.586 -30.844 3.18 1 95.38 233 LYS B C 1
ATOM 4988 O O . LYS B 1 233 ? 2.846 -31.484 4.195 1 95.38 233 LYS B O 1
ATOM 4993 N N . LEU B 1 234 ? 1.607 -31.125 2.359 1 92.94 234 LEU B N 1
ATOM 4994 C CA . LEU B 1 234 ? 0.854 -32.375 2.521 1 92.94 234 LEU B CA 1
ATOM 4995 C C . LEU B 1 234 ? 1.612 -33.531 1.925 1 92.94 234 LEU B C 1
ATOM 4997 O O . LEU B 1 234 ? 2.268 -33.406 0.89 1 92.94 234 LEU B O 1
ATOM 5001 N N . VAL B 1 235 ? 1.446 -34.656 2.562 1 84.56 235 VAL B N 1
ATOM 5002 C CA . VAL B 1 235 ? 2.113 -35.875 2.098 1 84.56 235 VAL B CA 1
ATOM 5003 C C . VAL B 1 235 ? 1.22 -36.625 1.099 1 84.56 235 VAL B C 1
ATOM 5005 O O . VAL B 1 235 ? 0.006 -36.406 1.065 1 84.56 235 VAL B O 1
ATOM 5008 N N . ASP B 1 236 ? 1.812 -37.438 0.323 1 81.69 236 ASP B N 1
ATOM 5009 C CA . ASP B 1 236 ? 1.062 -38.156 -0.702 1 81.69 236 ASP B CA 1
ATOM 5010 C C . ASP B 1 236 ? 0.392 -39.406 -0.121 1 81.69 236 ASP B C 1
ATOM 5012 O O . ASP B 1 236 ? 0.621 -40.5 -0.597 1 81.69 236 ASP B O 1
ATOM 5016 N N . ASP B 1 237 ? -0.351 -39.188 0.876 1 88.69 237 ASP B N 1
ATOM 5017 C CA . ASP B 1 237 ? -1.158 -40.188 1.548 1 88.69 237 ASP B CA 1
ATOM 5018 C C . ASP B 1 237 ? -2.535 -39.656 1.916 1 88.69 237 ASP B C 1
ATOM 5020 O O . ASP B 1 237 ? -2.641 -38.656 2.631 1 88.69 237 ASP B O 1
ATOM 5024 N N . PHE B 1 238 ? -3.537 -40.312 1.474 1 91.88 238 PHE B N 1
ATOM 5025 C CA . PHE B 1 238 ? -4.906 -39.812 1.585 1 91.88 238 PHE B CA 1
ATOM 5026 C C . PHE B 1 238 ? -5.285 -39.594 3.045 1 91.88 238 PHE B C 1
ATOM 5028 O O . PHE B 1 238 ? -5.762 -38.531 3.41 1 91.88 238 PHE B O 1
ATOM 5035 N N . ASP B 1 239 ? -5.031 -40.594 3.873 1 95.19 239 ASP B N 1
ATOM 5036 C CA . ASP B 1 239 ? -5.465 -40.531 5.266 1 95.19 239 ASP B CA 1
ATOM 5037 C C . ASP B 1 239 ? -4.695 -39.469 6.027 1 95.19 239 ASP B C 1
ATOM 5039 O O . ASP B 1 239 ? -5.273 -38.719 6.832 1 95.19 239 ASP B O 1
ATOM 5043 N N . GLN B 1 240 ? -3.443 -39.344 5.773 1 94.12 240 GLN B N 1
ATOM 5044 C CA . GLN B 1 240 ? -2.629 -38.312 6.422 1 94.12 240 GLN B CA 1
ATOM 5045 C C . GLN B 1 240 ? -3.035 -36.938 5.969 1 94.12 240 GLN B C 1
ATOM 5047 O O . GLN B 1 240 ? -3.061 -36 6.77 1 94.12 240 GLN B O 1
ATOM 5052 N N . CYS B 1 241 ? -3.371 -36.844 4.73 1 94.44 241 CYS B N 1
ATOM 5053 C CA . CYS B 1 241 ? -3.84 -35.594 4.203 1 94.44 241 CYS B CA 1
ATOM 5054 C C . CYS B 1 241 ? -5.172 -35.188 4.828 1 94.44 241 CYS B C 1
ATOM 5056 O O . CYS B 1 241 ? -5.355 -34.031 5.246 1 94.44 241 CYS B O 1
ATOM 5058 N N . TYR B 1 242 ? -6.055 -36.156 4.875 1 96 242 TYR B N 1
ATOM 5059 C CA . TYR B 1 242 ? -7.367 -35.938 5.469 1 96 242 TYR B CA 1
ATOM 5060 C C . TYR B 1 242 ? -7.234 -35.438 6.91 1 96 242 TYR B C 1
ATOM 5062 O O . TYR B 1 242 ? -7.871 -34.469 7.312 1 96 242 TYR B O 1
ATOM 5070 N N . GLU B 1 243 ? -6.391 -36.094 7.664 1 97.06 243 GLU B N 1
ATOM 5071 C CA . GLU B 1 243 ? -6.203 -35.75 9.07 1 97.06 243 GLU B CA 1
ATOM 5072 C C . GLU B 1 243 ? -5.594 -34.375 9.211 1 97.06 243 GLU B C 1
ATOM 5074 O O . GLU B 1 243 ? -6.031 -33.562 10.055 1 97.06 243 GLU B O 1
ATOM 5079 N N . ALA B 1 244 ? -4.621 -34.062 8.445 1 97 244 ALA B N 1
ATOM 5080 C CA . ALA B 1 244 ? -3.963 -32.781 8.492 1 97 244 ALA B CA 1
ATOM 5081 C C . ALA B 1 244 ? -4.945 -31.656 8.172 1 97 244 ALA B C 1
ATOM 5083 O O . ALA B 1 244 ? -5.023 -30.656 8.898 1 97 244 ALA B O 1
ATOM 5084 N N . ILE B 1 245 ? -5.711 -31.844 7.148 1 97.19 245 ILE B N 1
ATOM 5085 C CA . ILE B 1 245 ? -6.66 -30.828 6.695 1 97.19 245 ILE B CA 1
ATOM 5086 C C . ILE B 1 245 ? -7.77 -30.656 7.734 1 97.19 245 ILE B C 1
ATOM 5088 O O . ILE B 1 245 ? -8.117 -29.547 8.102 1 97.19 245 ILE B O 1
ATOM 5092 N N . SER B 1 246 ? -8.25 -31.766 8.219 1 97.44 246 SER B N 1
ATOM 5093 C CA . SER B 1 246 ? -9.305 -31.719 9.227 1 97.44 246 SER B CA 1
ATOM 5094 C C . SER B 1 246 ? -8.867 -30.953 10.469 1 97.44 246 SER B C 1
ATOM 5096 O O . SER B 1 246 ? -9.609 -30.125 10.984 1 97.44 246 SER B O 1
ATOM 5098 N N . ASN B 1 247 ? -7.668 -31.203 10.883 1 97.81 247 ASN B N 1
ATOM 5099 C CA . ASN B 1 247 ? -7.125 -30.531 12.055 1 97.81 247 ASN B CA 1
ATOM 5100 C C . ASN B 1 247 ? -6.91 -29.031 11.797 1 97.81 247 ASN B C 1
ATOM 5102 O O . ASN B 1 247 ? -7.172 -28.203 12.672 1 97.81 247 ASN B O 1
ATOM 5106 N N . ALA B 1 248 ? -6.449 -28.719 10.664 1 98.12 248 ALA B N 1
ATOM 5107 C CA . ALA B 1 248 ? -6.141 -27.328 10.312 1 98.12 248 ALA B CA 1
ATOM 5108 C C . ALA B 1 248 ? -7.41 -26.5 10.211 1 98.12 248 ALA B C 1
ATOM 5110 O O . ALA B 1 248 ? -7.434 -25.328 10.633 1 98.12 248 ALA B O 1
ATOM 5111 N N . ILE B 1 249 ? -8.445 -27.078 9.672 1 97.88 249 ILE B N 1
ATOM 5112 C CA . ILE B 1 249 ? -9.703 -26.375 9.445 1 97.88 249 ILE B CA 1
ATOM 5113 C C . ILE B 1 249 ? -10.227 -25.812 10.758 1 97.88 249 ILE B C 1
ATOM 5115 O O . ILE B 1 249 ? -10.734 -24.688 10.805 1 97.88 249 ILE B O 1
ATOM 5119 N N . ASP B 1 250 ? -10 -26.453 11.867 1 96.38 250 ASP B N 1
ATOM 5120 C CA . ASP B 1 250 ? -10.508 -26.047 13.172 1 96.38 250 ASP B CA 1
ATOM 5121 C C . ASP B 1 250 ? -9.695 -24.875 13.734 1 96.38 250 ASP B C 1
ATOM 5123 O O . ASP B 1 250 ? -10.125 -24.203 14.68 1 96.38 250 ASP B O 1
ATOM 5127 N N . GLN B 1 251 ? -8.609 -24.578 13.156 1 97.94 251 GLN B N 1
ATOM 5128 C CA . GLN B 1 251 ? -7.688 -23.594 13.727 1 97.94 251 GLN B CA 1
ATOM 5129 C C . GLN B 1 251 ? -7.73 -22.281 12.961 1 97.94 251 GLN B C 1
ATOM 5131 O O . GLN B 1 251 ? -7.117 -21.297 13.375 1 97.94 251 GLN B O 1
ATOM 5136 N N . VAL B 1 252 ? -8.422 -22.266 11.82 1 98.19 252 VAL B N 1
ATOM 5137 C CA . VAL B 1 252 ? -8.328 -21.094 10.938 1 98.19 252 VAL B CA 1
ATOM 5138 C C . VAL B 1 252 ? -9.727 -20.688 10.477 1 98.19 252 VAL B C 1
ATOM 5140 O O . VAL B 1 252 ? -10.695 -21.438 10.672 1 98.19 252 VAL B O 1
ATOM 5143 N N . ASP B 1 253 ? -9.836 -19.484 9.914 1 97.62 253 ASP B N 1
ATOM 5144 C CA . ASP B 1 253 ? -11.094 -18.969 9.375 1 97.62 253 ASP B CA 1
ATOM 5145 C C . ASP B 1 253 ? -11.312 -19.438 7.941 1 97.62 253 ASP B C 1
ATOM 5147 O O . ASP B 1 253 ? -12.445 -19.625 7.504 1 97.62 253 ASP B O 1
ATOM 5151 N N . PHE B 1 254 ? -10.242 -19.594 7.16 1 97.88 254 PHE B N 1
ATOM 5152 C CA . PHE B 1 254 ? -10.188 -20.109 5.797 1 97.88 254 PHE B CA 1
ATOM 5153 C C . PHE B 1 254 ? -8.992 -21.031 5.617 1 97.88 254 PHE B C 1
ATOM 5155 O O . PHE B 1 254 ? -8.023 -20.969 6.379 1 97.88 254 PHE B O 1
ATOM 5162 N N . LEU B 1 255 ? -9.117 -21.938 4.676 1 98.62 255 LEU B N 1
ATOM 5163 C CA . LEU B 1 255 ? -7.996 -22.797 4.34 1 98.62 255 LEU B CA 1
ATOM 5164 C C . LEU B 1 255 ? -7.695 -22.75 2.846 1 98.62 255 LEU B C 1
ATOM 5166 O O . LEU B 1 255 ? -8.609 -22.812 2.021 1 98.62 255 LEU B O 1
ATOM 5170 N N . ILE B 1 256 ? -6.449 -22.531 2.518 1 98.69 256 ILE B N 1
ATOM 5171 C CA . ILE B 1 256 ? -5.965 -22.531 1.142 1 98.69 256 ILE B CA 1
ATOM 5172 C C . ILE B 1 256 ? -5 -23.703 0.932 1 98.69 256 ILE B C 1
ATOM 5174 O O . ILE B 1 256 ? -4.105 -23.922 1.75 1 98.69 256 ILE B O 1
ATOM 5178 N N . THR B 1 257 ? -5.242 -24.453 -0.067 1 97.44 257 THR B N 1
ATOM 5179 C CA . THR B 1 257 ? -4.246 -25.406 -0.553 1 97.44 257 THR B CA 1
ATOM 5180 C C . THR B 1 257 ? -3.707 -24.969 -1.913 1 97.44 257 THR B C 1
ATOM 5182 O O . THR B 1 257 ? -4.461 -24.5 -2.766 1 97.44 257 THR B O 1
ATOM 5185 N N . THR B 1 258 ? -2.439 -25 -2.09 1 96 258 THR B N 1
ATOM 5186 C CA . THR B 1 258 ? -1.828 -24.734 -3.387 1 96 258 THR B CA 1
ATOM 5187 C C . THR B 1 258 ? -1.388 -26.031 -4.051 1 96 258 THR B C 1
ATOM 5189 O O . THR B 1 258 ? -0.608 -26.797 -3.477 1 96 258 THR B O 1
ATOM 5192 N N . GLY B 1 259 ? -1.943 -26.297 -5.188 1 89.94 259 GLY B N 1
ATOM 5193 C CA . GLY B 1 259 ? -1.729 -27.562 -5.855 1 89.94 259 GLY B CA 1
ATOM 5194 C C . GLY B 1 259 ? -2.752 -28.625 -5.477 1 89.94 259 GLY B C 1
ATOM 5195 O O . GLY B 1 259 ? -3.662 -28.359 -4.688 1 89.94 259 GLY B O 1
ATOM 5196 N N . GLY B 1 260 ? -2.738 -29.75 -6.098 1 78.12 260 GLY B N 1
ATOM 5197 C CA . GLY B 1 260 ? -3.518 -30.922 -5.73 1 78.12 260 GLY B CA 1
ATOM 5198 C C . GLY B 1 260 ? -4.953 -30.859 -6.219 1 78.12 260 GLY B C 1
ATOM 5199 O O . GLY B 1 260 ? -5.805 -31.625 -5.754 1 78.12 260 GLY B O 1
ATOM 5200 N N . VAL B 1 261 ? -5.195 -29.938 -7.121 1 72.31 261 VAL B N 1
ATOM 5201 C CA . VAL B 1 261 ? -6.594 -29.766 -7.508 1 72.31 261 VAL B CA 1
ATOM 5202 C C . VAL B 1 261 ? -6.793 -30.219 -8.953 1 72.31 261 VAL B C 1
ATOM 5204 O O . VAL B 1 261 ? -7.883 -30.078 -9.508 1 72.31 261 VAL B O 1
ATOM 5207 N N . SER B 1 262 ? -5.82 -30.766 -9.469 1 70.12 262 SER B N 1
ATOM 5208 C CA . SER B 1 262 ? -5.953 -31.234 -10.844 1 70.12 262 SER B CA 1
ATOM 5209 C C . SER B 1 262 ? -6.512 -32.656 -10.898 1 70.12 262 SER B C 1
ATOM 5211 O O . SER B 1 262 ? -6.988 -33.188 -9.891 1 70.12 262 SER B O 1
ATOM 5213 N N . VAL B 1 263 ? -6.867 -33.156 -12.031 1 56.62 263 VAL B N 1
ATOM 5214 C CA . VAL B 1 263 ? -7.543 -34.438 -12.227 1 56.62 263 VAL B CA 1
ATOM 5215 C C . VAL B 1 263 ? -6.516 -35.562 -12.234 1 56.62 263 VAL B C 1
ATOM 5217 O O . VAL B 1 263 ? -6.875 -36.719 -12.359 1 56.62 263 VAL B O 1
ATOM 5220 N N . GLY B 1 264 ? -5.352 -35.219 -11.898 1 58.41 264 GLY B N 1
ATOM 5221 C CA . GLY B 1 264 ? -4.387 -36.312 -11.977 1 58.41 264 GLY B CA 1
ATOM 5222 C C . GLY B 1 264 ? -4.512 -37.312 -10.844 1 58.41 264 GLY B C 1
ATOM 5223 O O . GLY B 1 264 ? -5.188 -37.031 -9.844 1 58.41 264 GLY B O 1
ATOM 5224 N N . ASP B 1 265 ? -4.07 -38.469 -11.023 1 52.94 265 ASP B N 1
ATOM 5225 C CA . ASP B 1 265 ? -4.141 -39.625 -10.141 1 52.94 265 ASP B CA 1
ATOM 5226 C C . ASP B 1 265 ? -3.615 -39.281 -8.742 1 52.94 265 ASP B C 1
ATOM 5228 O O . ASP B 1 265 ? -3.957 -39.938 -7.766 1 52.94 265 ASP B O 1
ATOM 5232 N N . TYR B 1 266 ? -3.012 -38.188 -8.625 1 60.5 266 TYR B N 1
ATOM 5233 C CA . TYR B 1 266 ? -2.352 -37.906 -7.359 1 60.5 266 TYR B CA 1
ATOM 5234 C C . TYR B 1 266 ? -3.004 -36.719 -6.668 1 60.5 266 TYR B C 1
ATOM 5236 O O . TYR B 1 266 ? -2.482 -36.219 -5.672 1 60.5 266 TYR B O 1
ATOM 5244 N N . ASP B 1 267 ? -4.191 -36.406 -7.164 1 77.38 267 ASP B N 1
ATOM 5245 C CA . ASP B 1 267 ? -4.852 -35.281 -6.535 1 77.38 267 ASP B CA 1
ATOM 5246 C C . ASP B 1 267 ? -5.957 -35.75 -5.59 1 77.38 267 ASP B C 1
ATOM 5248 O O . ASP B 1 267 ? -7.051 -36.094 -6.035 1 77.38 267 ASP B O 1
ATOM 5252 N N . TYR B 1 268 ? -5.711 -35.688 -4.277 1 83.69 268 TYR B N 1
ATOM 5253 C CA . TYR B 1 268 ? -6.578 -36.219 -3.236 1 83.69 268 TYR B CA 1
ATOM 5254 C C . TYR B 1 268 ? -7.621 -35.219 -2.805 1 83.69 268 TYR B C 1
ATOM 5256 O O . TYR B 1 268 ? -8.602 -35.562 -2.137 1 83.69 268 TYR B O 1
ATOM 5264 N N . LEU B 1 269 ? -7.512 -33.969 -3.213 1 89 269 LEU B N 1
ATOM 5265 C CA . LEU B 1 269 ? -8.305 -32.906 -2.615 1 89 269 LEU B CA 1
ATOM 5266 C C . LEU B 1 269 ? -9.789 -33.094 -2.916 1 89 269 LEU B C 1
ATOM 5268 O O . LEU B 1 269 ? -10.625 -32.969 -2.027 1 89 269 LEU B O 1
ATOM 5272 N N . PRO B 1 270 ? -10.133 -33.5 -4.164 1 87.31 270 PRO B N 1
ATOM 5273 C CA . PRO B 1 270 ? -11.562 -33.719 -4.41 1 87.31 270 PRO B CA 1
ATOM 5274 C C . PRO B 1 270 ? -12.141 -34.812 -3.498 1 87.31 270 PRO B C 1
ATOM 5276 O O . PRO B 1 270 ? -13.234 -34.625 -2.957 1 87.31 270 PRO B O 1
ATOM 5279 N N . ALA B 1 271 ? -11.367 -35.844 -3.316 1 90.94 271 ALA B N 1
ATOM 5280 C CA . ALA B 1 271 ? -11.812 -36.938 -2.443 1 90.94 271 ALA B CA 1
ATOM 5281 C C . ALA B 1 271 ? -11.859 -36.5 -0.987 1 90.94 271 ALA B C 1
ATOM 5283 O O . ALA B 1 271 ? -12.727 -36.906 -0.222 1 90.94 271 ALA B O 1
ATOM 5284 N N . ILE B 1 272 ? -10.953 -35.688 -0.616 1 93.94 272 ILE B N 1
ATOM 5285 C CA . ILE B 1 272 ? -10.891 -35.188 0.746 1 93.94 272 ILE B CA 1
ATOM 5286 C C . ILE B 1 272 ? -12.102 -34.281 1.016 1 93.94 272 ILE B C 1
ATOM 5288 O O . ILE B 1 272 ? -12.719 -34.375 2.08 1 93.94 272 ILE B O 1
ATOM 5292 N N . TYR B 1 273 ? -12.516 -33.438 0.072 1 94.94 273 TYR B N 1
ATOM 5293 C CA . TYR B 1 273 ? -13.695 -32.594 0.223 1 94.94 273 TYR B CA 1
ATOM 5294 C C . TYR B 1 273 ? -14.945 -33.438 0.44 1 94.94 273 TYR B C 1
ATOM 5296 O O . TYR B 1 273 ? -15.773 -33.125 1.297 1 94.94 273 TYR B O 1
ATOM 5304 N N . LYS B 1 274 ? -15 -34.531 -0.323 1 95.06 274 LYS B N 1
ATOM 5305 C CA . LYS B 1 274 ? -16.141 -35.438 -0.203 1 95.06 274 LYS B CA 1
ATOM 5306 C C . LYS B 1 274 ? -16.188 -36.062 1.18 1 95.06 274 LYS B C 1
ATOM 5308 O O . LYS B 1 274 ? -17.234 -36.094 1.822 1 95.06 274 LYS B O 1
ATOM 5313 N N . LYS B 1 275 ? -15.047 -36.562 1.595 1 96.62 275 LYS B N 1
ATOM 5314 C CA . LYS B 1 275 ? -14.984 -37.188 2.9 1 96.62 275 LYS B CA 1
ATOM 5315 C C . LYS B 1 275 ? -15.32 -36.219 4.02 1 96.62 275 LYS B C 1
ATOM 5317 O O . LYS B 1 275 ? -15.953 -36.594 5.012 1 96.62 275 LYS B O 1
ATOM 5322 N N . LEU B 1 276 ? -14.945 -35 3.863 1 97.06 276 LEU B N 1
ATOM 5323 C CA . LEU B 1 276 ? -15.219 -33.969 4.84 1 97.06 276 LEU B CA 1
ATOM 5324 C C . LEU B 1 276 ? -16.703 -33.594 4.855 1 97.06 276 LEU B C 1
ATOM 5326 O O . LEU B 1 276 ? -17.188 -33 5.816 1 97.06 276 LEU B O 1
ATOM 5330 N N . GLY B 1 277 ? -17.406 -33.875 3.764 1 97.44 277 GLY B N 1
ATOM 5331 C CA . GLY B 1 277 ? -18.781 -33.438 3.598 1 97.44 277 GLY B CA 1
ATOM 5332 C C . GLY B 1 277 ? -18.891 -32 3.102 1 97.44 277 GLY B C 1
ATOM 5333 O O . GLY B 1 277 ? -19.891 -31.344 3.342 1 97.44 277 GLY B O 1
ATOM 5334 N N . ALA B 1 278 ? -17.875 -31.562 2.42 1 97.75 278 ALA B N 1
ATOM 5335 C CA . ALA B 1 278 ? -17.875 -30.203 1.899 1 97.75 278 ALA B CA 1
ATOM 5336 C C . ALA B 1 278 ? -18.656 -30.109 0.584 1 97.75 278 ALA B C 1
ATOM 5338 O O . ALA B 1 278 ? -18.641 -31.062 -0.207 1 97.75 278 ALA B O 1
ATOM 5339 N N . GLU B 1 279 ? -19.281 -29.016 0.357 1 97.69 279 GLU B N 1
ATOM 5340 C CA . GLU B 1 279 ? -19.938 -28.734 -0.912 1 97.69 279 GLU B CA 1
ATOM 5341 C C . GLU B 1 279 ? -18.984 -28.062 -1.891 1 97.69 279 GLU B C 1
ATOM 5343 O O . GLU B 1 279 ? -18.516 -26.938 -1.645 1 97.69 279 GLU B O 1
ATOM 5348 N N . VAL B 1 280 ? -18.688 -28.719 -2.959 1 96.88 280 VAL B N 1
ATOM 5349 C CA . VAL B 1 280 ? -17.828 -28.125 -3.984 1 96.88 280 VAL B CA 1
ATOM 5350 C C . VAL B 1 280 ? -18.625 -27.094 -4.777 1 96.88 280 VAL B C 1
ATOM 5352 O O . VAL B 1 280 ? -19.562 -27.453 -5.504 1 96.88 280 VAL B O 1
ATOM 5355 N N . LEU B 1 281 ? -18.25 -25.828 -4.676 1 97.69 281 LEU B N 1
ATOM 5356 C CA . LEU B 1 281 ? -18.938 -24.734 -5.359 1 97.69 281 LEU B CA 1
ATOM 5357 C C . LEU B 1 281 ? -18.609 -24.734 -6.852 1 97.69 281 LEU B C 1
ATOM 5359 O O . LEU B 1 281 ? -19.469 -24.422 -7.68 1 97.69 281 LEU B O 1
ATOM 5363 N N . PHE B 1 282 ? -17.406 -25.031 -7.16 1 96.88 282 PHE B N 1
ATOM 5364 C CA . PHE B 1 282 ? -16.922 -25.234 -8.523 1 96.88 282 PHE B CA 1
ATOM 5365 C C . PHE B 1 282 ? -15.547 -25.875 -8.516 1 96.88 282 PHE B C 1
ATOM 5367 O O . PHE B 1 282 ? -14.844 -25.844 -7.504 1 96.88 282 PHE B O 1
ATOM 5374 N N . ASN B 1 283 ? -15.156 -26.484 -9.594 1 95.5 283 ASN B N 1
ATOM 5375 C CA . ASN B 1 283 ? -13.852 -27.141 -9.68 1 95.5 283 ASN B CA 1
ATOM 5376 C C . ASN B 1 283 ? -13.172 -26.859 -11.016 1 95.5 283 ASN B C 1
ATOM 5378 O O . ASN B 1 283 ? -12.125 -27.438 -11.32 1 95.5 283 ASN B O 1
ATOM 5382 N N . LYS B 1 284 ? -13.727 -26.031 -11.82 1 95.69 284 LYS B N 1
ATOM 5383 C CA . LYS B 1 284 ? -13.148 -25.562 -13.078 1 95.69 284 LYS B CA 1
ATOM 5384 C C . LYS B 1 284 ? -13.742 -24.234 -13.5 1 95.69 284 LYS B C 1
ATOM 5386 O O . LYS B 1 284 ? -14.961 -24.047 -13.445 1 95.69 284 LYS B O 1
ATOM 5391 N N . VAL B 1 285 ? -12.906 -23.297 -13.859 1 96.69 285 VAL B N 1
ATOM 5392 C CA . VAL B 1 285 ? -13.32 -21.953 -14.258 1 96.69 285 VAL B CA 1
ATOM 5393 C C . VAL B 1 285 ? -12.828 -21.656 -15.672 1 96.69 285 VAL B C 1
ATOM 5395 O O . VAL B 1 285 ? -11.703 -22.016 -16.031 1 96.69 285 VAL B O 1
ATOM 5398 N N . GLY B 1 286 ? -13.633 -21.031 -16.484 1 96.31 286 GLY B N 1
ATOM 5399 C CA . GLY B 1 286 ? -13.273 -20.641 -17.844 1 96.31 286 GLY B CA 1
ATOM 5400 C C . GLY B 1 286 ? -12.297 -19.484 -17.891 1 96.31 286 GLY B C 1
ATOM 5401 O O . GLY B 1 286 ? -12.617 -18.422 -18.422 1 96.31 286 GLY B O 1
ATOM 5402 N N . MET B 1 287 ? -11.078 -19.719 -17.391 1 96.62 287 MET B N 1
ATOM 5403 C CA . MET B 1 287 ? -10.062 -18.672 -17.359 1 96.62 287 MET B CA 1
ATOM 5404 C C . MET B 1 287 ? -8.672 -19.266 -17.594 1 96.62 287 MET B C 1
ATOM 5406 O O . MET B 1 287 ? -8.477 -20.469 -17.438 1 96.62 287 MET B O 1
ATOM 5410 N N . ARG B 1 288 ? -7.754 -18.453 -17.984 1 95.19 288 ARG B N 1
ATOM 5411 C CA . ARG B 1 288 ? -6.324 -18.734 -18.062 1 95.19 288 ARG B CA 1
ATOM 5412 C C . ARG B 1 288 ? -5.5 -17.578 -17.516 1 95.19 288 ARG B C 1
ATOM 5414 O O . ARG B 1 288 ? -5.723 -16.422 -17.891 1 95.19 288 ARG B O 1
ATOM 5421 N N . PRO B 1 289 ? -4.594 -17.844 -16.719 1 95.19 289 PRO B N 1
ATOM 5422 C CA . PRO B 1 289 ? -4.371 -19.125 -16.031 1 95.19 289 PRO B CA 1
ATOM 5423 C C . PRO B 1 289 ? -5.398 -19.391 -14.938 1 95.19 289 PRO B C 1
ATOM 5425 O O . PRO B 1 289 ? -6.246 -18.547 -14.656 1 95.19 289 PRO B O 1
ATOM 5428 N N . GLY B 1 290 ? -5.434 -20.578 -14.352 1 94.31 290 GLY B N 1
ATOM 5429 C CA . GLY B 1 290 ? -6.188 -20.859 -13.141 1 94.31 290 GLY B CA 1
ATOM 5430 C C . GLY B 1 290 ? -7.473 -21.625 -13.398 1 94.31 290 GLY B C 1
ATOM 5431 O O . GLY B 1 290 ? -8.375 -21.625 -12.562 1 94.31 290 GLY B O 1
ATOM 5432 N N . SER B 1 291 ? -7.547 -22.234 -14.578 1 94.38 291 SER B N 1
ATOM 5433 C CA . SER B 1 291 ? -8.75 -22.984 -14.93 1 94.38 291 SER B CA 1
ATOM 5434 C C . SER B 1 291 ? -9.07 -24.047 -13.875 1 94.38 291 SER B C 1
ATOM 5436 O O . SER B 1 291 ? -10.242 -24.281 -13.57 1 94.38 291 SER B O 1
ATOM 5438 N N . VAL B 1 292 ? -8.023 -24.625 -13.359 1 91.25 292 VAL B N 1
ATOM 5439 C CA . VAL B 1 292 ? -8.227 -25.672 -12.375 1 91.25 292 VAL B CA 1
ATOM 5440 C C . VAL B 1 292 ? -8.156 -25.078 -10.969 1 91.25 292 VAL B C 1
ATOM 5442 O O . VAL B 1 292 ? -7.113 -25.156 -10.312 1 91.25 292 VAL B O 1
ATOM 5445 N N . THR B 1 293 ? -9.07 -24.375 -10.523 1 95.06 293 THR B N 1
ATOM 5446 C CA . THR B 1 293 ? -9.312 -23.859 -9.18 1 95.06 293 THR B CA 1
ATOM 5447 C C . THR B 1 293 ? -10.57 -24.469 -8.578 1 95.06 293 THR B C 1
ATOM 5449 O O . THR B 1 293 ? -11.586 -24.625 -9.258 1 95.06 293 THR B O 1
ATOM 5452 N N . THR B 1 294 ? -10.438 -24.953 -7.395 1 96.44 294 THR B N 1
ATOM 5453 C CA . THR B 1 294 ? -11.578 -25.531 -6.688 1 96.44 294 THR B CA 1
ATOM 5454 C C . THR B 1 294 ? -11.875 -24.75 -5.414 1 96.44 294 THR B C 1
ATOM 5456 O O . THR B 1 294 ? -10.961 -24.391 -4.668 1 96.44 294 THR B O 1
ATOM 5459 N N . VAL B 1 295 ? -13.148 -24.406 -5.223 1 98 295 VAL B N 1
ATOM 5460 C CA . VAL B 1 295 ? -13.594 -23.844 -3.959 1 98 295 VAL B CA 1
ATOM 5461 C C . VAL B 1 295 ? -14.727 -24.688 -3.383 1 98 295 VAL B C 1
ATOM 5463 O O . VAL B 1 295 ? -15.648 -25.062 -4.105 1 98 295 VAL B O 1
ATOM 5466 N N . ALA B 1 296 ? -14.578 -25.031 -2.17 1 98 296 ALA B N 1
ATOM 5467 C CA . 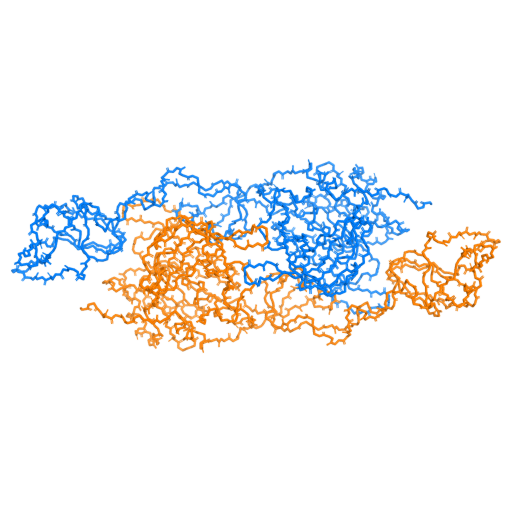ALA B 1 296 ? -15.586 -25.812 -1.455 1 98 296 ALA B CA 1
ATOM 5468 C C . ALA B 1 296 ? -16 -25.109 -0.166 1 98 296 ALA B C 1
ATOM 5470 O O . ALA B 1 296 ? -15.281 -24.25 0.345 1 98 296 ALA B O 1
ATOM 5471 N N . ALA B 1 297 ? -17.203 -25.422 0.271 1 98.31 297 ALA B N 1
ATOM 5472 C CA . ALA B 1 297 ? -17.719 -24.891 1.531 1 98.31 297 ALA B CA 1
ATOM 5473 C C . ALA B 1 297 ? -18 -26.016 2.529 1 98.31 297 ALA B C 1
ATOM 5475 O O . ALA B 1 297 ? -18.703 -26.984 2.215 1 98.31 297 ALA B O 1
ATOM 5476 N N . LEU B 1 298 ? -17.359 -26 3.619 1 97.94 298 LEU B N 1
ATOM 5477 C CA . LEU B 1 298 ? -17.688 -26.812 4.785 1 97.94 298 LEU B CA 1
ATOM 5478 C C . LEU B 1 298 ? -18.453 -26 5.82 1 97.94 298 LEU B C 1
ATOM 5480 O O . LEU B 1 298 ? -17.844 -25.312 6.641 1 97.94 298 LEU B O 1
ATOM 5484 N N . GLY B 1 299 ? -19.766 -26.109 5.824 1 95.19 299 GLY B N 1
ATOM 5485 C CA . GLY B 1 299 ? -20.562 -25.109 6.527 1 95.19 299 GLY B CA 1
ATOM 5486 C C . GLY B 1 299 ? -20.359 -23.703 5.996 1 95.19 299 GLY B C 1
ATOM 5487 O O . GLY B 1 299 ? -20.531 -23.453 4.805 1 95.19 299 GLY B O 1
ATOM 5488 N N . ASP B 1 300 ? -19.891 -22.906 6.824 1 92.5 300 ASP B N 1
ATOM 5489 C CA . ASP B 1 300 ? -19.688 -21.531 6.406 1 92.5 300 ASP B CA 1
ATOM 5490 C C . ASP B 1 300 ? -18.203 -21.266 6.109 1 92.5 300 ASP B C 1
ATOM 5492 O O . ASP B 1 300 ? -17.828 -20.156 5.758 1 92.5 300 ASP B O 1
ATOM 5496 N N . LYS B 1 301 ? -17.422 -22.297 6.188 1 96.44 301 LYS B N 1
ATOM 5497 C CA . LYS B 1 301 ? -15.984 -22.125 5.977 1 96.44 301 LYS B CA 1
ATOM 5498 C C . LYS B 1 301 ? -15.594 -22.484 4.543 1 96.44 301 LYS B C 1
ATOM 5500 O O . LYS B 1 301 ? -15.93 -23.547 4.047 1 96.44 301 LYS B O 1
ATOM 5505 N N . LEU B 1 302 ? -14.93 -21.578 3.932 1 98.38 302 LEU B N 1
ATOM 5506 C CA . LEU B 1 302 ? -14.5 -21.797 2.557 1 98.38 302 LEU B CA 1
ATOM 5507 C C . LEU B 1 302 ? -13.125 -22.469 2.518 1 98.38 302 LEU B C 1
ATOM 5509 O O . LEU B 1 302 ? -12.242 -22.109 3.295 1 98.38 302 LEU B O 1
ATOM 5513 N N . LEU B 1 303 ? -13 -23.453 1.703 1 98.31 303 LEU B N 1
ATOM 5514 C CA . LEU B 1 303 ? -11.766 -24.156 1.365 1 98.31 303 LEU B CA 1
ATOM 5515 C C . LEU B 1 303 ? -11.352 -23.859 -0.075 1 98.31 303 LEU B C 1
ATOM 5517 O O . LEU B 1 303 ? -12.086 -24.188 -1.012 1 98.31 303 LEU B O 1
ATOM 5521 N N . PHE B 1 304 ? -10.219 -23.203 -0.212 1 98.38 304 PHE B N 1
ATOM 5522 C CA . PHE B 1 304 ? -9.742 -22.797 -1.529 1 98.38 304 PHE B CA 1
ATOM 5523 C C . PHE B 1 304 ? -8.641 -23.719 -2.02 1 98.38 304 PHE B C 1
ATOM 5525 O O . PHE B 1 304 ? -7.582 -23.828 -1.396 1 98.38 304 PHE B O 1
ATOM 5532 N N . GLY B 1 305 ? -8.914 -24.453 -3.07 1 97.25 305 GLY B N 1
ATOM 5533 C CA . GLY B 1 305 ? -7.891 -25.188 -3.795 1 97.25 305 GLY B CA 1
ATOM 5534 C C . GLY B 1 305 ? -7.359 -24.438 -5.004 1 97.25 305 GLY B C 1
ATOM 5535 O O . GLY B 1 305 ? -7.941 -24.516 -6.09 1 97.25 305 GLY B O 1
ATOM 5536 N N . LEU B 1 306 ? -6.191 -23.766 -4.844 1 97.12 306 LEU B N 1
ATOM 5537 C CA . LEU B 1 306 ? -5.586 -22.984 -5.922 1 97.12 306 LEU B CA 1
ATOM 5538 C C . LEU B 1 306 ? -4.594 -23.844 -6.711 1 97.12 306 LEU B C 1
ATOM 5540 O O . LEU B 1 306 ? -4.156 -24.891 -6.234 1 97.12 306 LEU B O 1
ATOM 5544 N N . SER B 1 307 ? -4.289 -23.391 -7.871 1 94.06 307 SER B N 1
ATOM 5545 C CA . SER B 1 307 ? -3.371 -24.094 -8.766 1 94.06 307 SER B CA 1
ATOM 5546 C C . SER B 1 307 ? -1.979 -24.203 -8.148 1 94.06 307 SER B C 1
ATOM 5548 O O . SER B 1 307 ? -1.553 -23.312 -7.406 1 94.06 307 SER B O 1
ATOM 5550 N N . GLY B 1 308 ? -1.297 -25.25 -8.547 1 93.19 308 GLY B N 1
ATOM 5551 C CA . GLY B 1 308 ? 0.097 -25.375 -8.156 1 93.19 308 GLY B CA 1
ATOM 5552 C C . GLY B 1 308 ? 1.035 -24.547 -9 1 93.19 308 GLY B C 1
ATOM 5553 O O . GLY B 1 308 ? 2.195 -24.344 -8.633 1 93.19 308 GLY B O 1
ATOM 5554 N N . ASN B 1 309 ? 0.568 -24.078 -10.148 1 93.31 309 ASN B N 1
ATOM 5555 C CA . ASN B 1 309 ? 1.349 -23.172 -10.984 1 93.31 309 ASN B CA 1
ATOM 5556 C C . ASN B 1 309 ? 1.339 -21.75 -10.422 1 93.31 309 ASN B C 1
ATOM 5558 O O . ASN B 1 309 ? 0.275 -21.203 -10.125 1 93.31 309 ASN B O 1
ATOM 5562 N N . PRO B 1 310 ? 2.438 -21.141 -10.281 1 95.94 310 PRO B N 1
ATOM 5563 C CA . PRO B 1 310 ? 2.557 -19.875 -9.539 1 95.94 310 PRO B CA 1
ATOM 5564 C C . PRO B 1 310 ? 1.646 -18.781 -10.086 1 95.94 310 PRO B C 1
ATOM 5566 O O . PRO B 1 310 ? 0.916 -18.141 -9.328 1 95.94 310 PRO B O 1
ATOM 5569 N N . SER B 1 311 ? 1.64 -18.531 -11.383 1 96.06 311 SER B N 1
ATOM 5570 C CA . SER B 1 311 ? 0.814 -17.484 -11.961 1 96.06 311 SER B CA 1
ATOM 5571 C C . SER B 1 311 ? -0.67 -17.766 -11.766 1 96.06 311 SER B C 1
ATOM 5573 O O . SER B 1 311 ? -1.45 -16.859 -11.469 1 96.06 311 SER B O 1
ATOM 5575 N N . ALA B 1 312 ? -1.007 -19.047 -11.961 1 96.19 312 ALA B N 1
ATOM 5576 C CA . ALA B 1 312 ? -2.393 -19.453 -11.758 1 96.19 312 ALA B CA 1
ATOM 5577 C C . ALA B 1 312 ? -2.799 -19.297 -10.297 1 96.19 312 ALA B C 1
ATOM 5579 O O . ALA B 1 312 ? -3.902 -18.828 -10 1 96.19 312 ALA B O 1
ATOM 5580 N N . CYS B 1 313 ? -1.923 -19.656 -9.391 1 97.38 313 CYS B N 1
ATOM 5581 C CA . CYS B 1 313 ? -2.146 -19.516 -7.953 1 97.38 313 CYS B CA 1
ATOM 5582 C C . CYS B 1 313 ? -2.371 -18.047 -7.586 1 97.38 313 CYS B C 1
ATOM 5584 O O . CYS B 1 313 ? -3.344 -17.719 -6.902 1 97.38 313 CYS B O 1
ATOM 5586 N N . TYR B 1 314 ? -1.516 -17.188 -8.133 1 98.38 314 TYR B N 1
ATOM 5587 C CA . TYR B 1 314 ? -1.562 -15.758 -7.863 1 98.38 314 TYR B CA 1
ATOM 5588 C C . TYR B 1 314 ? -2.891 -15.164 -8.32 1 98.38 314 TYR B C 1
ATOM 5590 O O . TYR B 1 314 ? -3.549 -14.453 -7.559 1 98.38 314 TYR B O 1
ATOM 5598 N N . VAL B 1 315 ? -3.277 -15.484 -9.508 1 98.31 315 VAL B N 1
ATOM 5599 C CA . VAL B 1 315 ? -4.492 -14.93 -10.094 1 98.31 315 VAL B CA 1
ATOM 5600 C C . VAL B 1 315 ? -5.715 -15.469 -9.352 1 98.31 315 VAL B C 1
ATOM 5602 O O . VAL B 1 315 ? -6.645 -14.711 -9.055 1 98.31 315 VAL B O 1
ATOM 5605 N N . GLY B 1 316 ? -5.707 -16.75 -9.039 1 98.44 316 GLY B N 1
ATOM 5606 C CA . GLY B 1 316 ? -6.801 -17.328 -8.273 1 98.44 316 GLY B CA 1
ATOM 5607 C C . GLY B 1 316 ? -7.016 -16.641 -6.938 1 98.44 316 GLY B C 1
ATOM 5608 O O . GLY B 1 316 ? -8.156 -16.391 -6.539 1 98.44 316 GLY B O 1
ATOM 5609 N N . PHE B 1 317 ? -5.887 -16.359 -6.23 1 98.81 317 PHE B N 1
ATOM 5610 C CA . PHE B 1 317 ? -5.977 -15.648 -4.969 1 98.81 317 PHE B CA 1
ATOM 5611 C C . PHE B 1 317 ? -6.68 -14.305 -5.156 1 98.81 317 PHE B C 1
ATOM 5613 O O . PHE B 1 317 ? -7.621 -13.984 -4.43 1 98.81 317 PHE B O 1
ATOM 5620 N N . GLU B 1 318 ? -6.242 -13.523 -6.141 1 98.81 318 GLU B N 1
ATOM 5621 C CA . GLU B 1 318 ? -6.734 -12.172 -6.352 1 98.81 318 GLU B CA 1
ATOM 5622 C C . GLU B 1 318 ? -8.211 -12.172 -6.727 1 98.81 318 GLU B C 1
ATOM 5624 O O . GLU B 1 318 ? -8.953 -11.242 -6.371 1 98.81 318 GLU B O 1
ATOM 5629 N N . LEU B 1 319 ? -8.664 -13.242 -7.414 1 98.69 319 LEU B N 1
ATOM 5630 C CA . LEU B 1 319 ? -10.023 -13.234 -7.941 1 98.69 319 LEU B CA 1
ATOM 5631 C C . LEU B 1 319 ? -11 -13.82 -6.926 1 98.69 319 LEU B C 1
ATOM 5633 O O . LEU B 1 319 ? -12.172 -13.422 -6.883 1 98.69 319 LEU B O 1
ATOM 5637 N N . PHE B 1 320 ? -10.516 -14.742 -6.09 1 98.75 320 PHE B N 1
ATOM 5638 C CA . PHE B 1 320 ? -11.492 -15.508 -5.324 1 98.75 320 PHE B CA 1
ATOM 5639 C C . PHE B 1 320 ? -11.258 -15.328 -3.828 1 98.75 320 PHE B C 1
ATOM 5641 O O . PHE B 1 320 ? -12.219 -15.227 -3.055 1 98.75 320 PHE B O 1
ATOM 5648 N N . VAL B 1 321 ? -10.016 -15.258 -3.336 1 98.81 321 VAL B N 1
ATOM 5649 C CA . VAL B 1 321 ? -9.703 -15.18 -1.912 1 98.81 321 VAL B CA 1
ATOM 5650 C C . VAL B 1 321 ? -9.797 -13.734 -1.44 1 98.81 321 VAL B C 1
ATOM 5652 O O . VAL B 1 321 ? -10.5 -13.43 -0.473 1 98.81 321 VAL B O 1
ATOM 5655 N N . ARG B 1 322 ? -9.211 -12.82 -2.16 1 98.69 322 ARG B N 1
ATOM 5656 C CA . ARG B 1 322 ? -9.109 -11.406 -1.795 1 98.69 322 ARG B CA 1
ATOM 5657 C C . ARG B 1 322 ? -10.492 -10.797 -1.582 1 98.69 322 ARG B C 1
ATOM 5659 O O . ARG B 1 322 ? -10.742 -10.148 -0.564 1 98.69 322 ARG B O 1
ATOM 5666 N N . PRO B 1 323 ? -11.461 -11.031 -2.492 1 98.69 323 PRO B N 1
ATOM 5667 C CA . PRO B 1 323 ? -12.742 -10.352 -2.33 1 98.69 323 PRO B CA 1
ATOM 5668 C C . PRO B 1 323 ? -13.492 -10.797 -1.071 1 98.69 323 PRO B C 1
ATOM 5670 O O . PRO B 1 323 ? -14.141 -9.977 -0.418 1 98.69 323 PRO B O 1
ATOM 5673 N N . ILE B 1 324 ? -13.383 -12.039 -0.754 1 98 324 ILE B N 1
ATOM 5674 C CA . ILE B 1 324 ? -14.094 -12.523 0.428 1 98 324 ILE B CA 1
ATOM 5675 C C . ILE B 1 324 ? -13.43 -11.961 1.687 1 98 324 ILE B C 1
ATOM 5677 O O . ILE B 1 324 ? -14.109 -11.609 2.65 1 98 324 ILE B O 1
ATOM 5681 N N . LEU B 1 325 ? -12.133 -11.898 1.711 1 98.44 325 LEU B N 1
ATOM 5682 C CA . LEU B 1 325 ? -11.406 -11.328 2.844 1 98.44 325 LEU B CA 1
ATOM 5683 C C . LEU B 1 325 ? -11.781 -9.859 3.041 1 98.44 325 LEU B C 1
ATOM 5685 O O . LEU B 1 325 ? -12.141 -9.453 4.145 1 98.44 325 LEU B O 1
ATOM 5689 N N . LEU B 1 326 ? -11.758 -9.07 1.985 1 98.62 326 LEU B N 1
ATOM 5690 C CA . LEU B 1 326 ? -12.039 -7.645 2.076 1 98.62 326 LEU B CA 1
ATOM 5691 C C . LEU B 1 326 ? -13.508 -7.406 2.432 1 98.62 326 LEU B C 1
ATOM 5693 O O . LEU B 1 326 ? -13.828 -6.449 3.137 1 98.62 326 LEU B O 1
ATOM 5697 N N . SER B 1 327 ? -14.352 -8.289 1.913 1 98.44 327 SER B N 1
ATOM 5698 C CA . SER B 1 327 ? -15.758 -8.18 2.268 1 98.44 327 SER B CA 1
ATOM 5699 C C . SER B 1 327 ? -15.977 -8.422 3.756 1 98.44 327 SER B C 1
ATOM 5701 O O . SER B 1 327 ? -16.875 -7.82 4.363 1 98.44 327 SER B O 1
ATOM 5703 N N . SER B 1 328 ? -15.188 -9.273 4.328 1 97.88 328 SER B N 1
ATOM 5704 C CA . SER B 1 328 ? -15.312 -9.539 5.758 1 97.88 328 SER B CA 1
ATOM 5705 C C . SER B 1 328 ? -14.977 -8.305 6.586 1 97.88 328 SER B C 1
ATOM 5707 O O . SER B 1 328 ? -15.375 -8.203 7.75 1 97.88 328 SER B O 1
ATOM 5709 N N . PHE B 1 329 ? -14.273 -7.336 6.02 1 98.44 329 PHE B N 1
ATOM 5710 C CA . PHE B 1 329 ? -13.961 -6.066 6.664 1 98.44 329 PHE B CA 1
ATOM 5711 C C . PHE B 1 329 ? -15.008 -5.012 6.32 1 98.44 329 PHE B C 1
ATOM 5713 O O . PHE B 1 329 ? -14.797 -3.822 6.562 1 98.44 329 PHE B O 1
ATOM 5720 N N . SER B 1 330 ? -16.031 -5.34 5.605 1 98 330 SER B N 1
ATOM 5721 C CA . SER B 1 330 ? -17.062 -4.414 5.133 1 98 330 SER B CA 1
ATOM 5722 C C . SER B 1 330 ? -16.484 -3.404 4.148 1 98 330 SER B C 1
ATOM 5724 O O . SER B 1 330 ? -16.938 -2.26 4.086 1 98 330 SER B O 1
ATOM 5726 N N . HIS B 1 331 ? -15.414 -3.818 3.508 1 97.81 331 HIS B N 1
ATOM 5727 C CA . HIS B 1 331 ? -14.867 -2.965 2.461 1 97.81 331 HIS B CA 1
ATOM 5728 C C . HIS B 1 331 ? -15.844 -2.83 1.296 1 97.81 331 HIS B C 1
ATOM 5730 O O . HIS B 1 331 ? -16.406 -3.824 0.827 1 97.81 331 HIS B O 1
ATOM 5736 N N . ASP B 1 332 ? -16.078 -1.699 0.758 1 96.38 332 ASP B N 1
ATOM 5737 C CA . ASP B 1 332 ? -17.141 -1.456 -0.219 1 96.38 332 ASP B CA 1
ATOM 5738 C C . ASP B 1 332 ? -16.672 -1.82 -1.629 1 96.38 332 ASP B C 1
ATOM 5740 O O . ASP B 1 332 ? -17.5 -1.965 -2.537 1 96.38 332 ASP B O 1
ATOM 5744 N N . LYS B 1 333 ? -15.383 -1.94 -1.842 1 98 333 LYS B N 1
ATOM 5745 C CA . LYS B 1 333 ? -14.805 -2.309 -3.129 1 98 333 LYS B CA 1
ATOM 5746 C C . LYS B 1 333 ? -13.875 -3.514 -2.986 1 98 333 LYS B C 1
ATOM 5748 O O . LYS B 1 333 ? -12.664 -3.402 -3.195 1 98 333 LYS B O 1
ATOM 5753 N N . PRO B 1 334 ? -14.406 -4.676 -2.736 1 98.25 334 PRO B N 1
ATOM 5754 C CA . PRO B 1 334 ? -13.57 -5.82 -2.373 1 98.25 334 PRO B CA 1
ATOM 5755 C C . PRO B 1 334 ? -12.852 -6.434 -3.576 1 98.25 334 PRO B C 1
ATOM 5757 O O . PRO B 1 334 ? -11.891 -7.18 -3.412 1 98.25 334 PRO B O 1
ATOM 5760 N N . HIS B 1 335 ? -13.297 -6.148 -4.828 1 98.69 335 HIS B N 1
ATOM 5761 C CA . HIS B 1 335 ? -12.68 -6.723 -6.023 1 98.69 335 HIS B CA 1
ATOM 5762 C C . HIS B 1 335 ? -11.586 -5.816 -6.566 1 98.69 335 HIS B C 1
ATOM 5764 O O . HIS B 1 335 ? -11.484 -4.648 -6.172 1 98.69 335 HIS B O 1
ATOM 5770 N N . LEU B 1 336 ? -10.695 -6.336 -7.441 1 98.62 336 LEU B N 1
ATOM 5771 C CA . LEU B 1 336 ? -9.664 -5.523 -8.07 1 98.62 336 LEU B CA 1
ATOM 5772 C C . LEU B 1 336 ? -10.281 -4.395 -8.891 1 98.62 336 LEU B C 1
ATOM 5774 O O . LEU B 1 336 ? -11.328 -4.582 -9.516 1 98.62 336 LEU B O 1
ATOM 5778 N N . GLN B 1 337 ? -9.625 -3.312 -8.852 1 98.25 337 GLN B N 1
ATOM 5779 C CA . GLN B 1 337 ? -10.062 -2.17 -9.641 1 98.25 337 GLN B CA 1
ATOM 5780 C C . GLN B 1 337 ? -9.914 -2.449 -11.141 1 98.25 337 GLN B C 1
ATOM 5782 O O . GLN B 1 337 ? -8.836 -2.82 -11.602 1 98.25 337 GLN B O 1
ATOM 5787 N N . LYS B 1 338 ? -10.961 -2.348 -11.812 1 98.31 338 LYS B N 1
ATOM 5788 C CA . LYS B 1 338 ? -10.961 -2.541 -13.258 1 98.31 338 LYS B CA 1
ATOM 5789 C C . LYS B 1 338 ? -10.922 -1.204 -13.992 1 98.31 338 LYS B C 1
ATOM 5791 O O . LYS B 1 338 ? -11.688 -0.294 -13.68 1 98.31 338 LYS B O 1
ATOM 5796 N N . GLU B 1 339 ? -10 -1.061 -14.93 1 98.19 339 GLU B N 1
ATOM 5797 C CA . GLU B 1 339 ? -9.852 0.148 -15.734 1 98.19 339 GLU B CA 1
ATOM 5798 C C . GLU B 1 339 ? -9.523 -0.193 -17.188 1 98.19 339 GLU B C 1
ATOM 5800 O O . GLU B 1 339 ? -9.336 -1.362 -17.531 1 98.19 339 GLU B O 1
ATOM 5805 N N . ARG B 1 340 ? -9.516 0.808 -18.047 1 97.94 340 ARG B N 1
ATOM 5806 C CA . ARG B 1 340 ? -9.062 0.676 -19.422 1 97.94 340 ARG B CA 1
ATOM 5807 C C . ARG B 1 340 ? -7.648 1.231 -19.594 1 97.94 340 ARG B C 1
ATOM 5809 O O . ARG B 1 340 ? -7.27 2.188 -18.922 1 97.94 340 ARG B O 1
ATOM 5816 N N . ALA B 1 341 ? -6.852 0.669 -20.422 1 98.69 341 ALA B N 1
ATOM 5817 C CA . ALA B 1 341 ? -5.492 1.103 -20.734 1 98.69 341 ALA B CA 1
ATOM 5818 C C . ALA B 1 341 ? -5.152 0.854 -22.203 1 98.69 341 ALA B C 1
ATOM 5820 O O . ALA B 1 341 ? -5.738 -0.024 -22.828 1 98.69 341 ALA B O 1
ATOM 5821 N N . VAL B 1 342 ? -4.238 1.611 -22.688 1 98.69 342 VAL B N 1
ATOM 5822 C CA . VAL B 1 342 ? -3.742 1.413 -24.047 1 98.69 342 VAL B CA 1
ATOM 5823 C C . VAL B 1 342 ? -2.703 0.294 -24.062 1 98.69 342 VAL B C 1
ATOM 5825 O O . VAL B 1 342 ? -1.721 0.341 -23.328 1 98.69 342 VAL B O 1
ATOM 5828 N N . LEU B 1 343 ? -2.941 -0.673 -24.906 1 98.44 343 LEU B N 1
ATOM 5829 C CA . LEU B 1 343 ? -2.018 -1.796 -25.031 1 98.44 343 LEU B CA 1
ATOM 5830 C C . LEU B 1 343 ? -0.751 -1.382 -25.766 1 98.44 343 LEU B C 1
ATOM 5832 O O . LEU B 1 343 ? -0.823 -0.854 -26.891 1 98.44 343 LEU B O 1
ATOM 5836 N N . ASP B 1 344 ? 0.433 -1.672 -25.219 1 98.06 344 ASP B N 1
ATOM 5837 C CA . ASP B 1 344 ? 1.688 -1.211 -25.812 1 98.06 344 ASP B CA 1
ATOM 5838 C C . ASP B 1 344 ? 2.473 -2.375 -26.406 1 98.06 344 ASP B C 1
ATOM 5840 O O . ASP B 1 344 ? 3.668 -2.248 -26.688 1 98.06 344 ASP B O 1
ATOM 5844 N N . ALA B 1 345 ? 1.895 -3.527 -26.547 1 96.69 345 ALA B N 1
ATOM 5845 C CA . ALA B 1 345 ? 2.492 -4.691 -27.203 1 96.69 345 ALA B CA 1
ATOM 5846 C C . ALA B 1 345 ? 1.426 -5.551 -27.875 1 96.69 345 ALA B C 1
ATOM 5848 O O . ALA B 1 345 ? 0.284 -5.609 -27.406 1 96.69 345 ALA B O 1
ATOM 5849 N N . ASP B 1 346 ? 1.838 -6.23 -28.906 1 95.94 346 ASP B N 1
ATOM 5850 C CA . ASP B 1 346 ? 0.906 -7.129 -29.578 1 95.94 346 ASP B CA 1
ATOM 5851 C C . ASP B 1 346 ? 0.644 -8.375 -28.75 1 95.94 346 ASP B C 1
ATOM 5853 O O . ASP B 1 346 ? 1.533 -8.852 -28.031 1 95.94 346 ASP B O 1
ATOM 5857 N N . PHE B 1 347 ? -0.548 -8.844 -28.781 1 94.81 347 PHE B N 1
ATOM 5858 C CA . PHE B 1 347 ? -0.956 -10.133 -28.234 1 94.81 347 PHE B CA 1
ATOM 5859 C C . PHE B 1 347 ? -1.838 -10.883 -29.219 1 94.81 347 PHE B C 1
ATOM 5861 O O . PHE B 1 347 ? -3.061 -10.922 -29.062 1 94.81 347 PHE B O 1
ATOM 5868 N N . PRO B 1 348 ? -1.258 -11.594 -30.125 1 93.12 348 PRO B N 1
ATOM 5869 C CA . PRO B 1 348 ? -2.008 -12.148 -31.25 1 93.12 348 PRO B CA 1
ATOM 5870 C C . PRO B 1 348 ? -2.682 -13.477 -30.922 1 93.12 348 PRO B C 1
ATOM 5872 O O . PRO B 1 348 ? -3.539 -13.945 -31.672 1 93.12 348 PRO B O 1
ATOM 5875 N N . LYS B 1 349 ? -2.447 -14.062 -29.828 1 90.44 349 LYS B N 1
ATOM 5876 C CA . LYS B 1 349 ? -2.934 -15.391 -29.484 1 90.44 349 LYS B CA 1
ATOM 5877 C C . LYS B 1 349 ? -4.445 -15.391 -29.281 1 90.44 349 LYS B C 1
ATOM 5879 O O . LYS B 1 349 ? -5.004 -14.438 -28.734 1 90.44 349 LYS B O 1
ATOM 5884 N N . PRO B 1 350 ? -5.051 -16.516 -29.75 1 93.31 350 PRO B N 1
ATOM 5885 C CA . PRO B 1 350 ? -6.477 -16.641 -29.438 1 93.31 350 PRO B CA 1
ATOM 5886 C C . PRO B 1 350 ? -6.746 -16.859 -27.953 1 93.31 350 PRO B C 1
ATOM 5888 O O . PRO B 1 350 ? -5.91 -17.438 -27.25 1 93.31 350 PRO B O 1
ATOM 5891 N N . ASN B 1 351 ? -7.945 -16.406 -27.578 1 93.25 351 ASN B N 1
ATOM 5892 C CA . ASN B 1 351 ? -8.375 -16.562 -26.188 1 93.25 351 ASN B CA 1
ATOM 5893 C C . ASN B 1 351 ? -9.68 -17.344 -26.094 1 93.25 351 ASN B C 1
ATOM 5895 O O . ASN B 1 351 ? -10.758 -16.766 -26 1 93.25 351 ASN B O 1
ATOM 5899 N N . PRO B 1 352 ? -9.609 -18.656 -26.078 1 92.25 352 PRO B N 1
ATOM 5900 C CA . PRO B 1 352 ? -10.844 -19.438 -25.938 1 92.25 352 PRO B CA 1
ATOM 5901 C C . PRO B 1 352 ? -11.531 -19.203 -24.594 1 92.25 352 PRO B C 1
ATOM 5903 O O . PRO B 1 352 ? -12.75 -19.344 -24.484 1 92.25 352 PRO B O 1
ATOM 5906 N N . PHE B 1 353 ? -10.789 -18.797 -23.594 1 94.12 353 PHE B N 1
ATOM 5907 C CA . PHE B 1 353 ? -11.242 -18.422 -22.25 1 94.12 353 PHE B CA 1
ATOM 5908 C C . PHE B 1 353 ? -10.758 -17.031 -21.891 1 94.12 353 PHE B C 1
ATOM 5910 O O . PHE B 1 353 ? -9.906 -16.453 -22.578 1 94.12 353 PHE B O 1
ATOM 5917 N N . THR B 1 354 ? -11.469 -16.5 -20.844 1 96.31 354 THR B N 1
ATOM 5918 C CA . THR B 1 354 ? -10.961 -15.219 -20.344 1 96.31 354 THR B CA 1
ATOM 5919 C C . THR B 1 354 ? -9.508 -15.352 -19.906 1 96.31 354 THR B C 1
ATOM 5921 O O . THR B 1 354 ? -9.164 -16.266 -19.141 1 96.31 354 THR B O 1
ATOM 5924 N N . ARG B 1 355 ? -8.688 -14.516 -20.406 1 96.94 355 ARG B N 1
ATOM 5925 C CA . ARG B 1 355 ? -7.27 -14.562 -20.078 1 96.94 355 ARG B CA 1
ATOM 5926 C C . ARG B 1 355 ? -6.887 -13.414 -19.156 1 96.94 355 ARG B C 1
ATOM 5928 O O . ARG B 1 355 ? -7.305 -12.273 -19.375 1 96.94 355 ARG B O 1
ATOM 5935 N N . PHE B 1 356 ? -6.215 -13.719 -18.141 1 97.5 356 PHE B N 1
ATOM 5936 C CA . PHE B 1 356 ? -5.605 -12.742 -17.25 1 97.5 356 PHE B CA 1
ATOM 5937 C C . PHE B 1 356 ? -4.094 -12.711 -17.422 1 97.5 356 PHE B C 1
ATOM 5939 O O . PHE B 1 356 ? -3.379 -13.57 -16.906 1 97.5 356 PHE B O 1
ATOM 5946 N N . VAL B 1 357 ? -3.604 -11.688 -18.094 1 97.12 357 VAL B N 1
ATOM 5947 C CA . VAL B 1 357 ? -2.195 -11.609 -18.469 1 97.12 357 VAL B CA 1
ATOM 5948 C C . VAL B 1 357 ? -1.444 -10.719 -17.484 1 97.12 357 VAL B C 1
ATOM 5950 O O . VAL B 1 357 ? -1.778 -9.539 -17.328 1 97.12 357 VAL B O 1
ATOM 5953 N N . ARG B 1 358 ? -0.464 -11.289 -16.828 1 97.5 358 ARG B N 1
ATOM 5954 C CA . ARG B 1 358 ? 0.384 -10.461 -15.977 1 97.5 358 ARG B CA 1
ATOM 5955 C C . ARG B 1 358 ? 0.998 -9.312 -16.766 1 97.5 358 ARG B C 1
ATOM 5957 O O . ARG B 1 358 ? 1.563 -9.523 -17.844 1 97.5 358 ARG B O 1
ATOM 5964 N N . SER B 1 359 ? 0.883 -8.133 -16.172 1 98 359 SER B N 1
ATOM 5965 C CA . SER B 1 359 ? 1.265 -6.957 -16.938 1 98 359 SER B CA 1
ATOM 5966 C C . SER B 1 359 ? 1.69 -5.809 -16.031 1 98 359 SER B C 1
ATOM 5968 O O . SER B 1 359 ? 1.626 -5.926 -14.805 1 98 359 SER B O 1
ATOM 5970 N N . ARG B 1 360 ? 2.221 -4.848 -16.656 1 97.81 360 ARG B N 1
ATOM 5971 C CA . ARG B 1 360 ? 2.605 -3.619 -15.969 1 97.81 360 ARG B CA 1
ATOM 5972 C C . ARG B 1 360 ? 1.908 -2.408 -16.578 1 97.81 360 ARG B C 1
ATOM 5974 O O . ARG B 1 360 ? 2.023 -2.154 -17.781 1 97.81 360 ARG B O 1
ATOM 5981 N N . VAL B 1 361 ? 1.185 -1.723 -15.758 1 98 361 VAL B N 1
ATOM 5982 C CA . VAL B 1 361 ? 0.543 -0.472 -16.156 1 98 361 VAL B CA 1
ATOM 5983 C C . VAL B 1 361 ? 1.468 0.703 -15.836 1 98 361 VAL B C 1
ATOM 5985 O O . VAL B 1 361 ? 2.121 0.727 -14.797 1 98 361 VAL B O 1
ATOM 5988 N N . SER B 1 362 ? 1.572 1.599 -16.688 1 97.62 362 SER B N 1
ATOM 5989 C CA . SER B 1 362 ? 2.242 2.881 -16.5 1 97.62 362 SER B CA 1
ATOM 5990 C C . SER B 1 362 ? 1.351 4.039 -16.938 1 97.62 362 SER B C 1
ATOM 5992 O O . SER B 1 362 ? 0.321 3.826 -17.594 1 97.62 362 SER B O 1
ATOM 5994 N N . ILE B 1 363 ? 1.644 5.207 -16.5 1 97.69 363 ILE B N 1
ATOM 5995 C CA . ILE B 1 363 ? 0.896 6.402 -16.875 1 97.69 363 ILE B CA 1
ATOM 5996 C C . ILE B 1 363 ? 1.723 7.25 -17.828 1 97.69 363 ILE B C 1
ATOM 5998 O O . ILE B 1 363 ? 2.873 7.586 -17.547 1 97.69 363 ILE B O 1
ATOM 6002 N N . LYS B 1 364 ? 1.212 7.488 -18.969 1 96.25 364 LYS B N 1
ATOM 6003 C CA . LYS B 1 364 ? 1.811 8.375 -19.969 1 96.25 364 LYS B CA 1
ATOM 6004 C C . LYS B 1 364 ? 0.872 9.523 -20.312 1 96.25 364 LYS B C 1
ATOM 6006 O O . LYS B 1 364 ? -0.201 9.305 -20.891 1 96.25 364 LYS B O 1
ATOM 6011 N N . GLU B 1 365 ? 1.27 10.711 -19.906 1 94.44 365 GLU B N 1
ATOM 6012 C CA . GLU B 1 365 ? 0.479 11.914 -20.156 1 94.44 365 GLU B CA 1
ATOM 6013 C C . GLU B 1 365 ? -0.931 11.773 -19.594 1 94.44 365 GLU B C 1
ATOM 6015 O O . GLU B 1 365 ? -1.914 12.039 -20.297 1 94.44 365 GLU B O 1
ATOM 6020 N N . GLY B 1 366 ? -0.98 11.172 -18.516 1 96.56 366 GLY B N 1
ATOM 6021 C CA . GLY B 1 366 ? -2.234 11.078 -17.797 1 96.56 366 GLY B CA 1
ATOM 6022 C C . GLY B 1 366 ? -3.082 9.891 -18.219 1 96.56 366 GLY B C 1
ATOM 6023 O O . GLY B 1 366 ? -4.168 9.68 -17.672 1 96.56 366 GLY B O 1
ATOM 6024 N N . ARG B 1 367 ? -2.582 9.086 -19.141 1 97.56 367 ARG B N 1
ATOM 6025 C CA . ARG B 1 367 ? -3.338 7.938 -19.625 1 97.56 367 ARG B CA 1
ATOM 6026 C C . ARG B 1 367 ? -2.652 6.629 -19.25 1 97.56 367 ARG B C 1
ATOM 6028 O O . ARG B 1 367 ? -1.427 6.52 -19.328 1 97.56 367 ARG B O 1
ATOM 6035 N N . LEU B 1 368 ? -3.477 5.625 -18.969 1 98.56 368 LEU B N 1
ATOM 6036 C CA . LEU B 1 368 ? -2.936 4.32 -18.609 1 98.56 368 LEU B CA 1
ATOM 6037 C C . LEU B 1 368 ? -2.463 3.568 -19.844 1 98.56 368 LEU B C 1
ATOM 6039 O O . LEU B 1 368 ? -3.166 3.531 -20.859 1 98.56 368 LEU B O 1
ATOM 6043 N N . HIS B 1 369 ? -1.276 3.072 -19.766 1 98.69 369 HIS B N 1
ATOM 6044 C CA . HIS B 1 369 ? -0.703 2.152 -20.75 1 98.69 369 HIS B CA 1
ATOM 6045 C C . HIS B 1 369 ? -0.327 0.825 -20.094 1 98.69 369 HIS B C 1
ATOM 6047 O O . HIS B 1 369 ? -0.033 0.776 -18.906 1 98.69 369 HIS B O 1
ATOM 6053 N N . VAL B 1 370 ? -0.368 -0.238 -20.875 1 98.56 370 VAL B N 1
ATOM 6054 C CA . VAL B 1 370 ? -0.089 -1.531 -20.25 1 98.56 370 VAL B CA 1
ATOM 6055 C C . VAL B 1 370 ? 0.724 -2.396 -21.219 1 98.56 370 VAL B C 1
ATOM 6057 O O . VAL B 1 370 ? 0.554 -2.311 -22.438 1 98.56 370 VAL B O 1
ATOM 6060 N N . ILE B 1 371 ? 1.616 -3.174 -20.672 1 97.94 371 ILE B N 1
ATOM 6061 C CA . ILE B 1 371 ? 2.436 -4.117 -21.438 1 97.94 371 ILE B CA 1
ATOM 6062 C C . ILE B 1 371 ? 2.555 -5.43 -20.656 1 97.94 371 ILE B C 1
ATOM 6064 O O . ILE B 1 371 ? 2.703 -5.422 -19.438 1 97.94 371 ILE B O 1
ATOM 6068 N N . PRO B 1 372 ? 2.383 -6.605 -21.234 1 96.19 372 PRO B N 1
ATOM 6069 C CA . PRO B 1 372 ? 2.629 -7.871 -20.547 1 96.19 372 PRO B CA 1
ATOM 6070 C C . PRO B 1 372 ? 4.039 -7.961 -19.969 1 96.19 372 PRO B C 1
ATOM 6072 O O . PRO B 1 372 ? 4.984 -7.426 -20.547 1 96.19 372 PRO B O 1
ATOM 6075 N N . THR B 1 373 ? 4.109 -8.609 -18.703 1 92 373 THR B N 1
ATOM 6076 C CA . THR B 1 373 ? 5.398 -8.711 -18.031 1 92 373 THR B CA 1
ATOM 6077 C C . THR B 1 373 ? 6.059 -10.055 -18.328 1 92 373 THR B C 1
ATOM 6079 O O . THR B 1 373 ? 5.68 -11.078 -17.766 1 92 373 THR B O 1
ATOM 6082 N N . GLY B 1 374 ? 6.598 -10.367 -19.375 1 84.38 374 GLY B N 1
ATOM 6083 C CA . GLY B 1 374 ? 7.379 -11.57 -19.609 1 84.38 374 GLY B CA 1
ATOM 6084 C C . GLY B 1 374 ? 6.582 -12.688 -20.25 1 84.38 374 GLY B C 1
ATOM 6085 O O . GLY B 1 374 ? 5.629 -12.43 -21 1 84.38 374 GLY B O 1
ATOM 6086 N N . LEU B 1 375 ? 7.062 -13.938 -19.875 1 84.44 375 LEU B N 1
ATOM 6087 C CA . LEU B 1 375 ? 6.484 -15.141 -20.469 1 84.44 375 LEU B CA 1
ATOM 6088 C C . LEU B 1 375 ? 5.066 -15.367 -19.953 1 84.44 375 LEU B C 1
ATOM 6090 O O . LEU B 1 375 ? 4.828 -15.344 -18.75 1 84.44 375 LEU B O 1
ATOM 6094 N N . ASP B 1 376 ? 4.125 -15.461 -20.875 1 85.88 376 ASP B N 1
ATOM 6095 C CA . ASP B 1 376 ? 2.73 -15.68 -20.5 1 85.88 376 ASP B CA 1
ATOM 6096 C C . ASP B 1 376 ? 2.422 -17.172 -20.406 1 85.88 376 ASP B C 1
ATOM 6098 O O . ASP B 1 376 ? 1.695 -17.719 -21.234 1 85.88 376 ASP B O 1
ATOM 6102 N N . LYS B 1 377 ? 2.963 -17.797 -19.406 1 87.81 377 LYS B N 1
ATOM 6103 C CA . LYS B 1 377 ? 2.705 -19.188 -19.062 1 87.81 377 LYS B CA 1
ATOM 6104 C C . LYS B 1 377 ? 2.311 -19.328 -17.594 1 87.81 377 LYS B C 1
ATOM 6106 O O . LYS B 1 377 ? 2.762 -18.547 -16.75 1 87.81 377 LYS B O 1
ATOM 6111 N N . SER B 1 378 ? 1.508 -20.297 -17.312 1 84.06 378 SER B N 1
ATOM 6112 C CA . SER B 1 378 ? 0.95 -20.484 -15.977 1 84.06 378 SER B CA 1
ATOM 6113 C C . SER B 1 378 ? 2.045 -20.781 -14.953 1 84.06 378 SER B C 1
ATOM 6115 O O . SER B 1 378 ? 1.898 -20.453 -13.773 1 84.06 378 SER B O 1
ATOM 6117 N N . GLY B 1 379 ? 3.111 -21.359 -15.43 1 86 379 GLY B N 1
ATOM 6118 C CA . GLY B 1 379 ? 4.18 -21.75 -14.523 1 86 379 GLY B CA 1
ATOM 6119 C C . GLY B 1 379 ? 5.238 -20.672 -14.344 1 86 379 GLY B C 1
ATOM 6120 O O . GLY B 1 379 ? 6.145 -20.828 -13.523 1 86 379 GLY B O 1
ATOM 6121 N N . SER B 1 380 ? 5.062 -19.578 -15.016 1 88.44 380 SER B N 1
ATOM 6122 C CA . SER B 1 380 ? 6.074 -18.531 -14.945 1 88.44 380 SER B CA 1
ATOM 6123 C C . SER B 1 380 ? 6.012 -17.797 -13.609 1 88.44 380 SER B C 1
ATOM 6125 O O . SER B 1 380 ? 4.93 -17.406 -13.164 1 88.44 380 SER B O 1
ATOM 6127 N N . VAL B 1 381 ? 7.148 -17.609 -13.008 1 91.69 381 VAL B N 1
ATOM 6128 C CA . VAL B 1 381 ? 7.207 -16.938 -11.711 1 91.69 381 VAL B CA 1
ATOM 6129 C C . VAL B 1 381 ? 7.855 -15.562 -11.875 1 91.69 381 VAL B C 1
ATOM 6131 O O . VAL B 1 381 ? 7.551 -14.633 -11.125 1 91.69 381 VAL B O 1
ATOM 6134 N N . THR B 1 382 ? 8.656 -15.375 -12.867 1 92.06 382 THR B N 1
ATOM 6135 C CA . THR B 1 382 ? 9.445 -14.156 -13.016 1 92.06 382 THR B CA 1
ATOM 6136 C C . THR B 1 382 ? 8.555 -12.969 -13.367 1 92.06 382 THR B C 1
ATOM 6138 O O . THR B 1 382 ? 8.828 -11.836 -12.977 1 92.06 382 THR B O 1
ATOM 6141 N N . SER B 1 383 ? 7.492 -13.242 -14.078 1 92.19 383 SER B N 1
ATOM 6142 C CA . SER B 1 383 ? 6.609 -12.172 -14.531 1 92.19 383 SER B CA 1
ATOM 6143 C C . SER B 1 383 ? 5.852 -11.539 -13.367 1 92.19 383 SER B C 1
ATOM 6145 O O . SER B 1 383 ? 5.336 -10.43 -13.484 1 92.19 383 SER B O 1
ATOM 6147 N N . LEU B 1 384 ? 5.758 -12.219 -12.266 1 94.06 384 LEU B N 1
ATOM 6148 C CA . LEU B 1 384 ? 4.953 -11.797 -11.133 1 94.06 384 LEU B CA 1
ATOM 6149 C C . LEU B 1 384 ? 5.621 -10.641 -10.391 1 94.06 384 LEU B C 1
ATOM 6151 O O . LEU B 1 384 ? 4.941 -9.766 -9.852 1 94.06 384 LEU B O 1
ATOM 6155 N N . SER B 1 385 ? 6.953 -10.609 -10.398 1 93.38 385 SER B N 1
ATOM 6156 C CA . SER B 1 385 ? 7.684 -9.609 -9.625 1 93.38 385 SER B CA 1
ATOM 6157 C C . SER B 1 385 ? 7.504 -8.211 -10.219 1 93.38 385 SER B C 1
ATOM 6159 O O . SER B 1 385 ? 7.473 -7.219 -9.492 1 93.38 385 SER B O 1
ATOM 6161 N N . ASP B 1 386 ? 7.238 -8.148 -11.492 1 93 386 ASP B N 1
ATOM 6162 C CA . ASP B 1 386 ? 7.156 -6.852 -12.148 1 93 386 ASP B CA 1
ATOM 6163 C C . ASP B 1 386 ? 5.703 -6.461 -12.422 1 93 386 ASP B C 1
ATOM 6165 O O . ASP B 1 386 ? 5.422 -5.324 -12.805 1 93 386 ASP B O 1
ATOM 6169 N N . ALA B 1 387 ? 4.832 -7.387 -12.203 1 96.62 387 ALA B N 1
ATOM 6170 C CA . ALA B 1 387 ? 3.434 -7.137 -12.539 1 96.62 387 ALA B CA 1
ATOM 6171 C C . ALA B 1 387 ? 2.77 -6.238 -11.5 1 96.62 387 ALA B C 1
ATOM 6173 O O . ALA B 1 387 ? 2.99 -6.398 -10.297 1 96.62 387 ALA B O 1
ATOM 6174 N N . ASN B 1 388 ? 2.008 -5.234 -12 1 97.69 388 ASN B N 1
ATOM 6175 C CA . ASN B 1 388 ? 1.163 -4.43 -11.125 1 97.69 388 ASN B CA 1
ATOM 6176 C C . ASN B 1 388 ? -0.28 -4.391 -11.625 1 97.69 388 ASN B C 1
ATOM 6178 O O . ASN B 1 388 ? -1.095 -3.617 -11.117 1 97.69 388 ASN B O 1
ATOM 6182 N N . ALA B 1 389 ? -0.521 -5.23 -12.625 1 98.44 389 ALA B N 1
ATOM 6183 C CA . ALA B 1 389 ? -1.863 -5.348 -13.188 1 98.44 389 ALA B CA 1
ATOM 6184 C C . ALA B 1 389 ? -2.039 -6.68 -13.914 1 98.44 389 ALA B C 1
ATOM 6186 O O . ALA B 1 389 ? -1.072 -7.418 -14.117 1 98.44 389 ALA B O 1
ATOM 6187 N N . LEU B 1 390 ? -3.287 -7.008 -14.227 1 98.5 390 LEU B N 1
ATOM 6188 C CA . LEU B 1 390 ? -3.672 -8.086 -15.125 1 98.5 390 LEU B CA 1
ATOM 6189 C C . LEU B 1 390 ? -4.465 -7.551 -16.312 1 98.5 390 LEU B C 1
ATOM 6191 O O . LEU B 1 390 ? -5.516 -6.93 -16.125 1 98.5 390 LEU B O 1
ATOM 6195 N N . ILE B 1 391 ? -3.996 -7.762 -17.531 1 98.25 391 ILE B N 1
ATOM 6196 C CA . ILE B 1 391 ? -4.836 -7.516 -18.688 1 98.25 391 ILE B CA 1
ATOM 6197 C C . ILE B 1 391 ? -5.957 -8.547 -18.75 1 98.25 391 ILE B C 1
ATOM 6199 O O . ILE B 1 391 ? -5.727 -9.734 -18.516 1 98.25 391 ILE B O 1
ATOM 6203 N N . VAL B 1 392 ? -7.141 -8.117 -19 1 98.12 392 VAL B N 1
ATOM 6204 C CA . VAL B 1 392 ? -8.281 -9.016 -19.141 1 98.12 392 VAL B CA 1
ATOM 6205 C C . VAL B 1 392 ? -8.656 -9.133 -20.625 1 98.12 392 VAL B C 1
ATOM 6207 O O . VAL B 1 392 ? -9.141 -8.172 -21.219 1 98.12 392 VAL B O 1
ATOM 6210 N N . LEU B 1 393 ? -8.43 -10.242 -21.188 1 97.25 393 LEU B N 1
ATOM 6211 C CA . LEU B 1 393 ? -8.828 -10.539 -22.562 1 97.25 393 LEU B CA 1
ATOM 6212 C C . LEU B 1 393 ? -10.016 -11.492 -22.594 1 97.25 393 LEU B C 1
ATOM 6214 O O . LEU B 1 393 ? -9.891 -12.656 -22.203 1 97.25 393 LEU B O 1
ATOM 6218 N N . PRO B 1 394 ? -11.141 -11.047 -23.094 1 95.5 394 PRO B N 1
ATOM 6219 C CA . PRO B 1 394 ? -12.359 -11.867 -23.031 1 95.5 394 PRO B CA 1
ATOM 6220 C C . PRO B 1 394 ? -12.258 -13.141 -23.859 1 95.5 394 PRO B C 1
ATOM 6222 O O . PRO B 1 394 ? -11.594 -13.156 -24.891 1 95.5 394 PRO B O 1
ATOM 6225 N N . GLY B 1 395 ? -12.898 -14.18 -23.344 1 93.94 395 GLY B N 1
ATOM 6226 C CA . GLY B 1 395 ? -13.008 -15.398 -24.125 1 93.94 395 GLY B CA 1
ATOM 6227 C C . GLY B 1 395 ? -13.656 -15.188 -25.484 1 93.94 395 GLY B C 1
ATOM 6228 O O . GLY B 1 395 ? -14.617 -14.422 -25.594 1 93.94 395 GLY B O 1
ATOM 6229 N N . GLY B 1 396 ? -13.102 -15.891 -26.469 1 93.25 396 GLY B N 1
ATOM 6230 C CA . GLY B 1 396 ? -13.656 -15.797 -27.812 1 93.25 396 GLY B CA 1
ATOM 6231 C C . GLY B 1 396 ? -13.008 -14.711 -28.656 1 93.25 396 GLY B C 1
ATOM 6232 O O . GLY B 1 396 ? -13.43 -14.461 -29.781 1 93.25 396 GLY B O 1
ATOM 6233 N N . THR B 1 397 ? -12.008 -14.062 -28.062 1 91.88 397 THR B N 1
ATOM 6234 C CA . THR B 1 397 ? -11.344 -12.984 -28.797 1 91.88 397 THR B CA 1
ATOM 6235 C C . THR B 1 397 ? -9.977 -13.43 -29.297 1 91.88 397 THR B C 1
ATOM 6237 O O . THR B 1 397 ? -9.477 -14.484 -28.922 1 91.88 397 THR B O 1
ATOM 6240 N N . ARG B 1 398 ? -9.438 -12.727 -30.297 1 87.31 398 ARG B N 1
ATOM 6241 C CA . ARG B 1 398 ? -8.062 -12.883 -30.766 1 87.31 398 ARG B CA 1
ATOM 6242 C C . ARG B 1 398 ? -7.535 -11.594 -31.375 1 87.31 398 ARG B C 1
ATOM 6244 O O . ARG B 1 398 ? -8.312 -10.688 -31.688 1 87.31 398 ARG B O 1
ATOM 6251 N N . GLY B 1 399 ? -6.211 -11.555 -31.375 1 87.81 399 GLY B N 1
ATOM 6252 C CA . GLY B 1 399 ? -5.562 -10.555 -32.219 1 87.81 399 GLY B CA 1
ATOM 6253 C C . GLY B 1 399 ? -5.586 -9.164 -31.609 1 87.81 399 GLY B C 1
ATOM 6254 O O . GLY B 1 399 ? -5.875 -8.188 -32.312 1 87.81 399 GLY B O 1
ATOM 6255 N N . PHE B 1 400 ? -5.23 -9.008 -30.344 1 95.75 400 PHE B N 1
ATOM 6256 C CA . PHE B 1 400 ? -5.031 -7.672 -29.781 1 95.75 400 PHE B CA 1
ATOM 6257 C C . PHE B 1 400 ? -3.705 -7.086 -30.25 1 95.75 400 PHE B C 1
ATOM 6259 O O . PHE B 1 400 ? -2.697 -7.793 -30.328 1 95.75 400 PHE B O 1
ATOM 6266 N N . THR B 1 401 ? -3.717 -5.812 -30.656 1 97.12 401 THR B N 1
ATOM 6267 C CA . THR B 1 401 ? -2.514 -5.184 -31.188 1 97.12 401 THR B CA 1
ATOM 6268 C C . THR B 1 401 ? -2.211 -3.885 -30.453 1 97.12 401 THR B C 1
ATOM 6270 O O . THR B 1 401 ? -3.09 -3.316 -29.797 1 97.12 401 THR B O 1
ATOM 6273 N N . THR B 1 402 ? -1.02 -3.473 -30.578 1 97.56 402 THR B N 1
ATOM 6274 C CA . THR B 1 402 ? -0.549 -2.229 -29.984 1 97.56 402 THR B CA 1
ATOM 6275 C C . THR B 1 402 ? -1.482 -1.074 -30.328 1 97.56 402 THR B C 1
ATOM 6277 O O . THR B 1 402 ? -1.918 -0.946 -31.484 1 97.56 402 THR B O 1
ATOM 6280 N N . GLY B 1 403 ? -1.821 -0.288 -29.344 1 97.5 403 GLY B N 1
ATOM 6281 C CA . GLY B 1 403 ? -2.666 0.875 -29.547 1 97.5 403 GLY B CA 1
ATOM 6282 C C . GLY B 1 403 ? -4.117 0.636 -29.188 1 97.5 403 GLY B C 1
ATOM 6283 O O . GLY B 1 403 ? -4.875 1.585 -28.969 1 97.5 403 GLY B O 1
ATOM 6284 N N . MET B 1 404 ? -4.504 -0.604 -29.109 1 97.31 404 MET B N 1
ATOM 6285 C CA . MET B 1 404 ? -5.883 -0.93 -28.734 1 97.31 404 MET B CA 1
ATOM 6286 C C . MET B 1 404 ? -6.133 -0.655 -27.266 1 97.31 404 MET B C 1
ATOM 6288 O O . MET B 1 404 ? -5.215 -0.751 -26.438 1 97.31 404 MET B O 1
ATOM 6292 N N . ASP B 1 405 ? -7.41 -0.373 -26.922 1 97.12 405 ASP B N 1
ATOM 6293 C CA . ASP B 1 405 ? -7.836 -0.297 -25.531 1 97.12 405 ASP B CA 1
ATOM 6294 C C . ASP B 1 405 ? -8.18 -1.683 -24.984 1 97.12 405 ASP B C 1
ATOM 6296 O O . ASP B 1 405 ? -8.891 -2.451 -25.625 1 97.12 405 ASP B O 1
ATOM 6300 N N . VAL B 1 406 ? -7.617 -1.963 -23.859 1 98 406 VAL B N 1
ATOM 6301 C CA . VAL B 1 406 ? -7.918 -3.221 -23.188 1 98 406 VAL B CA 1
ATOM 6302 C C . VAL B 1 406 ? -8.328 -2.947 -21.75 1 98 406 VAL B C 1
ATOM 6304 O O . VAL B 1 406 ? -8.07 -1.862 -21.219 1 98 406 VAL B O 1
ATOM 6307 N N . GLU B 1 407 ? -9.008 -3.895 -21.156 1 98 407 GLU B N 1
ATOM 6308 C CA . GLU B 1 407 ? -9.328 -3.822 -19.734 1 98 407 GLU B CA 1
ATOM 6309 C C . GLU B 1 407 ? -8.188 -4.363 -18.891 1 98 407 GLU B C 1
ATOM 6311 O O . GLU B 1 407 ? -7.508 -5.316 -19.281 1 98 407 GLU B O 1
ATOM 6316 N N . VAL B 1 408 ? -7.953 -3.689 -17.75 1 98.56 408 VAL B N 1
ATOM 6317 C CA . VAL B 1 408 ? -6.914 -4.125 -16.828 1 98.56 408 VAL B CA 1
ATOM 6318 C C . VAL B 1 408 ? -7.477 -4.176 -15.406 1 98.56 408 VAL B C 1
ATOM 6320 O O . VAL B 1 408 ? -8.375 -3.404 -15.062 1 98.56 408 VAL B O 1
ATOM 6323 N N . LEU B 1 409 ? -7.055 -5.098 -14.617 1 98.75 409 LEU B N 1
ATOM 6324 C CA . LEU B 1 409 ? -7.246 -5.152 -13.172 1 98.75 409 LEU B CA 1
ATOM 6325 C C . LEU B 1 409 ? -5.992 -4.695 -12.438 1 98.75 409 LEU B C 1
ATOM 6327 O O . LEU B 1 409 ? -4.922 -5.281 -12.602 1 98.75 409 LEU B O 1
ATOM 6331 N N . LEU B 1 410 ? -6.145 -3.641 -11.68 1 98.5 410 LEU B N 1
ATOM 6332 C CA . LEU B 1 410 ? -5 -3.098 -10.953 1 98.5 410 LEU B CA 1
ATOM 6333 C C . LEU B 1 410 ? -4.758 -3.873 -9.664 1 98.5 410 LEU B C 1
ATOM 6335 O O . LEU B 1 410 ? -5.672 -4.039 -8.852 1 98.5 410 LEU B O 1
ATOM 6339 N N . LEU B 1 411 ? -3.529 -4.309 -9.445 1 98.19 411 LEU B N 1
ATOM 6340 C CA . LEU B 1 411 ? -3.201 -5.141 -8.297 1 98.19 411 LEU B CA 1
ATOM 6341 C C . LEU B 1 411 ? -3.037 -4.293 -7.043 1 98.19 411 LEU B C 1
ATOM 6343 O O . LEU B 1 411 ? -3.111 -4.809 -5.922 1 98.19 411 LEU B O 1
ATOM 6347 N N . ASP B 1 412 ? -2.746 -2.949 -7.23 1 95.38 412 ASP B N 1
ATOM 6348 C CA . ASP B 1 412 ? -2.609 -2.012 -6.121 1 95.38 412 ASP B CA 1
ATOM 6349 C C . ASP B 1 412 ? -3.535 -0.811 -6.297 1 95.38 412 ASP B C 1
ATOM 6351 O O . ASP B 1 412 ? -3.121 0.333 -6.102 1 95.38 412 ASP B O 1
ATOM 6355 N N . GLY B 1 413 ? -4.75 -1.067 -6.715 1 95.44 413 GLY B N 1
ATOM 6356 C CA . GLY B 1 413 ? -5.73 -0.009 -6.898 1 95.44 413 GLY B CA 1
ATOM 6357 C C . GLY B 1 413 ? -6.719 0.095 -5.754 1 95.44 413 GLY B C 1
ATOM 6358 O O . GLY B 1 413 ? -6.531 -0.53 -4.707 1 95.44 413 GLY B O 1
ATOM 6359 N N . GLU B 1 414 ? -7.75 0.937 -5.918 1 95.25 414 GLU B N 1
ATOM 6360 C CA . GLU B 1 414 ? -8.734 1.204 -4.875 1 95.25 414 GLU B CA 1
ATOM 6361 C C . GLU B 1 414 ? -9.789 0.1 -4.816 1 95.25 414 GLU B C 1
ATOM 6363 O O . GLU B 1 414 ? -10.594 0.054 -3.885 1 95.25 414 GLU B O 1
ATOM 6368 N N . GLY B 1 415 ? -9.812 -0.775 -5.797 1 97.5 415 GLY B N 1
ATOM 6369 C CA . GLY B 1 415 ? -10.805 -1.837 -5.852 1 97.5 415 GLY B CA 1
ATOM 6370 C C . GLY B 1 415 ? -12.047 -1.457 -6.645 1 97.5 415 GLY B C 1
ATOM 6371 O O . GLY B 1 415 ? -12.07 -0.418 -7.309 1 97.5 415 GLY B O 1
ATOM 6372 N N . SER B 1 416 ? -12.969 -2.365 -6.73 1 97.88 416 SER B N 1
ATOM 6373 C CA . SER B 1 416 ? -14.258 -2.152 -7.387 1 97.88 416 SER B CA 1
ATOM 6374 C C . SER B 1 416 ? -15.359 -2.973 -6.723 1 97.88 416 SER B C 1
ATOM 6376 O O . SER B 1 416 ? -15.07 -3.916 -5.98 1 97.88 416 SER B O 1
ATOM 6378 N N . LYS B 1 417 ? -16.562 -2.549 -6.926 1 97.12 417 LYS B N 1
ATOM 6379 C CA . LYS B 1 417 ? -17.688 -3.279 -6.375 1 97.12 417 LYS B CA 1
ATOM 6380 C C . LYS B 1 417 ? -17.891 -4.609 -7.098 1 97.12 417 LYS B C 1
ATOM 6382 O O . LYS B 1 417 ? -18.156 -5.633 -6.465 1 97.12 417 LYS B O 1
ATOM 6387 N N . TRP B 1 418 ? -17.734 -4.625 -8.461 1 97.62 418 TRP B N 1
ATOM 6388 C CA . TRP B 1 418 ? -17.953 -5.793 -9.305 1 97.62 418 TRP B CA 1
ATOM 6389 C C . TRP B 1 418 ? -17.344 -5.594 -10.688 1 97.62 418 TRP B C 1
ATOM 6391 O O . TRP B 1 418 ? -17.938 -4.922 -11.539 1 97.62 418 TRP B O 1
ATOM 6401 N N . PRO B 1 419 ? -16.234 -6.246 -10.984 1 96 419 PRO B N 1
ATOM 6402 C CA . PRO B 1 419 ? -15.555 -5.98 -12.258 1 96 419 PRO B CA 1
ATOM 6403 C C . PRO B 1 419 ? -15.977 -6.941 -13.367 1 96 419 PRO B C 1
ATOM 6405 O O . PRO B 1 419 ? -15.406 -6.918 -14.453 1 96 419 PRO B O 1
ATOM 6408 N N . TRP B 1 420 ? -16.953 -7.863 -13.156 1 92 420 TRP B N 1
ATOM 6409 C CA . TRP B 1 420 ? -17.234 -8.953 -14.086 1 92 420 TRP B CA 1
ATOM 6410 C C . TRP B 1 420 ? -18.484 -8.656 -14.914 1 92 420 TRP B C 1
ATOM 6412 O O . TRP B 1 420 ? -19.125 -9.578 -15.43 1 92 420 TRP B O 1
ATOM 6422 N N . GLU B 1 421 ? -18.797 -7.371 -15.227 1 78.81 421 GLU B N 1
ATOM 6423 C CA . GLU B 1 421 ? -19.938 -7.078 -16.078 1 78.81 421 GLU B CA 1
ATOM 6424 C C . GLU B 1 421 ? -19.656 -7.434 -17.531 1 78.81 421 GLU B C 1
ATOM 6426 O O . GLU B 1 421 ? -18.5 -7.422 -17.969 1 78.81 421 GLU B O 1
#